Protein AF-0000000076750518 (afdb_homodimer)

InterPro domains:
  IPR004919 GmrSD restriction endonucleases, N-terminal domain [PF03235] (19-247)

Foldseek 3Di:
DQKDKDKDALLVLLVCLQAQQEFAFQLDDAAADAPLVLLVLVLCLQLLHADAAWEKEAPPQPQDDGDTDHQPPHDYDPPRDYRIHTLPCSNPSSSCNLQQADLNWDFYAHPVRHTFIWYKKFQLVQCLVDVVRRSVRIDIDHPQQFDAPPVRPHTDAHPNDLVSCLVRRIGGNNCLSPVSPVSQVPRPPVVSSVSSCVNGSVSSRRRIHIYMYGYSNQHPVNSLVVSQVVVVVDDRSQLQSLVQVQQQPDPVVCVVPVGGDGSVVVVVVLVVLCVVQQLLVLADPLLLLLLLLQLVQVVQQVPDPDPDTGARWSDSVSSNVDYPVSCVVCVVQLSVLLSVVSVLVLLLVNRHNLLQLDSSVSSLSSSLCSVLPPVCPPPQLVLLSQLLVLLCQQQVPCPPPNTVLSRQCSVFSSVCSVPVVGDDGPSLVSRAAALLQLLQLQDSNGSNLSSLQSLLLNLFQAALQARDRCHNVNVVVQLKDKAFQQHPLQCVVVVNDPSLRRGSLRIYIHGLVLLQLNANDQLLPSVVSSCVNSVHDPVVSCVNCVSSVFRSVCSNVSNSVVRSVSSSVVSQVSSCVRNVHHHHHVVVVVCSVNHNVNDDDDPVPCCPVSRND/DQKDKDKDALLVLLVCLQAQQEFAFQLDDAAADAPLVLLVLVLCLQLLHADAAWEKEAPPQPQDDGDTDHQPPHDYDPPRDYRIHTLPCSNPSSSCNLQQADLNWDFYAHPVRHTFIWYKKFQLVQCLVDVVRRSVRIDIDHPQQFDAPPVRPHTDAHPRDLVSCLVRRIGTNNCLSHVSPVSQVPRPPVVSSVSSCVNGSVSSRRRIHIYMYGYSNQHPVNSLVCSQVVVVVDDRSQLQSLVQVVQQPDPVVCVVPVGGDGSVVVVVVLVVLCVVQQLLVLQDPLLLLLLLLQLLQVVQQVPDPDPDTGARWSDSVSSNVDYPVSCVVCVVQLSVLLSVVSVLVLLLVNRHNLLQLDSSVSSLSSSLCSVLPPVCPPPQLVLLSQLLVLLCQQQVPCPPPNTVLSRQCSVFSNVCSVPVVGDDGPSLVNRAAALLQLLQLQDSNGSNLSSLQSLLLNLFQAALQPRDRCHNVNCVVQVKDKAFQQHPLLCVVVVNDPSLRRGSLRIYIHGLVLLQLNANDQLLPSVVSSCVNSVHDPVVSCVNCVSSVFRSVCSNVSNSVVRSVSSSVVSQVSSCVRNVHHHHHVVVVVCSVNHNVNDPDDPVPCCPVSRND

Sequence (1226 aa):
MGFLTPMYELGEYLAWTRSGEIQLPDFQRGYKWEDERIRQLLITVLRGHPLGAVMLLKTGNSQVRFKPRRLEGVELPAGTEAKFLLLDGQQRLTSLTQALSGDGLVATKDSRGKLFNRRYLVHMPTALADPNRVDEAVISVPADGVVRTNFGKDVVLDLGDHDKQRAQGYFPLHLLYGDYMSWILELDDRALGKTFHEQFIKPAATYDIPAIVLDEKTDKAAVATVFEKVNIGGLPLNVFELLTAVFAGDADHYARTKEDFRLNDDWRDTQLKWSSSPVLGVVENTDFLQAVTMLTTRKRNLADASDRPPAISAKREDVLKLTLADYLEWRDPLREAFVWAATFLADRHIFVPRDVPYAKQLVPLAAIKVVLGKDADLIGVSERLTRWYWCGVMGELYGSAIETRFARDIEMVPAWALDGSAVLPRTVADASFTESRLHSLRTRNAAAYKGIAAMILAVGARDWMEDKALDKMQYVDLAVDIHHVFPQKWCYDHGVDDEHRESIVNKTTISARTNRAIGGTAPSIYLQTIQTRAQIDRAKLDELLRTHLVPADLLGADDFDGYFAARRESLCRLVEAAIGKTVQRDVGEGEAGEDSAHFEPEELRSELIDETDMGFLTPMYELGEYLAWTRSGEIQLPDFQRGYKWEDERIRQLLITVLRGHPLGAVMLLKTGNSQVRFKPRRLEGVELPAGTEAKFLLLDGQQRLTSLTQALSGDGLVATKDSRGKLFNRRYLVHMPTALADPNRVDEAVISVPADGVVRTNFGKDVVLDLGDHDKQRAQGYFPLHLLYGDYMSWILELDDRALGKTFHEQFIKPAATYDIPAIVLDEKTDKAAVATVFEKVNIGGLPLNVFELLTAVFAGDADHYARTKEDFRLNDDWRDTQLKWSSSPVLGVVENTDFLQAVTMLTTRKRNLADASDRPPAISAKREDVLKLTLADYLEWRDPLREAFVWAATFLADRHIFVPRDVPYAKQLVPLAAIKVVLGKDADLIGVSERLTRWYWCGVMGELYGSAIETRFARDIEMVPAWALDGSAVLPRTVADASFTESRLHSLRTRNAAAYKGIAAMILAVGARDWMEDKALDKMQYVDLAVDIHHVFPQKWCYDHGVDDEHRESIVNKTTISARTNRAIGGTAPSIYLQTIQTRAQIDRAKLDELLRTHLVPADLLGADDFDGYFAARRESLCRLVEAAIGKTVQRDVGEGEAGEDSAHFEPEELRSELIDETD

Structure (mmCIF, N/CA/C/O backbone):
data_AF-0000000076750518-model_v1
#
loop_
_entity.id
_entity.type
_entity.pdbx_description
1 polymer 'GmrSD restriction endonucleases N-terminal domain-containing protein'
#
loop_
_atom_site.group_PDB
_atom_site.id
_atom_site.type_symbol
_atom_site.label_atom_id
_atom_site.label_alt_id
_atom_site.label_comp_id
_atom_site.label_asym_id
_atom_site.label_entity_id
_atom_site.label_seq_id
_atom_site.pdbx_PDB_ins_code
_atom_site.Cartn_x
_atom_site.Cartn_y
_atom_site.Cartn_z
_atom_site.occupancy
_atom_site.B_iso_or_equiv
_atom_site.auth_seq_id
_atom_site.auth_comp_id
_atom_site.auth_asym_id
_atom_site.auth_atom_id
_atom_site.pdbx_PDB_model_num
ATOM 1 N N . MET A 1 1 ? -31.203 -18.734 -0.622 1 54.06 1 MET A N 1
ATOM 2 C CA . MET A 1 1 ? -30.391 -17.562 -0.925 1 54.06 1 MET A CA 1
ATOM 3 C C . MET A 1 1 ? -29.438 -17.25 0.224 1 54.06 1 MET A C 1
ATOM 5 O O . MET A 1 1 ? -29.828 -17.297 1.391 1 54.06 1 MET A O 1
ATOM 9 N N . GLY A 1 2 ? -28 -17.359 0.016 1 66 2 GLY A N 1
ATOM 10 C CA . GLY A 1 2 ? -26.922 -17.453 0.993 1 66 2 GLY A CA 1
ATOM 11 C C . GLY A 1 2 ? -26.75 -16.188 1.808 1 66 2 GLY A C 1
ATOM 12 O O . GLY A 1 2 ? -26.094 -16.203 2.85 1 66 2 GLY A O 1
ATOM 13 N N . PHE A 1 3 ? -27.578 -14.984 1.334 1 77.38 3 PHE A N 1
ATOM 14 C CA . PHE A 1 3 ? -27.391 -13.773 2.127 1 77.38 3 PHE A CA 1
ATOM 15 C C . PHE A 1 3 ? -28.562 -12.812 1.919 1 77.38 3 PHE A C 1
ATOM 17 O O . PHE A 1 3 ? -29.297 -12.922 0.937 1 77.38 3 PHE A O 1
ATOM 24 N N . LEU A 1 4 ? -28.969 -11.992 2.877 1 79 4 LEU A N 1
ATOM 25 C CA . LEU A 1 4 ? -29.969 -10.93 2.842 1 79 4 LEU A CA 1
ATOM 26 C C . LEU A 1 4 ? -29.312 -9.555 2.941 1 79 4 LEU A C 1
ATOM 28 O O . LEU A 1 4 ? -28.203 -9.438 3.445 1 79 4 LEU A O 1
ATOM 32 N N . THR A 1 5 ? -29.969 -8.531 2.389 1 82 5 THR A N 1
ATOM 33 C CA . THR A 1 5 ? -29.422 -7.18 2.457 1 82 5 THR A CA 1
ATOM 34 C C . THR A 1 5 ? -30.453 -6.219 3.055 1 82 5 THR A C 1
ATOM 36 O O . THR A 1 5 ? -30.891 -5.277 2.391 1 82 5 THR A O 1
ATOM 39 N N . PRO A 1 6 ? -30.703 -6.398 4.293 1 86 6 PRO A N 1
ATOM 40 C CA . PRO A 1 6 ? -31.656 -5.5 4.949 1 86 6 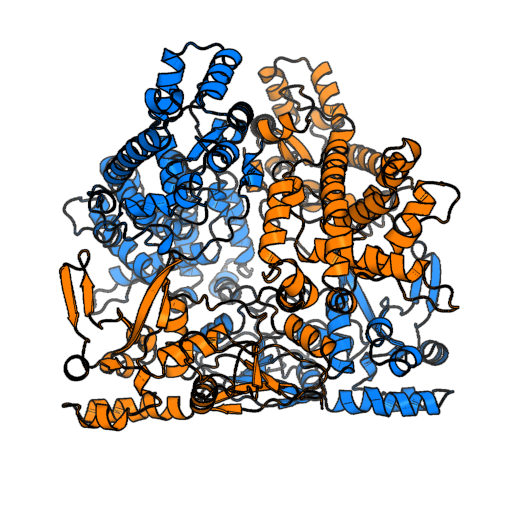PRO A CA 1
ATOM 41 C C . PRO A 1 6 ? -31.047 -4.137 5.277 1 86 6 PRO A C 1
ATOM 43 O O . PRO A 1 6 ? -29.828 -3.957 5.172 1 86 6 PRO A O 1
ATOM 46 N N . MET A 1 7 ? -32.031 -3.217 5.508 1 87.5 7 MET A N 1
ATOM 47 C CA . MET A 1 7 ? -31.641 -1.916 6.059 1 87.5 7 MET A CA 1
ATOM 48 C C . MET A 1 7 ? -32.062 -1.812 7.527 1 87.5 7 MET A C 1
ATOM 50 O O . MET A 1 7 ? -33.188 -2.148 7.891 1 87.5 7 MET A O 1
ATOM 54 N N . TYR A 1 8 ? -31.047 -1.435 8.305 1 92.62 8 TYR A N 1
ATOM 55 C CA . TYR A 1 8 ? -31.328 -1.199 9.711 1 92.62 8 TYR A CA 1
ATOM 56 C C . TYR A 1 8 ? -30.984 0.226 10.117 1 92.62 8 TYR A C 1
ATOM 58 O O . TYR A 1 8 ? -30.047 0.816 9.57 1 92.62 8 TYR A O 1
ATOM 66 N N . GLU A 1 9 ? -31.781 0.711 11.016 1 94.19 9 GLU A N 1
ATOM 67 C CA . GLU A 1 9 ? -31.469 2.033 11.547 1 94.19 9 GLU A CA 1
ATOM 68 C C . GLU A 1 9 ? -30.219 1.999 12.414 1 94.19 9 GLU A C 1
ATOM 70 O O . GLU A 1 9 ? -29.969 1.023 13.133 1 94.19 9 GLU A O 1
ATOM 75 N N . LEU A 1 10 ? -29.469 3.098 12.359 1 96.06 10 LEU A N 1
ATOM 76 C CA . LEU A 1 10 ? -28.25 3.193 13.156 1 96.06 10 LEU A CA 1
ATOM 77 C C . LEU A 1 10 ? -28.547 2.959 14.633 1 96.06 10 LEU A C 1
ATOM 79 O O . LEU A 1 10 ? -27.781 2.295 15.328 1 96.06 10 LEU A O 1
ATOM 83 N N . GLY A 1 11 ? -29.688 3.445 15.117 1 96.44 11 GLY A N 1
ATOM 84 C CA . GLY A 1 11 ? -30.094 3.215 16.5 1 96.44 11 GLY A CA 1
ATOM 85 C C . GLY A 1 11 ? -30.172 1.743 16.859 1 96.44 11 GLY A C 1
ATOM 86 O O . GLY A 1 11 ? -29.828 1.35 17.969 1 96.44 11 GLY A O 1
ATOM 87 N N . GLU A 1 12 ? -30.609 0.946 15.953 1 96.38 12 GLU A N 1
ATOM 88 C CA . GLU A 1 12 ? -30.703 -0.496 16.172 1 96.38 12 GLU A CA 1
ATOM 89 C C . GLU A 1 12 ? -29.312 -1.123 16.297 1 96.38 12 GLU A C 1
ATOM 91 O O . GLU A 1 12 ? -29.078 -1.949 17.172 1 96.38 12 GLU A O 1
ATOM 96 N N . TYR A 1 13 ? -28.469 -0.714 15.398 1 97 13 TYR A N 1
ATOM 97 C CA . TYR A 1 13 ? -27.109 -1.223 15.461 1 97 13 TYR A CA 1
ATOM 98 C C . TYR A 1 13 ? -26.469 -0.926 16.812 1 97 13 TYR A C 1
ATOM 100 O O . TYR A 1 13 ? -25.828 -1.795 17.422 1 97 13 TYR A O 1
ATOM 108 N N . LEU A 1 14 ? -26.688 0.303 17.312 1 97.19 14 LEU A N 1
ATOM 109 C CA . LEU A 1 14 ? -26.125 0.708 18.594 1 97.19 14 LEU A CA 1
ATOM 110 C C . LEU A 1 14 ? -26.688 -0.14 19.719 1 97.19 14 LEU A C 1
ATOM 112 O O . LEU A 1 14 ? -25.953 -0.574 20.609 1 97.19 14 LEU A O 1
ATOM 116 N N . ALA A 1 15 ? -27.938 -0.406 19.656 1 96.12 15 ALA A N 1
ATOM 117 C CA . ALA A 1 15 ? -28.578 -1.237 20.672 1 96.12 15 ALA A CA 1
ATOM 118 C C . ALA A 1 15 ? -28.031 -2.664 20.625 1 96.12 15 ALA A C 1
ATOM 120 O O . ALA A 1 15 ? -27.766 -3.258 21.672 1 96.12 15 ALA A O 1
ATOM 121 N N . TRP A 1 16 ? -27.859 -3.158 19.453 1 96.94 16 TRP A N 1
ATOM 122 C CA . TRP A 1 16 ? -27.422 -4.539 19.266 1 96.94 16 TRP A CA 1
ATOM 123 C C . TRP A 1 16 ? -25.969 -4.707 19.719 1 96.94 16 TRP A C 1
ATOM 125 O O . TRP A 1 16 ? -25.609 -5.738 20.281 1 96.94 16 TRP A O 1
ATOM 135 N N . THR A 1 17 ? -25.156 -3.729 19.453 1 96.56 17 THR A N 1
ATOM 136 C CA . THR A 1 17 ? -23.766 -3.805 19.891 1 96.56 17 THR A CA 1
ATOM 137 C C . THR A 1 17 ? -23.672 -3.703 21.406 1 96.56 17 THR A C 1
ATOM 139 O O . THR A 1 17 ? -22.922 -4.449 22.047 1 96.56 17 THR A O 1
ATOM 142 N N . ARG A 1 18 ? -24.469 -2.92 22.016 1 95.5 18 ARG A N 1
ATOM 143 C CA . ARG A 1 18 ? -24.438 -2.689 23.453 1 95.5 18 ARG A CA 1
ATOM 144 C C . ARG A 1 18 ? -25.031 -3.867 24.203 1 95.5 18 ARG A C 1
ATOM 146 O O . ARG A 1 18 ? -24.609 -4.168 25.328 1 95.5 18 ARG A O 1
ATOM 153 N N . SER A 1 19 ? -26 -4.551 23.594 1 95.5 19 SER A N 1
ATOM 154 C CA . SER A 1 19 ? -26.625 -5.707 24.234 1 95.5 19 SER A CA 1
ATOM 155 C C . SER A 1 19 ? -25.797 -6.969 24.031 1 95.5 19 SER A C 1
ATOM 157 O O . SER A 1 19 ? -26 -7.98 24.688 1 95.5 19 SER A O 1
ATOM 159 N N . GLY A 1 20 ? -24.906 -6.895 23.047 1 95.25 20 GLY A N 1
ATOM 160 C CA . GLY A 1 20 ? -24.109 -8.062 22.734 1 95.25 20 GLY A CA 1
ATOM 161 C C . GLY A 1 20 ? -24.719 -8.938 21.656 1 95.25 20 GLY A C 1
ATOM 162 O O . GLY A 1 20 ? -24.156 -9.984 21.312 1 95.25 20 GLY A O 1
ATOM 163 N N . GLU A 1 21 ? -25.812 -8.469 21.109 1 95.94 21 GLU A N 1
ATOM 164 C CA . GLU A 1 21 ? -26.375 -9.195 19.984 1 95.94 21 GLU A CA 1
ATOM 165 C C . GLU A 1 21 ? -25.422 -9.203 18.797 1 95.94 21 GLU A C 1
ATOM 167 O O . GLU A 1 21 ? -25.375 -10.172 18.031 1 95.94 21 GLU A O 1
ATOM 172 N N . ILE A 1 22 ? -24.75 -8.109 18.594 1 96.25 22 ILE A N 1
ATOM 173 C CA . ILE A 1 22 ? -23.672 -8.047 17.625 1 96.25 22 ILE A CA 1
ATOM 174 C C . ILE A 1 22 ? -22.328 -8.094 18.328 1 96.25 22 ILE A C 1
ATOM 176 O O . ILE A 1 22 ? -22.062 -7.281 19.219 1 96.25 22 ILE A O 1
ATOM 180 N N . GLN A 1 23 ? -21.562 -9.039 18 1 93.56 23 GLN A N 1
ATOM 181 C CA . GLN A 1 23 ? -20.203 -9.164 18.531 1 93.56 23 GLN A CA 1
ATOM 182 C C . GLN A 1 23 ? -19.188 -9.406 17.422 1 93.56 23 GLN A C 1
ATOM 184 O O . GLN A 1 23 ? -19.547 -9.414 16.234 1 93.56 23 GLN A O 1
ATOM 189 N N . LEU A 1 24 ? -17.938 -9.359 17.781 1 88.94 24 LEU A N 1
ATOM 190 C CA . LEU A 1 24 ? -16.875 -9.578 16.797 1 88.94 24 LEU A CA 1
ATOM 191 C C . LEU A 1 24 ? -16.344 -11 16.891 1 88.94 24 LEU A C 1
ATOM 193 O O . LEU A 1 24 ? -16.25 -11.57 17.969 1 88.94 24 LEU A O 1
ATOM 197 N N . PRO A 1 25 ? -16.062 -11.57 15.719 1 79 25 PRO A N 1
ATOM 198 C CA . PRO A 1 25 ? -15.289 -12.805 15.82 1 79 25 PRO A CA 1
ATOM 199 C C . PRO A 1 25 ? -13.898 -12.578 16.406 1 79 25 PRO A C 1
ATOM 201 O O . PRO A 1 25 ? -13.328 -11.492 16.25 1 79 25 PRO A O 1
ATOM 204 N N . ASP A 1 26 ? -13.32 -13.492 17.078 1 70.44 26 ASP A N 1
ATOM 205 C CA . ASP A 1 26 ? -12.078 -13.359 17.828 1 70.44 26 ASP A CA 1
ATOM 206 C C . ASP A 1 26 ? -10.898 -13.086 16.891 1 70.44 26 ASP A C 1
ATOM 208 O O . ASP A 1 26 ? -9.875 -12.539 17.312 1 70.44 26 ASP A O 1
ATOM 212 N N . PHE A 1 27 ? -11.164 -13.375 15.641 1 66.69 27 PHE A N 1
ATOM 213 C CA . PHE A 1 27 ? -10.039 -13.211 14.734 1 66.69 27 PHE A CA 1
ATOM 214 C C . PHE A 1 27 ? -9.961 -11.781 14.211 1 66.69 27 PHE A C 1
ATOM 216 O O . PHE A 1 27 ? -8.992 -11.406 13.555 1 66.69 27 PHE A O 1
ATOM 223 N N . GLN A 1 28 ? -10.906 -10.977 14.523 1 70.88 28 GLN A N 1
ATOM 224 C CA . GLN A 1 28 ? -10.898 -9.594 14.07 1 70.88 28 GLN A CA 1
ATOM 225 C C . GLN A 1 28 ? -9.797 -8.789 14.766 1 70.88 28 GLN A C 1
ATOM 227 O O . GLN A 1 28 ? -9.477 -9.047 15.93 1 70.88 28 GLN A O 1
ATOM 232 N N . ARG A 1 29 ? -9.227 -7.875 14.055 1 70.31 29 ARG A N 1
ATOM 233 C CA . ARG A 1 29 ? -8.203 -7 14.625 1 70.31 29 ARG A CA 1
ATOM 234 C C . ARG A 1 29 ? -8.812 -6.059 15.656 1 70.31 29 ARG A C 1
ATOM 236 O O . ARG A 1 29 ? -10.031 -5.898 15.727 1 70.31 29 ARG A O 1
ATOM 243 N N . GLY A 1 30 ? -7.895 -5.566 16.406 1 76.75 30 GLY A N 1
ATOM 244 C CA . GLY A 1 30 ? -8.336 -4.613 17.406 1 76.75 30 GLY A CA 1
ATOM 245 C C . GLY A 1 30 ? -8.797 -3.293 16.828 1 76.75 30 GLY A C 1
ATOM 246 O O . GLY A 1 30 ? -8.625 -3.051 15.625 1 76.75 30 GLY A O 1
ATOM 247 N N . TYR A 1 31 ? -9.539 -2.502 17.609 1 85.88 31 TYR A N 1
ATOM 248 C CA . TYR A 1 31 ? -10.008 -1.172 17.25 1 85.88 31 TYR A CA 1
ATOM 249 C C . TYR A 1 31 ? -8.844 -0.202 17.094 1 85.88 31 TYR A C 1
ATOM 251 O O . TYR A 1 31 ? -8 -0.097 18 1 85.88 31 TYR A O 1
ATOM 259 N N . LYS A 1 32 ? -8.758 0.51 15.859 1 83.06 32 LYS A N 1
ATOM 260 C CA . LYS A 1 32 ? -7.551 1.295 15.602 1 83.06 32 LYS A CA 1
ATOM 261 C C . LYS A 1 32 ? -7.895 2.615 14.914 1 83.06 32 LYS A C 1
ATOM 263 O O . LYS A 1 32 ? -7.043 3.223 14.266 1 83.06 32 LYS A O 1
ATOM 268 N N . TRP A 1 33 ? -9.047 3.217 15 1 89.5 33 TRP A N 1
ATOM 269 C CA . TRP A 1 33 ? -9.383 4.422 14.25 1 89.5 33 TRP A CA 1
ATOM 270 C C . TRP A 1 33 ? -8.859 5.668 14.961 1 89.5 33 TRP A C 1
ATOM 272 O O . TRP A 1 33 ? -8.883 5.75 16.188 1 89.5 33 TRP A O 1
ATOM 282 N N . GLU A 1 34 ? -8.461 6.582 14.172 1 91.88 34 GLU A N 1
ATOM 283 C CA . GLU A 1 34 ? -7.941 7.859 14.648 1 91.88 34 GLU A CA 1
ATOM 284 C C . GLU A 1 34 ? -9.07 8.859 14.891 1 91.88 34 GLU A C 1
ATOM 286 O O . GLU A 1 34 ? -10.133 8.766 14.281 1 91.88 34 GLU A O 1
ATOM 291 N N . ASP A 1 35 ? -8.719 9.789 15.711 1 93.81 35 ASP A N 1
ATOM 292 C CA . ASP A 1 35 ? -9.648 10.82 16.156 1 93.81 35 ASP A CA 1
ATOM 293 C C . ASP A 1 35 ? -10.328 11.508 14.977 1 93.81 35 ASP A C 1
ATOM 295 O O . ASP A 1 35 ? -11.555 11.609 14.93 1 93.81 35 ASP A O 1
ATOM 299 N N . GLU A 1 36 ? -9.586 11.883 14.016 1 89.94 36 GLU A N 1
ATOM 300 C CA . GLU A 1 36 ? -10.125 12.633 12.883 1 89.94 36 GLU A CA 1
ATOM 301 C C . GLU A 1 36 ? -11.055 11.766 12.039 1 89.94 36 GLU A C 1
ATOM 303 O O . GLU A 1 36 ? -12.047 12.25 11.5 1 89.94 36 GLU A O 1
ATOM 308 N N . ARG A 1 37 ? -10.75 10.555 11.906 1 88.56 37 ARG A N 1
ATOM 309 C CA . ARG A 1 37 ? -11.609 9.648 11.148 1 88.56 37 ARG A CA 1
ATOM 310 C C . ARG A 1 37 ? -12.961 9.492 11.828 1 88.56 37 ARG A C 1
ATOM 312 O O . ARG A 1 37 ? -14 9.445 11.148 1 88.56 37 ARG A O 1
ATOM 319 N N . ILE A 1 38 ? -12.922 9.438 13.086 1 94.5 38 ILE A N 1
ATOM 320 C CA . ILE A 1 38 ? -14.156 9.305 13.859 1 94.5 38 ILE A CA 1
ATOM 321 C C . ILE A 1 38 ? -14.992 10.578 13.711 1 94.5 38 ILE A C 1
ATOM 323 O O . ILE A 1 38 ? -16.203 10.508 13.484 1 94.5 38 ILE A O 1
ATOM 327 N N . ARG A 1 39 ? -14.312 11.68 13.82 1 94.5 39 ARG A N 1
ATOM 328 C CA . ARG A 1 39 ? -15 12.961 13.641 1 94.5 39 ARG A CA 1
ATOM 329 C C . ARG A 1 39 ? -15.672 13.031 12.281 1 94.5 39 ARG A C 1
ATOM 331 O O . ARG A 1 39 ? -16.844 13.406 12.18 1 94.5 39 ARG A O 1
ATOM 338 N N . GLN A 1 40 ? -14.992 12.602 11.273 1 88.19 40 GLN A N 1
ATOM 339 C CA . GLN A 1 40 ? -15.539 12.625 9.922 1 88.19 40 GLN A CA 1
ATOM 340 C C . GLN A 1 40 ? -16.719 11.664 9.789 1 88.19 40 GLN A C 1
ATOM 342 O O . GLN A 1 40 ? -17.672 11.938 9.055 1 88.19 40 GLN A O 1
ATOM 347 N N . LEU A 1 41 ? -16.578 10.57 10.398 1 91 41 LEU A N 1
ATOM 348 C CA . LEU A 1 41 ? -17.672 9.602 10.406 1 91 41 LEU A CA 1
ATOM 349 C C . LEU A 1 41 ? -18.938 10.211 11 1 91 41 LEU A C 1
ATOM 351 O O . LEU A 1 41 ? -20.031 10.031 10.461 1 91 41 LEU A O 1
ATOM 355 N N . LEU A 1 42 ? -18.797 10.922 12.07 1 95.12 42 LEU A N 1
ATOM 356 C CA . LEU A 1 42 ? -19.922 11.555 12.734 1 95.12 42 LEU A CA 1
ATOM 357 C C . LEU A 1 42 ? -20.516 12.656 11.859 1 95.12 42 LEU A C 1
ATOM 359 O O . LEU A 1 42 ? -21.75 12.82 11.812 1 95.12 42 LEU A O 1
ATOM 363 N N . ILE A 1 43 ? -19.672 13.344 11.18 1 90.69 43 ILE A N 1
ATOM 364 C CA . ILE A 1 43 ? -20.141 14.367 10.242 1 90.69 43 ILE A CA 1
ATOM 365 C C . ILE A 1 43 ? -20.953 13.711 9.141 1 90.69 43 ILE A C 1
ATOM 367 O O . ILE A 1 43 ? -22 14.227 8.75 1 90.69 43 ILE A O 1
ATOM 371 N N . THR A 1 44 ? -20.547 12.586 8.688 1 85.88 44 THR A N 1
ATOM 372 C CA . THR A 1 44 ? -21.266 11.852 7.656 1 85.88 44 THR A CA 1
ATOM 373 C C . THR A 1 44 ? -22.656 11.484 8.133 1 85.88 44 THR A C 1
ATOM 375 O O . THR A 1 44 ? -23.641 11.648 7.387 1 85.88 44 THR A O 1
ATOM 378 N N . VAL A 1 45 ? -22.766 11.07 9.297 1 90.38 45 VAL A N 1
ATOM 379 C CA . VAL A 1 45 ? -24.047 10.703 9.875 1 90.38 45 VAL A CA 1
ATOM 380 C C . VAL A 1 45 ? -24.938 11.938 9.984 1 90.38 45 VAL A C 1
ATOM 382 O O . VAL A 1 45 ? -26.109 11.898 9.594 1 90.38 45 VAL A O 1
ATOM 385 N N . LEU A 1 46 ? -24.375 13.016 10.43 1 91.69 46 LEU A N 1
ATOM 386 C CA . LEU A 1 46 ? -25.141 14.242 10.633 1 91.69 46 LEU A CA 1
ATOM 387 C C . LEU A 1 46 ? -25.609 14.82 9.305 1 91.69 46 LEU A C 1
ATOM 389 O O . LEU A 1 46 ? -26.688 15.391 9.211 1 91.69 46 LEU A O 1
ATOM 393 N N . ARG A 1 47 ? -24.797 14.633 8.312 1 85.69 47 ARG A N 1
ATOM 394 C CA . ARG A 1 47 ? -25.125 15.172 6.996 1 85.69 47 ARG A CA 1
ATOM 395 C C . ARG A 1 47 ? -26.047 14.227 6.234 1 85.69 47 ARG A C 1
ATOM 397 O O . ARG A 1 47 ? -26.594 14.586 5.188 1 85.69 47 ARG A O 1
ATOM 404 N N . GLY A 1 48 ? -26.156 13.039 6.727 1 83.94 48 GLY A N 1
ATOM 405 C CA . GLY A 1 48 ? -27.031 12.07 6.086 1 83.94 48 GLY A CA 1
ATOM 406 C C . GLY A 1 48 ? -26.406 11.438 4.848 1 83.94 48 GLY A C 1
ATOM 407 O O . GLY A 1 48 ? -27.125 11.062 3.916 1 83.94 48 GLY A O 1
ATOM 408 N N . HIS A 1 49 ? -25.109 11.422 4.766 1 80 49 HIS A N 1
ATOM 409 C CA . HIS A 1 49 ? -24.422 10.773 3.658 1 80 49 HIS A CA 1
ATOM 410 C C . HIS A 1 49 ? -24.297 9.273 3.891 1 80 49 HIS A C 1
ATOM 412 O O . HIS A 1 49 ? -24.25 8.82 5.039 1 80 49 HIS A O 1
ATOM 418 N N . PRO A 1 50 ? -24.219 8.484 2.805 1 80.75 50 PRO A N 1
ATOM 419 C CA . PRO A 1 50 ? -24.109 7.031 2.984 1 80.75 50 PRO A CA 1
ATOM 420 C C . PRO A 1 50 ? -22.766 6.605 3.562 1 80.75 50 PRO A C 1
ATOM 422 O O . PRO A 1 50 ? -21.734 7.195 3.227 1 80.75 50 PRO A O 1
ATOM 425 N N . LEU A 1 51 ? -22.703 5.629 4.465 1 79.5 51 LEU A N 1
ATOM 426 C CA . LEU A 1 51 ? -21.516 5.117 5.129 1 79.5 51 LEU A CA 1
ATOM 427 C C . LEU A 1 51 ? -21.078 3.785 4.527 1 79.5 51 LEU A C 1
ATOM 429 O O . LEU A 1 51 ? -20.062 3.217 4.93 1 79.5 51 LEU A O 1
ATOM 433 N N . GLY A 1 52 ? -21.625 3.287 3.629 1 76.38 52 GLY A N 1
ATOM 434 C CA . GLY A 1 52 ? -21.359 1.936 3.162 1 76.38 52 GLY A CA 1
ATOM 435 C C . GLY A 1 52 ? -22.203 0.884 3.869 1 76.38 52 GLY A C 1
ATOM 436 O O . GLY A 1 52 ? -23.156 1.214 4.582 1 76.38 52 GLY A O 1
ATOM 437 N N . ALA A 1 53 ? -21.844 -0.398 3.674 1 80.12 53 ALA A N 1
ATOM 438 C CA . ALA A 1 53 ? -22.609 -1.493 4.266 1 80.12 53 ALA A CA 1
ATOM 439 C C . ALA A 1 53 ? -21.781 -2.225 5.324 1 80.12 53 ALA A C 1
ATOM 441 O O . ALA A 1 53 ? -20.562 -2.096 5.367 1 80.12 53 ALA A O 1
ATOM 442 N N . VAL A 1 54 ? -22.484 -2.871 6.277 1 86.94 54 VAL A N 1
ATOM 443 C CA . VAL A 1 54 ? -21.828 -3.783 7.211 1 86.94 54 VAL A CA 1
ATOM 444 C C . VAL A 1 54 ? -22.172 -5.227 6.852 1 86.94 54 VAL A C 1
ATOM 446 O O . VAL A 1 54 ? -23.203 -5.488 6.23 1 86.94 54 VAL A O 1
ATOM 449 N N . MET A 1 55 ? -21.328 -6.113 7.188 1 85.5 55 MET A N 1
ATOM 450 C CA . MET A 1 55 ? -21.578 -7.531 6.949 1 85.5 55 MET A CA 1
ATOM 451 C C . MET A 1 55 ? -21.719 -8.289 8.266 1 85.5 55 MET A C 1
ATOM 453 O O . MET A 1 55 ? -20.859 -8.172 9.148 1 85.5 55 MET A O 1
ATOM 457 N N . LEU A 1 56 ? -22.797 -9.078 8.352 1 89.5 56 LEU A N 1
ATOM 458 C CA . LEU A 1 56 ? -23.125 -9.82 9.555 1 89.5 56 LEU A CA 1
ATOM 459 C C . LEU A 1 56 ? -23.266 -11.312 9.258 1 89.5 56 LEU A C 1
ATOM 461 O O . LEU A 1 56 ? -23.797 -11.688 8.211 1 89.5 56 LEU A O 1
ATOM 465 N N . LEU A 1 57 ? -22.766 -12.086 10.148 1 84.75 57 LEU A N 1
ATOM 466 C CA . LEU A 1 57 ? -22.969 -13.531 10.109 1 84.75 57 LEU A CA 1
ATOM 467 C C . LEU A 1 57 ? -23.906 -13.984 11.219 1 84.75 57 LEU A C 1
ATOM 469 O O . LEU A 1 57 ? -23.625 -13.758 12.406 1 84.75 57 LEU A O 1
ATOM 473 N N . LYS A 1 58 ? -25 -14.531 10.812 1 88.31 58 LYS A N 1
ATOM 474 C CA . LYS A 1 58 ? -25.906 -15.062 11.82 1 88.31 58 LYS A CA 1
ATOM 475 C C . LYS A 1 58 ? -25.281 -16.25 12.562 1 88.31 58 LYS A C 1
ATOM 477 O O . LYS A 1 58 ? -24.688 -17.125 11.938 1 88.31 58 LYS A O 1
ATOM 482 N N . THR A 1 59 ? -25.328 -16.094 13.922 1 82.31 59 THR A N 1
ATOM 483 C CA . THR A 1 59 ? -24.766 -17.172 14.719 1 82.31 59 THR A CA 1
ATOM 484 C C . THR A 1 59 ? -25.719 -18.359 14.781 1 82.31 59 THR A C 1
ATOM 486 O O . THR A 1 59 ? -26.875 -18.25 14.383 1 82.31 59 THR A O 1
ATOM 489 N N . GLY A 1 60 ? -25.234 -19.516 15.266 1 69.5 60 GLY A N 1
ATOM 490 C CA . GLY A 1 60 ? -26 -20.75 15.367 1 69.5 60 GLY A CA 1
ATOM 491 C C . GLY A 1 60 ? -25.594 -21.781 14.344 1 69.5 60 GLY A C 1
ATOM 492 O O . GLY A 1 60 ? -26.219 -22.844 14.234 1 69.5 60 GLY A O 1
ATOM 493 N N . ASN A 1 61 ? -24.625 -21.25 13.609 1 58.41 61 ASN A N 1
ATOM 494 C CA . ASN A 1 61 ? -24.094 -22.156 12.594 1 58.41 61 ASN A CA 1
ATOM 495 C C . ASN A 1 61 ? -23.203 -23.234 13.203 1 58.41 61 ASN A C 1
ATOM 497 O O . ASN A 1 61 ? -22.234 -22.922 13.906 1 58.41 61 ASN A O 1
ATOM 501 N N . SER A 1 62 ? -23.688 -24.5 13.227 1 56.25 62 SER A N 1
ATOM 502 C CA . SER A 1 62 ? -22.953 -25.625 13.781 1 56.25 62 SER A CA 1
ATOM 503 C C . SER A 1 62 ? -21.578 -25.781 13.117 1 56.25 62 SER A C 1
ATOM 505 O O . SER A 1 62 ? -20.656 -26.344 13.711 1 56.25 62 SER A O 1
ATOM 507 N N . GLN A 1 63 ? -21.516 -25.234 11.906 1 54.53 63 GLN A N 1
ATOM 508 C CA . GLN A 1 63 ? -20.297 -25.484 11.133 1 54.53 63 GLN A CA 1
ATOM 509 C C . GLN A 1 63 ? -19.234 -24.422 11.398 1 54.53 63 GLN A C 1
ATOM 511 O O . GLN A 1 63 ? -18.047 -24.641 11.156 1 54.53 63 GLN A O 1
ATOM 516 N N . VAL A 1 64 ? -19.75 -23.281 11.828 1 57 64 VAL A N 1
ATOM 517 C CA . VAL A 1 64 ? -18.797 -22.188 12.008 1 57 64 VAL A CA 1
ATOM 518 C C . VAL A 1 64 ? -18.859 -21.688 13.445 1 57 64 VAL A C 1
ATOM 520 O O . VAL A 1 64 ? -19.844 -21.078 13.859 1 57 64 VAL A O 1
ATOM 523 N N . ARG A 1 65 ? -17.891 -22.219 14.281 1 60.44 65 ARG A N 1
ATOM 524 C CA . ARG A 1 65 ? -17.906 -21.688 15.641 1 60.44 65 ARG A CA 1
ATOM 525 C C . ARG A 1 65 ? -16.766 -20.688 15.852 1 60.44 65 ARG A C 1
ATOM 527 O O . ARG A 1 65 ? -15.609 -21.078 16 1 60.44 65 ARG A O 1
ATOM 534 N N . PHE A 1 66 ? -17.047 -19.406 15.516 1 67.56 66 PHE A N 1
ATOM 535 C CA . PHE A 1 66 ? -16.125 -18.344 15.914 1 67.56 66 PHE A CA 1
ATOM 536 C C . PHE A 1 66 ? -16.422 -17.875 17.328 1 67.56 66 PHE A C 1
ATOM 538 O O . PHE A 1 66 ? -17.578 -17.688 17.703 1 67.56 66 PHE A O 1
ATOM 545 N N . LYS A 1 67 ? -15.336 -17.875 18.094 1 72.31 67 LYS A N 1
ATOM 546 C CA . LYS A 1 67 ? -15.539 -17.328 19.438 1 72.31 67 LYS A CA 1
ATOM 547 C C . LYS A 1 67 ? -15.867 -15.844 19.391 1 72.31 67 LYS A C 1
ATOM 549 O O . LYS A 1 67 ? -15.117 -15.055 18.812 1 72.31 67 LYS A O 1
ATOM 554 N N . PRO A 1 68 ? -17.031 -15.484 19.906 1 81.69 68 PRO A N 1
ATOM 555 C CA . PRO A 1 68 ? -17.422 -14.07 19.875 1 81.69 68 PRO A CA 1
ATOM 556 C C . PRO A 1 68 ? -16.656 -13.227 20.891 1 81.69 68 PRO A C 1
ATOM 558 O O . PRO A 1 68 ? -16.266 -13.742 21.953 1 81.69 68 PRO A O 1
ATOM 561 N N . ARG A 1 69 ? -16.359 -12.055 20.578 1 86.38 69 ARG A N 1
ATOM 562 C CA . ARG A 1 69 ? -15.805 -11.07 21.5 1 86.38 69 ARG A CA 1
ATOM 563 C C . ARG A 1 69 ? -16.562 -9.75 21.422 1 86.38 69 ARG A C 1
ATOM 565 O O . ARG A 1 69 ? -17.062 -9.375 20.359 1 86.38 69 ARG A O 1
ATOM 572 N N . ARG A 1 70 ? -16.656 -9.055 22.5 1 89.44 70 ARG A N 1
ATOM 573 C CA . ARG A 1 70 ? -17.375 -7.793 22.578 1 89.44 70 ARG A CA 1
ATOM 574 C C . ARG A 1 70 ? -16.656 -6.703 21.781 1 89.44 70 ARG A C 1
ATOM 576 O O . ARG A 1 70 ? -15.453 -6.785 21.562 1 89.44 70 ARG A O 1
ATOM 583 N N . LEU A 1 71 ? -17.406 -5.688 21.297 1 92.12 71 LEU A N 1
ATOM 584 C CA . LEU A 1 71 ? -16.797 -4.5 20.703 1 92.12 71 LEU A CA 1
ATOM 585 C C . LEU A 1 71 ? -16.047 -3.689 21.766 1 92.12 71 LEU A C 1
ATOM 587 O O . LEU A 1 71 ? -16.469 -3.656 22.922 1 92.12 71 LEU A O 1
ATOM 591 N N . GLU A 1 72 ? -15.008 -3.033 21.406 1 90.19 72 GLU A N 1
ATOM 592 C CA . GLU A 1 72 ? -14.281 -2.164 22.312 1 90.19 72 GLU A CA 1
ATOM 593 C C . GLU A 1 72 ? -15.188 -1.088 22.906 1 90.19 72 GLU A C 1
ATOM 595 O O . GLU A 1 72 ? -15.984 -0.483 22.188 1 90.19 72 GLU A O 1
ATOM 600 N N . GLY A 1 73 ? -15.086 -0.893 24.234 1 89.38 73 GLY A N 1
ATOM 601 C CA . GLY A 1 73 ? -15.875 0.142 24.891 1 89.38 73 GLY A CA 1
ATOM 602 C C . GLY A 1 73 ? -17.203 -0.359 25.406 1 89.38 73 GLY A C 1
ATOM 603 O O . GLY A 1 73 ? -17.938 0.379 26.062 1 89.38 73 GLY A O 1
ATOM 604 N N . VAL A 1 74 ? -17.562 -1.634 25.047 1 92.5 74 VAL A N 1
ATOM 605 C CA . VAL A 1 74 ? -18.828 -2.205 25.484 1 92.5 74 VAL A CA 1
ATOM 606 C C . VAL A 1 74 ? -18.578 -3.248 26.562 1 92.5 74 VAL A C 1
ATOM 608 O O . VAL A 1 74 ? -17.641 -4.039 26.469 1 92.5 74 VAL A O 1
ATOM 611 N N . GLU A 1 75 ? -19.328 -3.18 27.594 1 91.56 75 GLU A N 1
ATOM 612 C CA . GLU A 1 75 ? -19.281 -4.188 28.656 1 91.56 75 GLU A CA 1
ATOM 613 C C . GLU A 1 75 ? -20.469 -5.133 28.562 1 91.56 75 GLU A C 1
ATOM 615 O O . GLU A 1 75 ? -21.609 -4.691 28.422 1 91.56 75 GLU A O 1
ATOM 620 N N . LEU A 1 76 ? -20.141 -6.387 28.531 1 91.69 76 LEU A N 1
ATOM 621 C CA . LEU A 1 76 ? -21.188 -7.398 28.422 1 91.69 76 LEU A CA 1
ATOM 622 C C . LEU A 1 76 ? -21.109 -8.367 29.594 1 91.69 76 LEU A C 1
ATOM 624 O O . LEU A 1 76 ? -20.016 -8.727 30.047 1 91.69 76 LEU A O 1
ATOM 628 N N . PRO A 1 77 ? -22.297 -8.797 30.094 1 90.31 77 PRO A N 1
ATOM 629 C CA . PRO A 1 77 ? -22.281 -9.883 31.078 1 90.31 77 PRO A CA 1
ATOM 630 C C . PRO A 1 77 ? -21.656 -11.164 30.531 1 90.31 77 PRO A C 1
ATOM 632 O O . PRO A 1 77 ? -21.719 -11.414 29.328 1 90.31 77 PRO A O 1
ATOM 635 N N . ALA A 1 78 ? -21.062 -11.883 31.438 1 82.56 78 ALA A N 1
ATOM 636 C CA . ALA A 1 78 ? -20.453 -13.156 31.047 1 82.56 78 ALA A CA 1
ATOM 637 C C . ALA A 1 78 ? -21.484 -14.086 30.422 1 82.56 78 ALA A C 1
ATOM 639 O O . ALA A 1 78 ? -22.625 -14.188 30.906 1 82.56 78 ALA A O 1
ATOM 640 N N . GLY A 1 79 ? -21.172 -14.656 29.375 1 82.69 79 GLY A N 1
ATOM 641 C CA . GLY A 1 79 ? -22.031 -15.664 28.781 1 82.69 79 GLY A CA 1
ATOM 642 C C . GLY A 1 79 ? -23.016 -15.094 27.781 1 82.69 79 GLY A C 1
ATOM 643 O O . GLY A 1 79 ? -23.891 -15.805 27.281 1 82.69 79 GLY A O 1
ATOM 644 N N . THR A 1 80 ? -22.891 -13.789 27.453 1 90.44 80 THR A N 1
ATOM 645 C CA . THR A 1 80 ? -23.797 -13.203 26.469 1 90.44 80 THR A CA 1
ATOM 646 C C . THR A 1 80 ? -23.547 -13.82 25.094 1 90.44 80 THR A C 1
ATOM 648 O O . THR A 1 80 ? -22.422 -13.828 24.609 1 90.44 80 THR A O 1
ATOM 651 N N . GLU A 1 81 ? -24.625 -14.352 24.562 1 88.5 81 GLU A N 1
ATOM 652 C CA . GLU A 1 81 ? -24.516 -14.992 23.25 1 88.5 81 GLU A CA 1
ATOM 653 C C . GLU A 1 81 ? -24.734 -13.984 22.125 1 88.5 81 GLU A C 1
ATOM 655 O O . GLU A 1 81 ? -25.625 -13.133 22.203 1 88.5 81 GLU A O 1
ATOM 660 N N . ALA A 1 82 ? -23.969 -14.102 21.125 1 91.19 82 ALA A N 1
ATOM 661 C CA . ALA A 1 82 ? -24.109 -13.234 19.969 1 91.19 82 ALA A CA 1
ATOM 662 C C . ALA A 1 82 ? -25.141 -13.773 18.984 1 91.19 82 ALA A C 1
ATOM 664 O O . ALA A 1 82 ? -25.203 -14.977 18.734 1 91.19 82 ALA A O 1
ATOM 665 N N . LYS A 1 83 ? -25.969 -12.906 18.484 1 92.75 83 LYS A N 1
ATOM 666 C CA . LYS A 1 83 ? -26.891 -13.25 17.406 1 92.75 83 LYS A CA 1
ATOM 667 C C . LYS A 1 83 ? -26.234 -13.078 16.047 1 92.75 83 LYS A C 1
ATOM 669 O O . LYS A 1 83 ? -26.531 -13.82 15.109 1 92.75 83 LYS A O 1
ATOM 674 N N . PHE A 1 84 ? -25.406 -12.055 15.984 1 92.81 84 PHE A N 1
ATOM 675 C CA . PHE A 1 84 ? -24.656 -11.766 14.758 1 92.81 84 PHE A CA 1
ATOM 676 C C . PHE A 1 84 ? -23.188 -11.562 15.062 1 92.81 84 PHE A C 1
ATOM 678 O O . PHE A 1 84 ? -22.828 -10.961 16.078 1 92.81 84 PHE A O 1
ATOM 685 N N . LEU A 1 85 ? -22.391 -12.094 14.203 1 87.38 85 LEU A N 1
ATOM 686 C CA . LEU A 1 85 ? -20.969 -11.734 14.211 1 87.38 85 LEU A CA 1
ATOM 687 C C . LEU A 1 85 ? -20.656 -10.711 13.117 1 87.38 85 LEU A C 1
ATOM 689 O O . LEU A 1 85 ? -21.016 -10.914 11.953 1 87.38 85 LEU A O 1
ATOM 693 N N . LEU A 1 86 ? -20.078 -9.617 13.508 1 90.12 86 LEU A N 1
ATOM 694 C CA . LEU A 1 86 ? -19.734 -8.555 12.57 1 90.12 86 LEU A CA 1
ATOM 695 C C . LEU A 1 86 ? -18.469 -8.914 11.789 1 90.12 86 LEU A C 1
ATOM 697 O O . LEU A 1 86 ? -17.375 -8.969 12.359 1 90.12 86 LEU A O 1
ATOM 701 N N . LEU A 1 87 ? -18.672 -9.07 10.492 1 80.56 87 LEU A N 1
ATOM 702 C CA . LEU A 1 87 ? -17.562 -9.5 9.656 1 80.56 87 LEU A CA 1
ATOM 703 C C . LEU A 1 87 ? -16.875 -8.305 9 1 80.56 87 LEU A C 1
ATOM 705 O O . LEU A 1 87 ? -15.688 -8.352 8.703 1 80.56 87 LEU A O 1
ATOM 709 N N . ASP A 1 88 ? -17.625 -7.262 8.742 1 81.56 88 ASP A N 1
ATOM 710 C CA . ASP A 1 88 ? -17.109 -6.039 8.133 1 81.56 88 ASP A CA 1
ATOM 711 C C . ASP A 1 88 ? -17.75 -4.805 8.75 1 81.56 88 ASP A C 1
ATOM 713 O O . ASP A 1 88 ? -18.953 -4.812 9.062 1 81.56 88 ASP A O 1
ATOM 717 N N . GLY A 1 89 ? -16.922 -3.805 8.883 1 85.88 89 GLY A N 1
ATOM 718 C CA . GLY A 1 89 ? -17.422 -2.555 9.438 1 85.88 89 GLY A CA 1
ATOM 719 C C . GLY A 1 89 ? -17.109 -2.387 10.914 1 85.88 89 GLY A C 1
ATOM 720 O O . GLY A 1 89 ? -17.688 -1.523 11.578 1 85.88 89 GLY A O 1
ATOM 721 N N . GLN A 1 90 ? -16.234 -3.141 11.406 1 89.06 90 GLN A N 1
ATOM 722 C CA . GLN A 1 90 ? -15.953 -3.137 12.836 1 89.06 90 GLN A CA 1
ATOM 723 C C . GLN A 1 90 ? -15.469 -1.766 13.297 1 89.06 90 GLN A C 1
ATOM 725 O O . GLN A 1 90 ? -15.898 -1.269 14.344 1 89.06 90 GLN A O 1
ATOM 730 N N . GLN A 1 91 ? -14.609 -1.126 12.508 1 90.25 91 GLN A N 1
ATOM 731 C CA . GLN A 1 91 ? -14.055 0.157 12.938 1 90.25 91 GLN A CA 1
ATOM 732 C C . GLN A 1 91 ? -15.141 1.235 12.961 1 90.25 91 GLN A C 1
ATOM 734 O O . GLN A 1 91 ? -15.219 2.018 13.906 1 90.25 91 GLN A O 1
ATOM 739 N N . ARG A 1 92 ? -15.992 1.171 11.961 1 90.94 92 ARG A N 1
ATOM 740 C CA . ARG A 1 92 ? -17.062 2.154 11.875 1 90.94 92 ARG A CA 1
ATOM 741 C C . ARG A 1 92 ? -18.078 1.952 13 1 90.94 92 ARG A C 1
ATOM 743 O O . ARG A 1 92 ? -18.406 2.893 13.727 1 90.94 92 ARG A O 1
ATOM 750 N N . LEU A 1 93 ? -18.484 0.744 13.148 1 94.62 93 LEU A N 1
ATOM 751 C CA . LEU A 1 93 ? -19.547 0.475 14.109 1 94.62 93 LEU A CA 1
ATOM 752 C C . LEU A 1 93 ? -19.047 0.628 15.539 1 94.62 93 LEU A C 1
ATOM 754 O O . LEU A 1 93 ? -19.766 1.1 16.406 1 94.62 93 LEU A O 1
ATOM 758 N N . THR A 1 94 ? -17.828 0.228 15.766 1 95.62 94 THR A N 1
ATOM 759 C CA . THR A 1 94 ? -17.234 0.425 17.094 1 95.62 94 THR A CA 1
ATOM 760 C C . THR A 1 94 ? -17.125 1.911 17.422 1 95.62 94 THR A C 1
ATOM 762 O O . THR A 1 94 ? -17.469 2.338 18.516 1 95.62 94 THR A O 1
ATOM 765 N N . SER A 1 95 ? -16.672 2.699 16.438 1 96.5 95 SER A N 1
ATOM 766 C CA . SER A 1 95 ? -16.562 4.145 16.625 1 96.5 95 SER A CA 1
ATOM 767 C C . SER A 1 95 ? -17.922 4.766 16.938 1 96.5 95 SER A C 1
ATOM 769 O O . SER A 1 95 ? -18.047 5.551 17.875 1 96.5 95 SER A O 1
ATOM 771 N N . LEU A 1 96 ? -18.891 4.371 16.172 1 97.44 96 LEU A N 1
ATOM 772 C CA . LEU A 1 96 ? -20.234 4.918 16.344 1 97.44 96 LEU A CA 1
ATOM 773 C C . LEU A 1 96 ? -20.812 4.484 17.688 1 97.44 96 LEU A C 1
ATOM 775 O O . LEU A 1 96 ? -21.469 5.281 18.375 1 97.44 96 LEU A O 1
ATOM 779 N N . THR A 1 97 ? -20.594 3.266 18.031 1 97.19 97 THR A N 1
ATOM 780 C CA . THR A 1 97 ? -21.109 2.742 19.281 1 97.19 97 THR A CA 1
ATOM 781 C C . THR A 1 97 ? -20.531 3.506 20.469 1 97.19 97 THR A C 1
ATOM 783 O O . THR A 1 97 ? -21.266 3.891 21.391 1 97.19 97 THR A O 1
ATOM 786 N N . GLN A 1 98 ? -19.266 3.738 20.453 1 97 98 GLN A N 1
ATOM 787 C CA . GLN A 1 98 ? -18.625 4.461 21.547 1 97 98 GLN A CA 1
ATOM 788 C C . GLN A 1 98 ? -19.047 5.926 21.562 1 97 98 GLN A C 1
ATOM 790 O O . GLN A 1 98 ? -19.391 6.469 22.609 1 97 98 GLN A O 1
ATOM 795 N N . ALA A 1 99 ? -19.062 6.594 20.453 1 97.75 99 ALA A N 1
ATOM 796 C CA . ALA A 1 99 ? -19.25 8.039 20.344 1 97.75 99 ALA A CA 1
ATOM 797 C C . ALA A 1 99 ? -20.719 8.422 20.562 1 97.75 99 ALA A C 1
ATOM 799 O O . ALA A 1 99 ? -21.016 9.516 21.047 1 97.75 99 ALA A O 1
ATOM 800 N N . LEU A 1 100 ? -21.672 7.496 20.219 1 97.88 100 LEU A N 1
ATOM 801 C CA . LEU A 1 100 ? -23.078 7.875 20.172 1 97.88 100 LEU A CA 1
ATOM 802 C C . LEU A 1 100 ? -23.875 7.168 21.281 1 97.88 100 LEU A C 1
ATOM 804 O O . LEU A 1 100 ? -25.109 7.203 21.281 1 97.88 100 LEU A O 1
ATOM 808 N N . SER A 1 101 ? -23.188 6.488 22.172 1 94.94 101 SER A N 1
ATOM 809 C CA . SER A 1 101 ? -23.891 5.789 23.234 1 94.94 101 SER A CA 1
ATOM 810 C C . SER A 1 101 ? -23.125 5.891 24.562 1 94.94 101 SER A C 1
ATOM 812 O O . SER A 1 101 ? -21.953 6.301 24.578 1 94.94 101 SER A O 1
ATOM 814 N N . GLY A 1 102 ? -23.812 5.566 25.609 1 91.81 102 GLY A N 1
ATOM 815 C CA . GLY A 1 102 ? -23.156 5.555 26.906 1 91.81 102 GLY A CA 1
ATOM 816 C C . GLY A 1 102 ? -22.688 6.922 27.344 1 91.81 102 GLY A C 1
ATOM 817 O O . GLY A 1 102 ? -23.438 7.895 27.297 1 91.81 102 GLY A O 1
ATOM 818 N N . ASP A 1 103 ? -21.391 6.988 27.766 1 92.12 103 ASP A N 1
ATOM 819 C CA . ASP A 1 103 ? -20.844 8.258 28.234 1 92.12 103 ASP A CA 1
ATOM 820 C C . ASP A 1 103 ? -20.172 9.023 27.094 1 92.12 103 ASP A C 1
ATOM 822 O O . ASP A 1 103 ? -19.656 10.117 27.297 1 92.12 103 ASP A O 1
ATOM 826 N N . GLY A 1 104 ? -20.188 8.414 25.953 1 95.12 104 GLY A N 1
ATOM 827 C CA . GLY A 1 104 ? -19.688 9.086 24.766 1 95.12 104 GLY A CA 1
ATOM 828 C C . GLY A 1 104 ? -18.172 9.109 24.703 1 95.12 104 GLY A C 1
ATOM 829 O O . GLY A 1 104 ? -17.594 9.82 23.875 1 95.12 104 GLY A O 1
ATOM 830 N N . LEU A 1 105 ? -17.516 8.383 25.594 1 95.75 105 LEU A N 1
ATOM 831 C CA . LEU A 1 105 ? -16.062 8.344 25.609 1 95.75 105 LEU A CA 1
ATOM 832 C C . LEU A 1 105 ? -15.531 7.348 24.578 1 95.75 105 LEU A C 1
ATOM 834 O O . LEU A 1 105 ? -15.93 6.184 24.578 1 95.75 105 LEU A O 1
ATOM 838 N N . VAL A 1 106 ? -14.711 7.824 23.641 1 96.31 106 VAL A N 1
ATOM 839 C CA . VAL A 1 106 ? -14.117 6.969 22.609 1 96.31 106 VAL A CA 1
ATOM 840 C C . VAL A 1 106 ? -12.625 6.809 22.875 1 96.31 106 VAL A C 1
ATOM 842 O O . VAL A 1 106 ? -11.898 7.797 23.016 1 96.31 106 VAL A O 1
ATOM 845 N N . ALA A 1 107 ? -12.188 5.625 23.031 1 93.25 107 ALA A N 1
ATOM 846 C CA . ALA A 1 107 ? -10.758 5.336 23.078 1 93.25 107 ALA A CA 1
ATOM 847 C C . ALA A 1 107 ? -10.141 5.375 21.688 1 93.25 107 ALA A C 1
ATOM 849 O O . ALA A 1 107 ? -10.414 4.504 20.859 1 93.25 107 ALA A O 1
ATOM 850 N N . THR A 1 108 ? -9.406 6.395 21.375 1 94.06 108 THR A N 1
ATOM 851 C CA . THR A 1 108 ? -8.867 6.602 20.031 1 94.06 108 THR A CA 1
ATOM 852 C C . THR A 1 108 ? -7.402 7.023 20.094 1 94.06 108 THR A C 1
ATOM 854 O O . THR A 1 108 ? -6.719 6.77 21.078 1 94.06 108 THR A O 1
ATOM 857 N N . LYS A 1 109 ? -6.875 7.449 18.938 1 92.12 109 LYS A N 1
ATOM 858 C CA . LYS A 1 109 ? -5.484 7.883 18.828 1 92.12 109 LYS A CA 1
ATOM 859 C C . LYS A 1 109 ? -5.352 9.07 17.875 1 92.12 109 LYS A C 1
ATOM 861 O O . LYS A 1 109 ? -6.254 9.336 17.078 1 92.12 109 LYS A O 1
ATOM 866 N N . ASP A 1 110 ? -4.309 9.781 18.031 1 88.81 110 ASP A N 1
ATOM 867 C CA . ASP A 1 110 ? -4.055 10.875 17.094 1 88.81 110 ASP A CA 1
ATOM 868 C C . ASP A 1 110 ? -3.201 10.398 15.922 1 88.81 110 ASP A C 1
ATOM 870 O O . ASP A 1 110 ? -2.941 9.203 15.781 1 88.81 110 ASP A O 1
ATOM 874 N N . SER A 1 111 ? -2.887 11.328 15.07 1 85.38 111 SER A N 1
ATOM 875 C CA . SER A 1 111 ? -2.158 10.992 13.852 1 85.38 111 SER A CA 1
ATOM 876 C C . SER A 1 111 ? -0.766 10.461 14.164 1 85.38 111 SER A C 1
ATOM 878 O O . SER A 1 111 ? -0.13 9.828 13.32 1 85.38 111 SER A O 1
ATOM 880 N N . ARG A 1 112 ? -0.296 10.68 15.445 1 85.75 112 ARG A N 1
ATOM 881 C CA . ARG A 1 112 ? 1.01 10.172 15.859 1 85.75 112 ARG A CA 1
ATOM 882 C C . ARG A 1 112 ? 0.896 8.758 16.422 1 85.75 112 ARG A C 1
ATOM 884 O O . ARG A 1 112 ? 1.906 8.086 16.641 1 85.75 112 ARG A O 1
ATOM 891 N N . GLY A 1 113 ? -0.261 8.422 16.688 1 87.69 113 GLY A N 1
ATOM 892 C CA . GLY A 1 113 ? -0.479 7.117 17.297 1 87.69 113 GLY A CA 1
ATOM 893 C C . GLY A 1 113 ? -0.634 7.188 18.812 1 87.69 113 GLY A C 1
ATOM 894 O O . GLY A 1 113 ? -0.667 6.152 19.484 1 87.69 113 GLY A O 1
ATOM 895 N N . LYS A 1 114 ? -0.647 8.336 19.391 1 90.19 114 LYS A N 1
ATOM 896 C CA . LYS A 1 114 ? -0.838 8.492 20.828 1 90.19 114 LYS A CA 1
ATOM 897 C C . LYS A 1 114 ? -2.279 8.188 21.234 1 90.19 114 LYS A C 1
ATOM 899 O O . LYS A 1 114 ? -3.221 8.695 20.625 1 90.19 114 LYS A O 1
ATOM 904 N N . LEU A 1 115 ? -2.393 7.418 22.281 1 92 115 LEU A N 1
ATOM 905 C CA . LEU A 1 115 ? -3.709 6.973 22.719 1 92 115 LEU A CA 1
ATOM 906 C C . LEU A 1 115 ? -4.332 7.98 23.688 1 92 115 LEU A C 1
ATOM 908 O O . LEU A 1 115 ? -3.637 8.547 24.531 1 92 115 LEU A O 1
ATOM 912 N N . PHE A 1 116 ? -5.566 8.281 23.516 1 92.06 116 PHE A N 1
ATOM 913 C CA . PHE A 1 116 ? -6.309 9.133 24.438 1 92.06 116 PHE A CA 1
ATOM 914 C C . PHE A 1 116 ? -7.809 8.906 24.297 1 92.06 116 PHE A C 1
ATOM 916 O O . PHE A 1 116 ? -8.25 8.133 23.438 1 92.06 116 PHE A O 1
ATOM 923 N N . ASN A 1 117 ? -8.547 9.484 25.25 1 94.75 117 ASN A N 1
ATOM 924 C CA . ASN A 1 117 ? -10 9.414 25.219 1 94.75 117 ASN A CA 1
ATOM 925 C C . ASN A 1 117 ? -10.617 10.734 24.781 1 94.75 117 ASN A C 1
ATOM 927 O O . ASN A 1 117 ? -10.141 11.805 25.156 1 94.75 117 ASN A O 1
ATOM 931 N N . ARG A 1 118 ? -11.586 10.625 23.906 1 96.69 118 ARG A N 1
ATOM 932 C CA . ARG A 1 118 ? -12.227 11.828 23.391 1 96.69 118 ARG A CA 1
ATOM 933 C C . ARG A 1 118 ? -13.742 11.695 23.422 1 96.69 118 ARG A C 1
ATOM 935 O O . ARG A 1 118 ? -14.273 10.586 23.391 1 96.69 118 ARG A O 1
ATOM 942 N N . ARG A 1 119 ? -14.383 12.883 23.531 1 97.31 119 ARG A N 1
ATOM 943 C CA . ARG A 1 119 ? -15.82 13.047 23.312 1 97.31 119 ARG A CA 1
ATOM 944 C C . ARG A 1 119 ? -16.094 13.945 22.109 1 97.31 119 ARG A C 1
ATOM 946 O O . ARG A 1 119 ? -15.258 14.766 21.734 1 97.31 119 ARG A O 1
ATOM 953 N N . TYR A 1 120 ? -17.266 13.789 21.578 1 98.25 120 TYR A N 1
ATOM 954 C CA . TYR A 1 120 ? -17.594 14.562 20.391 1 98.25 120 TYR A CA 1
ATOM 955 C C . TYR A 1 120 ? -18.859 15.375 20.594 1 98.25 120 TYR A C 1
ATOM 957 O O . TYR A 1 120 ? -19.859 14.852 21.094 1 98.25 120 TYR A O 1
ATOM 965 N N . LEU A 1 121 ? -18.781 16.641 20.266 1 98.38 121 LEU A N 1
ATOM 966 C CA . LEU A 1 121 ? -19.906 17.562 20.375 1 98.38 121 LEU A CA 1
ATOM 967 C C . LEU A 1 121 ? -20.094 18.328 19.078 1 98.38 121 LEU A C 1
ATOM 969 O O . LEU A 1 121 ? -19.203 18.375 18.234 1 98.38 121 LEU A O 1
ATOM 973 N N . VAL A 1 122 ? -21.297 18.875 18.906 1 97.88 122 VAL A N 1
ATOM 974 C CA . VAL A 1 122 ? -21.578 19.688 17.719 1 97.88 122 VAL A CA 1
ATOM 975 C C . VAL A 1 122 ? -22.062 21.062 18.156 1 97.88 122 VAL A C 1
ATOM 977 O O . VAL A 1 122 ? -22.969 21.188 18.984 1 97.88 122 VAL A O 1
ATOM 980 N N . HIS A 1 123 ? -21.375 22.062 17.672 1 97.94 123 HIS A N 1
ATOM 981 C CA . HIS A 1 123 ? -21.844 23.422 17.891 1 97.94 123 HIS A CA 1
ATOM 982 C C . HIS A 1 123 ? -23.078 23.719 17.078 1 97.94 123 HIS A C 1
ATOM 984 O O . HIS A 1 123 ? -23 23.906 15.852 1 97.94 123 HIS A O 1
ATOM 990 N N . MET A 1 124 ? -24.203 23.953 17.703 1 97.25 124 MET A N 1
ATOM 991 C CA . MET A 1 124 ? -25.516 24.016 17.047 1 97.25 124 MET A CA 1
ATOM 992 C C . MET A 1 124 ? -25.609 25.234 16.141 1 97.25 124 MET A C 1
ATOM 994 O O . MET A 1 124 ? -25.969 25.125 14.969 1 97.25 124 MET A O 1
ATOM 998 N N . PRO A 1 125 ? -25.203 26.406 16.594 1 96.06 125 PRO A N 1
ATOM 999 C CA . PRO A 1 125 ? -25.328 27.578 15.719 1 96.06 125 PRO A CA 1
ATOM 1000 C C . PRO A 1 125 ? -24.516 27.453 14.438 1 96.06 125 PRO A C 1
ATOM 1002 O O . PRO A 1 125 ? -24.984 27.812 13.359 1 96.06 125 PRO A O 1
ATOM 1005 N N . THR A 1 126 ? -23.328 26.938 14.594 1 95 126 THR A N 1
ATOM 1006 C CA . THR A 1 126 ? -22.453 26.812 13.43 1 95 126 THR A CA 1
ATOM 1007 C C . THR A 1 126 ? -23.016 25.781 12.445 1 95 126 THR A C 1
ATOM 1009 O O . THR A 1 126 ? -23.031 26.031 11.234 1 95 126 THR A O 1
ATOM 1012 N N . ALA A 1 127 ? -23.484 24.688 12.945 1 94.44 127 ALA A N 1
ATOM 1013 C CA . ALA A 1 127 ? -24.047 23.641 12.094 1 94.44 127 ALA A CA 1
ATOM 1014 C C . ALA A 1 127 ? -25.266 24.141 11.344 1 94.44 127 ALA A C 1
ATOM 1016 O O . ALA A 1 127 ? -25.484 23.781 10.18 1 94.44 127 ALA A O 1
ATOM 1017 N N . LEU A 1 128 ? -26.078 25 12.008 1 94.19 128 LEU A N 1
ATOM 1018 C CA . LEU A 1 128 ? -27.344 25.469 11.461 1 94.19 128 LEU A CA 1
ATOM 1019 C C . LEU A 1 128 ? -27.125 26.625 10.484 1 94.19 128 LEU A C 1
ATOM 1021 O O . LEU A 1 128 ? -27.969 26.891 9.633 1 94.19 128 LEU A O 1
ATOM 1025 N N . ALA A 1 129 ? -26 27.297 10.602 1 91.06 129 ALA A N 1
ATOM 1026 C CA . ALA A 1 129 ? -25.719 28.469 9.773 1 91.06 129 ALA A CA 1
ATOM 1027 C C . ALA A 1 129 ? -25.484 28.062 8.32 1 91.06 129 ALA A C 1
ATOM 1029 O O . ALA A 1 129 ? -25.938 28.766 7.398 1 91.06 129 ALA A O 1
ATOM 1030 N N . ASP A 1 130 ? -24.734 27.016 8.102 1 82 130 ASP A N 1
ATOM 1031 C CA . ASP A 1 130 ? -24.359 26.547 6.773 1 82 130 ASP A CA 1
ATOM 1032 C C . ASP A 1 130 ? -24.109 25.047 6.773 1 82 130 ASP A C 1
ATOM 1034 O O . ASP A 1 130 ? -23.312 24.547 7.566 1 82 130 ASP A O 1
ATOM 1038 N N . PRO A 1 131 ? -24.875 24.422 5.891 1 73.56 131 PRO A N 1
ATOM 1039 C CA . PRO A 1 131 ? -24.688 22.984 5.824 1 73.56 131 PRO A CA 1
ATOM 1040 C C . PRO A 1 131 ? -23.234 22.578 5.555 1 73.56 131 PRO A C 1
ATOM 1042 O O . PRO A 1 131 ? -22.797 21.5 5.941 1 73.56 131 PRO A O 1
ATOM 1045 N N . ASN A 1 132 ? -22.484 23.438 4.934 1 70.44 132 ASN A N 1
ATOM 1046 C CA . ASN A 1 132 ? -21.094 23.141 4.613 1 70.44 132 ASN A CA 1
ATOM 1047 C C . ASN A 1 132 ? -20.188 23.391 5.809 1 70.44 132 ASN A C 1
ATOM 1049 O O . ASN A 1 132 ? -19 23.062 5.773 1 70.44 132 ASN A O 1
ATOM 1053 N N . ARG A 1 133 ? -20.75 23.828 6.961 1 81.75 133 ARG A N 1
ATOM 1054 C CA . ARG A 1 133 ? -19.938 24.141 8.125 1 81.75 133 ARG A CA 1
ATOM 1055 C C . ARG A 1 133 ? -20.109 23.109 9.227 1 81.75 133 ARG A C 1
ATOM 1057 O O . ARG A 1 133 ? -19.625 23.281 10.344 1 81.75 133 ARG A O 1
ATOM 1064 N N . VAL A 1 134 ? -20.828 22.031 8.867 1 87.5 134 VAL A N 1
ATOM 1065 C CA . VAL A 1 134 ? -20.984 20.953 9.836 1 87.5 134 VAL A CA 1
ATOM 1066 C C . VAL A 1 134 ? -19.609 20.391 10.195 1 87.5 134 VAL A C 1
ATOM 1068 O O . VAL A 1 134 ? -19.391 19.984 11.336 1 87.5 134 VAL A O 1
ATOM 1071 N N . ASP A 1 135 ? -18.703 20.406 9.258 1 83.56 135 ASP A N 1
ATOM 1072 C CA . ASP A 1 135 ? -17.344 19.938 9.492 1 83.56 135 ASP A CA 1
ATOM 1073 C C . ASP A 1 135 ? -16.656 20.75 10.578 1 83.56 135 ASP A C 1
ATOM 1075 O O . ASP A 1 135 ? -15.875 20.219 11.375 1 83.56 135 ASP A O 1
ATOM 1079 N N . GLU A 1 136 ? -16.969 22.031 10.609 1 85.75 136 GLU A N 1
ATOM 1080 C CA . GLU A 1 136 ? -16.391 22.922 11.617 1 85.75 136 GLU A CA 1
ATOM 1081 C C . GLU A 1 136 ? -17.156 22.828 12.938 1 85.75 136 GLU A C 1
ATOM 1083 O O . GLU A 1 136 ? -16.578 23.062 14 1 85.75 136 GLU A O 1
ATOM 1088 N N . ALA A 1 137 ? -18.406 22.453 12.828 1 94.56 137 ALA A N 1
ATOM 1089 C CA . ALA A 1 137 ? -19.281 22.453 13.992 1 94.56 137 ALA A CA 1
ATOM 1090 C C . ALA A 1 137 ? -18.984 21.281 14.914 1 94.56 137 ALA A C 1
ATOM 1092 O O . ALA A 1 137 ? -19.141 21.375 16.141 1 94.56 137 ALA A O 1
ATOM 1093 N N . VAL A 1 138 ? -18.547 20.109 14.305 1 95.81 138 VAL A N 1
ATOM 1094 C CA . VAL A 1 138 ? -18.281 18.922 15.102 1 95.81 138 VAL A CA 1
ATOM 1095 C C . VAL A 1 138 ? -16.859 19 15.656 1 95.81 138 VAL A C 1
ATOM 1097 O O . VAL A 1 138 ? -15.891 19.125 14.906 1 95.81 138 VAL A O 1
ATOM 1100 N N . ILE A 1 139 ? -16.781 18.891 16.984 1 95.56 139 ILE A N 1
ATOM 1101 C CA . ILE A 1 139 ? -15.461 19.016 17.594 1 95.56 139 ILE A CA 1
ATOM 1102 C C . ILE A 1 139 ? -15.18 17.812 18.469 1 95.56 139 ILE A C 1
ATOM 1104 O O . ILE A 1 139 ? -16.109 17.172 18.984 1 95.56 139 ILE A O 1
ATOM 1108 N N . SER A 1 140 ? -13.977 17.438 18.547 1 95.5 140 SER A N 1
ATOM 1109 C CA . SER A 1 140 ? -13.445 16.438 19.469 1 95.5 140 SER A CA 1
ATOM 1110 C C . SER A 1 140 ? -12.844 17.094 20.719 1 95.5 140 SER A C 1
ATOM 1112 O O . SER A 1 140 ? -12.047 18.031 20.609 1 95.5 140 SER A O 1
ATOM 1114 N N . VAL A 1 141 ? -13.297 16.672 21.938 1 96.06 141 VAL A N 1
ATOM 1115 C CA . VAL A 1 141 ? -12.812 17.281 23.172 1 96.06 141 VAL A CA 1
ATOM 1116 C C . VAL A 1 141 ? -12.266 16.203 24.109 1 96.06 141 VAL A C 1
ATOM 1118 O O . VAL A 1 141 ? -12.625 15.023 23.984 1 96.06 141 VAL A O 1
ATOM 1121 N N . PRO A 1 142 ? -11.422 16.578 25.062 1 95.12 142 PRO A N 1
ATOM 1122 C CA . PRO A 1 142 ? -10.906 15.602 26.031 1 95.12 142 PRO A CA 1
ATOM 1123 C C . PRO A 1 142 ? -12.016 14.969 26.875 1 95.12 142 PRO A C 1
ATOM 1125 O O . PRO A 1 142 ? -13.148 15.453 26.875 1 95.12 142 PRO A O 1
ATOM 1128 N N . ALA A 1 143 ? -11.633 13.938 27.562 1 94.62 143 ALA A N 1
ATOM 1129 C CA . ALA A 1 143 ? -12.578 13.141 28.328 1 94.62 143 ALA A CA 1
ATOM 1130 C C . ALA A 1 143 ? -13.312 13.992 29.359 1 94.62 143 ALA A C 1
ATOM 1132 O O . ALA A 1 143 ? -14.492 13.773 29.625 1 94.62 143 ALA A O 1
ATOM 1133 N N . ASP A 1 144 ? -12.594 15.039 29.828 1 94 144 ASP A N 1
ATOM 1134 C CA . ASP A 1 144 ? -13.188 15.875 30.875 1 94 144 ASP A CA 1
ATOM 1135 C C . ASP A 1 144 ? -14 17.016 30.266 1 94 144 ASP A C 1
ATOM 1137 O O . ASP A 1 144 ? -14.625 17.797 30.984 1 94 144 ASP A O 1
ATOM 1141 N N . GLY A 1 145 ? -14.008 17.125 28.938 1 94.62 145 GLY A N 1
ATOM 1142 C CA . GLY A 1 145 ? -14.82 18.094 28.219 1 94.62 145 GLY A CA 1
ATOM 1143 C C . GLY A 1 145 ? -14.211 19.484 28.188 1 94.62 145 GLY A C 1
ATOM 1144 O O . GLY A 1 145 ? -14.859 20.438 27.781 1 94.62 145 GLY A O 1
ATOM 1145 N N . VAL A 1 146 ? -12.945 19.578 28.625 1 94.88 146 VAL A N 1
ATOM 1146 C CA . VAL A 1 146 ? -12.32 20.891 28.719 1 94.88 146 VAL A CA 1
ATOM 1147 C C . VAL A 1 146 ? -11.195 21.016 27.703 1 94.88 146 VAL A C 1
ATOM 1149 O O . VAL A 1 146 ? -10.258 20.219 27.688 1 94.88 146 VAL A O 1
ATOM 1152 N N . VAL A 1 147 ? -11.383 21.953 26.812 1 92.62 147 VAL A N 1
ATOM 1153 C CA . VAL A 1 147 ? -10.359 22.234 25.828 1 92.62 147 VAL A CA 1
ATOM 1154 C C . VAL A 1 147 ? -9.344 23.234 26.406 1 92.62 147 VAL A C 1
ATOM 1156 O O . VAL A 1 147 ? -9.727 24.312 26.859 1 92.62 147 VAL A O 1
ATOM 1159 N N . ARG A 1 148 ? -8.109 22.797 26.438 1 87.38 148 ARG A N 1
ATOM 1160 C CA . ARG A 1 148 ? -7.035 23.594 27 1 87.38 148 ARG A CA 1
ATOM 1161 C C . ARG A 1 148 ? -5.973 23.922 25.953 1 87.38 148 ARG A C 1
ATOM 1163 O O . ARG A 1 148 ? -5.883 23.234 24.938 1 87.38 148 ARG A O 1
ATOM 1170 N N . THR A 1 149 ? -5.402 25 26.031 1 78.56 149 THR A N 1
ATOM 1171 C CA . THR A 1 149 ? -4.238 25.375 25.234 1 78.56 149 THR A CA 1
ATOM 1172 C C . THR A 1 149 ? -3.027 25.625 26.125 1 78.56 149 THR A C 1
ATOM 1174 O O . THR A 1 149 ? -3.102 25.453 27.344 1 78.56 149 THR A O 1
ATOM 1177 N N . ASN A 1 150 ? -1.921 25.938 25.641 1 71.88 150 ASN A N 1
ATOM 1178 C CA . ASN A 1 150 ? -0.691 26.234 26.375 1 71.88 150 ASN A CA 1
ATOM 1179 C C . ASN A 1 150 ? -0.327 25.094 27.328 1 71.88 150 ASN A C 1
ATOM 1181 O O . ASN A 1 150 ? -0.152 25.312 28.516 1 71.88 150 ASN A O 1
ATOM 1185 N N . PHE A 1 151 ? -0.312 23.891 26.891 1 67.38 151 PHE A N 1
ATOM 1186 C CA . PHE A 1 151 ? 0.09 22.688 27.594 1 67.38 151 PHE A CA 1
ATOM 1187 C C . PHE A 1 151 ? -0.83 22.406 28.766 1 67.38 151 PHE A C 1
ATOM 1189 O O . PHE A 1 151 ? -0.364 22.078 29.859 1 67.38 151 PHE A O 1
ATOM 1196 N N . GLY A 1 152 ? -2.062 22.766 28.594 1 71.12 152 GLY A N 1
ATOM 1197 C CA . GLY A 1 152 ? -3.076 22.391 29.562 1 71.12 152 GLY A CA 1
ATOM 1198 C C . GLY A 1 152 ? -3.336 23.469 30.594 1 71.12 152 GLY A C 1
ATOM 1199 O O . GLY A 1 152 ? -4.168 23.297 31.484 1 71.12 152 GLY A O 1
ATOM 1200 N N . LYS A 1 153 ? -2.623 24.672 30.469 1 76.81 153 LYS A N 1
ATOM 1201 C CA . LYS A 1 153 ? -2.705 25.672 31.531 1 76.81 153 LYS A CA 1
ATOM 1202 C C . LYS A 1 153 ? -3.877 26.625 31.297 1 76.81 153 LYS A C 1
ATOM 1204 O O . LYS A 1 153 ? -4.566 27.016 32.25 1 76.81 153 LYS A O 1
ATOM 1209 N N . ASP A 1 154 ? -4.211 26.875 29.969 1 87.5 154 ASP A N 1
ATOM 1210 C CA . ASP A 1 154 ? -5.266 27.844 29.672 1 87.5 154 ASP A CA 1
ATOM 1211 C C . ASP A 1 154 ? -6.527 27.125 29.172 1 87.5 154 ASP A C 1
ATOM 1213 O O . ASP A 1 154 ? -6.477 26.375 28.203 1 87.5 154 ASP A O 1
ATOM 1217 N N . VAL A 1 155 ? -7.609 27.359 29.922 1 90.25 155 VAL A N 1
ATOM 1218 C CA . VAL A 1 155 ? -8.891 26.797 29.5 1 90.25 155 VAL A CA 1
ATOM 1219 C C . VAL A 1 155 ? -9.492 27.672 28.391 1 90.25 155 VAL A C 1
ATOM 1221 O O . VAL A 1 155 ? -9.68 28.875 28.578 1 90.25 155 VAL A O 1
ATOM 1224 N N . VAL A 1 156 ? -9.742 27.172 27.281 1 90.44 156 VAL A N 1
ATOM 1225 C CA . VAL A 1 156 ? -10.281 27.891 26.125 1 90.44 156 VAL A CA 1
ATOM 1226 C C . VAL A 1 156 ? -11.789 27.672 26.047 1 90.44 156 VAL A C 1
ATOM 1228 O O . VAL A 1 156 ? -12.539 28.594 25.734 1 90.44 156 VAL A O 1
ATOM 1231 N N . LEU A 1 157 ? -12.234 26.5 26.281 1 94 157 LEU A N 1
ATOM 1232 C CA . LEU A 1 157 ? -13.633 26.078 26.188 1 94 157 LEU A CA 1
ATOM 1233 C C . LEU A 1 157 ? -13.945 25 27.203 1 94 157 LEU A C 1
ATOM 1235 O O . LEU A 1 157 ? -13.273 23.969 27.25 1 94 157 LEU A O 1
ATOM 1239 N N . ASP A 1 158 ? -14.883 25.281 28.078 1 96.31 158 ASP A N 1
ATOM 1240 C CA . ASP A 1 158 ? -15.266 24.312 29.094 1 96.31 158 ASP A CA 1
ATOM 1241 C C . ASP A 1 158 ? -16.641 23.719 28.797 1 96.31 158 ASP A C 1
ATOM 1243 O O . ASP A 1 158 ? -17.656 24.391 28.938 1 96.31 158 ASP A O 1
ATOM 1247 N N . LEU A 1 159 ? -16.656 22.438 28.406 1 97.25 159 LEU A N 1
ATOM 1248 C CA . LEU A 1 159 ? -17.875 21.703 28.078 1 97.25 159 LEU A CA 1
ATOM 1249 C C . LEU A 1 159 ? -18.016 20.484 28.984 1 97.25 159 LEU A C 1
ATOM 1251 O O . LEU A 1 159 ? -18.5 19.438 28.562 1 97.25 159 LEU A O 1
ATOM 1255 N N . GLY A 1 160 ? -17.625 20.641 30.234 1 95.12 160 GLY A N 1
ATOM 1256 C CA . GLY A 1 160 ? -17.484 19.516 31.141 1 95.12 160 GLY A CA 1
ATOM 1257 C C . GLY A 1 160 ? -18.828 18.984 31.641 1 95.12 160 GLY A C 1
ATOM 1258 O O . GLY A 1 160 ? -18.906 17.844 32.125 1 95.12 160 GLY A O 1
ATOM 1259 N N . ASP A 1 161 ? -19.828 19.859 31.547 1 95 161 ASP A N 1
ATOM 1260 C CA . ASP A 1 161 ? -21.156 19.406 31.969 1 95 161 ASP A CA 1
ATOM 1261 C C . ASP A 1 161 ? -22.25 19.969 31.062 1 95 161 ASP A C 1
ATOM 1263 O O . ASP A 1 161 ? -21.969 20.797 30.203 1 95 161 ASP A O 1
ATOM 1267 N N . HIS A 1 162 ? -23.484 19.531 31.281 1 96.06 162 HIS A N 1
ATOM 1268 C CA . HIS A 1 162 ? -24.594 19.844 30.391 1 96.06 162 HIS A CA 1
ATOM 1269 C C . HIS A 1 162 ? -24.922 21.328 30.422 1 96.06 162 HIS A C 1
ATOM 1271 O O . HIS A 1 162 ? -25.266 21.922 29.391 1 96.06 162 HIS A O 1
ATOM 1277 N N . ASP A 1 163 ? -24.812 21.859 31.547 1 96.12 163 ASP A N 1
ATOM 1278 C CA . ASP A 1 163 ? -25.141 23.281 31.672 1 96.12 163 ASP A CA 1
ATOM 1279 C C . ASP A 1 163 ? -24.156 24.141 30.859 1 96.12 163 ASP A C 1
ATOM 1281 O O . ASP A 1 163 ? -24.578 25.062 30.156 1 96.12 163 ASP A O 1
ATOM 1285 N N . LYS A 1 164 ? -22.891 23.844 30.984 1 97.06 164 LYS A N 1
ATOM 1286 C CA . LYS A 1 164 ? -21.875 24.562 30.25 1 97.06 164 LYS A CA 1
ATOM 1287 C C . LYS A 1 164 ? -22 24.328 28.75 1 97.06 164 LYS A C 1
ATOM 1289 O O . LYS A 1 164 ? -21.797 25.25 27.953 1 97.06 164 LYS A O 1
ATOM 1294 N N . GLN A 1 165 ? -22.359 23.125 28.406 1 97.31 165 GLN A N 1
ATOM 1295 C CA . GLN A 1 165 ? -22.594 22.781 27 1 97.31 165 GLN A CA 1
ATOM 1296 C C . GLN A 1 165 ? -23.734 23.594 26.422 1 97.31 165 GLN A C 1
ATOM 1298 O O . GLN A 1 165 ? -23.594 24.188 25.344 1 97.31 165 GLN A O 1
ATOM 1303 N N . ARG A 1 166 ? -24.812 23.734 27.172 1 96.62 166 ARG A N 1
ATOM 1304 C CA . ARG A 1 166 ? -25.984 24.484 26.719 1 96.62 166 ARG A CA 1
ATOM 1305 C C . ARG A 1 166 ? -25.656 25.969 26.594 1 96.62 166 ARG A C 1
ATOM 1307 O O . ARG A 1 166 ? -26.047 26.625 25.625 1 96.62 166 ARG A O 1
ATOM 1314 N N . ALA A 1 167 ? -24.922 26.391 27.562 1 95.75 167 ALA A N 1
ATOM 1315 C CA . ALA A 1 167 ? -24.578 27.812 27.578 1 95.75 167 ALA A CA 1
ATOM 1316 C C . ALA A 1 167 ? -23.719 28.188 26.359 1 95.75 167 ALA A C 1
ATOM 1318 O O . ALA A 1 167 ? -23.828 29.281 25.828 1 95.75 167 ALA A O 1
ATOM 1319 N N . GLN A 1 168 ? -22.906 27.219 25.938 1 95.94 168 GLN A N 1
ATOM 1320 C CA . GLN A 1 168 ? -21.984 27.484 24.844 1 95.94 168 GLN A CA 1
ATOM 1321 C C . GLN A 1 168 ? -22.562 27.016 23.516 1 95.94 168 GLN A C 1
ATOM 1323 O O . GLN A 1 168 ? -21.953 27.219 22.469 1 95.94 168 GLN A O 1
ATOM 1328 N N . GLY A 1 169 ? -23.719 26.297 23.562 1 96.5 169 GLY A N 1
ATOM 1329 C CA . GLY A 1 169 ? -24.422 25.891 22.344 1 96.5 169 GLY A CA 1
ATOM 1330 C C . GLY A 1 169 ? -23.891 24.609 21.75 1 96.5 169 GLY A C 1
ATOM 1331 O O . GLY A 1 169 ? -23.969 24.391 20.547 1 96.5 169 GLY A O 1
ATOM 1332 N N . TYR A 1 170 ? -23.25 23.766 22.594 1 97.94 170 TYR A N 1
ATOM 1333 C CA . TYR A 1 170 ? -22.688 22.516 22.094 1 97.94 170 TYR A CA 1
ATOM 1334 C C . TYR A 1 170 ? -23.547 21.328 22.516 1 97.94 170 TYR A C 1
ATOM 1336 O O . TYR A 1 170 ? -23.734 21.078 23.719 1 97.94 170 TYR A O 1
ATOM 1344 N N . PHE A 1 171 ? -24.078 20.578 21.578 1 98 171 PHE A N 1
ATOM 1345 C CA . PHE A 1 171 ? -24.859 19.375 21.844 1 98 171 PHE A CA 1
ATOM 1346 C C . PHE A 1 171 ? -23.969 18.156 21.906 1 98 171 PHE A C 1
ATOM 1348 O O . PHE A 1 171 ? -23.203 17.875 20.969 1 98 171 PHE A O 1
ATOM 1355 N N . PRO A 1 172 ? -24 17.453 22.984 1 97.94 172 PRO A N 1
ATOM 1356 C CA . PRO A 1 172 ? -23.203 16.219 23.062 1 97.94 172 PRO A CA 1
ATOM 1357 C C . PRO A 1 172 ? -23.766 15.094 22.203 1 97.94 172 PRO A C 1
ATOM 1359 O O . PRO A 1 172 ? -24.922 14.688 22.391 1 97.94 172 PRO A O 1
ATOM 1362 N N . LEU A 1 173 ? -22.969 14.469 21.375 1 97.94 173 LEU A N 1
ATOM 1363 C CA . LEU A 1 173 ? -23.453 13.57 20.344 1 97.94 173 LEU A CA 1
ATOM 1364 C C . LEU A 1 173 ? -23.844 12.211 20.938 1 97.94 173 LEU A C 1
ATOM 1366 O O . LEU A 1 173 ? -24.578 11.445 20.312 1 97.94 173 LEU A O 1
ATOM 1370 N N . HIS A 1 174 ? -23.344 11.898 22.172 1 96.94 174 HIS A N 1
ATOM 1371 C CA . HIS A 1 174 ? -23.703 10.609 22.766 1 96.94 174 HIS A CA 1
ATOM 1372 C C . HIS A 1 174 ? -25.172 10.57 23.125 1 96.94 174 HIS A C 1
ATOM 1374 O O . HIS A 1 174 ? -25.734 9.492 23.375 1 96.94 174 HIS A O 1
ATOM 1380 N N . LEU A 1 175 ? -25.875 11.75 23.094 1 96.88 175 LEU A N 1
ATOM 1381 C CA . LEU A 1 175 ? -27.297 11.82 23.422 1 96.88 175 LEU A CA 1
ATOM 1382 C C . LEU A 1 175 ? -28.156 11.688 22.172 1 96.88 175 LEU A C 1
ATOM 1384 O O . LEU A 1 175 ? -29.375 11.594 22.266 1 96.88 175 LEU A O 1
ATOM 1388 N N . LEU A 1 176 ? -27.516 11.68 21.031 1 96.69 176 LEU A N 1
ATOM 1389 C CA . LEU A 1 176 ? -28.203 11.711 19.75 1 96.69 176 LEU A CA 1
ATOM 1390 C C . LEU A 1 176 ? -29.219 10.578 19.656 1 96.69 176 LEU A C 1
ATOM 1392 O O . LEU A 1 176 ? -30.297 10.75 19.078 1 96.69 176 LEU A O 1
ATOM 1396 N N . TYR A 1 177 ? -28.938 9.445 20.203 1 95.88 177 TYR A N 1
ATOM 1397 C CA . TYR A 1 177 ? -29.828 8.289 20.219 1 95.88 177 TYR A CA 1
ATOM 1398 C C . TYR A 1 177 ? -30.25 7.938 21.625 1 95.88 177 TYR A C 1
ATOM 1400 O O . TYR A 1 177 ? -30.688 6.816 21.891 1 95.88 177 TYR A O 1
ATOM 1408 N N . GLY A 1 178 ? -30.047 8.836 22.5 1 93.62 178 GLY A N 1
ATOM 1409 C CA . GLY A 1 178 ? -30.422 8.703 23.906 1 93.62 178 GLY A CA 1
ATOM 1410 C C . GLY A 1 178 ? -31.453 9.734 24.344 1 93.62 178 GLY A C 1
ATOM 1411 O O . GLY A 1 178 ? -32.469 9.93 23.688 1 93.62 178 GLY A O 1
ATOM 1412 N N . ASP A 1 179 ? -31.125 10.359 25.453 1 93 179 ASP A N 1
ATOM 1413 C CA . ASP A 1 179 ? -32.062 11.312 26.031 1 93 179 ASP A CA 1
ATOM 1414 C C . ASP A 1 179 ? -31.797 12.727 25.547 1 93 179 ASP A C 1
ATOM 1416 O O . ASP A 1 179 ? -31.609 13.641 26.344 1 93 179 ASP A O 1
ATOM 1420 N N . TYR A 1 180 ? -31.906 12.914 24.266 1 95.31 180 TYR A N 1
ATOM 1421 C CA . TYR A 1 180 ? -31.672 14.227 23.688 1 95.31 180 TYR A CA 1
ATOM 1422 C C . TYR A 1 180 ? -32.781 15.195 24.062 1 95.31 180 TYR A C 1
ATOM 1424 O O . TYR A 1 180 ? -32.562 16.406 24.141 1 95.31 180 TYR A O 1
ATOM 1432 N N . MET A 1 181 ? -34 14.68 24.312 1 94.38 181 MET A N 1
ATOM 1433 C CA . MET A 1 181 ? -35.156 15.523 24.562 1 94.38 181 MET A CA 1
ATOM 1434 C C . MET A 1 181 ? -35.031 16.297 25.859 1 94.38 181 MET A C 1
ATOM 1436 O O . MET A 1 181 ? -35.219 17.516 25.891 1 94.38 181 MET A O 1
ATOM 1440 N N . SER A 1 182 ? -34.656 15.555 26.922 1 95.38 182 SER A N 1
ATOM 1441 C CA . SER A 1 182 ? -34.469 16.219 28.203 1 95.38 182 SER A CA 1
ATOM 1442 C C . SER A 1 182 ? -33.375 17.297 28.109 1 95.38 182 SER A C 1
ATOM 1444 O O . SER A 1 182 ? -33.5 18.359 28.719 1 95.38 182 SER A O 1
ATOM 1446 N N . TRP A 1 183 ? -32.375 17.031 27.359 1 96.06 183 TRP A N 1
ATOM 1447 C CA . TRP A 1 183 ? -31.266 17.969 27.203 1 96.06 183 TRP A CA 1
ATOM 1448 C C . TRP A 1 183 ? -31.703 19.203 26.438 1 96.06 183 TRP A C 1
ATOM 1450 O O . TRP A 1 183 ? -31.422 20.328 26.844 1 96.06 183 TRP A O 1
ATOM 1460 N N . ILE A 1 184 ? -32.469 19.078 25.391 1 95.12 184 ILE A N 1
ATOM 1461 C CA . ILE A 1 184 ? -32.906 20.172 24.516 1 95.12 184 ILE A CA 1
ATOM 1462 C C . ILE A 1 184 ? -33.906 21.047 25.266 1 95.12 184 ILE A C 1
ATOM 1464 O O . ILE A 1 184 ? -33.906 22.266 25.109 1 95.12 184 ILE A O 1
ATOM 1468 N N . LEU A 1 185 ? -34.781 20.406 26.047 1 93.19 185 LEU A N 1
ATOM 1469 C CA . LEU A 1 185 ? -35.844 21.125 26.75 1 93.19 185 LEU A CA 1
ATOM 1470 C C . LEU A 1 185 ? -35.25 22.094 27.781 1 93.19 185 LEU A C 1
ATOM 1472 O O . LEU A 1 185 ? -35.875 23.062 28.172 1 93.19 185 LEU A O 1
ATOM 1476 N N . GLU A 1 186 ? -34.031 21.828 28.172 1 94.94 186 GLU A N 1
ATOM 1477 C CA . GLU A 1 186 ? -33.375 22.656 29.188 1 94.94 186 GLU A CA 1
ATOM 1478 C C . GLU A 1 186 ? -32.562 23.781 28.562 1 94.94 186 GLU A C 1
ATOM 1480 O O . GLU A 1 186 ? -31.953 24.578 29.266 1 94.94 186 GLU A O 1
ATOM 1485 N N . LEU A 1 187 ? -32.625 23.844 27.266 1 94.81 187 LEU A N 1
ATOM 1486 C CA . LEU A 1 187 ? -31.953 24.922 26.562 1 94.81 187 LEU A CA 1
ATOM 1487 C C . LEU A 1 187 ? -32.688 26.25 26.781 1 94.81 187 LEU A C 1
ATOM 1489 O O . LEU A 1 187 ? -33.906 26.297 26.734 1 94.81 187 LEU A O 1
ATOM 1493 N N . ASP A 1 188 ? -31.969 27.312 27.031 1 92.94 188 ASP A N 1
ATOM 1494 C CA . ASP A 1 188 ? -32.562 28.625 27.156 1 92.94 188 ASP A CA 1
ATOM 1495 C C . ASP A 1 188 ? -33.156 29.094 25.828 1 92.94 188 ASP A C 1
ATOM 1497 O O . ASP A 1 188 ? -34.281 29.625 25.797 1 92.94 188 ASP A O 1
ATOM 1501 N N . ASP A 1 189 ? -32.406 28.875 24.766 1 93.88 189 ASP A N 1
ATOM 1502 C CA . ASP A 1 189 ? -32.844 29.219 23.422 1 93.88 189 ASP A CA 1
ATOM 1503 C C . ASP A 1 189 ? -33.688 28.094 22.828 1 93.88 189 ASP A C 1
ATOM 1505 O O . ASP A 1 189 ? -33.156 27.25 22.094 1 93.88 189 ASP A O 1
ATOM 1509 N N . ARG A 1 190 ? -34.969 28.141 22.969 1 92.06 190 ARG A N 1
ATOM 1510 C CA . ARG A 1 190 ? -35.875 27.078 22.531 1 92.06 190 ARG A CA 1
ATOM 1511 C C . ARG A 1 190 ? -35.906 26.984 21.016 1 92.06 190 ARG A C 1
ATOM 1513 O O . ARG A 1 190 ? -36.062 25.906 20.453 1 92.06 190 ARG A O 1
ATOM 1520 N N . ALA A 1 191 ? -35.75 28.078 20.406 1 94.62 191 ALA A N 1
ATOM 1521 C CA . ALA A 1 191 ? -35.781 28.109 18.938 1 94.62 191 ALA A CA 1
ATOM 1522 C C . ALA A 1 191 ? -34.562 27.375 18.359 1 94.62 191 ALA A C 1
ATOM 1524 O O . ALA A 1 191 ? -34.688 26.641 17.375 1 94.62 191 ALA A O 1
ATOM 1525 N N . LEU A 1 192 ? -33.469 27.594 19.016 1 95.69 192 LEU A N 1
ATOM 1526 C CA . LEU A 1 192 ? -32.25 26.922 18.609 1 95.69 192 LEU A CA 1
ATOM 1527 C C . LEU A 1 192 ? -32.406 25.406 18.734 1 95.69 192 LEU A C 1
ATOM 1529 O O . LEU A 1 192 ? -32.062 24.656 17.812 1 95.69 192 LEU A O 1
ATOM 1533 N N . GLY A 1 193 ? -32.969 25 19.828 1 95.62 193 GLY A N 1
ATOM 1534 C CA . GLY A 1 193 ? -33.188 23.578 20.062 1 95.62 193 GLY A CA 1
ATOM 1535 C C . GLY A 1 193 ? -34.125 22.953 19.078 1 95.62 193 GLY A C 1
ATOM 1536 O O . GLY A 1 193 ? -33.875 21.844 18.578 1 95.62 193 GLY A O 1
ATOM 1537 N N . LYS A 1 194 ? -35.188 23.609 18.797 1 95.56 194 LYS A N 1
ATOM 1538 C CA . LYS A 1 194 ? -36.219 23.109 17.875 1 95.56 194 LYS A CA 1
ATOM 1539 C C . LYS A 1 194 ? -35.656 22.953 16.469 1 95.56 194 LYS A C 1
ATOM 1541 O O . LYS A 1 194 ? -35.844 21.922 15.82 1 95.56 194 LYS A O 1
ATOM 1546 N N . THR A 1 195 ? -34.969 23.953 16.078 1 96.56 195 THR A N 1
ATOM 1547 C CA . THR A 1 195 ? -34.406 23.922 14.734 1 96.56 195 THR A CA 1
ATOM 1548 C C . THR A 1 195 ? -33.375 22.828 14.602 1 96.56 195 THR A C 1
ATOM 1550 O O . THR A 1 195 ? -33.312 22.125 13.586 1 96.56 195 THR A O 1
ATOM 1553 N N . PHE A 1 196 ? -32.531 22.703 15.656 1 96.62 196 PHE A N 1
ATOM 1554 C CA . PHE A 1 196 ? -31.516 21.672 15.648 1 96.62 196 PHE A CA 1
ATOM 1555 C C . PHE A 1 196 ? -32.125 20.281 15.633 1 96.62 196 PHE A C 1
ATOM 1557 O O . PHE A 1 196 ? -31.656 19.391 14.93 1 96.62 196 PHE A O 1
ATOM 1564 N N . HIS A 1 197 ? -33.156 20.141 16.375 1 96.25 197 HIS A N 1
ATOM 1565 C CA . HIS A 1 197 ? -33.875 18.875 16.406 1 96.25 197 HIS A CA 1
ATOM 1566 C C . HIS A 1 197 ? -34.406 18.516 15.023 1 96.25 197 HIS A C 1
ATOM 1568 O O . HIS A 1 197 ? -34.219 17.391 14.555 1 96.25 197 HIS A O 1
ATOM 1574 N N . GLU A 1 198 ? -34.938 19.422 14.32 1 95.19 198 GLU A N 1
ATOM 1575 C CA . GLU A 1 198 ? -35.594 19.172 13.031 1 95.19 198 GLU A CA 1
ATOM 1576 C C . GLU A 1 198 ? -34.531 18.906 11.945 1 95.19 198 GLU A C 1
ATOM 1578 O O . GLU A 1 198 ? -34.75 18.062 11.07 1 95.19 198 GLU A O 1
ATOM 1583 N N . GLN A 1 199 ? -33.469 19.531 12.086 1 94.75 199 GLN A N 1
ATOM 1584 C CA . GLN A 1 199 ? -32.562 19.484 10.969 1 94.75 199 GLN A CA 1
ATOM 1585 C C . GLN A 1 199 ? -31.5 18.391 11.156 1 94.75 199 GLN A C 1
ATOM 1587 O O . GLN A 1 199 ? -30.969 17.875 10.18 1 94.75 199 GLN A O 1
ATOM 1592 N N . PHE A 1 200 ? -31.188 18.062 12.414 1 95 200 PHE A N 1
ATOM 1593 C CA . PHE A 1 200 ? -30.078 17.141 12.617 1 95 200 PHE A CA 1
ATOM 1594 C C . PHE A 1 200 ? -30.516 15.93 13.414 1 95 200 PHE A C 1
ATOM 1596 O O . PHE A 1 200 ? -30.234 14.789 13.031 1 95 200 PHE A O 1
ATOM 1603 N N . ILE A 1 201 ? -31.281 16.094 14.492 1 95.62 201 ILE A N 1
ATOM 1604 C CA . ILE A 1 201 ? -31.609 14.984 15.383 1 95.62 201 ILE A CA 1
ATOM 1605 C C . ILE A 1 201 ? -32.625 14.07 14.711 1 95.62 201 ILE A C 1
ATOM 1607 O O . ILE A 1 201 ? -32.438 12.852 14.648 1 95.62 201 ILE A O 1
ATOM 1611 N N . LYS A 1 202 ? -33.625 14.602 14.156 1 94.31 202 LYS A N 1
ATOM 1612 C CA . LYS A 1 202 ? -34.719 13.82 13.547 1 94.31 202 LYS A CA 1
ATOM 1613 C C . LYS A 1 202 ? -34.188 13.016 12.359 1 94.31 202 LYS A C 1
ATOM 1615 O O . LYS A 1 202 ? -34.406 11.805 12.281 1 94.31 202 LYS A O 1
ATOM 1620 N N . PRO A 1 203 ? -33.469 13.633 11.5 1 92.19 203 PRO A N 1
ATOM 1621 C CA . PRO A 1 203 ? -32.906 12.844 10.391 1 92.19 203 PRO A CA 1
ATOM 1622 C C . PRO A 1 203 ? -31.938 11.766 10.859 1 92.19 203 PRO A C 1
ATOM 1624 O O . PRO A 1 203 ? -31.922 10.672 10.297 1 92.19 203 PRO A O 1
ATOM 1627 N N . ALA A 1 204 ? -31.141 12.055 11.82 1 92.19 204 ALA A N 1
ATOM 1628 C CA . ALA A 1 204 ? -30.172 11.086 12.336 1 92.19 204 ALA A CA 1
ATOM 1629 C C . ALA A 1 204 ? -30.875 9.875 12.945 1 92.19 204 ALA A C 1
ATOM 1631 O O . ALA A 1 204 ? -30.359 8.758 12.883 1 92.19 204 ALA A O 1
ATOM 1632 N N . ALA A 1 205 ? -32 10.117 13.523 1 89.5 205 ALA A N 1
ATOM 1633 C CA . ALA A 1 205 ? -32.781 9.055 14.18 1 89.5 205 ALA A CA 1
ATOM 1634 C C . ALA A 1 205 ? -33.25 8.008 13.164 1 89.5 205 ALA A C 1
ATOM 1636 O O . ALA A 1 205 ? -33.406 6.84 13.508 1 89.5 205 ALA A O 1
ATOM 1637 N N . THR A 1 206 ? -33.344 8.422 11.906 1 89.88 206 THR A N 1
ATOM 1638 C CA . THR A 1 206 ? -33.844 7.512 10.883 1 89.88 206 THR A CA 1
ATOM 1639 C C . THR A 1 206 ? -32.75 7.125 9.906 1 89.88 206 THR A C 1
ATOM 1641 O O . THR A 1 206 ? -33 6.641 8.812 1 89.88 206 THR A O 1
ATOM 1644 N N . TYR A 1 207 ? -31.578 7.453 10.352 1 90.88 207 TYR A N 1
ATOM 1645 C CA . TYR A 1 207 ? -30.438 7.141 9.5 1 90.88 207 TYR A CA 1
ATOM 1646 C C . TYR A 1 207 ? -30.234 5.637 9.391 1 90.88 207 TYR A C 1
ATOM 1648 O O . TYR A 1 207 ? -30.094 4.949 10.406 1 90.88 207 T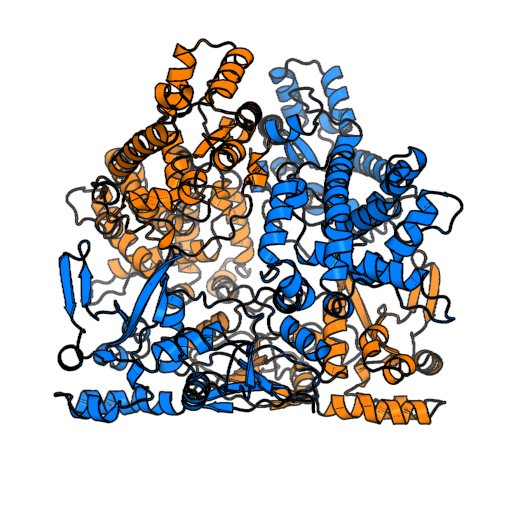YR A O 1
ATOM 1656 N N . ASP A 1 208 ? -30.219 5.109 8.086 1 89.81 208 ASP A N 1
ATOM 1657 C CA . ASP A 1 208 ? -30.141 3.674 7.848 1 89.81 208 ASP A CA 1
ATOM 1658 C C . ASP A 1 208 ? -28.75 3.287 7.32 1 89.81 208 ASP A C 1
ATOM 1660 O O . ASP A 1 208 ? -28.141 4.039 6.559 1 89.81 208 ASP A O 1
ATOM 1664 N N . ILE A 1 209 ? -28.281 2.148 7.77 1 88.69 209 ILE A N 1
ATOM 1665 C CA . ILE A 1 209 ? -27.078 1.523 7.25 1 88.69 209 ILE A CA 1
ATOM 1666 C C . ILE A 1 209 ? -27.406 0.152 6.672 1 88.69 209 ILE A C 1
ATOM 1668 O O . ILE A 1 209 ? -27.984 -0.696 7.355 1 88.69 209 ILE A O 1
ATOM 1672 N N . PRO A 1 210 ? -27.078 -0.026 5.398 1 86.94 210 PRO A N 1
ATOM 1673 C CA . PRO A 1 210 ? -27.344 -1.342 4.816 1 86.94 210 PRO A CA 1
ATOM 1674 C C . PRO A 1 210 ? -26.484 -2.445 5.426 1 86.94 210 PRO A C 1
ATOM 1676 O O . PRO A 1 210 ? -25.328 -2.207 5.773 1 86.94 210 PRO A O 1
ATOM 1679 N N . ALA A 1 211 ? -27.109 -3.656 5.516 1 89 211 ALA A N 1
ATOM 1680 C CA . ALA A 1 211 ? -26.406 -4.824 6.031 1 89 211 ALA A CA 1
ATOM 1681 C C . ALA A 1 211 ? -26.438 -5.977 5.035 1 89 211 ALA A C 1
ATOM 1683 O O . ALA A 1 211 ? -27.453 -6.184 4.359 1 89 211 ALA A O 1
ATOM 1684 N N . ILE A 1 212 ? -25.375 -6.574 4.852 1 83.06 212 ILE A N 1
ATOM 1685 C CA . ILE A 1 212 ? -25.328 -7.887 4.207 1 83.06 212 ILE A CA 1
ATOM 1686 C C . ILE A 1 212 ? -25.312 -8.984 5.27 1 83.06 212 ILE A C 1
ATOM 1688 O O . ILE A 1 212 ? -24.328 -9.125 6 1 83.06 212 ILE A O 1
ATOM 1692 N N . VAL A 1 213 ? -26.375 -9.766 5.348 1 88.56 213 VAL A N 1
ATOM 1693 C CA . VAL A 1 213 ? -26.5 -10.766 6.398 1 88.56 213 VAL A CA 1
ATOM 1694 C C . VAL A 1 213 ? -26.344 -12.164 5.805 1 88.56 213 VAL A C 1
ATOM 1696 O O . VAL A 1 213 ? -27.156 -12.586 4.973 1 88.56 213 VAL A O 1
ATOM 1699 N N . LEU A 1 214 ? -25.328 -12.82 6.246 1 83.5 214 LEU A N 1
ATOM 1700 C CA . LEU A 1 214 ? -25.109 -14.203 5.832 1 83.5 214 LEU A CA 1
ATOM 1701 C C . LEU A 1 214 ? -25.891 -15.164 6.711 1 83.5 214 LEU A C 1
ATOM 1703 O O . LEU A 1 214 ? -25.969 -14.984 7.93 1 83.5 214 LEU A O 1
ATOM 1707 N N . ASP A 1 215 ? -26.422 -16.047 6 1 83.12 215 ASP A N 1
ATOM 1708 C CA . ASP A 1 215 ? -27.297 -16.984 6.707 1 83.12 215 ASP A CA 1
ATOM 1709 C C . ASP A 1 215 ? -26.469 -18 7.512 1 83.12 215 ASP A C 1
ATOM 1711 O O . ASP A 1 215 ? -25.266 -18.125 7.309 1 83.12 215 ASP A O 1
ATOM 1715 N N . GLU A 1 216 ? -27.109 -18.688 8.43 1 75.75 216 GLU A N 1
ATOM 1716 C CA . GLU A 1 216 ? -26.484 -19.641 9.336 1 75.75 216 GLU A CA 1
ATOM 1717 C C . GLU A 1 216 ? -25.984 -20.875 8.578 1 75.75 216 GLU A C 1
ATOM 1719 O O . GLU A 1 216 ? -25.156 -21.625 9.086 1 75.75 216 GLU A O 1
ATOM 1724 N N . LYS A 1 217 ? -26.422 -21.031 7.387 1 70.94 217 LYS A N 1
ATOM 1725 C CA . LYS A 1 217 ? -26.078 -22.234 6.633 1 70.94 217 LYS A CA 1
ATOM 1726 C C . LYS A 1 217 ? -24.797 -22.016 5.816 1 70.94 217 LYS A C 1
ATOM 1728 O O . LYS A 1 217 ? -24.297 -22.938 5.188 1 70.94 217 LYS A O 1
ATOM 1733 N N . THR A 1 218 ? -24.359 -20.75 5.867 1 70.38 218 THR A N 1
ATOM 1734 C CA . THR A 1 218 ? -23.156 -20.453 5.117 1 70.38 218 THR A CA 1
ATOM 1735 C C . THR A 1 218 ? -21.938 -21.156 5.723 1 70.38 218 THR A C 1
ATOM 1737 O O . THR A 1 218 ? -21.688 -21.047 6.926 1 70.38 218 THR A O 1
ATOM 1740 N N . ASP A 1 219 ? -21.297 -22 4.922 1 65.25 219 ASP A N 1
ATOM 1741 C CA . ASP A 1 219 ? -20.156 -22.75 5.461 1 65.25 219 ASP A CA 1
ATOM 1742 C C . ASP A 1 219 ? -18.953 -21.844 5.68 1 65.25 219 ASP A C 1
ATOM 1744 O O . ASP A 1 219 ? -18.938 -20.688 5.238 1 65.25 219 ASP A O 1
ATOM 1748 N N . LYS A 1 220 ? -17.969 -22.359 6.461 1 62.94 220 LYS A N 1
ATOM 1749 C CA . LYS A 1 220 ? -16.797 -21.609 6.898 1 62.94 220 LYS A CA 1
ATOM 1750 C C . LYS A 1 220 ? -16 -21.094 5.707 1 62.94 220 LYS A C 1
ATOM 1752 O O . LYS A 1 220 ? -15.5 -19.969 5.723 1 62.94 220 LYS A O 1
ATOM 1757 N N . ALA A 1 221 ? -15.93 -21.969 4.773 1 62.03 221 ALA A N 1
ATOM 1758 C CA . ALA A 1 221 ? -15.148 -21.578 3.596 1 62.03 221 ALA A CA 1
ATOM 1759 C C . ALA A 1 221 ? -15.797 -20.406 2.869 1 62.03 221 ALA A C 1
ATOM 1761 O O . ALA A 1 221 ? -15.109 -19.5 2.402 1 62.03 221 ALA A O 1
ATOM 1762 N N . ALA A 1 222 ? -17.125 -20.453 2.826 1 66.5 222 ALA A N 1
ATOM 1763 C CA . ALA A 1 222 ? -17.875 -19.375 2.178 1 66.5 222 ALA A CA 1
ATOM 1764 C C . ALA A 1 222 ? -17.719 -18.062 2.945 1 66.5 222 ALA A C 1
ATOM 1766 O O . ALA A 1 222 ? -17.547 -17 2.344 1 66.5 222 ALA A O 1
ATOM 1767 N N . VAL A 1 223 ? -17.766 -18.203 4.234 1 70.12 223 VAL A N 1
ATOM 1768 C CA . VAL A 1 223 ? -17.609 -17.016 5.078 1 70.12 223 VAL A CA 1
ATOM 1769 C C . VAL A 1 223 ? -16.234 -16.406 4.871 1 70.12 223 VAL A C 1
ATOM 1771 O O . VAL A 1 223 ? -16.109 -15.188 4.734 1 70.12 223 VAL A O 1
ATOM 1774 N N . ALA A 1 224 ? -15.242 -17.219 4.809 1 67.5 224 ALA A N 1
ATOM 1775 C CA . ALA A 1 224 ? -13.875 -16.75 4.613 1 67.5 224 ALA A CA 1
ATOM 1776 C C . ALA A 1 224 ? -13.719 -16.062 3.258 1 67.5 224 ALA A C 1
ATOM 1778 O O . ALA A 1 224 ? -13.055 -15.023 3.146 1 67.5 224 ALA A O 1
ATOM 1779 N N . THR A 1 225 ? -14.336 -16.672 2.352 1 67 225 THR A N 1
ATOM 1780 C CA . THR A 1 225 ? -14.266 -16.125 1.001 1 67 225 THR A CA 1
ATOM 1781 C C . THR A 1 225 ? -14.93 -14.75 0.94 1 67 225 THR A C 1
ATOM 1783 O O . THR A 1 225 ? -14.391 -13.812 0.351 1 67 225 THR A O 1
ATOM 1786 N N . VAL A 1 226 ? -16.094 -14.766 1.556 1 70 226 VAL A N 1
ATOM 1787 C CA . VAL A 1 226 ? -16.844 -13.516 1.562 1 70 226 VAL A CA 1
ATOM 1788 C C . VAL A 1 226 ? -16.047 -12.438 2.297 1 70 226 VAL A C 1
ATOM 1790 O O . VAL A 1 226 ? -15.977 -11.297 1.845 1 70 226 VAL A O 1
ATOM 1793 N N . PHE A 1 227 ? -15.477 -12.836 3.346 1 67.94 227 PHE A N 1
ATOM 1794 C CA . PHE A 1 227 ? -14.68 -11.898 4.137 1 67.94 227 PHE A CA 1
ATOM 1795 C C . PHE A 1 227 ? -13.516 -11.359 3.324 1 67.94 227 PHE A C 1
ATOM 1797 O O . PHE A 1 227 ? -13.203 -10.164 3.389 1 67.94 227 PHE A O 1
ATOM 1804 N N . GLU A 1 228 ? -12.906 -12.148 2.613 1 65.5 228 GLU A N 1
ATOM 1805 C CA . GLU A 1 228 ? -11.75 -11.773 1.81 1 65.5 228 GLU A CA 1
ATOM 1806 C C . GLU A 1 228 ? -12.141 -10.812 0.689 1 65.5 228 GLU A C 1
ATOM 1808 O O . GLU A 1 228 ? -11.398 -9.875 0.38 1 65.5 228 GLU A O 1
ATOM 1813 N N . LYS A 1 229 ? -13.242 -11.086 0.152 1 63.25 229 LYS A N 1
ATOM 1814 C CA . LYS A 1 229 ? -13.648 -10.359 -1.047 1 63.25 229 LYS A CA 1
ATOM 1815 C C . LYS A 1 229 ? -14.25 -9 -0.689 1 63.25 229 LYS A C 1
ATOM 1817 O O . LYS A 1 229 ? -14.172 -8.055 -1.476 1 63.25 229 LYS A O 1
ATOM 1822 N N . VAL A 1 230 ? -14.852 -9.047 0.45 1 61.88 230 VAL A N 1
ATOM 1823 C CA . VAL A 1 230 ? -15.523 -7.805 0.833 1 61.88 230 VAL A CA 1
ATOM 1824 C C . VAL A 1 230 ? -14.531 -6.879 1.538 1 61.88 230 VAL A C 1
ATOM 1826 O O . VAL A 1 230 ? -14.656 -5.656 1.462 1 61.88 230 VAL A O 1
ATOM 1829 N N . ASN A 1 231 ? -13.555 -7.57 2.135 1 55.44 231 ASN A N 1
ATOM 1830 C CA . ASN A 1 231 ? -12.586 -6.758 2.871 1 55.44 231 ASN A CA 1
ATOM 1831 C C . ASN A 1 231 ? -11.445 -6.293 1.971 1 55.44 231 ASN A C 1
ATOM 1833 O O . ASN A 1 231 ? -10.281 -6.578 2.246 1 55.44 231 ASN A O 1
ATOM 1837 N N . ILE A 1 232 ? -11.602 -5.828 0.69 1 49.28 232 ILE A N 1
ATOM 1838 C CA . ILE A 1 232 ? -10.578 -5.484 -0.292 1 49.28 232 ILE A CA 1
ATOM 1839 C C . ILE A 1 232 ? -9.648 -4.414 0.282 1 49.28 232 ILE A C 1
ATOM 1841 O O . ILE A 1 232 ? -8.445 -4.414 0.013 1 49.28 232 ILE A O 1
ATOM 1845 N N . GLY A 1 233 ? -10.141 -3.523 1.158 1 45.09 233 GLY A N 1
ATOM 1846 C CA . GLY A 1 233 ? -9.305 -2.443 1.661 1 45.09 233 GLY A CA 1
ATOM 1847 C C . GLY A 1 233 ? -8.562 -2.807 2.932 1 45.09 233 GLY A C 1
ATOM 1848 O O . GLY A 1 233 ? -7.633 -2.102 3.338 1 45.09 233 GLY A O 1
ATOM 1849 N N . GLY A 1 234 ? -8.984 -3.881 3.533 1 46.44 234 GLY A N 1
ATOM 1850 C CA . GLY A 1 234 ? -8.391 -4.293 4.793 1 46.44 234 GLY A CA 1
ATOM 1851 C C . GLY A 1 234 ? -7.441 -5.469 4.652 1 46.44 234 GLY A C 1
ATOM 1852 O O . GLY A 1 234 ? -7.223 -5.965 3.547 1 46.44 234 GLY A O 1
ATOM 1853 N N . LEU A 1 235 ? -6.621 -5.621 5.625 1 46.84 235 LEU A N 1
ATOM 1854 C CA . LEU A 1 235 ? -5.785 -6.816 5.648 1 46.84 235 LEU A CA 1
ATOM 1855 C C . LEU A 1 235 ? -6.598 -8.062 5.305 1 46.84 235 LEU A C 1
ATOM 1857 O O . LEU A 1 235 ? -7.668 -8.281 5.875 1 46.84 235 LEU A O 1
ATOM 1861 N N . PRO A 1 236 ? -6.57 -8.539 4.066 1 47.91 236 PRO A N 1
ATOM 1862 C CA . PRO A 1 236 ? -7.254 -9.805 3.779 1 47.91 236 PRO A CA 1
ATOM 1863 C C . PRO A 1 236 ? -7.359 -10.711 5.004 1 47.91 236 PRO A C 1
ATOM 1865 O O . PRO A 1 236 ? -6.52 -10.633 5.906 1 47.91 236 PRO A O 1
ATOM 1868 N N . LEU A 1 237 ? -8.633 -11.102 5.395 1 52.88 237 LEU A N 1
ATOM 1869 C CA . LEU A 1 237 ? -8.773 -12.055 6.488 1 52.88 237 LEU A CA 1
ATOM 1870 C C . LEU A 1 237 ? -7.586 -13.008 6.539 1 52.88 237 LEU A C 1
ATOM 1872 O O . LEU A 1 237 ? -7.391 -13.812 5.625 1 52.88 237 LEU A O 1
ATOM 1876 N N . ASN A 1 238 ? -6.539 -12.648 7.285 1 63.25 238 ASN A N 1
ATOM 1877 C CA . ASN A 1 238 ? -5.27 -13.367 7.32 1 63.25 238 ASN A CA 1
ATOM 1878 C C . ASN A 1 238 ? -5.406 -14.719 8.008 1 63.25 238 ASN A C 1
ATOM 1880 O O . ASN A 1 238 ? -5.871 -14.797 9.148 1 63.25 238 ASN A O 1
ATOM 1884 N N . VAL A 1 239 ? -5.824 -15.836 7.176 1 75.56 239 VAL A N 1
ATOM 1885 C CA . VAL A 1 239 ? -5.789 -17.219 7.66 1 75.56 239 VAL A CA 1
ATOM 1886 C C . VAL A 1 239 ? -4.895 -17.312 8.898 1 75.56 239 VAL A C 1
ATOM 1888 O O . VAL A 1 239 ? -5.168 -18.094 9.812 1 75.56 239 VAL A O 1
ATOM 1891 N N . PHE A 1 240 ? -4.074 -16.344 9.047 1 81.12 240 PHE A N 1
ATOM 1892 C CA . PHE A 1 240 ? -3.143 -16.344 10.172 1 81.12 240 PHE A CA 1
ATOM 1893 C C . PHE A 1 240 ? -3.85 -15.945 11.461 1 81.12 240 PHE A C 1
ATOM 1895 O O . PHE A 1 240 ? -3.65 -16.578 12.5 1 81.12 240 PHE A O 1
ATOM 1902 N N . GLU A 1 241 ? -4.684 -15.07 11.367 1 73.44 241 GLU A N 1
ATOM 1903 C CA . GLU A 1 241 ? -5.426 -14.609 12.539 1 73.44 241 GLU A CA 1
ATOM 1904 C C . GLU A 1 241 ? -6.426 -15.664 13 1 73.44 241 GLU A C 1
ATOM 1906 O O . GLU A 1 241 ? -6.617 -15.859 14.203 1 73.44 241 GLU A O 1
ATOM 1911 N N . LEU A 1 242 ? -7.039 -16.312 12.047 1 73.94 242 LEU A N 1
ATOM 1912 C CA . LEU A 1 242 ? -7.984 -17.375 12.383 1 73.94 242 LEU A CA 1
ATOM 1913 C C . LEU A 1 242 ? -7.281 -18.531 13.094 1 73.94 242 LEU A C 1
ATOM 1915 O O . LEU A 1 242 ? -7.781 -19.047 14.102 1 73.94 242 LEU A O 1
ATOM 1919 N N . LEU A 1 243 ? -6.199 -18.812 12.641 1 82.88 243 LEU A N 1
ATOM 1920 C CA . LEU A 1 243 ? -5.453 -19.906 13.242 1 82.88 243 LEU A CA 1
ATOM 1921 C C . LEU A 1 243 ? -4.887 -19.5 14.594 1 82.88 243 LEU A C 1
ATOM 1923 O O . LEU A 1 243 ? -4.707 -20.344 15.477 1 82.88 243 LEU A O 1
ATOM 1927 N N . THR A 1 244 ? -4.555 -18.234 14.766 1 79.88 244 THR A N 1
ATOM 1928 C CA . THR A 1 244 ? -4.109 -17.75 16.062 1 79.88 244 THR A CA 1
ATOM 1929 C C . THR A 1 244 ? -5.137 -18.062 17.141 1 79.88 244 THR A C 1
ATOM 1931 O O . THR A 1 244 ? -4.785 -18.531 18.234 1 79.88 244 THR A O 1
ATOM 1934 N N . ALA A 1 245 ? -6.348 -17.922 16.766 1 69.88 245 ALA A N 1
ATOM 1935 C CA . ALA A 1 245 ? -7.43 -18.203 17.703 1 69.88 245 ALA A CA 1
ATOM 1936 C C . ALA A 1 245 ? -7.566 -19.703 17.969 1 69.88 245 ALA A C 1
ATOM 1938 O O . ALA A 1 245 ? -7.746 -20.125 19.109 1 69.88 245 ALA A O 1
ATOM 1939 N N . VAL A 1 246 ? -7.516 -20.453 16.953 1 75.06 246 VAL A N 1
ATOM 1940 C CA . VAL A 1 246 ? -7.676 -21.906 17.062 1 75.06 246 VAL A CA 1
ATOM 1941 C C . VAL A 1 246 ? -6.539 -22.484 17.891 1 75.06 246 VAL A C 1
ATOM 1943 O O . VAL A 1 246 ? -6.77 -23.344 18.75 1 75.06 246 VAL A O 1
ATOM 1946 N N . PHE A 1 247 ? -5.348 -22.031 17.703 1 85.31 247 PHE A N 1
ATOM 1947 C CA . PHE A 1 247 ? -4.184 -22.562 18.406 1 85.31 247 PHE A CA 1
ATOM 1948 C C . PHE A 1 247 ? -4.18 -22.156 19.859 1 85.31 247 PHE A C 1
ATOM 1950 O O . PHE A 1 247 ? -3.688 -22.891 20.719 1 85.31 247 PHE A O 1
ATOM 1957 N N . ALA A 1 248 ? -4.668 -20.984 20.125 1 76.06 248 ALA A N 1
ATOM 1958 C CA . ALA A 1 248 ? -4.75 -20.5 21.5 1 76.06 248 ALA A CA 1
ATOM 1959 C C . ALA A 1 248 ? -5.676 -21.375 22.328 1 76.06 248 ALA A C 1
ATOM 1961 O O . ALA A 1 248 ? -5.469 -21.547 23.531 1 76.06 248 ALA A O 1
ATOM 1962 N N . GLY A 1 249 ? -6.652 -21.938 21.734 1 73.5 249 GLY A N 1
ATOM 1963 C CA . GLY A 1 249 ? -7.629 -22.766 22.422 1 73.5 249 GLY A CA 1
ATOM 1964 C C . GLY A 1 249 ? -7.27 -24.234 22.438 1 73.5 249 GLY A C 1
ATOM 1965 O O . GLY A 1 249 ? -8.094 -25.078 22.797 1 73.5 249 GLY A O 1
ATOM 1966 N N . ASP A 1 250 ? -6.098 -24.516 22.062 1 81.5 250 ASP A N 1
ATOM 1967 C CA . ASP A 1 250 ? -5.699 -25.922 22.016 1 81.5 250 ASP A CA 1
ATOM 1968 C C . ASP A 1 250 ? -5.609 -26.516 23.422 1 81.5 250 ASP A C 1
ATOM 1970 O O . ASP A 1 250 ? -4.746 -26.125 24.203 1 81.5 250 ASP A O 1
ATOM 1974 N N . ALA A 1 251 ? -6.418 -27.438 23.719 1 78.94 251 ALA A N 1
ATOM 1975 C CA . ALA A 1 251 ? -6.559 -28.016 25.047 1 78.94 251 ALA A CA 1
ATOM 1976 C C . ALA A 1 251 ? -5.309 -28.797 25.453 1 78.94 251 ALA A C 1
ATOM 1978 O O . ALA A 1 251 ? -4.879 -28.734 26.609 1 78.94 251 ALA A O 1
ATOM 1979 N N . ASP A 1 252 ? -4.793 -29.531 24.531 1 86.5 252 ASP A N 1
ATOM 1980 C CA . ASP A 1 252 ? -3.615 -30.344 24.812 1 86.5 252 ASP A CA 1
ATOM 1981 C C . ASP A 1 252 ? -2.42 -29.469 25.188 1 86.5 252 ASP A C 1
ATOM 1983 O O . ASP A 1 252 ? -1.679 -29.766 26.109 1 86.5 252 ASP A O 1
ATOM 1987 N N . HIS A 1 253 ? -2.273 -28.422 24.453 1 87.06 253 HIS A N 1
ATOM 1988 C CA . HIS A 1 253 ? -1.176 -27.5 24.719 1 87.06 253 HIS A CA 1
ATOM 1989 C C . HIS A 1 253 ? -1.351 -26.828 26.078 1 87.06 253 HIS A C 1
ATOM 1991 O O . HIS A 1 253 ? -0.395 -26.719 26.859 1 87.06 253 HIS A O 1
ATOM 1997 N N . TYR A 1 254 ? -2.512 -26.453 26.312 1 80.62 254 TYR A N 1
ATOM 1998 C CA . TYR A 1 254 ? -2.791 -25.812 27.594 1 80.62 254 TYR A CA 1
ATOM 1999 C C . TYR A 1 254 ? -2.543 -26.781 28.75 1 80.62 254 TYR A C 1
ATOM 2001 O O . TYR A 1 254 ? -2.027 -26.391 29.797 1 80.62 254 TYR A O 1
ATOM 2009 N N . ALA A 1 255 ? -2.914 -27.953 28.594 1 85 255 ALA A N 1
ATOM 2010 C CA . ALA A 1 255 ? -2.725 -28.969 29.641 1 85 255 ALA A CA 1
ATOM 2011 C C . ALA A 1 255 ? -1.241 -29.188 29.922 1 85 255 ALA A C 1
ATOM 2013 O O . ALA A 1 255 ? -0.845 -29.406 31.062 1 85 255 ALA A O 1
ATOM 2014 N N . ARG A 1 256 ? -0.462 -29.078 28.891 1 88.56 256 ARG A N 1
ATOM 2015 C CA . ARG A 1 256 ? 0.966 -29.375 29 1 88.56 256 ARG A CA 1
ATOM 2016 C C . ARG A 1 256 ? 1.726 -28.156 29.516 1 88.56 256 ARG A C 1
ATOM 2018 O O . ARG A 1 256 ? 2.635 -28.281 30.344 1 88.56 256 ARG A O 1
ATOM 2025 N N . THR A 1 257 ? 1.444 -26.969 29.016 1 88.81 257 THR A N 1
ATOM 2026 C CA . THR A 1 257 ? 2.281 -25.797 29.281 1 88.81 257 THR A CA 1
ATOM 2027 C C . THR A 1 257 ? 1.567 -24.828 30.219 1 88.81 257 THR A C 1
ATOM 2029 O O . THR A 1 257 ? 2.193 -23.922 30.781 1 88.81 257 THR A O 1
ATOM 2032 N N . LYS A 1 258 ? 0.194 -24.953 30.453 1 81.88 258 LYS A N 1
ATOM 2033 C CA . LYS A 1 258 ? -0.648 -24.078 31.25 1 81.88 258 LYS A CA 1
ATOM 2034 C C . LYS A 1 258 ? -0.684 -22.672 30.672 1 81.88 258 LYS A C 1
ATOM 2036 O O . LYS A 1 258 ? -0.934 -21.703 31.406 1 81.88 258 LYS A O 1
ATOM 2041 N N . GLU A 1 259 ? -0.284 -22.594 29.438 1 81.94 259 GLU A N 1
ATOM 2042 C CA . GLU A 1 259 ? -0.355 -21.328 28.703 1 81.94 259 GLU A CA 1
ATOM 2043 C C . GLU A 1 259 ? -0.949 -21.547 27.312 1 81.94 259 GLU A C 1
ATOM 2045 O O . GLU A 1 259 ? -0.784 -22.609 26.703 1 81.94 259 GLU A O 1
ATOM 2050 N N . ASP A 1 260 ? -1.717 -20.578 26.891 1 81.62 260 ASP A N 1
ATOM 2051 C CA . ASP A 1 260 ? -2.242 -20.625 25.531 1 81.62 260 ASP A CA 1
ATOM 2052 C C . ASP A 1 260 ? -1.132 -20.422 24.5 1 81.62 260 ASP A C 1
ATOM 2054 O O . ASP A 1 260 ? -0.198 -19.641 24.734 1 81.62 260 ASP A O 1
ATOM 2058 N N . PHE A 1 261 ? -1.232 -21.156 23.5 1 87.06 261 PHE A N 1
ATOM 2059 C CA . PHE A 1 261 ? -0.254 -20.953 22.438 1 87.06 261 PHE A CA 1
ATOM 2060 C C . PHE A 1 261 ? -0.529 -19.641 21.688 1 87.06 261 PHE A C 1
ATOM 2062 O O . PHE A 1 261 ? -1.639 -19.438 21.203 1 87.06 261 PHE A O 1
ATOM 2069 N N . ARG A 1 262 ? 0.475 -18.828 21.594 1 82.38 262 ARG A N 1
ATOM 2070 C CA . ARG A 1 262 ? 0.344 -17.547 20.922 1 82.38 262 ARG A CA 1
ATOM 2071 C C . ARG A 1 262 ? 1.081 -17.562 19.578 1 82.38 262 ARG A C 1
ATOM 2073 O O . ARG A 1 262 ? 2.287 -17.297 19.531 1 82.38 262 ARG A O 1
ATOM 2080 N N . LEU A 1 263 ? 0.34 -17.781 18.562 1 89.12 263 LEU A N 1
ATOM 2081 C CA . LEU A 1 263 ? 0.909 -17.922 17.219 1 89.12 263 LEU A CA 1
ATOM 2082 C C . LEU A 1 263 ? 1.638 -16.641 16.812 1 89.12 263 LEU A C 1
ATOM 2084 O O . LEU A 1 263 ? 2.684 -16.703 16.156 1 89.12 263 LEU A O 1
ATOM 2088 N N . ASN A 1 264 ? 1.186 -15.516 17.203 1 80.5 264 ASN A N 1
ATOM 2089 C CA . ASN A 1 264 ? 1.809 -14.234 16.875 1 80.5 264 ASN A CA 1
ATOM 2090 C C . ASN A 1 264 ? 3.203 -14.117 17.484 1 80.5 264 ASN A C 1
ATOM 2092 O O . ASN A 1 264 ? 4.133 -13.641 16.844 1 80.5 264 ASN A O 1
ATOM 2096 N N . ASP A 1 265 ? 3.275 -14.539 18.703 1 80.56 265 ASP A N 1
ATOM 2097 C CA . ASP A 1 265 ? 4.57 -14.508 19.375 1 80.56 265 ASP A CA 1
ATOM 2098 C C . ASP A 1 265 ? 5.551 -15.484 18.719 1 80.56 265 ASP A C 1
ATOM 2100 O O . ASP A 1 265 ? 6.738 -15.18 18.594 1 80.56 265 ASP A O 1
ATOM 2104 N N . ASP A 1 266 ? 4.996 -16.594 18.422 1 91.38 266 ASP A N 1
ATOM 2105 C CA . ASP A 1 266 ? 5.844 -17.578 17.766 1 91.38 266 ASP A CA 1
ATOM 2106 C C . ASP A 1 266 ? 6.336 -17.094 16.406 1 91.38 266 ASP A C 1
ATOM 2108 O O . ASP A 1 266 ? 7.469 -17.375 16.016 1 91.38 266 ASP A O 1
ATOM 2112 N N . TRP A 1 267 ? 5.52 -16.406 15.688 1 90.31 267 TRP A N 1
ATOM 2113 C CA . TRP A 1 267 ? 5.91 -15.828 14.406 1 90.31 267 TRP A CA 1
ATOM 2114 C C . TRP A 1 267 ? 6.988 -14.766 14.602 1 90.31 267 TRP A C 1
ATOM 2116 O O . TRP A 1 267 ? 7.945 -14.695 13.828 1 90.31 267 TRP A O 1
ATOM 2126 N N . ARG A 1 268 ? 6.914 -14.031 15.625 1 81.25 268 ARG A N 1
ATOM 2127 C CA . ARG A 1 268 ? 7.941 -13.047 15.945 1 81.25 268 ARG A CA 1
ATOM 2128 C C . ARG A 1 268 ? 9.281 -13.719 16.234 1 81.25 268 ARG A C 1
ATOM 2130 O O . ARG A 1 268 ? 10.336 -13.203 15.844 1 81.25 268 ARG A O 1
ATOM 2137 N N . ASP A 1 269 ? 9.141 -14.789 16.906 1 86.56 269 ASP A N 1
ATOM 2138 C CA . ASP A 1 269 ? 10.344 -15.578 17.172 1 86.56 269 ASP A CA 1
ATOM 2139 C C . ASP A 1 269 ? 11 -16.031 15.867 1 86.56 269 ASP A C 1
ATOM 2141 O O . ASP A 1 269 ? 12.227 -16.031 15.75 1 86.56 269 ASP A O 1
ATOM 2145 N N . THR A 1 270 ? 10.164 -16.438 14.953 1 93.88 270 THR A N 1
ATOM 2146 C CA . THR A 1 270 ? 10.656 -16.844 13.641 1 93.88 270 THR A CA 1
ATOM 2147 C C . THR A 1 270 ? 11.359 -15.688 12.938 1 93.88 270 THR A C 1
ATOM 2149 O O . THR A 1 270 ? 12.453 -15.859 12.398 1 93.88 270 THR A O 1
ATOM 2152 N N . GLN A 1 271 ? 10.852 -14.578 12.992 1 88.06 271 GLN A N 1
ATOM 2153 C CA . GLN A 1 271 ? 11.422 -13.398 12.352 1 88.06 271 GLN A CA 1
ATOM 2154 C C . GLN A 1 271 ? 12.758 -13.023 12.977 1 88.06 271 GLN A C 1
ATOM 2156 O O . GLN A 1 271 ? 13.688 -12.602 12.281 1 88.06 271 GLN A O 1
ATOM 2161 N N . LEU A 1 272 ? 12.852 -13.203 14.281 1 79.31 272 LEU A N 1
ATOM 2162 C CA . LEU A 1 272 ? 14.094 -12.906 14.992 1 79.31 272 LEU A CA 1
ATOM 2163 C C . LEU A 1 272 ? 15.203 -13.875 14.57 1 79.31 272 LEU A C 1
ATOM 2165 O O . LEU A 1 272 ? 16.359 -13.469 14.422 1 79.31 272 LEU A O 1
ATOM 2169 N N . LYS A 1 273 ? 14.727 -15.047 14.422 1 86.12 273 LYS A N 1
ATOM 2170 C CA . LYS A 1 273 ? 15.695 -16.047 13.977 1 86.12 273 LYS A CA 1
ATOM 2171 C C . LYS A 1 273 ? 16.188 -15.742 12.57 1 86.12 273 LYS A C 1
ATOM 2173 O O . LYS A 1 273 ? 17.312 -16.094 12.211 1 86.12 273 LYS A O 1
ATOM 2178 N N . TRP A 1 274 ? 15.32 -15.125 11.781 1 90.56 274 TRP A N 1
ATOM 2179 C CA . TRP A 1 274 ? 15.633 -14.812 10.391 1 90.56 274 TRP A CA 1
ATOM 2180 C C . TRP A 1 274 ? 16.312 -13.445 10.281 1 90.56 274 TRP A C 1
ATOM 2182 O O . TRP A 1 274 ? 16.609 -12.984 9.18 1 90.56 274 TRP A O 1
ATOM 2192 N N . SER A 1 275 ? 16.656 -12.789 11.367 1 79.81 275 SER A N 1
ATOM 2193 C CA . SER A 1 275 ? 17.141 -11.414 11.375 1 79.81 275 SER A CA 1
ATOM 2194 C C . SER A 1 275 ? 18.469 -11.297 10.633 1 79.81 275 SER A C 1
ATOM 2196 O O . 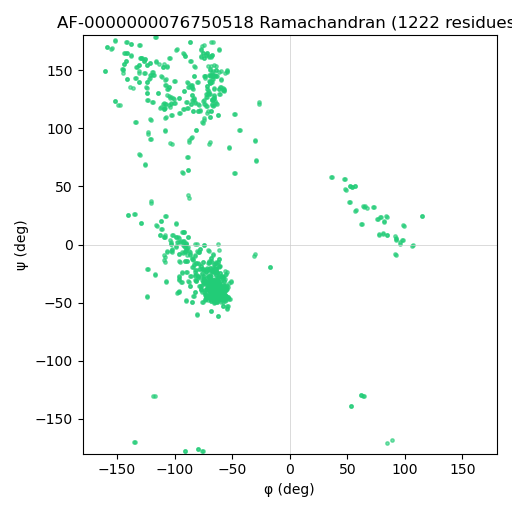SER A 1 275 ? 18.781 -10.242 10.07 1 79.81 275 SER A O 1
ATOM 2198 N N . SER A 1 276 ? 19.188 -12.383 10.547 1 78.69 276 SER A N 1
ATOM 2199 C CA . SER A 1 276 ? 20.484 -12.367 9.883 1 78.69 276 SER A CA 1
ATOM 2200 C C . SER A 1 276 ? 20.344 -12.492 8.375 1 78.69 276 SER A C 1
ATOM 2202 O O . SER A 1 276 ? 21.312 -12.32 7.633 1 78.69 276 SER A O 1
ATOM 2204 N N . SER A 1 277 ? 19.141 -12.773 7.91 1 88.19 277 SER A N 1
ATOM 2205 C CA . SER A 1 277 ? 18.844 -12.922 6.488 1 88.19 277 SER A CA 1
ATOM 2206 C C . SER A 1 277 ? 17.781 -11.93 6.027 1 88.19 277 SER A C 1
ATOM 2208 O O . SER A 1 277 ? 16.625 -12.289 5.875 1 88.19 277 SER A O 1
ATOM 2210 N N . PRO A 1 278 ? 18.281 -10.805 5.594 1 83.94 278 PRO A N 1
ATOM 2211 C CA . PRO A 1 278 ? 17.328 -9.727 5.277 1 83.94 278 PRO A CA 1
ATOM 2212 C C . PRO A 1 278 ? 16.375 -10.094 4.145 1 83.94 278 PRO A C 1
ATOM 2214 O O . PRO A 1 278 ? 15.234 -9.625 4.117 1 83.94 278 PRO A O 1
ATOM 2217 N N . VAL A 1 279 ? 16.766 -10.93 3.268 1 90.88 279 VAL A N 1
ATOM 2218 C CA . VAL A 1 279 ? 15.945 -11.281 2.111 1 90.88 279 VAL A CA 1
ATOM 2219 C C . VAL A 1 279 ? 14.664 -11.969 2.574 1 90.88 279 VAL A C 1
ATOM 2221 O O . VAL A 1 279 ? 13.648 -11.945 1.877 1 90.88 279 VAL A O 1
ATOM 2224 N N . LEU A 1 280 ? 14.641 -12.57 3.758 1 94.56 280 LEU A N 1
ATOM 2225 C CA . LEU A 1 280 ? 13.492 -13.32 4.258 1 94.56 280 LEU A CA 1
ATOM 2226 C C . LEU A 1 280 ? 12.414 -12.375 4.781 1 94.56 280 LEU A C 1
ATOM 2228 O O . LEU A 1 280 ? 11.312 -12.805 5.121 1 94.56 280 LEU A O 1
ATOM 2232 N N . GLY A 1 281 ? 12.75 -11.094 4.75 1 90.56 281 GLY A N 1
ATOM 2233 C CA . GLY A 1 281 ? 11.742 -10.102 5.105 1 90.56 281 GLY A CA 1
ATOM 2234 C C . GLY A 1 281 ? 10.555 -10.102 4.164 1 90.56 281 GLY A C 1
ATOM 2235 O O . GLY A 1 281 ? 9.484 -9.602 4.516 1 90.56 281 GLY A O 1
ATOM 2236 N N . VAL A 1 282 ? 10.648 -10.711 3.023 1 93.31 282 VAL A N 1
ATOM 2237 C CA . VAL A 1 282 ? 9.594 -10.719 2.018 1 93.31 282 VAL A CA 1
ATOM 2238 C C . VAL A 1 282 ? 8.586 -11.82 2.334 1 93.31 282 VAL A C 1
ATOM 2240 O O . VAL A 1 282 ? 7.48 -11.836 1.781 1 93.31 282 VAL A O 1
ATOM 2243 N N . VAL A 1 283 ? 8.883 -12.734 3.248 1 94.94 283 VAL A N 1
ATOM 2244 C CA . VAL A 1 283 ? 8.023 -13.875 3.555 1 94.94 283 VAL A CA 1
ATOM 2245 C C . VAL A 1 283 ? 6.938 -13.453 4.547 1 94.94 283 VAL A C 1
ATOM 2247 O O . VAL A 1 283 ? 7.242 -12.969 5.641 1 94.94 283 VAL A O 1
ATOM 2250 N N . GLU A 1 284 ? 5.73 -13.695 4.191 1 91.06 284 GLU A N 1
ATOM 2251 C CA . GLU A 1 284 ? 4.602 -13.367 5.055 1 91.06 284 GLU A CA 1
ATOM 2252 C C . GLU A 1 284 ? 4.242 -14.539 5.961 1 91.06 284 GLU A C 1
ATOM 2254 O O . GLU A 1 284 ? 4.652 -15.672 5.711 1 91.06 284 GLU A O 1
ATOM 2259 N N . ASN A 1 285 ? 3.514 -14.242 7.004 1 91.75 285 ASN A N 1
ATOM 2260 C CA . ASN A 1 285 ? 3.104 -15.289 7.934 1 91.75 285 ASN A CA 1
ATOM 2261 C C . ASN A 1 285 ? 2.211 -16.328 7.254 1 91.75 285 ASN A C 1
ATOM 2263 O O . ASN A 1 285 ? 2.277 -17.516 7.578 1 91.75 285 ASN A O 1
ATOM 2267 N N . THR A 1 286 ? 1.428 -15.906 6.258 1 90.94 286 THR A N 1
ATOM 2268 C CA . THR A 1 286 ? 0.572 -16.844 5.531 1 90.94 286 THR A CA 1
ATOM 2269 C C . THR A 1 286 ? 1.405 -17.766 4.648 1 90.94 286 THR A C 1
ATOM 2271 O O . THR A 1 286 ? 1.043 -18.922 4.438 1 90.94 286 THR A O 1
ATOM 2274 N N . ASP A 1 287 ? 2.539 -17.266 4.105 1 95 287 ASP A N 1
ATOM 2275 C CA . ASP A 1 287 ? 3.451 -18.094 3.322 1 95 287 ASP A CA 1
ATOM 2276 C C . ASP A 1 287 ? 3.986 -19.25 4.148 1 95 287 ASP A C 1
ATOM 2278 O O . ASP A 1 287 ? 4.039 -20.391 3.67 1 95 287 ASP A O 1
ATOM 2282 N N . PHE A 1 288 ? 4.301 -18.906 5.355 1 97 288 PHE A N 1
ATOM 2283 C CA . PHE A 1 288 ? 4.832 -19.922 6.258 1 97 288 PHE A CA 1
ATOM 2284 C C . PHE A 1 288 ? 3.793 -21 6.527 1 97 288 PHE A C 1
ATOM 2286 O O . PHE A 1 288 ? 4.109 -22.203 6.496 1 97 288 PHE A O 1
ATOM 2293 N N . LEU A 1 289 ? 2.586 -20.578 6.727 1 95.94 289 LEU A N 1
ATOM 2294 C CA . LEU A 1 289 ? 1.506 -21.516 6.996 1 95.94 289 LEU A CA 1
ATOM 2295 C C . LEU A 1 289 ? 1.221 -22.375 5.77 1 95.94 289 LEU A C 1
ATOM 2297 O O . LEU A 1 289 ? 0.87 -23.547 5.898 1 95.94 289 LEU A O 1
ATOM 2301 N N . GLN A 1 290 ? 1.35 -21.797 4.637 1 96.44 290 GLN A N 1
ATOM 2302 C CA . GLN A 1 290 ? 1.148 -22.578 3.416 1 96.44 290 GLN A CA 1
ATOM 2303 C C . GLN A 1 290 ? 2.217 -23.656 3.268 1 96.44 290 GLN A C 1
ATOM 2305 O O . GLN A 1 290 ? 1.922 -24.766 2.832 1 96.44 290 GLN A O 1
ATOM 2310 N N . ALA A 1 291 ? 3.426 -23.359 3.637 1 98.19 291 ALA A N 1
ATOM 2311 C CA . ALA A 1 291 ? 4.492 -24.359 3.609 1 98.19 291 ALA A CA 1
ATOM 2312 C C . ALA A 1 291 ? 4.203 -25.484 4.582 1 98.19 291 ALA A C 1
ATOM 2314 O O . ALA A 1 291 ? 4.379 -26.672 4.246 1 98.19 291 ALA A O 1
ATOM 2315 N N . VAL A 1 292 ? 3.693 -25.141 5.75 1 98.19 292 VAL A N 1
ATOM 2316 C CA . VAL A 1 292 ? 3.311 -26.141 6.738 1 98.19 292 VAL A CA 1
ATOM 2317 C C . VAL A 1 292 ? 2.205 -27.031 6.172 1 98.19 292 VAL A C 1
ATOM 2319 O O . VAL A 1 292 ? 2.248 -28.25 6.316 1 98.19 292 VAL A O 1
ATOM 2322 N N . THR A 1 293 ? 1.31 -26.391 5.562 1 97.38 293 THR A N 1
ATOM 2323 C CA . THR A 1 293 ? 0.163 -27.109 5.02 1 97.38 293 THR A CA 1
ATOM 2324 C C . THR A 1 293 ? 0.603 -28.094 3.938 1 97.38 293 THR A C 1
ATOM 2326 O O . THR A 1 293 ? 0.135 -29.234 3.9 1 97.38 293 THR A O 1
ATOM 2329 N N . MET A 1 294 ? 1.48 -27.672 3.105 1 97.88 294 MET A N 1
ATOM 2330 C CA . MET A 1 294 ? 1.992 -28.547 2.053 1 97.88 294 MET A CA 1
ATOM 2331 C C . MET A 1 294 ? 2.662 -29.781 2.646 1 97.88 294 MET A C 1
ATOM 2333 O O . MET A 1 294 ? 2.41 -30.891 2.201 1 97.88 294 MET A O 1
ATOM 2337 N N . LEU A 1 295 ? 3.453 -29.594 3.65 1 98.31 295 LEU A N 1
ATOM 2338 C CA . LEU A 1 295 ? 4.172 -30.703 4.27 1 98.31 295 LEU A CA 1
ATOM 2339 C C . LEU A 1 295 ? 3.213 -31.625 5.004 1 98.31 295 LEU A C 1
ATOM 2341 O O . LEU A 1 295 ? 3.354 -32.844 4.941 1 98.31 295 LEU A O 1
ATOM 2345 N N . THR A 1 296 ? 2.244 -31.047 5.652 1 97.88 296 THR A N 1
ATOM 2346 C CA . THR A 1 296 ? 1.257 -31.828 6.395 1 97.88 296 THR A CA 1
ATOM 2347 C C . THR A 1 296 ? 0.418 -32.688 5.449 1 97.88 296 THR A C 1
ATOM 2349 O O . THR A 1 296 ? 0.235 -33.875 5.684 1 97.88 296 THR A O 1
ATOM 2352 N N . THR A 1 297 ? -0.07 -32.062 4.445 1 96.62 297 THR A N 1
ATOM 2353 C CA . THR A 1 297 ? -0.93 -32.781 3.518 1 96.62 297 THR A CA 1
ATOM 2354 C C . THR A 1 297 ? -0.124 -33.812 2.715 1 96.62 297 THR A C 1
ATOM 2356 O O . THR A 1 297 ? -0.642 -34.844 2.342 1 96.62 297 THR A O 1
ATOM 2359 N N . ARG A 1 298 ? 1.111 -33.5 2.418 1 96.62 298 ARG A N 1
ATOM 2360 C CA . ARG A 1 298 ? 1.976 -34.469 1.764 1 96.62 298 ARG A CA 1
ATOM 2361 C C . ARG A 1 298 ? 2.186 -35.688 2.65 1 96.62 298 ARG A C 1
ATOM 2363 O O . ARG A 1 298 ? 2.133 -36.812 2.172 1 96.62 298 ARG A O 1
ATOM 2370 N N . LYS A 1 299 ? 2.438 -35.469 3.92 1 96.38 299 LYS A N 1
ATOM 2371 C CA . LYS A 1 299 ? 2.598 -36.562 4.863 1 96.38 299 LYS A CA 1
ATOM 2372 C C . LYS A 1 299 ? 1.356 -37.469 4.891 1 96.38 299 LYS A C 1
ATOM 2374 O O . LYS A 1 299 ? 1.463 -38.688 4.867 1 96.38 299 LYS A O 1
ATOM 2379 N N . ARG A 1 300 ? 0.251 -36.844 4.926 1 94.75 300 ARG A N 1
ATOM 2380 C CA . ARG A 1 300 ? -1.008 -37.594 4.934 1 94.75 300 ARG A CA 1
ATOM 2381 C C . ARG A 1 300 ? -1.208 -38.344 3.629 1 94.75 300 ARG A C 1
ATOM 2383 O O . ARG A 1 300 ? -1.713 -39.469 3.629 1 94.75 300 ARG A O 1
ATOM 2390 N N . ASN A 1 301 ? -0.88 -37.656 2.566 1 93.75 301 ASN A N 1
ATOM 2391 C CA . ASN A 1 301 ? -0.979 -38.281 1.25 1 93.75 301 ASN A CA 1
ATOM 2392 C C . ASN A 1 301 ? -0.109 -39.531 1.153 1 93.75 301 ASN A C 1
ATOM 2394 O O . ASN A 1 301 ? -0.562 -40.594 0.675 1 93.75 301 ASN A O 1
ATOM 2398 N N . LEU A 1 302 ? 1.069 -39.531 1.671 1 93 302 LEU A N 1
ATOM 2399 C CA . LEU A 1 302 ? 2.014 -40.625 1.598 1 93 302 LEU A CA 1
ATOM 2400 C C . LEU A 1 302 ? 1.617 -41.75 2.557 1 93 302 LEU A C 1
ATOM 2402 O O . LEU A 1 302 ? 1.895 -42.906 2.299 1 93 302 LEU A O 1
ATOM 2406 N N . ALA A 1 303 ? 0.927 -41.375 3.621 1 92.5 303 ALA A N 1
ATOM 2407 C CA . ALA A 1 303 ? 0.54 -42.344 4.637 1 92.5 303 ALA A CA 1
ATOM 2408 C C . ALA A 1 303 ? -0.73 -43.094 4.23 1 92.5 303 ALA A C 1
ATOM 2410 O O . ALA A 1 303 ? -0.996 -44.188 4.715 1 92.5 303 ALA A O 1
ATOM 2411 N N . ASP A 1 304 ? -1.435 -42.438 3.404 1 89 304 ASP A N 1
ATOM 2412 C CA . ASP A 1 304 ? -2.715 -43.031 3.01 1 89 304 ASP A CA 1
ATOM 2413 C C . ASP A 1 304 ? -2.535 -44.031 1.873 1 89 304 ASP A C 1
ATOM 2415 O O . ASP A 1 304 ? -2.082 -43.656 0.785 1 89 304 ASP A O 1
ATOM 2419 N N . ALA A 1 305 ? -2.812 -45.344 2.121 1 86.56 305 ALA A N 1
ATOM 2420 C CA . ALA A 1 305 ? -2.623 -46.406 1.149 1 86.56 305 ALA A CA 1
ATOM 2421 C C . ALA A 1 305 ? -3.904 -46.688 0.364 1 86.56 305 ALA A C 1
ATOM 2423 O O . ALA A 1 305 ? -3.988 -47.656 -0.391 1 86.56 305 ALA A O 1
ATOM 2424 N N . SER A 1 306 ? -4.777 -45.75 0.604 1 86.31 306 SER A N 1
ATOM 2425 C CA . SER A 1 306 ? -6.047 -45.969 -0.086 1 86.31 306 SER A CA 1
ATOM 2426 C C . SER A 1 306 ? -5.934 -45.625 -1.57 1 86.31 306 SER A C 1
ATOM 2428 O O . SER A 1 306 ? -4.906 -45.125 -2.02 1 86.31 306 SER A O 1
ATOM 2430 N N . ASP A 1 307 ? -6.973 -45.938 -2.455 1 79.06 307 ASP A N 1
ATOM 2431 C CA . ASP A 1 307 ? -6.992 -45.656 -3.893 1 79.06 307 ASP A CA 1
ATOM 2432 C C . ASP A 1 307 ? -7.098 -44.188 -4.184 1 79.06 307 ASP A C 1
ATOM 2434 O O . ASP A 1 307 ? -6.828 -43.719 -5.301 1 79.06 307 ASP A O 1
ATOM 2438 N N . ARG A 1 308 ? -7.637 -43.406 -3.146 1 78.75 308 ARG A N 1
ATOM 2439 C CA . ARG A 1 308 ? -7.766 -41.969 -3.348 1 78.75 308 ARG A CA 1
ATOM 2440 C C . ARG A 1 308 ? -7.172 -41.188 -2.176 1 78.75 308 ARG A C 1
ATOM 2442 O O . ARG A 1 308 ? -7.906 -40.625 -1.373 1 78.75 308 ARG A O 1
ATOM 2449 N N . PRO A 1 309 ? -5.895 -41.156 -2.215 1 85.12 309 PRO A N 1
ATOM 2450 C CA . PRO A 1 309 ? -5.285 -40.438 -1.088 1 85.12 309 PRO A CA 1
ATOM 2451 C C . PRO A 1 309 ? -5.637 -38.938 -1.065 1 85.12 309 PRO A C 1
ATOM 2453 O O . PRO A 1 309 ? -5.957 -38.375 -2.107 1 85.12 309 PRO A O 1
ATOM 2456 N N . PRO A 1 310 ? -5.578 -38.469 0.11 1 85.62 310 PRO A N 1
ATOM 2457 C CA . PRO A 1 310 ? -5.844 -37.031 0.178 1 85.62 310 PRO A CA 1
ATOM 2458 C C . PRO A 1 310 ? -4.859 -36.219 -0.651 1 85.62 310 PRO A C 1
ATOM 2460 O O . PRO A 1 310 ? -3.676 -36.562 -0.718 1 85.62 310 PRO A O 1
ATOM 2463 N N . ALA A 1 311 ? -5.316 -35.219 -1.262 1 87.62 311 ALA A N 1
ATOM 2464 C CA . ALA A 1 311 ? -4.516 -34.406 -2.172 1 87.62 311 ALA A CA 1
ATOM 2465 C C . ALA A 1 311 ? -3.543 -33.531 -1.401 1 87.62 311 ALA A C 1
ATOM 2467 O O . ALA A 1 311 ? -3.834 -33.094 -0.278 1 87.62 311 ALA A O 1
ATOM 2468 N N . ILE A 1 312 ? -2.379 -33.312 -1.947 1 93.62 312 ILE A N 1
ATOM 2469 C CA . ILE A 1 312 ? -1.461 -32.312 -1.457 1 93.62 312 ILE A CA 1
ATOM 2470 C C . ILE A 1 312 ? -2.008 -30.922 -1.789 1 93.62 312 ILE A C 1
ATOM 2472 O O . ILE A 1 312 ? -2.449 -30.672 -2.914 1 93.62 312 ILE A O 1
ATOM 2476 N N . SER A 1 313 ? -2.018 -30.078 -0.752 1 91.75 313 SER A N 1
ATOM 2477 C CA . SER A 1 313 ? -2.701 -28.797 -0.97 1 91.75 313 SER A CA 1
ATOM 2478 C C . SER A 1 313 ? -2.008 -27.672 -0.226 1 91.75 313 SER A C 1
ATOM 2480 O O . SER A 1 313 ? -1.236 -27.906 0.705 1 91.75 313 SER A O 1
ATOM 2482 N N . ALA A 1 314 ? -2.135 -26.484 -0.79 1 91.5 314 ALA A N 1
ATOM 2483 C CA . ALA A 1 314 ? -1.725 -25.25 -0.121 1 91.5 314 ALA A CA 1
ATOM 2484 C C . ALA A 1 314 ? -2.846 -24.203 -0.148 1 91.5 314 ALA A C 1
ATOM 2486 O O . ALA A 1 314 ? -2.598 -23.016 0.035 1 91.5 314 ALA A O 1
ATOM 2487 N N . LYS A 1 315 ? -4.051 -24.719 -0.394 1 84.69 315 LYS A N 1
ATOM 2488 C CA . LYS A 1 315 ? -5.207 -23.844 -0.499 1 84.69 315 LYS A CA 1
ATOM 2489 C C . LYS A 1 315 ? -5.645 -23.344 0.875 1 84.69 315 LYS A C 1
ATOM 2491 O O . LYS A 1 315 ? -5.355 -23.969 1.893 1 84.69 315 LYS A O 1
ATOM 2496 N N . ARG A 1 316 ? -6.336 -22.344 0.86 1 79.25 316 ARG A N 1
ATOM 2497 C CA . ARG A 1 316 ? -6.777 -21.656 2.074 1 79.25 316 ARG A CA 1
ATOM 2498 C C . ARG A 1 316 ? -7.602 -22.594 2.955 1 79.25 316 ARG A C 1
ATOM 2500 O O . ARG A 1 316 ? -7.438 -22.609 4.176 1 79.25 316 ARG A O 1
ATOM 2507 N N . GLU A 1 317 ? -8.508 -23.406 2.359 1 76.25 317 GLU A N 1
ATOM 2508 C CA . GLU A 1 317 ? -9.383 -24.312 3.1 1 76.25 317 GLU A CA 1
ATOM 2509 C C . GLU A 1 317 ? -8.57 -25.344 3.871 1 76.25 317 GLU A C 1
ATOM 2511 O O . GLU A 1 317 ? -8.953 -25.75 4.969 1 76.25 317 GLU A O 1
ATOM 2516 N N . ASP A 1 318 ? -7.527 -25.688 3.277 1 87.19 318 ASP A N 1
ATOM 2517 C CA . ASP A 1 318 ? -6.691 -26.703 3.914 1 87.19 318 ASP A CA 1
ATOM 2518 C C . ASP A 1 318 ? -5.793 -26.078 4.984 1 87.19 318 ASP A C 1
ATOM 2520 O O . ASP A 1 318 ? -5.461 -26.734 5.977 1 87.19 318 ASP A O 1
ATOM 2524 N N . VAL A 1 319 ? -5.367 -24.797 4.832 1 89.56 319 VAL A N 1
ATOM 2525 C CA . VAL A 1 319 ? -4.602 -24.078 5.852 1 89.56 319 VAL A CA 1
ATOM 2526 C C . VAL A 1 319 ? -5.422 -23.969 7.133 1 89.56 319 VAL A C 1
ATOM 2528 O O . VAL A 1 319 ? -4.898 -24.156 8.234 1 89.56 319 VAL A O 1
ATOM 2531 N N . LEU A 1 320 ? -6.656 -23.812 6.969 1 81.31 320 LEU A N 1
ATOM 2532 C CA . LEU A 1 320 ? -7.543 -23.609 8.109 1 81.31 320 LEU A CA 1
ATOM 2533 C C . LEU A 1 320 ? -7.77 -24.922 8.859 1 81.31 320 LEU A C 1
ATOM 2535 O O . LEU A 1 320 ? -8.25 -24.922 9.992 1 81.31 320 LEU A O 1
ATOM 2539 N N . LYS A 1 321 ? -7.434 -26.016 8.25 1 85.75 321 LYS A N 1
ATOM 2540 C CA . LYS A 1 321 ? -7.617 -27.328 8.875 1 85.75 321 LYS A CA 1
ATOM 2541 C C . LYS A 1 321 ? -6.383 -27.734 9.68 1 85.75 321 LYS A C 1
ATOM 2543 O O . LYS A 1 321 ? -6.383 -28.766 10.344 1 85.75 321 LYS A O 1
ATOM 2548 N N . LEU A 1 322 ? -5.391 -26.875 9.688 1 92.5 322 LEU A N 1
ATOM 2549 C CA . LEU A 1 322 ? -4.164 -27.188 10.414 1 92.5 322 LEU A CA 1
ATOM 2550 C C . LEU A 1 322 ? -4.426 -27.25 11.914 1 92.5 322 LEU A C 1
ATOM 2552 O O . LEU A 1 322 ? -5.18 -26.438 12.461 1 92.5 322 LEU A O 1
ATOM 2556 N N . THR A 1 323 ? -3.906 -28.266 12.547 1 92.62 323 THR A N 1
ATOM 2557 C CA . THR A 1 323 ? -3.887 -28.328 14 1 92.62 323 THR A CA 1
ATOM 2558 C C . THR A 1 323 ? -2.586 -27.766 14.555 1 92.62 323 THR A C 1
ATOM 2560 O O . THR A 1 323 ? -1.625 -27.547 13.812 1 92.62 323 THR A O 1
ATOM 2563 N N . LEU A 1 324 ? -2.625 -27.5 15.836 1 93.5 324 LEU A N 1
ATOM 2564 C CA . LEU A 1 324 ? -1.401 -27.016 16.469 1 93.5 324 LEU A CA 1
ATOM 2565 C C . LEU A 1 324 ? -0.284 -28.047 16.344 1 93.5 324 LEU A C 1
ATOM 2567 O O . LEU A 1 324 ? 0.878 -27.688 16.141 1 93.5 324 LEU A O 1
ATOM 2571 N N . ALA A 1 325 ? -0.629 -29.25 16.484 1 95.44 325 ALA A N 1
ATOM 2572 C CA . ALA A 1 325 ? 0.356 -30.312 16.344 1 95.44 325 ALA A CA 1
ATOM 2573 C C . ALA A 1 325 ? 0.993 -30.312 14.961 1 95.44 325 ALA A C 1
ATOM 2575 O O . ALA A 1 325 ? 2.201 -30.516 14.828 1 95.44 325 ALA A O 1
ATOM 2576 N N . ASP A 1 326 ? 0.218 -30.094 13.93 1 96.75 326 ASP A N 1
ATOM 2577 C CA . ASP A 1 326 ? 0.729 -29.984 12.57 1 96.75 326 ASP A CA 1
ATOM 2578 C C . ASP A 1 326 ? 1.745 -28.844 12.453 1 96.75 326 ASP A C 1
ATOM 2580 O O . ASP A 1 326 ? 2.82 -29.031 11.883 1 96.75 326 ASP A O 1
ATOM 2584 N N . TYR A 1 327 ? 1.397 -27.719 13.023 1 97.25 327 TYR A N 1
ATOM 2585 C CA . TYR A 1 327 ? 2.236 -26.531 12.969 1 97.25 327 TYR A CA 1
ATOM 2586 C C . TYR A 1 327 ? 3.568 -26.766 13.672 1 97.25 327 TYR A C 1
ATOM 2588 O O . TYR A 1 327 ? 4.629 -26.453 13.125 1 97.25 327 TYR A O 1
ATOM 2596 N N . LEU A 1 328 ? 3.486 -27.359 14.844 1 96.75 328 LEU A N 1
ATOM 2597 C CA . LEU A 1 328 ? 4.676 -27.531 15.664 1 96.75 328 LEU A CA 1
ATOM 2598 C C . LEU A 1 328 ? 5.609 -28.578 15.055 1 96.75 328 LEU A C 1
ATOM 2600 O O . LEU A 1 328 ? 6.828 -28.5 15.227 1 96.75 328 LEU A O 1
ATOM 2604 N N . GLU A 1 329 ? 5.074 -29.469 14.359 1 97.38 329 GLU A N 1
ATOM 2605 C CA . GLU A 1 329 ? 5.875 -30.516 13.734 1 97.38 329 GLU A CA 1
ATOM 2606 C C . GLU A 1 329 ? 6.832 -29.938 12.695 1 97.38 329 GLU A C 1
ATOM 2608 O O . GLU A 1 329 ? 7.988 -30.359 12.609 1 97.38 329 GLU A O 1
ATOM 2613 N N . TRP A 1 330 ? 6.348 -29.016 11.922 1 98.19 330 TRP A N 1
ATOM 2614 C CA . TRP A 1 330 ? 7.117 -28.578 10.758 1 98.19 330 TRP A CA 1
ATOM 2615 C C . TRP A 1 330 ? 7.723 -27.188 11 1 98.19 330 TRP A C 1
ATOM 2617 O O . TRP A 1 330 ? 8.516 -26.703 10.188 1 98.19 330 TRP A O 1
ATOM 2627 N N . ARG A 1 331 ? 7.422 -26.547 12.062 1 97.62 331 ARG A N 1
ATOM 2628 C CA . ARG A 1 331 ? 7.844 -25.188 12.367 1 97.62 331 ARG A CA 1
ATOM 2629 C C . ARG A 1 331 ? 9.359 -25.047 12.289 1 97.62 331 ARG A C 1
ATOM 2631 O O . ARG A 1 331 ? 9.883 -24.25 11.523 1 97.62 331 ARG A O 1
ATOM 2638 N N . ASP A 1 332 ? 10.086 -25.859 13.023 1 97.56 332 ASP A N 1
ATOM 2639 C CA . ASP A 1 332 ? 11.531 -25.703 13.125 1 97.56 332 ASP A CA 1
ATOM 2640 C C . ASP A 1 332 ? 12.219 -26.125 11.836 1 97.56 332 ASP A C 1
ATOM 2642 O O . ASP A 1 332 ? 13.102 -25.422 11.336 1 97.56 332 ASP A O 1
ATOM 2646 N N . PRO A 1 333 ? 11.797 -27.266 11.289 1 98.19 333 PRO A N 1
ATOM 2647 C CA . PRO A 1 333 ? 12.391 -27.609 9.992 1 98.19 333 PRO A CA 1
ATOM 2648 C C . PRO A 1 333 ? 12.203 -26.516 8.945 1 98.19 333 PRO A C 1
ATOM 2650 O O . PRO A 1 333 ? 13.133 -26.219 8.18 1 98.19 333 PRO A O 1
ATOM 2653 N N . LEU A 1 334 ? 11.078 -25.891 8.914 1 98.44 334 LEU A N 1
ATOM 2654 C CA . LEU A 1 334 ? 10.805 -24.844 7.934 1 98.44 334 LEU A CA 1
ATOM 2655 C C . LEU A 1 334 ? 11.602 -23.594 8.25 1 98.44 334 LEU A C 1
ATOM 2657 O O . LEU A 1 334 ? 12.055 -22.891 7.336 1 98.44 334 LEU A O 1
ATOM 2661 N N . ARG A 1 335 ? 11.727 -23.297 9.547 1 97.69 335 ARG A N 1
ATOM 2662 C CA . ARG A 1 335 ? 12.57 -22.156 9.938 1 97.69 335 ARG A CA 1
ATOM 2663 C C . ARG A 1 335 ? 13.977 -22.312 9.375 1 97.69 335 ARG A C 1
ATOM 2665 O O . ARG A 1 335 ? 14.516 -21.375 8.781 1 97.69 335 ARG A O 1
ATOM 2672 N N . GLU A 1 336 ? 14.492 -23.453 9.484 1 96.75 336 GLU A N 1
ATOM 2673 C CA . GLU A 1 336 ? 15.828 -23.719 8.984 1 96.75 336 GLU A CA 1
ATOM 2674 C C . GLU A 1 336 ? 15.867 -23.734 7.461 1 96.75 336 GLU A C 1
ATOM 2676 O O . GLU A 1 336 ? 16.828 -23.25 6.855 1 96.75 336 GLU A O 1
ATOM 2681 N N . ALA A 1 337 ? 14.836 -24.25 6.914 1 98.25 337 ALA A N 1
ATOM 2682 C CA . ALA A 1 337 ? 14.773 -24.344 5.457 1 98.25 337 ALA A CA 1
ATOM 2683 C C . ALA A 1 337 ? 14.727 -22.953 4.82 1 98.25 337 ALA A C 1
ATOM 2685 O O . ALA A 1 337 ? 15.312 -22.734 3.76 1 98.25 337 ALA A O 1
ATOM 2686 N N . PHE A 1 338 ? 14.008 -22.016 5.398 1 98.19 338 PHE A N 1
ATOM 2687 C CA . PHE A 1 338 ? 13.953 -20.656 4.871 1 98.19 338 PHE A CA 1
ATOM 2688 C C . PHE A 1 338 ? 15.312 -19.969 4.996 1 98.19 338 PHE A C 1
ATOM 2690 O O . PHE A 1 338 ? 15.711 -19.203 4.121 1 98.19 338 PHE A O 1
ATOM 2697 N N . VAL A 1 339 ? 16.031 -20.281 6.051 1 96.06 339 VAL A N 1
ATOM 2698 C CA . VAL A 1 339 ? 17.391 -19.75 6.184 1 96.06 339 VAL A CA 1
ATOM 2699 C C . VAL A 1 339 ? 18.281 -20.297 5.074 1 96.06 339 VAL A C 1
ATOM 2701 O O . VAL A 1 339 ? 19.062 -19.562 4.477 1 96.06 339 VAL A O 1
ATOM 2704 N N . TRP A 1 340 ? 18.125 -21.547 4.836 1 96 340 TRP A N 1
ATOM 2705 C CA . TRP A 1 340 ? 18.828 -22.156 3.711 1 96 340 TRP A CA 1
ATOM 2706 C C . TRP A 1 340 ? 18.453 -21.469 2.402 1 96 340 TRP A C 1
ATOM 2708 O O . TRP A 1 340 ? 19.312 -21.203 1.559 1 96 340 TRP A O 1
ATOM 2718 N N . ALA A 1 341 ? 17.141 -21.219 2.211 1 97.69 341 ALA A N 1
ATOM 2719 C CA . ALA A 1 341 ? 16.656 -20.547 1 1 97.69 341 ALA A CA 1
ATOM 2720 C C . ALA A 1 341 ? 17.312 -19.188 0.824 1 97.69 341 ALA A C 1
ATOM 2722 O O . ALA A 1 341 ? 17.594 -18.766 -0.301 1 97.69 341 ALA A O 1
ATOM 2723 N N . ALA A 1 342 ? 17.578 -18.516 1.93 1 95.38 342 ALA A N 1
ATOM 2724 C CA . ALA A 1 342 ? 18.281 -17.234 1.877 1 95.38 342 ALA A CA 1
ATOM 2725 C C . ALA A 1 342 ? 19.688 -17.406 1.324 1 95.38 342 ALA A C 1
ATOM 2727 O O . ALA A 1 342 ? 20.141 -16.594 0.517 1 95.38 342 ALA A O 1
ATOM 2728 N N . THR A 1 343 ? 20.359 -18.406 1.716 1 93.06 343 THR A N 1
ATOM 2729 C CA . THR A 1 343 ? 21.688 -18.719 1.204 1 93.06 343 THR A CA 1
ATOM 2730 C C . THR A 1 343 ? 21.625 -19.094 -0.274 1 93.06 343 THR A C 1
ATOM 2732 O O . THR A 1 343 ? 22.5 -18.688 -1.055 1 93.06 343 THR A O 1
ATOM 2735 N N . PHE A 1 344 ? 20.625 -19.859 -0.557 1 95.44 344 PHE A N 1
ATOM 2736 C CA . PHE A 1 344 ? 20.375 -20.234 -1.945 1 95.44 344 PHE A CA 1
ATOM 2737 C C . PHE A 1 344 ? 20.25 -18.984 -2.822 1 95.44 344 PHE A C 1
ATOM 2739 O O . PHE A 1 344 ? 20.844 -18.938 -3.908 1 95.44 344 PHE A O 1
ATOM 2746 N N . LEU A 1 345 ? 19.484 -17.984 -2.361 1 95.88 345 LEU A N 1
ATOM 2747 C CA . LEU A 1 345 ? 19.312 -16.734 -3.086 1 95.88 345 LEU A CA 1
ATOM 2748 C C . LEU A 1 345 ? 20.625 -15.961 -3.152 1 95.88 345 LEU A C 1
ATOM 2750 O O . LEU A 1 345 ? 20.953 -15.391 -4.195 1 95.88 345 LEU A O 1
ATOM 2754 N N . ALA A 1 346 ? 21.375 -15.961 -2.084 1 92.06 346 ALA A N 1
ATOM 2755 C CA . ALA A 1 346 ? 22.656 -15.25 -2.037 1 92.06 346 ALA A CA 1
ATOM 2756 C C . ALA A 1 346 ? 23.625 -15.812 -3.066 1 92.06 346 ALA A C 1
ATOM 2758 O O . ALA A 1 346 ? 24.375 -15.062 -3.707 1 92.06 346 ALA A O 1
ATOM 2759 N N . ASP A 1 347 ? 23.562 -17.125 -3.189 1 92 347 ASP A N 1
ATOM 2760 C CA . ASP A 1 347 ? 24.422 -17.781 -4.172 1 92 347 ASP A CA 1
ATOM 2761 C C . ASP A 1 347 ? 24.047 -17.359 -5.594 1 92 347 ASP A C 1
ATOM 2763 O O . ASP A 1 347 ? 24.859 -17.5 -6.516 1 92 347 ASP A O 1
ATOM 2767 N N . ARG A 1 348 ? 22.875 -16.891 -5.758 1 93.81 348 ARG A N 1
ATOM 2768 C CA . ARG A 1 348 ? 22.391 -16.406 -7.047 1 93.81 348 ARG A CA 1
ATOM 2769 C C . ARG A 1 348 ? 22.422 -14.891 -7.113 1 93.81 348 ARG A C 1
ATOM 2771 O O . ARG A 1 348 ? 21.75 -14.289 -7.957 1 93.81 348 ARG A O 1
ATOM 2778 N N . HIS A 1 349 ? 23 -14.219 -6.141 1 92.88 349 HIS A N 1
ATOM 2779 C CA . HIS A 1 349 ? 23.281 -12.789 -6.066 1 92.88 349 HIS A CA 1
ATOM 2780 C C . HIS A 1 349 ? 22.016 -11.984 -5.844 1 92.88 349 HIS A C 1
ATOM 2782 O O . HIS A 1 349 ? 21.844 -10.906 -6.43 1 92.88 349 HIS A O 1
ATOM 2788 N N . ILE A 1 350 ? 21.109 -12.516 -5.172 1 93.56 350 ILE A N 1
ATOM 2789 C CA . ILE A 1 350 ? 19.938 -11.82 -4.637 1 93.56 350 ILE A CA 1
ATOM 2790 C C . ILE A 1 350 ? 20.125 -11.562 -3.145 1 93.56 350 ILE A C 1
ATOM 2792 O O . ILE A 1 350 ? 20.047 -12.484 -2.334 1 93.56 350 ILE A O 1
ATOM 2796 N N . PHE A 1 351 ? 20.281 -10.273 -2.82 1 88.62 351 PHE A N 1
ATOM 2797 C CA . PHE A 1 351 ? 20.812 -10 -1.491 1 88.62 351 PHE A CA 1
ATOM 2798 C C . PHE A 1 351 ? 19.797 -9.227 -0.649 1 88.62 351 PHE A C 1
ATOM 2800 O O . PHE A 1 351 ? 19.859 -9.266 0.582 1 88.62 351 PHE A O 1
ATOM 2807 N N . VAL A 1 352 ? 18.922 -8.5 -1.319 1 87.81 352 VAL A N 1
ATOM 2808 C CA . VAL A 1 352 ? 18.016 -7.625 -0.586 1 87.81 352 VAL A CA 1
ATOM 2809 C C . VAL A 1 352 ? 16.578 -7.957 -0.948 1 87.81 352 VAL A C 1
ATOM 2811 O O . VAL A 1 352 ? 16.297 -8.484 -2.031 1 87.81 352 VAL A O 1
ATOM 2814 N N . PRO A 1 353 ? 15.625 -7.684 -0.085 1 90.19 353 PRO A N 1
ATOM 2815 C CA . PRO A 1 353 ? 14.219 -8.055 -0.289 1 90.19 353 PRO A CA 1
ATOM 2816 C C . PRO A 1 353 ? 13.648 -7.496 -1.588 1 90.19 353 PRO A C 1
ATOM 2818 O O . PRO A 1 353 ? 12.922 -8.203 -2.301 1 90.19 353 PRO A O 1
ATOM 2821 N N . ARG A 1 354 ? 14.023 -6.324 -1.96 1 89 354 ARG A N 1
ATOM 2822 C CA . ARG A 1 354 ? 13.43 -5.676 -3.123 1 89 354 ARG A CA 1
ATOM 2823 C C . ARG A 1 354 ? 13.852 -6.367 -4.414 1 89 354 ARG A C 1
ATOM 2825 O O . ARG A 1 354 ? 13.227 -6.18 -5.461 1 89 354 ARG A O 1
ATOM 2832 N N . ASP A 1 355 ? 14.852 -7.18 -4.332 1 92.88 355 ASP A N 1
ATOM 2833 C CA . ASP A 1 355 ? 15.391 -7.812 -5.531 1 92.88 355 ASP A CA 1
ATOM 2834 C C . ASP A 1 355 ? 14.93 -9.266 -5.641 1 92.88 355 ASP A C 1
ATOM 2836 O O . ASP A 1 355 ? 15.273 -9.961 -6.598 1 92.88 355 ASP A O 1
ATOM 2840 N N . VAL A 1 356 ? 14.125 -9.734 -4.664 1 95.69 356 VAL A N 1
ATOM 2841 C CA . VAL A 1 356 ? 13.586 -11.094 -4.754 1 95.69 356 VAL A CA 1
ATOM 2842 C C . VAL A 1 356 ? 12.508 -11.148 -5.836 1 95.69 356 VAL A C 1
ATOM 2844 O O . VAL A 1 356 ? 11.492 -10.461 -5.746 1 95.69 356 VAL A O 1
ATOM 2847 N N . PRO A 1 357 ? 12.734 -11.953 -6.824 1 96.12 357 PRO A N 1
ATOM 2848 C CA . PRO A 1 357 ? 11.789 -11.953 -7.945 1 96.12 357 PRO A CA 1
ATOM 2849 C C . PRO A 1 357 ? 10.383 -12.375 -7.527 1 96.12 357 PRO A C 1
ATOM 2851 O O . PRO A 1 357 ? 9.43 -11.594 -7.66 1 96.12 357 PRO A O 1
ATOM 2854 N N . TYR A 1 358 ? 10.203 -13.57 -7.031 1 95.62 358 TYR A N 1
ATOM 2855 C CA . TYR A 1 358 ? 8.938 -14.047 -6.492 1 95.62 358 TYR A CA 1
ATOM 2856 C C . TYR A 1 358 ? 9.086 -14.469 -5.035 1 95.62 358 TYR A C 1
ATOM 2858 O O . TYR A 1 358 ? 9.664 -15.516 -4.742 1 95.62 358 TYR A O 1
ATOM 2866 N N . ALA A 1 359 ? 8.547 -13.68 -4.184 1 95.06 359 ALA A N 1
ATOM 2867 C CA . ALA A 1 359 ? 8.523 -14.07 -2.777 1 95.06 359 ALA A CA 1
ATOM 2868 C C . ALA A 1 359 ? 7.777 -15.391 -2.586 1 95.06 359 ALA A C 1
ATOM 2870 O O . ALA A 1 359 ? 8.203 -16.234 -1.802 1 95.06 359 ALA A O 1
ATOM 2871 N N . LYS A 1 360 ? 6.75 -15.609 -3.336 1 96 360 LYS A N 1
ATOM 2872 C CA . LYS A 1 360 ? 5.895 -16.781 -3.182 1 96 360 LYS A CA 1
ATOM 2873 C C . LYS A 1 360 ? 6.625 -18.047 -3.605 1 96 360 LYS A C 1
ATOM 2875 O O . LYS A 1 360 ? 6.312 -19.141 -3.121 1 96 360 LYS A O 1
ATOM 2880 N N . GLN A 1 361 ? 7.594 -17.969 -4.48 1 97.38 361 GLN A N 1
ATOM 2881 C CA . GLN A 1 361 ? 8.328 -19.156 -4.926 1 97.38 361 GLN A CA 1
ATOM 2882 C C . GLN A 1 361 ? 9.227 -19.688 -3.814 1 97.38 361 GLN A C 1
ATOM 2884 O O . GLN A 1 361 ? 9.672 -20.844 -3.877 1 97.38 361 GLN A O 1
ATOM 2889 N N . LEU A 1 362 ? 9.469 -18.859 -2.766 1 97.88 362 LEU A N 1
ATOM 2890 C CA . LEU A 1 362 ? 10.273 -19.312 -1.632 1 97.88 362 LEU A CA 1
ATOM 2891 C C . LEU A 1 362 ? 9.516 -20.344 -0.798 1 97.88 362 LEU A C 1
ATOM 2893 O O . LEU A 1 362 ? 10.125 -21.125 -0.071 1 97.88 362 LEU A O 1
ATOM 2897 N N . VAL A 1 363 ? 8.195 -20.344 -0.938 1 97.81 363 VAL A N 1
ATOM 2898 C CA . VAL A 1 363 ? 7.355 -21.219 -0.138 1 97.81 363 VAL A CA 1
ATOM 2899 C C . VAL A 1 363 ? 7.594 -22.672 -0.549 1 97.81 363 VAL A C 1
ATOM 2901 O O . VAL A 1 363 ? 8.031 -23.5 0.264 1 97.81 363 VAL A O 1
ATOM 2904 N N . PRO A 1 364 ? 7.398 -23.016 -1.83 1 98.25 364 PRO A N 1
ATOM 2905 C CA . PRO A 1 364 ? 7.723 -24.391 -2.207 1 98.25 364 PRO A CA 1
ATOM 2906 C C . PRO A 1 364 ? 9.219 -24.688 -2.113 1 98.25 364 PRO A C 1
ATOM 2908 O O . PRO A 1 364 ? 9.602 -25.828 -1.821 1 98.25 364 PRO A O 1
ATOM 2911 N N . LEU A 1 365 ? 10.117 -23.703 -2.342 1 98.44 365 LEU A N 1
ATOM 2912 C CA . LEU A 1 365 ? 11.555 -23.938 -2.229 1 98.44 365 LEU A CA 1
ATOM 2913 C C . LEU A 1 365 ? 11.914 -24.422 -0.834 1 98.44 365 LEU A C 1
ATOM 2915 O O . LEU A 1 365 ? 12.656 -25.406 -0.691 1 98.44 365 LEU A O 1
ATOM 2919 N N . ALA A 1 366 ? 11.375 -23.75 0.173 1 98.44 366 ALA A N 1
ATOM 2920 C CA . ALA A 1 366 ? 11.633 -24.141 1.556 1 98.44 366 ALA A CA 1
ATOM 2921 C C . ALA A 1 366 ? 11.047 -25.516 1.857 1 98.44 366 ALA A C 1
ATOM 2923 O O . ALA A 1 366 ? 11.688 -26.344 2.498 1 98.44 366 ALA A O 1
ATOM 2924 N N . ALA A 1 367 ? 9.812 -25.734 1.433 1 98.62 367 ALA A N 1
ATOM 2925 C CA . ALA A 1 367 ? 9.172 -27.016 1.657 1 98.62 367 ALA A CA 1
ATOM 2926 C C . ALA A 1 367 ? 9.969 -28.141 0.992 1 98.62 367 ALA A C 1
ATOM 2928 O O . ALA A 1 367 ? 10.148 -29.219 1.576 1 98.62 367 ALA A O 1
ATOM 2929 N N . ILE A 1 368 ? 10.461 -27.953 -0.205 1 98.62 368 ILE A N 1
ATOM 2930 C CA . ILE A 1 368 ? 11.25 -28.922 -0.949 1 98.62 368 ILE A CA 1
ATOM 2931 C C . ILE A 1 368 ? 12.547 -29.219 -0.199 1 98.62 368 ILE A C 1
ATOM 2933 O O . ILE A 1 368 ? 12.969 -30.375 -0.114 1 98.62 368 ILE A O 1
ATOM 2937 N N . LYS A 1 369 ? 13.141 -28.172 0.329 1 98.5 369 LYS A N 1
ATOM 2938 C CA . LYS A 1 369 ? 14.352 -28.359 1.124 1 98.5 369 LYS A CA 1
ATOM 2939 C C . LYS A 1 369 ? 14.086 -29.266 2.32 1 98.5 369 LYS A C 1
ATOM 2941 O O . LYS A 1 369 ? 14.922 -30.125 2.656 1 98.5 369 LYS A O 1
ATOM 2946 N N . VAL A 1 370 ? 12.961 -29.078 2.98 1 98.44 370 VAL A N 1
ATOM 2947 C CA . VAL A 1 370 ? 12.625 -29.922 4.121 1 98.44 370 VAL A CA 1
ATOM 2948 C C . VAL A 1 370 ? 12.516 -31.375 3.676 1 98.44 370 VAL A C 1
ATOM 2950 O O . VAL A 1 370 ? 13.016 -32.281 4.348 1 98.44 370 VAL A O 1
ATOM 2953 N N . VAL A 1 371 ? 11.93 -31.625 2.553 1 98 371 VAL A N 1
ATOM 2954 C CA . VAL A 1 371 ? 11.703 -32.969 2.033 1 98 371 VAL A CA 1
ATOM 2955 C C . VAL A 1 371 ? 13.039 -33.625 1.658 1 98 371 VAL A C 1
ATOM 2957 O O . VAL A 1 371 ? 13.281 -34.781 1.958 1 98 371 VAL A O 1
ATOM 2960 N N . LEU A 1 372 ? 13.914 -32.812 1.052 1 97.5 372 LEU A N 1
ATOM 2961 C CA . LEU A 1 372 ? 15.18 -33.344 0.548 1 97.5 372 LEU A CA 1
ATOM 2962 C C . LEU A 1 372 ? 16.188 -33.5 1.678 1 97.5 372 LEU A C 1
ATOM 2964 O O . LEU A 1 372 ? 17.109 -34.312 1.59 1 97.5 372 LEU A O 1
ATOM 2968 N N . GLY A 1 373 ? 16.016 -32.656 2.74 1 95.56 373 GLY A N 1
ATOM 2969 C CA . GLY A 1 373 ? 16.984 -32.656 3.818 1 95.56 373 GLY A CA 1
ATOM 2970 C C . GLY A 1 373 ? 18.375 -32.25 3.367 1 95.56 373 GLY A C 1
ATOM 2971 O O . GLY A 1 373 ? 18.547 -31.234 2.697 1 95.56 373 GLY A O 1
ATOM 2972 N N . LYS A 1 374 ? 19.359 -33 3.678 1 92 374 LYS A N 1
ATOM 2973 C CA . LYS A 1 374 ? 20.75 -32.688 3.379 1 92 374 LYS A CA 1
ATOM 2974 C C . LYS A 1 374 ? 21.062 -32.938 1.901 1 92 374 LYS A C 1
ATOM 2976 O O . LYS A 1 374 ? 22.016 -32.344 1.368 1 92 374 LYS A O 1
ATOM 2981 N N . ASP A 1 375 ? 20.266 -33.719 1.306 1 94.19 375 ASP A N 1
ATOM 2982 C CA . ASP A 1 375 ? 20.5 -34.031 -0.097 1 94.19 375 ASP A CA 1
ATOM 2983 C C . ASP A 1 375 ? 20.344 -32.812 -0.984 1 94.19 375 ASP A C 1
ATOM 2985 O O . ASP A 1 375 ? 20.812 -32.781 -2.125 1 94.19 375 ASP A O 1
ATOM 2989 N N . ALA A 1 376 ? 19.672 -31.734 -0.501 1 95.06 376 ALA A N 1
ATOM 2990 C CA . ALA A 1 376 ? 19.438 -30.516 -1.272 1 95.06 376 ALA A CA 1
ATOM 2991 C C . ALA A 1 376 ? 20.766 -29.859 -1.659 1 95.06 376 ALA A C 1
ATOM 2993 O O . ALA A 1 376 ? 20.828 -29.125 -2.648 1 95.06 376 ALA A O 1
ATOM 2994 N N . ASP A 1 377 ? 21.859 -30.219 -0.924 1 92.44 377 ASP A N 1
ATOM 2995 C CA . ASP A 1 377 ? 23.125 -29.531 -1.129 1 92.44 377 ASP A CA 1
ATOM 2996 C C . ASP A 1 377 ? 24.047 -30.344 -2.045 1 92.44 377 ASP A C 1
ATOM 2998 O O . ASP A 1 377 ? 25.141 -29.891 -2.381 1 92.44 377 ASP A O 1
ATOM 3002 N N . LEU A 1 378 ? 23.562 -31.5 -2.457 1 91.81 378 LEU A N 1
ATOM 3003 C CA . LEU A 1 378 ? 24.328 -32.25 -3.445 1 91.81 378 LEU A CA 1
ATOM 3004 C C . LEU A 1 378 ? 24.406 -31.5 -4.762 1 91.81 378 LEU A C 1
ATOM 3006 O O . LEU A 1 378 ? 23.453 -30.828 -5.168 1 91.81 378 LEU A O 1
ATOM 3010 N N . ILE A 1 379 ? 25.5 -31.625 -5.461 1 90.62 379 ILE A N 1
ATOM 3011 C CA . ILE A 1 379 ? 25.812 -30.812 -6.637 1 90.62 379 ILE A CA 1
ATOM 3012 C C . ILE A 1 379 ? 24.703 -30.984 -7.68 1 90.62 379 ILE A C 1
ATOM 3014 O O . ILE A 1 379 ? 24.094 -30 -8.109 1 90.62 379 ILE A O 1
ATOM 3018 N N . GLY A 1 380 ? 24.406 -32.219 -8.016 1 92.5 380 GLY A N 1
ATOM 3019 C CA . GLY A 1 380 ? 23.391 -32.469 -9.023 1 92.5 380 GLY A CA 1
ATOM 3020 C C . GLY A 1 380 ? 22.016 -31.984 -8.617 1 92.5 380 GLY A C 1
ATOM 3021 O O . GLY A 1 380 ? 21.266 -31.453 -9.438 1 92.5 380 GLY A O 1
ATOM 3022 N N . VAL A 1 381 ? 21.688 -32.188 -7.367 1 94.94 381 VAL A N 1
ATOM 3023 C CA . VAL A 1 381 ? 20.391 -31.781 -6.836 1 94.94 381 VAL A CA 1
ATOM 3024 C C . VAL A 1 381 ? 20.281 -30.25 -6.824 1 94.94 381 VAL A C 1
ATOM 3026 O O . VAL A 1 381 ? 19.281 -29.688 -7.258 1 94.94 381 VAL A O 1
ATOM 3029 N N . SER A 1 382 ? 21.328 -29.625 -6.422 1 94.88 382 SER A N 1
ATOM 3030 C CA . SER A 1 382 ? 21.359 -28.172 -6.355 1 94.88 382 SER A CA 1
ATOM 3031 C C . SER A 1 382 ? 21.234 -27.547 -7.742 1 94.88 382 SER A C 1
ATOM 3033 O O . SER A 1 382 ? 20.578 -26.516 -7.91 1 94.88 382 SER A O 1
ATOM 3035 N N . GLU A 1 383 ? 21.859 -28.156 -8.695 1 94.88 383 GLU A N 1
ATOM 3036 C CA . GLU A 1 383 ? 21.781 -27.672 -10.062 1 94.88 383 GLU A CA 1
ATOM 3037 C C . GLU A 1 383 ? 20.359 -27.75 -10.602 1 94.88 383 GLU A C 1
ATOM 3039 O O . GLU A 1 383 ? 19.891 -26.828 -11.266 1 94.88 383 GLU A O 1
ATOM 3044 N N . ARG A 1 384 ? 19.75 -28.828 -10.289 1 97.12 384 ARG A N 1
ATOM 3045 C CA . ARG A 1 384 ? 18.375 -29.016 -10.75 1 97.12 384 ARG A CA 1
ATOM 3046 C C . ARG A 1 384 ? 17.422 -28.078 -10.016 1 97.12 384 ARG A C 1
ATOM 3048 O O . ARG A 1 384 ? 16.484 -27.547 -10.609 1 97.12 384 ARG A O 1
ATOM 3055 N N . LEU A 1 385 ? 17.656 -27.844 -8.734 1 97.81 385 LEU A N 1
ATOM 3056 C CA . LEU A 1 385 ? 16.859 -26.891 -7.977 1 97.81 385 LEU A CA 1
ATOM 3057 C C . LEU A 1 385 ? 17.031 -25.484 -8.531 1 97.81 385 LEU A C 1
ATOM 3059 O O . LEU A 1 385 ? 16.078 -24.703 -8.594 1 97.81 385 LEU A O 1
ATOM 3063 N N . THR A 1 386 ? 18.266 -25.172 -8.93 1 97.56 386 THR A N 1
ATOM 3064 C CA . THR A 1 386 ? 18.562 -23.875 -9.516 1 97.56 386 THR A CA 1
ATOM 3065 C C . THR A 1 386 ? 17.812 -23.703 -10.836 1 97.56 386 THR A C 1
ATOM 3067 O O . THR A 1 386 ? 17.219 -22.641 -11.086 1 97.56 386 THR A O 1
ATOM 3070 N N . ARG A 1 387 ? 17.844 -24.766 -11.578 1 97.44 387 ARG A N 1
ATOM 3071 C CA . ARG A 1 387 ? 17.125 -24.719 -12.844 1 97.44 387 ARG A CA 1
ATOM 3072 C C . ARG A 1 387 ? 15.625 -24.531 -12.609 1 97.44 387 ARG A C 1
ATOM 3074 O O . ARG A 1 387 ? 14.977 -23.734 -13.281 1 97.44 387 ARG A O 1
ATOM 3081 N N . TRP A 1 388 ? 15.078 -25.281 -11.664 1 98.31 388 TRP A N 1
ATOM 3082 C CA . TRP A 1 388 ? 13.664 -25.141 -11.305 1 98.31 388 TRP A CA 1
ATOM 3083 C C . TRP A 1 388 ? 13.352 -23.703 -10.898 1 98.31 388 TRP A C 1
ATOM 3085 O O . TRP A 1 388 ? 12.352 -23.141 -11.336 1 98.31 388 TRP A O 1
ATOM 3095 N N . TYR A 1 389 ? 14.234 -23.141 -10.117 1 98.19 389 TYR A N 1
ATOM 3096 C CA . TYR A 1 389 ? 14.031 -21.797 -9.609 1 98.19 389 TYR A CA 1
ATOM 3097 C C . TYR A 1 389 ? 13.984 -20.781 -10.742 1 98.19 389 TYR A C 1
ATOM 3099 O O . TYR A 1 389 ? 13.062 -19.969 -10.828 1 98.19 389 TYR A O 1
ATOM 3107 N N . TRP A 1 390 ? 14.914 -20.828 -11.609 1 98.25 390 TRP A N 1
ATOM 3108 C CA . TRP A 1 390 ? 15 -19.859 -12.695 1 98.25 390 TRP A CA 1
ATOM 3109 C C . TRP A 1 390 ? 13.867 -20.078 -13.703 1 98.25 390 TRP A C 1
ATOM 3111 O O . TRP A 1 390 ? 13.375 -19.109 -14.305 1 98.25 390 TRP A O 1
ATOM 3121 N N . CYS A 1 391 ? 13.461 -21.359 -13.844 1 98 391 CYS A N 1
ATOM 3122 C CA . CYS A 1 391 ? 12.305 -21.625 -14.695 1 98 391 CYS A CA 1
ATOM 3123 C C . CYS A 1 391 ? 11.055 -20.938 -14.156 1 98 391 CYS A C 1
ATOM 3125 O O . CYS A 1 391 ? 10.266 -20.391 -14.914 1 98 391 CYS A O 1
ATOM 3127 N N . GLY A 1 392 ? 10.938 -20.938 -12.852 1 97.31 392 GLY A N 1
ATOM 3128 C CA . GLY A 1 392 ? 9.828 -20.234 -12.242 1 97.31 392 GLY A CA 1
ATOM 3129 C C . GLY A 1 392 ? 9.891 -18.734 -12.445 1 97.31 392 GLY A C 1
ATOM 3130 O O . GLY A 1 392 ? 8.883 -18.094 -12.734 1 97.31 392 GLY A O 1
ATOM 3131 N N . VAL A 1 393 ? 11.07 -18.172 -12.359 1 97.5 393 VAL A N 1
ATOM 3132 C CA . VAL A 1 393 ? 11.273 -16.719 -12.43 1 97.5 393 VAL A CA 1
ATOM 3133 C C . VAL A 1 393 ? 11.148 -16.25 -13.883 1 97.5 393 VAL A C 1
ATOM 3135 O O . VAL A 1 393 ? 10.328 -15.391 -14.188 1 97.5 393 VAL A O 1
ATOM 3138 N N . MET A 1 394 ? 11.852 -16.922 -14.82 1 97.12 394 MET A N 1
ATOM 3139 C CA . MET A 1 394 ? 11.906 -16.469 -16.203 1 97.12 394 MET A CA 1
ATOM 3140 C C . MET A 1 394 ? 10.641 -16.844 -16.969 1 97.12 394 MET A C 1
ATOM 3142 O O . MET A 1 394 ? 10.242 -16.156 -17.906 1 97.12 394 MET A O 1
ATOM 3146 N N . GLY A 1 395 ? 10.062 -17.938 -16.484 1 94.75 395 GLY A N 1
ATOM 3147 C CA . GLY A 1 395 ? 8.766 -18.281 -17.047 1 94.75 395 GLY A CA 1
ATOM 3148 C C . GLY A 1 395 ? 7.625 -17.484 -16.453 1 94.75 395 GLY A C 1
ATOM 3149 O O . GLY A 1 395 ? 6.488 -17.578 -16.906 1 94.75 395 GLY A O 1
ATOM 3150 N N . GLU A 1 396 ? 7.988 -16.688 -15.43 1 93.88 396 GLU A N 1
ATOM 3151 C CA . GLU A 1 396 ? 7.023 -15.852 -14.711 1 93.88 396 GLU A CA 1
ATOM 3152 C C . GLU A 1 396 ? 5.781 -16.656 -14.336 1 93.88 396 GLU A C 1
ATOM 3154 O O . GLU A 1 396 ? 4.656 -16.219 -14.602 1 93.88 396 GLU A O 1
ATOM 3159 N N . LEU A 1 397 ? 5.996 -17.75 -13.625 1 93.44 397 LEU A N 1
ATOM 3160 C CA . LEU A 1 397 ? 4.957 -18.75 -13.414 1 93.44 397 LEU A CA 1
ATOM 3161 C C . LEU A 1 397 ? 4.367 -18.625 -12.008 1 93.44 397 LEU A C 1
ATOM 3163 O O . LEU A 1 397 ? 3.398 -19.312 -11.68 1 93.44 397 LEU A O 1
ATOM 3167 N N . TYR A 1 398 ? 4.895 -17.781 -11.18 1 93.38 398 TYR A N 1
ATOM 3168 C CA . TYR A 1 398 ? 4.434 -17.688 -9.797 1 93.38 398 TYR A CA 1
ATOM 3169 C C . TYR A 1 398 ? 3.656 -16.406 -9.57 1 93.38 398 TYR A C 1
ATOM 3171 O O . TYR A 1 398 ? 3.646 -15.859 -8.461 1 93.38 398 TYR A O 1
ATOM 3179 N N . GLY A 1 399 ? 3.111 -15.883 -10.609 1 86.38 399 GLY A N 1
ATOM 3180 C CA . GLY A 1 399 ? 2.312 -14.672 -10.516 1 86.38 399 GLY A CA 1
ATOM 3181 C C . GLY A 1 399 ? 0.83 -14.945 -10.352 1 86.38 399 GLY A C 1
ATOM 3182 O O . GLY A 1 399 ? 0.076 -14.07 -9.914 1 86.38 399 GLY A O 1
ATOM 3183 N N . SER A 1 400 ? 0.358 -16.094 -10.773 1 80.19 400 SER A N 1
ATOM 3184 C CA . SER A 1 400 ? -1.059 -16.438 -10.695 1 80.19 400 SER A CA 1
ATOM 3185 C C . SER A 1 400 ? -1.254 -17.922 -10.383 1 80.19 400 SER A C 1
ATOM 3187 O O . SER A 1 400 ? -0.405 -18.75 -10.719 1 80.19 400 SER A O 1
ATOM 3189 N N . ALA A 1 401 ? -2.383 -18.266 -9.812 1 74.38 401 ALA A N 1
ATOM 3190 C CA . ALA A 1 401 ? -2.758 -19.641 -9.492 1 74.38 401 ALA A CA 1
ATOM 3191 C C . ALA A 1 401 ? -1.621 -20.375 -8.781 1 74.38 401 ALA A C 1
ATOM 3193 O O . ALA A 1 401 ? -1.266 -21.5 -9.148 1 74.38 401 ALA A O 1
ATOM 3194 N N . ILE A 1 402 ? -1.066 -19.781 -7.828 1 87.25 402 ILE A N 1
ATOM 3195 C CA . ILE A 1 402 ? 0.206 -20.219 -7.273 1 87.25 402 ILE A CA 1
ATOM 3196 C C . ILE A 1 402 ? -0.025 -21.422 -6.348 1 87.25 402 ILE A C 1
ATOM 3198 O O . ILE A 1 402 ? 0.857 -22.266 -6.184 1 87.25 402 ILE A O 1
ATOM 3202 N N . GLU A 1 403 ? -1.231 -21.641 -5.836 1 88.5 403 GLU A N 1
ATOM 3203 C CA . GLU A 1 403 ? -1.467 -22.719 -4.887 1 88.5 403 GLU A CA 1
ATOM 3204 C C . GLU A 1 403 ? -1.406 -24.078 -5.574 1 88.5 403 GLU A C 1
ATOM 3206 O O . GLU A 1 403 ? -0.88 -25.047 -5.012 1 88.5 403 GLU A O 1
ATOM 3211 N N . THR A 1 404 ? -1.942 -24.125 -6.785 1 86.06 404 THR A N 1
ATOM 3212 C CA . THR A 1 404 ? -1.864 -25.359 -7.547 1 86.06 404 THR A CA 1
ATOM 3213 C C . THR A 1 404 ? -0.418 -25.672 -7.918 1 86.06 404 THR A C 1
ATOM 3215 O O . THR A 1 404 ? 0.004 -26.828 -7.859 1 86.06 404 THR A O 1
ATOM 3218 N N . ARG A 1 405 ? 0.287 -24.719 -8.25 1 92.5 405 ARG A N 1
ATOM 3219 C CA . ARG A 1 405 ? 1.689 -24.906 -8.602 1 92.5 405 ARG A CA 1
ATOM 3220 C C . ARG A 1 405 ? 2.51 -25.328 -7.387 1 92.5 405 ARG A C 1
ATOM 3222 O O . ARG A 1 405 ? 3.412 -26.156 -7.496 1 92.5 405 ARG A O 1
ATOM 3229 N N . PHE A 1 406 ? 2.154 -24.781 -6.23 1 96 406 PHE A N 1
ATOM 3230 C CA . PHE A 1 406 ? 2.795 -25.188 -4.984 1 96 406 PHE A CA 1
ATOM 3231 C C . PHE A 1 406 ? 2.715 -26.703 -4.805 1 96 406 PHE A C 1
ATOM 3233 O O . PHE A 1 406 ? 3.736 -27.359 -4.609 1 96 406 PHE A O 1
ATOM 3240 N N . ALA A 1 407 ? 1.512 -27.188 -4.91 1 94.62 407 ALA A N 1
ATOM 3241 C CA . ALA A 1 407 ? 1.24 -28.609 -4.68 1 94.62 407 ALA A CA 1
ATOM 3242 C C . ALA A 1 407 ? 1.974 -29.484 -5.691 1 94.62 407 ALA A C 1
ATOM 3244 O O . ALA A 1 407 ? 2.578 -30.484 -5.328 1 94.62 407 ALA A O 1
ATOM 3245 N N . ARG A 1 408 ? 2.008 -29.078 -6.953 1 94.06 408 ARG A N 1
ATOM 3246 C CA . ARG A 1 408 ? 2.666 -29.859 -8 1 94.06 408 ARG A CA 1
ATOM 3247 C C . ARG A 1 408 ? 4.18 -29.844 -7.812 1 94.06 408 ARG A C 1
ATOM 3249 O O . ARG A 1 408 ? 4.84 -30.875 -8.031 1 94.06 408 ARG A O 1
ATOM 3256 N N . ASP A 1 409 ? 4.688 -28.734 -7.453 1 97.06 409 ASP A N 1
ATOM 3257 C CA . ASP A 1 409 ? 6.137 -28.625 -7.301 1 97.06 409 ASP A CA 1
ATOM 3258 C C . ASP A 1 409 ? 6.637 -29.5 -6.148 1 97.06 409 ASP A C 1
ATOM 3260 O O . ASP A 1 409 ? 7.637 -30.203 -6.289 1 97.06 409 ASP A O 1
ATOM 3264 N N . ILE A 1 410 ? 5.957 -29.469 -5.016 1 97.5 410 ILE A N 1
ATOM 3265 C CA . ILE A 1 410 ? 6.441 -30.266 -3.891 1 97.5 410 ILE A CA 1
ATOM 3266 C C . ILE A 1 410 ? 6.273 -31.75 -4.199 1 97.5 410 ILE A C 1
ATOM 3268 O O . ILE A 1 410 ? 7.02 -32.594 -3.682 1 97.5 410 ILE A O 1
ATOM 3272 N N . GLU A 1 411 ? 5.332 -32.062 -5.004 1 95.75 411 GLU A N 1
ATOM 3273 C CA . GLU A 1 411 ? 5.09 -33.438 -5.391 1 95.75 411 GLU A CA 1
ATOM 3274 C C . GLU A 1 411 ? 6.152 -33.938 -6.363 1 95.75 411 GLU A C 1
ATOM 3276 O O . GLU A 1 411 ? 6.629 -35.062 -6.25 1 95.75 411 GLU A O 1
ATOM 3281 N N . MET A 1 412 ? 6.617 -33.094 -7.324 1 97.06 412 MET A N 1
ATOM 3282 C CA . MET A 1 412 ? 7.383 -33.594 -8.469 1 97.06 412 MET A CA 1
ATOM 3283 C C . MET A 1 412 ? 8.852 -33.219 -8.336 1 97.06 412 MET A C 1
ATOM 3285 O O . MET A 1 412 ? 9.727 -34 -8.742 1 97.06 412 MET A O 1
ATOM 3289 N N . VAL A 1 413 ? 9.172 -32.094 -7.734 1 98.06 413 VAL A N 1
ATOM 3290 C CA . VAL A 1 413 ? 10.516 -31.547 -7.824 1 98.06 413 VAL A CA 1
ATOM 3291 C C . VAL A 1 413 ? 11.484 -32.375 -6.996 1 98.06 413 VAL A C 1
ATOM 3293 O O . VAL A 1 413 ? 12.594 -32.688 -7.449 1 98.06 413 VAL A O 1
ATOM 3296 N N . PRO A 1 414 ? 11.086 -32.812 -5.738 1 97.69 414 PRO A N 1
ATOM 3297 C CA . PRO A 1 414 ? 12.055 -33.562 -4.957 1 97.69 414 PRO A CA 1
ATOM 3298 C C . PRO A 1 414 ? 12.5 -34.844 -5.664 1 97.69 414 PRO A C 1
ATOM 3300 O O . PRO A 1 414 ? 13.695 -35.156 -5.719 1 97.69 414 PRO A O 1
ATOM 3303 N N . ALA A 1 415 ? 11.562 -35.531 -6.262 1 96.69 415 ALA A N 1
ATOM 3304 C CA . ALA A 1 415 ? 11.898 -36.781 -6.969 1 96.69 415 ALA A CA 1
ATOM 3305 C C . ALA A 1 415 ? 12.797 -36.5 -8.172 1 96.69 415 ALA A C 1
ATOM 3307 O O . ALA A 1 415 ? 13.781 -37.188 -8.398 1 96.69 415 ALA A O 1
ATOM 3308 N N . TRP A 1 416 ? 12.469 -35.469 -8.883 1 97.69 416 TRP A N 1
ATOM 3309 C CA . TRP A 1 416 ? 13.242 -35.094 -10.062 1 97.69 416 TRP A CA 1
ATOM 3310 C C . TRP A 1 416 ? 14.617 -34.594 -9.672 1 97.69 416 TRP A C 1
ATOM 3312 O O . TRP A 1 416 ? 15.609 -34.844 -10.359 1 97.69 416 TRP A O 1
ATOM 3322 N N . ALA A 1 417 ? 14.695 -33.844 -8.586 1 97.25 417 ALA A N 1
ATOM 3323 C CA . ALA A 1 417 ? 15.969 -33.281 -8.125 1 97.25 417 ALA A CA 1
ATOM 3324 C C . ALA A 1 417 ? 16.938 -34.406 -7.746 1 97.25 417 ALA A C 1
ATOM 3326 O O . ALA A 1 417 ? 18.141 -34.281 -7.996 1 97.25 417 ALA A O 1
ATOM 3327 N N . LEU A 1 418 ? 16.453 -35.469 -7.176 1 95.94 418 LEU A N 1
ATOM 3328 C CA . LEU A 1 418 ? 17.281 -36.594 -6.754 1 95.94 418 LEU A CA 1
ATOM 3329 C C . LEU A 1 418 ? 17.672 -37.469 -7.945 1 95.94 418 LEU A C 1
ATOM 3331 O O . LEU A 1 418 ? 18.75 -38.031 -7.965 1 95.94 418 LEU A O 1
ATOM 3335 N N . ASP A 1 419 ? 16.703 -37.562 -8.867 1 94.69 419 ASP A N 1
ATOM 3336 C CA . ASP A 1 419 ? 16.906 -38.375 -10.062 1 94.69 419 ASP A CA 1
ATOM 3337 C C . ASP A 1 419 ? 16.453 -37.656 -11.32 1 94.69 419 ASP A C 1
ATOM 3339 O O . ASP A 1 419 ? 15.266 -37.594 -11.633 1 94.69 419 ASP A O 1
ATOM 3343 N N . GLY A 1 420 ? 17.406 -37.188 -12.094 1 91.19 420 GLY A N 1
ATOM 3344 C CA . GLY A 1 420 ? 17.156 -36.375 -13.281 1 91.19 420 GLY A CA 1
ATOM 3345 C C . GLY A 1 420 ? 16.344 -37.125 -14.328 1 91.19 420 GLY A C 1
ATOM 3346 O O . GLY A 1 420 ? 15.805 -36.5 -15.25 1 91.19 420 GLY A O 1
ATOM 3347 N N . SER A 1 421 ? 16.203 -38.406 -14.156 1 92.75 421 SER A N 1
ATOM 3348 C CA . SER A 1 421 ? 15.445 -39.188 -15.109 1 92.75 421 SER A CA 1
ATOM 3349 C C . SER A 1 421 ? 13.977 -39.281 -14.734 1 92.75 421 SER A C 1
ATOM 3351 O O . SER A 1 421 ? 13.148 -39.719 -15.523 1 92.75 421 SER A O 1
ATOM 3353 N N . ALA A 1 422 ? 13.617 -38.75 -13.539 1 94 422 ALA A N 1
ATOM 3354 C CA . ALA A 1 422 ? 12.219 -38.719 -13.109 1 94 422 ALA A CA 1
ATOM 3355 C C . ALA A 1 422 ? 11.406 -37.75 -13.969 1 94 422 ALA A C 1
ATOM 3357 O O . ALA A 1 422 ? 11.953 -37.062 -14.828 1 94 422 ALA A O 1
ATOM 3358 N N . VAL A 1 423 ? 10.125 -37.719 -13.758 1 94.44 423 VAL A N 1
ATOM 3359 C CA . VAL A 1 423 ? 9.195 -36.875 -14.523 1 94.44 423 VAL A CA 1
ATOM 3360 C C . VAL A 1 423 ? 9.562 -35.406 -14.344 1 94.44 423 VAL A C 1
ATOM 3362 O O . VAL A 1 423 ? 9.836 -34.969 -13.227 1 94.44 423 VAL A O 1
ATOM 3365 N N . LEU A 1 424 ? 9.68 -34.719 -15.43 1 95.31 424 LEU A N 1
ATOM 3366 C CA . LEU A 1 424 ? 10.016 -33.281 -15.43 1 95.31 424 LEU A CA 1
ATOM 3367 C C . LEU A 1 424 ? 8.93 -32.469 -14.742 1 95.31 424 LEU A C 1
ATOM 3369 O O . LEU A 1 424 ? 7.754 -32.562 -15.117 1 95.31 424 LEU A O 1
ATOM 3373 N N . PRO A 1 425 ? 9.297 -31.766 -13.695 1 96.44 425 PRO A N 1
ATOM 3374 C CA . PRO A 1 425 ? 8.289 -30.938 -13.016 1 96.44 425 PRO A CA 1
ATOM 3375 C C . PRO A 1 425 ? 7.59 -29.969 -13.969 1 96.44 425 PRO A C 1
ATOM 3377 O O . PRO A 1 425 ? 8.219 -29.438 -14.883 1 96.44 425 PRO A O 1
ATOM 3380 N N . ARG A 1 426 ? 6.367 -29.672 -13.727 1 92.94 426 ARG A N 1
ATOM 3381 C CA . ARG A 1 426 ? 5.555 -28.828 -14.594 1 92.94 426 ARG A CA 1
ATOM 3382 C C . ARG A 1 426 ? 6.156 -27.422 -14.695 1 92.94 426 ARG A C 1
ATOM 3384 O O . ARG A 1 426 ? 6.094 -26.797 -15.758 1 92.94 426 ARG A O 1
ATOM 3391 N N . THR A 1 427 ? 6.703 -26.906 -13.586 1 95.19 427 THR A N 1
ATOM 3392 C CA . THR A 1 427 ? 7.309 -25.578 -13.594 1 95.19 427 THR A CA 1
ATOM 3393 C C . THR A 1 427 ? 8.453 -25.516 -14.594 1 95.19 427 THR A C 1
ATOM 3395 O O . THR A 1 427 ? 8.617 -24.516 -15.289 1 95.19 427 THR A O 1
ATOM 3398 N N . VAL A 1 428 ? 9.227 -26.594 -14.727 1 96.19 428 VAL A N 1
ATOM 3399 C CA . VAL A 1 428 ? 10.336 -26.641 -15.672 1 96.19 428 VAL A CA 1
ATOM 3400 C C . VAL A 1 428 ? 9.805 -26.844 -17.094 1 96.19 428 VAL A C 1
ATOM 3402 O O . VAL A 1 428 ? 10.25 -26.188 -18.031 1 96.19 428 VAL A O 1
ATOM 3405 N N . ALA A 1 429 ? 8.852 -27.672 -17.156 1 92.94 429 ALA A N 1
ATOM 3406 C CA . ALA A 1 429 ? 8.281 -27.984 -18.469 1 92.94 429 ALA A CA 1
ATOM 3407 C C . ALA A 1 429 ? 7.559 -26.766 -19.047 1 92.94 429 ALA A C 1
ATOM 3409 O O . ALA A 1 429 ? 7.664 -26.484 -20.25 1 92.94 429 ALA A O 1
ATOM 3410 N N . ASP A 1 430 ? 6.859 -26 -18.219 1 90.19 430 ASP A N 1
ATOM 3411 C CA . ASP A 1 430 ? 6 -24.906 -18.656 1 90.19 430 ASP A CA 1
ATOM 3412 C C . ASP A 1 430 ? 6.816 -23.641 -18.922 1 90.19 430 ASP A C 1
ATOM 3414 O O . ASP A 1 430 ? 6.332 -22.703 -19.562 1 90.19 430 ASP A O 1
ATOM 3418 N N . ALA A 1 431 ? 8.023 -23.531 -18.469 1 94.06 431 ALA A N 1
ATOM 3419 C CA . ALA A 1 431 ? 8.82 -22.328 -18.547 1 94.06 431 ALA A CA 1
ATOM 3420 C C . ALA A 1 431 ? 9.18 -22 -20 1 94.06 431 ALA A C 1
ATOM 3422 O O . ALA A 1 431 ? 9.625 -22.891 -20.75 1 94.06 431 ALA A O 1
ATOM 3423 N N . SER A 1 432 ? 8.867 -20.859 -20.422 1 92.06 432 SER A N 1
ATOM 3424 C CA . SER A 1 432 ? 9.25 -20.359 -21.734 1 92.06 432 SER A CA 1
ATOM 3425 C C . SER A 1 432 ? 9.547 -18.875 -21.703 1 92.06 432 SER A C 1
ATOM 3427 O O . SER A 1 432 ? 9 -18.141 -20.859 1 92.06 432 SER A O 1
ATOM 3429 N N . PHE A 1 433 ? 10.438 -18.469 -22.516 1 94.19 433 PHE A N 1
ATOM 3430 C CA . PHE A 1 433 ? 10.828 -17.062 -22.609 1 94.19 433 PHE A CA 1
ATOM 3431 C C . PHE A 1 433 ? 10.961 -16.625 -24.062 1 94.19 433 PHE A C 1
ATOM 3433 O O . PHE A 1 433 ? 11.469 -17.375 -24.906 1 94.19 433 PHE A O 1
ATOM 3440 N N . THR A 1 434 ? 10.414 -15.5 -24.344 1 93.88 434 THR A N 1
ATOM 3441 C CA . THR A 1 434 ? 10.484 -14.945 -25.688 1 93.88 434 THR A CA 1
ATOM 3442 C C . THR A 1 434 ? 11.375 -13.703 -25.719 1 93.88 434 THR A C 1
ATOM 3444 O O . THR A 1 434 ? 11.336 -12.883 -24.797 1 93.88 434 THR A O 1
ATOM 3447 N N . GLU A 1 435 ? 12.055 -13.57 -26.766 1 95.06 435 GLU A N 1
ATOM 3448 C CA . GLU A 1 435 ? 13.023 -12.492 -26.922 1 95.06 435 GLU A CA 1
ATOM 3449 C C . GLU A 1 435 ? 12.367 -11.125 -26.75 1 95.06 435 GLU A C 1
ATOM 3451 O O . GLU A 1 435 ? 12.922 -10.242 -26.094 1 95.06 435 GLU A O 1
ATOM 3456 N N . SER A 1 436 ? 11.219 -10.977 -27.219 1 94.94 436 SER A N 1
ATOM 3457 C CA . SER A 1 436 ? 10.539 -9.688 -27.188 1 94.94 436 SER A CA 1
ATOM 3458 C C . SER A 1 436 ? 10.156 -9.289 -25.766 1 94.94 436 SER A C 1
ATOM 3460 O O . SER A 1 436 ? 9.898 -8.109 -25.5 1 94.94 436 SER A O 1
ATOM 3462 N N . ARG A 1 437 ? 10.086 -10.234 -24.844 1 95.19 437 ARG A N 1
ATOM 3463 C CA . ARG A 1 437 ? 9.766 -9.938 -23.453 1 95.19 437 ARG A CA 1
ATOM 3464 C C . ARG A 1 437 ? 10.805 -9.016 -22.828 1 95.19 437 ARG A C 1
ATOM 3466 O O . ARG A 1 437 ? 10.484 -8.195 -21.969 1 95.19 437 ARG A O 1
ATOM 3473 N N . LEU A 1 438 ? 12.023 -9.086 -23.328 1 96.44 438 LEU A N 1
ATOM 3474 C CA . LEU A 1 438 ? 13.086 -8.211 -22.844 1 96.44 438 LEU A CA 1
ATOM 3475 C C . LEU A 1 438 ? 12.719 -6.746 -23.047 1 96.44 438 LEU A C 1
ATOM 3477 O O . LEU A 1 438 ? 13.164 -5.879 -22.297 1 96.44 438 LEU A O 1
ATOM 3481 N N . HIS A 1 439 ? 11.906 -6.516 -24.031 1 94.75 439 HIS A N 1
ATOM 3482 C CA . HIS A 1 439 ? 11.508 -5.152 -24.359 1 94.75 439 HIS A CA 1
ATOM 3483 C C . HIS A 1 439 ? 10.477 -4.625 -23.375 1 94.75 439 HIS A C 1
ATOM 3485 O O . HIS A 1 439 ? 10.398 -3.418 -23.125 1 94.75 439 HIS A O 1
ATOM 3491 N N . SER A 1 440 ? 9.781 -5.516 -22.781 1 94 440 SER A N 1
ATOM 3492 C CA . SER A 1 440 ? 8.703 -5.098 -21.906 1 94 440 SER A CA 1
ATOM 3493 C C . SER A 1 440 ? 9.117 -5.195 -20.438 1 94 440 SER A C 1
ATOM 3495 O O . SER A 1 440 ? 8.344 -4.84 -19.547 1 94 440 SER A O 1
ATOM 3497 N N . LEU A 1 441 ? 10.266 -5.688 -20.203 1 94.94 441 LEU A N 1
ATOM 3498 C CA . LEU A 1 441 ? 10.82 -5.68 -18.859 1 94.94 441 LEU A CA 1
ATOM 3499 C C . LEU A 1 441 ? 11.453 -4.328 -18.531 1 94.94 441 LEU A C 1
ATOM 3501 O O . LEU A 1 441 ? 12.625 -4.102 -18.844 1 94.94 441 LEU A O 1
ATOM 3505 N N . ARG A 1 442 ? 10.711 -3.523 -17.828 1 92.5 442 ARG A N 1
ATOM 3506 C CA . ARG A 1 442 ? 11.156 -2.137 -17.734 1 92.5 442 ARG A CA 1
ATOM 3507 C C . ARG A 1 442 ? 11.32 -1.724 -16.266 1 92.5 442 ARG A C 1
ATOM 3509 O O . ARG A 1 442 ? 12.031 -0.766 -15.969 1 92.5 442 ARG A O 1
ATOM 3516 N N . THR A 1 443 ? 10.672 -2.426 -15.398 1 89.75 443 THR A N 1
ATOM 3517 C CA . THR A 1 443 ? 10.719 -2.049 -13.992 1 89.75 443 THR A CA 1
ATOM 3518 C C . THR A 1 443 ? 10.883 -3.281 -13.102 1 89.75 443 THR A C 1
ATOM 3520 O O . THR A 1 443 ? 10.742 -4.414 -13.578 1 89.75 443 THR A O 1
ATOM 3523 N N . ARG A 1 444 ? 11.086 -3.027 -11.812 1 90.75 444 ARG A N 1
ATOM 3524 C CA . ARG A 1 444 ? 11.305 -4.078 -10.828 1 90.75 444 ARG A CA 1
ATOM 3525 C C . ARG A 1 444 ? 10 -4.801 -10.5 1 90.75 444 ARG A C 1
ATOM 3527 O O . ARG A 1 444 ? 10.008 -5.828 -9.82 1 90.75 444 ARG A O 1
ATOM 3534 N N . ASN A 1 445 ? 9 -4.383 -11.102 1 87.25 445 ASN A N 1
ATOM 3535 C CA . ASN A 1 445 ? 7.723 -5.035 -10.844 1 87.25 445 ASN A CA 1
ATOM 3536 C C . ASN A 1 445 ? 7.652 -6.414 -11.484 1 87.25 445 ASN A C 1
ATOM 3538 O O . ASN A 1 445 ? 6.852 -7.254 -11.078 1 87.25 445 ASN A O 1
ATOM 3542 N N . ALA A 1 446 ? 8.445 -6.598 -12.484 1 91.62 446 ALA A N 1
ATOM 3543 C CA . ALA A 1 446 ? 8.477 -7.891 -13.164 1 91.62 446 ALA A CA 1
ATOM 3544 C C . ALA A 1 446 ? 9.539 -8.805 -12.562 1 91.62 446 ALA A C 1
ATOM 3546 O O . ALA A 1 446 ? 10.68 -8.383 -12.352 1 91.62 446 ALA A O 1
ATOM 3547 N N . ALA A 1 447 ? 9.109 -10.016 -12.297 1 94.44 447 ALA A N 1
ATOM 3548 C CA . ALA A 1 447 ? 10.031 -10.992 -11.719 1 94.44 447 ALA A CA 1
ATOM 3549 C C . ALA A 1 447 ? 11.211 -11.242 -12.648 1 94.44 447 ALA A C 1
ATOM 3551 O O . ALA A 1 447 ? 12.359 -11.336 -12.195 1 94.44 447 ALA A O 1
ATOM 3552 N N . ALA A 1 448 ? 10.93 -11.336 -13.898 1 96.25 448 ALA A N 1
ATOM 3553 C CA . ALA A 1 448 ? 11.984 -11.617 -14.875 1 96.25 448 ALA A CA 1
ATOM 3554 C C . ALA A 1 448 ? 13 -10.484 -14.93 1 96.25 448 ALA A C 1
ATOM 3556 O O . ALA A 1 448 ? 14.188 -10.711 -15.156 1 96.25 448 ALA A O 1
ATOM 3557 N N . TYR A 1 449 ? 12.539 -9.219 -14.711 1 96.19 449 TYR A N 1
ATOM 3558 C CA . TYR A 1 449 ? 13.414 -8.062 -14.656 1 96.19 449 TYR A CA 1
ATOM 3559 C C . TYR A 1 449 ? 14.453 -8.219 -13.547 1 96.19 449 TYR A C 1
ATOM 3561 O O . TYR A 1 449 ? 15.656 -8.07 -13.789 1 96.19 449 TYR A O 1
ATOM 3569 N N . LYS A 1 450 ? 14.055 -8.594 -12.406 1 96.25 450 LYS A N 1
ATOM 3570 C CA . LYS A 1 450 ? 14.922 -8.82 -11.258 1 96.25 450 LYS A CA 1
ATOM 3571 C C . LYS A 1 450 ? 15.836 -10.023 -11.484 1 96.25 450 LYS A C 1
ATOM 3573 O O . LYS A 1 450 ? 17 -10.008 -11.086 1 96.25 450 LYS A O 1
ATOM 3578 N N . GLY A 1 451 ? 15.227 -11.023 -12.086 1 97.38 451 GLY A N 1
ATOM 3579 C CA . GLY A 1 451 ? 16 -12.219 -12.383 1 97.38 451 GLY A CA 1
ATOM 3580 C C . GLY A 1 451 ? 17.172 -11.953 -13.297 1 97.38 451 GLY A C 1
ATOM 3581 O O . GLY A 1 451 ? 18.281 -12.422 -13.039 1 97.38 451 GLY A O 1
ATOM 3582 N N . ILE A 1 452 ? 16.953 -11.188 -14.328 1 97.38 452 ILE A N 1
ATOM 3583 C CA . ILE A 1 452 ? 18 -10.883 -15.281 1 97.38 452 ILE A CA 1
ATOM 3584 C C . ILE A 1 452 ? 19.109 -10.078 -14.602 1 97.38 452 ILE A C 1
ATOM 3586 O O . ILE A 1 452 ? 20.297 -10.344 -14.797 1 97.38 452 ILE A O 1
ATOM 3590 N N . ALA A 1 453 ? 18.703 -9.148 -13.812 1 95.44 453 ALA A N 1
ATOM 3591 C CA . ALA A 1 453 ? 19.672 -8.352 -13.07 1 95.44 453 ALA A CA 1
ATOM 3592 C C . ALA A 1 453 ? 20.547 -9.242 -12.188 1 95.44 453 ALA A C 1
ATOM 3594 O O . ALA A 1 453 ? 21.766 -9.062 -12.125 1 95.44 453 ALA A O 1
ATOM 3595 N N . ALA A 1 454 ? 19.953 -10.156 -11.531 1 94.75 454 ALA A N 1
ATOM 3596 C CA . ALA A 1 454 ? 20.688 -11.078 -10.664 1 94.75 454 ALA A CA 1
ATOM 3597 C C . ALA A 1 454 ? 21.609 -11.977 -11.477 1 94.75 454 ALA A C 1
ATOM 3599 O O . ALA A 1 454 ? 22.734 -12.266 -11.047 1 94.75 454 ALA A O 1
ATOM 3600 N N . MET A 1 455 ? 21.188 -12.445 -12.625 1 95.5 455 MET A N 1
ATOM 3601 C CA . MET A 1 455 ? 21.984 -13.336 -13.461 1 95.5 455 MET A CA 1
ATOM 3602 C C . MET A 1 455 ? 23.203 -12.609 -14.016 1 95.5 455 MET A C 1
ATOM 3604 O O . MET A 1 455 ? 24.266 -13.211 -14.172 1 95.5 455 MET A O 1
ATOM 3608 N N . ILE A 1 456 ? 23 -11.344 -14.344 1 94.38 456 ILE A N 1
ATOM 3609 C CA . ILE A 1 456 ? 24.141 -10.547 -14.805 1 94.38 456 ILE A CA 1
ATOM 3610 C C . ILE A 1 456 ? 25.203 -10.484 -13.711 1 94.38 456 ILE A C 1
ATOM 3612 O O . ILE A 1 456 ? 26.391 -10.648 -13.992 1 94.38 456 ILE A O 1
ATOM 3616 N N . LEU A 1 457 ? 24.812 -10.32 -12.523 1 91.88 457 LEU A N 1
ATOM 3617 C CA . LEU A 1 457 ? 25.75 -10.312 -11.398 1 91.88 457 LEU A CA 1
ATOM 3618 C C . LEU A 1 457 ? 26.406 -11.68 -11.227 1 91.88 457 LEU A C 1
ATOM 3620 O O . LEU A 1 457 ? 27.594 -11.766 -10.922 1 91.88 457 LEU A O 1
ATOM 3624 N N . ALA A 1 458 ? 25.656 -12.664 -11.453 1 89.25 458 ALA A N 1
ATOM 3625 C CA . ALA A 1 458 ? 26.109 -14.031 -11.219 1 89.25 458 ALA A CA 1
ATOM 3626 C C . ALA A 1 458 ? 27.188 -14.43 -12.219 1 89.25 458 ALA A C 1
ATOM 3628 O O . ALA A 1 458 ? 28.031 -15.281 -11.93 1 89.25 458 ALA A O 1
ATOM 3629 N N . VAL A 1 459 ? 27.156 -13.875 -13.359 1 89.12 459 VAL A N 1
ATOM 3630 C CA . VAL A 1 459 ? 28.156 -14.234 -14.359 1 89.12 459 VAL A CA 1
ATOM 3631 C C . VAL A 1 459 ? 29.469 -13.492 -14.078 1 89.12 459 VAL A C 1
ATOM 3633 O O . VAL A 1 459 ? 30.484 -13.75 -14.719 1 89.12 459 VAL A O 1
ATOM 3636 N N . GLY A 1 460 ? 29.406 -12.578 -13.078 1 86.5 460 GLY A N 1
ATOM 3637 C CA . GLY A 1 460 ? 30.656 -11.984 -12.641 1 86.5 460 GLY A CA 1
ATOM 3638 C C . GLY A 1 460 ? 30.75 -10.5 -12.914 1 86.5 460 GLY A C 1
ATOM 3639 O O . GLY A 1 460 ? 31.828 -9.953 -13.094 1 86.5 460 GLY A O 1
ATOM 3640 N N . ALA A 1 461 ? 29.656 -9.906 -13.008 1 89.25 461 ALA A N 1
ATOM 3641 C CA . ALA A 1 461 ? 29.656 -8.469 -13.258 1 89.25 461 ALA A CA 1
ATOM 3642 C C . ALA A 1 461 ? 30.422 -7.723 -12.18 1 89.25 461 ALA A C 1
ATOM 3644 O O . ALA A 1 461 ? 30.297 -8.023 -10.984 1 89.25 461 ALA A O 1
ATOM 3645 N N . ARG A 1 462 ? 31.25 -6.859 -12.617 1 88.44 462 ARG A N 1
ATOM 3646 C CA . ARG A 1 462 ? 32.062 -6.027 -11.734 1 88.44 462 ARG A CA 1
ATOM 3647 C C . ARG A 1 462 ? 31.766 -4.547 -11.945 1 88.44 462 ARG A C 1
ATOM 3649 O O . ARG A 1 462 ? 31.438 -4.129 -13.055 1 88.44 462 ARG A O 1
ATOM 3656 N N . ASP A 1 463 ? 31.891 -3.83 -10.906 1 89.25 463 ASP A N 1
ATOM 3657 C CA . ASP A 1 463 ? 31.641 -2.398 -11.031 1 89.25 463 ASP A CA 1
ATOM 3658 C C . ASP A 1 463 ? 32.688 -1.722 -11.898 1 89.25 463 ASP A C 1
ATOM 3660 O O . ASP A 1 463 ? 33.875 -2.049 -11.805 1 89.25 463 ASP A O 1
ATOM 3664 N N . TRP A 1 464 ? 32.281 -0.793 -12.664 1 89.06 464 TRP A N 1
ATOM 3665 C CA . TRP A 1 464 ? 33.156 -0.192 -13.68 1 89.06 464 TRP A CA 1
ATOM 3666 C C . TRP A 1 464 ? 34.188 0.741 -13.055 1 89.06 464 TRP A C 1
ATOM 3668 O O . TRP A 1 464 ? 35.281 0.925 -13.594 1 89.06 464 TRP A O 1
ATOM 3678 N N . MET A 1 465 ? 33.844 1.33 -11.984 1 84.88 465 MET A N 1
ATOM 3679 C CA . MET A 1 465 ? 34.75 2.312 -11.359 1 84.88 465 MET A CA 1
ATOM 3680 C C . MET A 1 465 ? 35.625 1.66 -10.305 1 84.88 465 MET A C 1
ATOM 3682 O O . MET A 1 465 ? 36.781 2.057 -10.109 1 84.88 465 MET A O 1
ATOM 3686 N N . GLU A 1 466 ? 35.125 0.661 -9.633 1 78.56 466 GLU A N 1
ATOM 3687 C CA . GLU A 1 466 ? 35.844 0.122 -8.477 1 78.56 466 GLU A CA 1
ATOM 3688 C C . GLU A 1 466 ? 36.406 -1.253 -8.773 1 78.56 466 GLU A C 1
ATOM 3690 O O . GLU A 1 466 ? 37.281 -1.741 -8.039 1 78.56 466 GLU A O 1
ATOM 3695 N N . ASP A 1 467 ? 36.062 -1.847 -9.867 1 76.44 467 ASP A N 1
ATOM 3696 C CA . ASP A 1 467 ? 36.531 -3.172 -10.266 1 76.44 467 ASP A CA 1
ATOM 3697 C C . ASP A 1 467 ? 36.312 -4.191 -9.148 1 76.44 467 ASP A C 1
ATOM 3699 O O . ASP A 1 467 ? 37.188 -4.996 -8.859 1 76.44 467 ASP A O 1
ATOM 3703 N N . LYS A 1 468 ? 35.25 -4.094 -8.43 1 74.38 468 LYS A N 1
ATOM 3704 C CA . LYS A 1 468 ? 34.906 -5.02 -7.348 1 74.38 468 LYS A CA 1
ATOM 3705 C C . LYS A 1 468 ? 33.75 -5.934 -7.75 1 74.38 468 LYS A C 1
ATOM 3707 O O . LYS A 1 468 ? 32.812 -5.504 -8.438 1 74.38 468 LYS A O 1
ATOM 3712 N N . ALA A 1 469 ? 34 -7.227 -7.352 1 75.75 469 ALA A N 1
ATOM 3713 C CA . ALA A 1 469 ? 32.875 -8.133 -7.496 1 75.75 469 ALA A CA 1
ATOM 3714 C C . ALA A 1 469 ? 31.688 -7.672 -6.66 1 75.75 469 ALA A C 1
ATOM 3716 O O . ALA A 1 469 ? 31.859 -7.191 -5.535 1 75.75 469 ALA A O 1
ATOM 3717 N N . LEU A 1 470 ? 30.641 -7.703 -7.184 1 75 470 LEU A N 1
ATOM 3718 C CA . LEU A 1 470 ? 29.438 -7.223 -6.512 1 75 470 LEU A CA 1
ATOM 3719 C C . LEU A 1 470 ? 28.781 -8.336 -5.711 1 75 470 LEU A C 1
ATOM 3721 O O . LEU A 1 470 ? 27.656 -8.75 -6.016 1 75 470 LEU A O 1
ATOM 3725 N N . ASP A 1 471 ? 29.5 -8.773 -4.738 1 74.31 471 ASP A N 1
ATOM 3726 C CA . ASP A 1 471 ? 28.969 -9.766 -3.801 1 74.31 471 ASP A CA 1
ATOM 3727 C C . ASP A 1 471 ? 28.078 -9.102 -2.76 1 74.31 471 ASP A C 1
ATOM 3729 O O . ASP A 1 471 ? 27.75 -7.918 -2.877 1 74.31 471 ASP A O 1
ATOM 3733 N N . LYS A 1 472 ? 27.656 -9.883 -1.889 1 71.94 472 LYS A N 1
ATOM 3734 C CA . LYS A 1 472 ? 26.641 -9.43 -0.934 1 71.94 472 LYS A CA 1
ATOM 3735 C C . LYS A 1 472 ? 27.109 -8.18 -0.197 1 71.94 472 LYS A C 1
ATOM 3737 O O . LYS A 1 472 ? 26.375 -7.191 -0.118 1 71.94 472 LYS A O 1
ATOM 3742 N N . MET A 1 473 ? 28.297 -8.227 0.272 1 67.62 473 MET A N 1
ATOM 3743 C CA . MET A 1 473 ? 28.828 -7.113 1.048 1 67.62 473 MET A CA 1
ATOM 3744 C C . MET A 1 473 ? 28.969 -5.867 0.18 1 67.62 473 MET A C 1
ATOM 3746 O O . MET A 1 473 ? 28.516 -4.785 0.56 1 67.62 473 MET A O 1
ATOM 3750 N N . GLN A 1 474 ? 29.484 -6.031 -0.946 1 69.56 474 GLN A N 1
ATOM 3751 C CA . GLN A 1 474 ? 29.734 -4.891 -1.821 1 69.56 474 GLN A CA 1
ATOM 3752 C C . GLN A 1 474 ? 28.438 -4.328 -2.395 1 69.56 474 GLN A C 1
ATOM 3754 O O . GLN A 1 474 ? 28.328 -3.121 -2.613 1 69.56 474 GLN A O 1
ATOM 3759 N N . TYR A 1 475 ? 27.594 -5.191 -2.549 1 70.12 475 TYR A N 1
ATOM 3760 C CA . TYR A 1 475 ? 26.312 -4.785 -3.123 1 70.12 475 TYR A CA 1
ATOM 3761 C C . TYR A 1 475 ? 25.625 -3.742 -2.248 1 70.12 475 TYR A C 1
ATOM 3763 O O . TYR A 1 475 ? 25.125 -2.738 -2.752 1 70.12 475 TYR A O 1
ATOM 3771 N N . VAL A 1 476 ? 25.688 -3.943 -1.092 1 69.38 476 VAL A N 1
ATOM 3772 C CA . VAL A 1 476 ? 25.031 -3.033 -0.158 1 69.38 476 VAL A CA 1
ATOM 3773 C C . VAL A 1 476 ? 25.922 -1.819 0.09 1 69.38 476 VAL A C 1
ATOM 3775 O O . VAL A 1 476 ? 25.469 -0.677 0.007 1 69.38 476 VAL A O 1
ATOM 3778 N N . ASP A 1 477 ? 27.172 -2.049 0.219 1 68.12 477 ASP A N 1
ATOM 3779 C CA . ASP A 1 477 ? 28.109 -0.997 0.593 1 68.12 477 ASP A CA 1
ATOM 3780 C C . ASP A 1 477 ? 28.219 0.061 -0.503 1 68.12 477 ASP A C 1
ATOM 3782 O O . ASP A 1 477 ? 28.406 1.243 -0.215 1 68.12 477 ASP A O 1
ATOM 3786 N N . LEU A 1 478 ? 28.031 -0.461 -1.729 1 69.56 478 LEU A N 1
ATOM 3787 C CA . LEU A 1 478 ? 28.25 0.443 -2.854 1 69.56 478 LEU A CA 1
ATOM 3788 C C . LEU A 1 478 ? 26.922 1.004 -3.357 1 69.56 478 LEU A C 1
ATOM 3790 O O . LEU A 1 478 ? 26.875 1.675 -4.391 1 69.56 478 LEU A O 1
ATOM 3794 N N . ALA A 1 479 ? 25.844 0.703 -2.639 1 75.06 479 ALA A N 1
ATOM 3795 C CA . ALA A 1 479 ? 24.516 1.153 -3.037 1 75.06 479 ALA A CA 1
ATOM 3796 C C . ALA A 1 479 ? 24.219 0.779 -4.488 1 75.06 479 ALA A C 1
ATOM 3798 O O . ALA A 1 479 ? 23.844 1.634 -5.293 1 75.06 479 ALA A O 1
ATOM 3799 N N . VAL A 1 480 ? 24.438 -0.43 -4.75 1 79.62 480 VAL A N 1
ATOM 3800 C CA . VAL A 1 480 ? 24.266 -0.945 -6.105 1 79.62 480 VAL A CA 1
ATOM 3801 C C . VAL A 1 480 ? 22.781 -0.954 -6.461 1 79.62 480 VAL A C 1
ATOM 3803 O O . VAL A 1 480 ? 21.938 -1.267 -5.617 1 79.62 480 VAL A O 1
ATOM 3806 N N . ASP A 1 481 ? 22.484 -0.564 -7.699 1 87.44 481 ASP A N 1
ATOM 3807 C CA . ASP A 1 481 ? 21.125 -0.585 -8.234 1 87.44 481 ASP A CA 1
ATOM 3808 C C . ASP A 1 481 ? 21.141 -0.761 -9.75 1 87.44 481 ASP A C 1
ATOM 3810 O O . ASP A 1 481 ? 22.203 -0.875 -10.359 1 87.44 481 ASP A O 1
ATOM 3814 N N . ILE A 1 482 ? 19.984 -0.872 -10.305 1 91.81 482 ILE A N 1
ATOM 3815 C CA . ILE A 1 482 ? 19.828 -1.05 -11.742 1 91.81 482 ILE A CA 1
ATOM 3816 C C . ILE A 1 482 ? 19.734 0.313 -12.422 1 91.81 482 ILE A C 1
ATOM 3818 O O . ILE A 1 482 ? 18.812 1.088 -12.133 1 91.81 482 ILE A O 1
ATOM 3822 N N . HIS A 1 483 ? 20.734 0.599 -13.312 1 92.81 483 HIS A N 1
ATOM 3823 C CA . HIS A 1 483 ? 20.781 1.902 -13.961 1 92.81 483 HIS A CA 1
ATOM 3824 C C . HIS A 1 483 ? 20.906 1.757 -15.477 1 92.81 483 HIS A C 1
ATOM 3826 O O . HIS A 1 483 ? 21.328 0.709 -15.969 1 92.81 483 HIS A O 1
ATOM 3832 N N . HIS A 1 484 ? 20.562 2.814 -16.156 1 95.06 484 HIS A N 1
ATOM 3833 C CA . HIS A 1 484 ? 20.672 2.85 -17.609 1 95.06 484 HIS A CA 1
ATOM 3834 C C . HIS A 1 484 ? 22.125 2.826 -18.062 1 95.06 484 HIS A C 1
ATOM 3836 O O . HIS A 1 484 ? 22.984 3.463 -17.453 1 95.06 484 HIS A O 1
ATOM 3842 N N . VAL A 1 485 ? 22.312 2.064 -19.125 1 96.38 485 VAL A N 1
ATOM 3843 C CA . VAL A 1 485 ? 23.625 2.088 -19.75 1 96.38 485 VAL A CA 1
ATOM 3844 C C . VAL A 1 485 ? 23.75 3.311 -20.656 1 96.38 485 VAL A C 1
ATOM 3846 O O . VAL A 1 485 ? 24.672 4.105 -20.531 1 96.38 485 VAL A O 1
ATOM 3849 N N . PHE A 1 486 ? 22.828 3.342 -21.641 1 96.75 486 PHE A N 1
ATOM 3850 C CA . PHE A 1 486 ? 22.594 4.633 -22.266 1 96.75 486 PHE A CA 1
ATOM 3851 C C . PHE A 1 486 ? 21.688 5.5 -21.422 1 96.75 486 PHE A C 1
ATOM 3853 O O . PHE A 1 486 ? 20.531 5.137 -21.172 1 96.75 486 PHE A O 1
ATOM 3860 N N . PRO A 1 487 ? 22.203 6.566 -20.938 1 93.88 487 PRO A N 1
ATOM 3861 C CA . PRO A 1 487 ? 21.422 7.383 -20.016 1 93.88 487 PRO A CA 1
ATOM 3862 C C . PRO A 1 487 ? 20.078 7.797 -20.594 1 93.88 487 PRO A C 1
ATOM 3864 O O . PRO A 1 487 ? 19.953 8.047 -21.797 1 93.88 487 PRO A O 1
ATOM 3867 N N . GLN A 1 488 ? 19.156 7.961 -19.719 1 88.5 488 GLN A N 1
ATOM 3868 C CA . GLN A 1 488 ? 17.781 8.32 -20.094 1 88.5 488 GLN A CA 1
ATOM 3869 C C . GLN A 1 488 ? 17.75 9.641 -20.859 1 88.5 488 GLN A C 1
ATOM 3871 O O . GLN A 1 488 ? 17.078 9.75 -21.891 1 88.5 488 GLN A O 1
ATOM 3876 N N . LYS A 1 489 ? 18.438 10.617 -20.359 1 84 489 LYS A N 1
ATOM 3877 C CA . LYS A 1 489 ? 18.469 11.93 -21 1 84 489 LYS A CA 1
ATOM 3878 C C . LYS A 1 489 ? 19.031 11.836 -22.422 1 84 489 LYS A C 1
ATOM 3880 O O . LYS A 1 489 ? 18.484 12.43 -23.344 1 84 489 LYS A O 1
ATOM 3885 N N . TRP A 1 490 ? 20.109 11.141 -22.547 1 92.06 490 TRP A N 1
ATOM 3886 C CA . TRP A 1 490 ? 20.703 10.969 -23.859 1 92.06 490 TRP A CA 1
ATOM 3887 C C . TRP A 1 490 ? 19.719 10.312 -24.828 1 92.06 490 TRP A C 1
ATOM 3889 O O . TRP A 1 490 ? 19.578 10.75 -25.969 1 92.06 490 TRP A O 1
ATOM 3899 N N . CYS A 1 491 ? 19.062 9.273 -24.359 1 93.19 491 CYS A N 1
ATOM 3900 C CA . CYS A 1 491 ? 18.109 8.555 -25.188 1 93.19 491 CYS A CA 1
ATOM 3901 C C . CYS A 1 491 ? 16.969 9.477 -25.625 1 93.19 491 CYS A C 1
ATOM 3903 O O . CYS A 1 491 ? 16.547 9.438 -26.781 1 93.19 491 CYS A O 1
ATOM 3905 N N . TYR A 1 492 ? 16.609 10.242 -24.688 1 83 492 TYR A N 1
ATOM 3906 C CA . TYR A 1 492 ? 15.539 11.188 -25 1 83 492 TYR A CA 1
ATOM 3907 C C . TYR A 1 492 ? 16 12.195 -26.047 1 83 492 TYR A C 1
ATOM 3909 O O . TYR A 1 492 ? 15.289 12.438 -27.031 1 83 492 TYR A O 1
ATOM 3917 N N . ASP A 1 493 ? 17.156 12.758 -25.922 1 87.12 493 ASP A N 1
ATOM 3918 C CA . ASP A 1 493 ? 17.703 13.781 -26.812 1 87.12 493 ASP A CA 1
ATOM 3919 C C . ASP A 1 493 ? 17.984 13.211 -28.203 1 87.12 493 ASP A C 1
ATOM 3921 O O . ASP A 1 493 ? 17.984 13.945 -29.188 1 87.12 493 ASP A O 1
ATOM 3925 N N . HIS A 1 494 ? 18.141 11.938 -28.281 1 92.94 494 HIS A N 1
ATOM 3926 C CA . HIS A 1 494 ? 18.516 11.32 -29.547 1 92.94 494 HIS A CA 1
ATOM 3927 C C . HIS A 1 494 ? 17.344 10.531 -30.125 1 92.94 494 HIS A C 1
ATOM 3929 O O . HIS A 1 494 ? 17.531 9.68 -31 1 92.94 494 HIS A O 1
ATOM 3935 N N . GLY A 1 495 ? 16.156 10.609 -29.516 1 91.25 495 GLY A N 1
ATOM 3936 C CA . GLY A 1 495 ? 14.93 10.094 -30.094 1 91.25 495 GLY A CA 1
ATOM 3937 C C . GLY A 1 495 ? 14.75 8.602 -29.891 1 91.25 495 GLY A C 1
ATOM 3938 O O . GLY A 1 495 ? 14.062 7.945 -30.672 1 91.25 495 GLY A O 1
ATOM 3939 N N . VAL A 1 496 ? 15.414 8.023 -28.938 1 93.81 496 VAL A N 1
ATOM 3940 C CA . VAL A 1 496 ? 15.188 6.617 -28.609 1 93.81 496 VAL A CA 1
ATOM 3941 C C . VAL A 1 496 ? 13.828 6.449 -27.953 1 93.81 496 VAL A C 1
ATOM 3943 O O . VAL A 1 496 ? 13.484 7.188 -27.016 1 93.81 496 VAL A O 1
ATOM 3946 N N . ASP A 1 497 ? 13.055 5.531 -28.453 1 90.94 497 ASP A N 1
ATOM 3947 C CA . ASP A 1 497 ? 11.703 5.352 -27.938 1 90.94 497 ASP A CA 1
ATOM 3948 C C . ASP A 1 497 ? 11.719 4.832 -26.5 1 90.94 497 ASP A C 1
ATOM 3950 O O . ASP A 1 497 ? 12.727 4.293 -26.047 1 90.94 497 ASP A O 1
ATOM 3954 N N . ASP A 1 498 ? 10.641 4.938 -25.828 1 87.88 498 ASP A N 1
ATOM 3955 C CA . ASP A 1 498 ? 10.516 4.59 -24.422 1 87.88 498 ASP A CA 1
ATOM 3956 C C . ASP A 1 498 ? 10.703 3.088 -24.219 1 87.88 498 ASP A C 1
ATOM 3958 O O . ASP A 1 498 ? 11.258 2.664 -23.203 1 87.88 498 ASP A O 1
ATOM 3962 N N . GLU A 1 499 ? 10.234 2.326 -25.141 1 91.12 499 GLU A N 1
ATOM 3963 C CA . GLU A 1 499 ? 10.352 0.875 -25.031 1 91.12 499 GLU A CA 1
ATOM 3964 C C . GLU A 1 499 ? 11.805 0.441 -24.906 1 91.12 499 GLU A C 1
ATOM 3966 O O . GLU A 1 499 ? 12.172 -0.3 -24 1 91.12 499 GLU A O 1
ATOM 3971 N N . HIS A 1 500 ? 12.633 0.952 -25.797 1 94.69 500 HIS A N 1
ATOM 3972 C CA . HIS A 1 500 ? 14.039 0.558 -25.812 1 94.69 500 HIS A CA 1
ATOM 3973 C C . HIS A 1 500 ? 14.812 1.251 -24.703 1 94.69 500 HIS A C 1
ATOM 3975 O O . HIS A 1 500 ? 15.672 0.638 -24.062 1 94.69 500 HIS A O 1
ATOM 3981 N N . ARG A 1 501 ? 14.453 2.416 -24.453 1 93.62 501 ARG A N 1
ATOM 3982 C CA . ARG A 1 501 ? 15.148 3.217 -23.438 1 93.62 501 ARG A CA 1
ATOM 3983 C C . ARG A 1 501 ? 15.008 2.594 -22.062 1 93.62 501 ARG A C 1
ATOM 3985 O O . ARG A 1 501 ? 15.992 2.484 -21.312 1 93.62 501 ARG A O 1
ATOM 3992 N N . GLU A 1 502 ? 13.805 2.145 -21.75 1 92.62 502 GLU A N 1
ATOM 3993 C CA . GLU A 1 502 ? 13.516 1.718 -20.391 1 92.62 502 GLU A CA 1
ATOM 3994 C C . GLU A 1 502 ? 13.641 0.203 -20.25 1 92.62 502 GLU A C 1
ATOM 3996 O O . GLU A 1 502 ? 13.477 -0.339 -19.156 1 92.62 502 GLU A O 1
ATOM 4001 N N . SER A 1 503 ? 14.023 -0.446 -21.312 1 95.5 503 SER A N 1
ATOM 4002 C CA . SER A 1 503 ? 14.148 -1.9 -21.328 1 95.5 503 SER A CA 1
ATOM 4003 C C . SER A 1 503 ? 15.312 -2.361 -20.453 1 95.5 503 SER A C 1
ATOM 4005 O O . SER A 1 503 ? 16.312 -1.652 -20.312 1 95.5 503 SER A O 1
ATOM 4007 N N . ILE A 1 504 ? 15.172 -3.559 -19.906 1 96.56 504 ILE A N 1
ATOM 4008 C CA . ILE A 1 504 ? 16.234 -4.16 -19.109 1 96.56 504 ILE A CA 1
ATOM 4009 C C . ILE A 1 504 ? 17.484 -4.336 -19.984 1 96.56 504 ILE A C 1
ATOM 4011 O O . ILE A 1 504 ? 18.594 -4.426 -19.453 1 96.56 504 ILE A O 1
ATOM 4015 N N . VAL A 1 505 ? 17.344 -4.309 -21.312 1 97.62 505 VAL A N 1
ATOM 4016 C CA . VAL A 1 505 ? 18.469 -4.43 -22.219 1 97.62 505 VAL A CA 1
ATOM 4017 C C . VAL A 1 505 ? 19.375 -3.207 -22.094 1 97.62 505 VAL A C 1
ATOM 4019 O O . VAL A 1 505 ? 20.594 -3.316 -22.234 1 97.62 505 VAL A O 1
ATOM 4022 N N . ASN A 1 506 ? 18.766 -2.098 -21.781 1 97.69 506 ASN A N 1
ATOM 4023 C CA . ASN A 1 506 ? 19.531 -0.861 -21.656 1 97.69 506 ASN A CA 1
ATOM 4024 C C . ASN A 1 506 ? 19.859 -0.55 -20.203 1 97.69 506 ASN A C 1
ATOM 4026 O O . ASN A 1 506 ? 20.109 0.605 -19.844 1 97.69 506 ASN A O 1
ATOM 4030 N N . LYS A 1 507 ? 19.766 -1.488 -19.359 1 96.31 507 LYS A N 1
ATOM 4031 C CA . LYS A 1 507 ? 20.047 -1.268 -17.938 1 96.31 507 LYS A CA 1
ATOM 4032 C C . LYS A 1 507 ? 21 -2.332 -17.391 1 96.31 507 LYS A C 1
ATOM 4034 O O . LYS A 1 507 ? 21.109 -3.42 -17.969 1 96.31 507 LYS A O 1
ATOM 4039 N N . THR A 1 508 ? 21.688 -2.014 -16.406 1 95.12 508 THR A N 1
ATOM 4040 C CA . THR A 1 508 ? 22.562 -2.961 -15.727 1 95.12 508 THR A CA 1
ATOM 4041 C C . THR A 1 508 ? 22.781 -2.553 -14.266 1 95.12 508 THR A C 1
ATOM 4043 O O . THR A 1 508 ? 22.297 -1.505 -13.836 1 95.12 508 THR A O 1
ATOM 4046 N N . THR A 1 509 ? 23.344 -3.42 -13.531 1 92 509 THR A N 1
ATOM 4047 C CA . THR A 1 509 ? 23.547 -3.191 -12.102 1 92 509 THR A CA 1
ATOM 4048 C C . THR A 1 509 ? 24.922 -2.566 -11.844 1 92 509 THR A C 1
ATOM 4050 O O . THR A 1 509 ? 25.953 -3.186 -12.109 1 92 509 THR A O 1
ATOM 4053 N N . ILE A 1 510 ? 24.922 -1.36 -11.328 1 90.62 510 ILE A N 1
ATOM 4054 C CA . ILE A 1 510 ? 26.156 -0.652 -11.047 1 90.62 510 ILE A CA 1
ATOM 4055 C C . ILE A 1 510 ? 26.016 0.165 -9.766 1 90.62 510 ILE A C 1
ATOM 4057 O O . ILE A 1 510 ? 24.906 0.344 -9.266 1 90.62 510 ILE A O 1
ATOM 4061 N N . SER A 1 511 ? 27.125 0.586 -9.25 1 87.31 511 SER A N 1
ATOM 4062 C CA . SER A 1 511 ? 27.141 1.346 -8 1 87.31 511 SER A CA 1
ATOM 4063 C C . SER A 1 511 ? 26.609 2.76 -8.211 1 87.31 511 SER A C 1
ATOM 4065 O O . SER A 1 511 ? 26.547 3.246 -9.344 1 87.31 511 SER A O 1
ATOM 4067 N N . ALA A 1 512 ? 26.281 3.363 -7.125 1 82.44 512 ALA A N 1
ATOM 4068 C CA . ALA A 1 512 ? 25.828 4.75 -7.164 1 82.44 512 ALA A CA 1
ATOM 4069 C C . ALA A 1 512 ? 26.922 5.672 -7.699 1 82.44 512 ALA A C 1
ATOM 4071 O O . ALA A 1 512 ? 26.641 6.605 -8.453 1 82.44 512 ALA A O 1
ATOM 4072 N N . ARG A 1 513 ? 28.094 5.449 -7.328 1 81.44 513 ARG A N 1
ATOM 4073 C CA . ARG A 1 513 ? 29.234 6.242 -7.781 1 81.44 513 ARG A CA 1
ATOM 4074 C C . ARG A 1 513 ? 29.391 6.16 -9.297 1 81.44 513 ARG A C 1
ATOM 4076 O O . ARG A 1 513 ? 29.625 7.172 -9.961 1 81.44 513 ARG A O 1
ATOM 4083 N N . THR A 1 514 ? 29.328 4.965 -9.797 1 86.88 514 THR A N 1
ATOM 4084 C CA . THR A 1 514 ? 29.438 4.758 -11.234 1 86.88 514 THR A CA 1
ATOM 4085 C C . THR A 1 514 ? 28.297 5.457 -11.969 1 86.88 514 THR A C 1
ATOM 4087 O O . THR A 1 514 ? 28.5 6.086 -13.008 1 86.88 514 THR A O 1
ATOM 4090 N N . ASN A 1 515 ? 27.125 5.367 -11.438 1 86.81 515 ASN A N 1
ATOM 4091 C CA . ASN A 1 515 ? 25.969 6 -12.039 1 86.81 515 ASN A CA 1
ATOM 4092 C C . ASN A 1 515 ? 26.125 7.516 -12.117 1 86.81 515 ASN A C 1
ATOM 4094 O O . ASN A 1 515 ? 25.734 8.141 -13.102 1 86.81 515 ASN A O 1
ATOM 4098 N N . ARG A 1 516 ? 26.672 8.062 -11.148 1 82.81 516 ARG A N 1
ATOM 4099 C CA . ARG A 1 516 ? 26.906 9.508 -11.133 1 82.81 516 ARG A CA 1
ATOM 4100 C C . ARG A 1 516 ? 27.906 9.906 -12.203 1 82.81 516 ARG A C 1
ATOM 4102 O O . ARG A 1 516 ? 27.797 10.977 -12.805 1 82.81 516 ARG A O 1
ATOM 4109 N N . ALA A 1 517 ? 28.891 9.07 -12.336 1 85.44 517 ALA A N 1
ATOM 4110 C CA . ALA A 1 517 ? 29.891 9.344 -13.359 1 85.44 517 ALA A CA 1
ATOM 4111 C C . ALA A 1 517 ? 29.281 9.297 -14.758 1 85.44 517 ALA A C 1
ATOM 4113 O O . ALA A 1 517 ? 29.703 10.023 -15.656 1 85.44 517 ALA A O 1
ATOM 4114 N N . ILE A 1 518 ? 28.328 8.43 -14.93 1 88.81 518 ILE A N 1
ATOM 4115 C CA . ILE A 1 518 ? 27.625 8.305 -16.203 1 88.81 518 ILE A CA 1
ATOM 4116 C C . ILE A 1 518 ? 26.766 9.555 -16.438 1 88.81 518 ILE A C 1
ATOM 4118 O O . ILE A 1 518 ? 26.859 10.172 -17.5 1 88.81 518 ILE A O 1
ATOM 4122 N N . GLY A 1 519 ? 26.078 9.906 -15.461 1 84.38 519 GLY A N 1
ATOM 4123 C CA . GLY A 1 519 ? 25.203 11.07 -15.594 1 84.38 519 GLY A CA 1
ATOM 4124 C C . GLY A 1 519 ? 24.266 10.977 -16.781 1 84.38 519 GLY A C 1
ATOM 4125 O O . GLY A 1 519 ? 23.703 9.914 -17.047 1 84.38 519 GLY A O 1
ATOM 4126 N N . GLY A 1 520 ? 24.047 12.031 -17.516 1 86.88 520 GLY A N 1
ATOM 4127 C CA . GLY A 1 520 ? 23.156 12.078 -18.656 1 86.88 520 GLY A CA 1
ATOM 4128 C C . GLY A 1 520 ? 23.891 12.25 -19.969 1 86.88 520 GLY A C 1
ATOM 4129 O O . GLY A 1 520 ? 23.281 12.609 -20.984 1 86.88 520 GLY A O 1
ATOM 4130 N N . THR A 1 521 ? 25.188 11.922 -20.016 1 90.94 521 THR A N 1
ATOM 4131 C CA . THR A 1 521 ? 26.031 12.203 -21.172 1 90.94 521 THR A CA 1
ATOM 4132 C C . THR A 1 521 ? 26.172 10.969 -22.047 1 90.94 521 THR A C 1
ATOM 4134 O O . THR A 1 521 ? 25.797 9.867 -21.656 1 90.94 521 THR A O 1
ATOM 4137 N N . ALA A 1 522 ? 26.688 11.227 -23.203 1 95.5 522 ALA A N 1
ATOM 4138 C CA . ALA A 1 522 ? 26.891 10.148 -24.172 1 95.5 522 ALA A CA 1
ATOM 4139 C C . ALA A 1 522 ? 27.906 9.125 -23.641 1 95.5 522 ALA A C 1
ATOM 4141 O O . ALA A 1 522 ? 28.875 9.492 -22.984 1 95.5 522 ALA A O 1
ATOM 4142 N N . PRO A 1 523 ? 27.656 7.844 -24 1 96.5 523 PRO A N 1
ATOM 4143 C CA . PRO A 1 523 ? 28.609 6.809 -23.578 1 96.5 523 PRO A CA 1
ATOM 4144 C C . PRO A 1 523 ? 30.031 7.109 -24.031 1 96.5 523 PRO A C 1
ATOM 4146 O O . PRO A 1 523 ? 30.984 6.863 -23.281 1 96.5 523 PRO A O 1
ATOM 4149 N N . SER A 1 524 ? 30.219 7.645 -25.234 1 95.81 524 SER A N 1
ATOM 4150 C CA . SER A 1 524 ? 31.547 7.988 -25.719 1 95.81 524 SER A CA 1
ATOM 4151 C C . SER A 1 524 ? 32.25 8.969 -24.781 1 95.81 524 SER A C 1
ATOM 4153 O O . SER A 1 524 ? 33.469 8.953 -24.656 1 95.81 524 SER A O 1
ATOM 4155 N N . ILE A 1 525 ? 31.438 9.734 -24.125 1 95.5 525 ILE A N 1
ATOM 4156 C CA . ILE A 1 525 ? 31.969 10.758 -23.234 1 95.5 525 ILE A CA 1
ATOM 4157 C C . ILE A 1 525 ? 32.156 10.188 -21.828 1 95.5 525 ILE A C 1
ATOM 4159 O O . ILE A 1 525 ? 33.219 10.312 -21.234 1 95.5 525 ILE A O 1
ATOM 4163 N N . TYR A 1 526 ? 31.109 9.492 -21.312 1 95.12 526 TYR A N 1
ATOM 4164 C CA . TYR A 1 526 ? 31.219 9.086 -19.922 1 95.12 526 TYR A CA 1
ATOM 4165 C C . TYR A 1 526 ? 32.219 7.949 -19.766 1 95.12 526 TYR A C 1
ATOM 4167 O O . TYR A 1 526 ? 32.75 7.738 -18.672 1 95.12 526 TYR A O 1
ATOM 4175 N N . LEU A 1 527 ? 32.531 7.18 -20.828 1 95.5 527 LEU A N 1
ATOM 4176 C CA . LEU A 1 527 ? 33.531 6.137 -20.75 1 95.5 527 LEU A CA 1
ATOM 4177 C C . LEU A 1 527 ? 34.938 6.742 -20.531 1 95.5 527 LEU A C 1
ATOM 4179 O O . LEU A 1 527 ? 35.75 6.18 -19.812 1 95.5 527 LEU A O 1
ATOM 4183 N N . GLN A 1 528 ? 35.125 7.871 -21.156 1 93.62 528 GLN A N 1
ATOM 4184 C CA . GLN A 1 528 ? 36.375 8.586 -20.938 1 93.62 528 GLN A CA 1
ATOM 4185 C C . GLN A 1 528 ? 36.469 9.102 -19.5 1 93.62 528 GLN A C 1
ATOM 4187 O O . GLN A 1 528 ? 37.531 9.047 -18.891 1 93.62 528 GLN A O 1
ATOM 4192 N N . THR A 1 529 ? 35.375 9.578 -19.094 1 93.5 529 THR A N 1
ATOM 4193 C CA . THR A 1 529 ? 35.312 10.062 -17.719 1 93.5 529 THR A CA 1
ATOM 4194 C C . THR A 1 529 ? 35.625 8.945 -16.734 1 93.5 529 THR A C 1
ATOM 4196 O O . THR A 1 529 ? 36.375 9.141 -15.773 1 93.5 529 THR A O 1
ATOM 4199 N N . ILE A 1 530 ? 35.062 7.828 -16.953 1 92.88 530 ILE A N 1
ATOM 4200 C CA . ILE A 1 530 ? 35.25 6.676 -16.078 1 92.88 530 ILE A CA 1
ATOM 4201 C C . ILE A 1 530 ? 36.719 6.23 -16.141 1 92.88 530 ILE A C 1
ATOM 4203 O O . ILE A 1 530 ? 37.312 5.914 -15.109 1 92.88 530 ILE A O 1
ATOM 4207 N N . GLN A 1 531 ? 37.281 6.223 -17.312 1 92.44 531 GLN A N 1
ATOM 4208 C CA . GLN A 1 531 ? 38.688 5.859 -17.484 1 92.44 531 GLN A CA 1
ATOM 4209 C C . GLN A 1 531 ? 39.594 6.77 -16.656 1 92.44 531 GLN A C 1
ATOM 4211 O O . GLN A 1 531 ? 40.5 6.297 -15.984 1 92.44 531 GLN A O 1
ATOM 4216 N N . THR A 1 532 ? 39.281 7.953 -16.703 1 92 532 THR A N 1
ATOM 4217 C CA . THR A 1 532 ? 40.094 8.945 -16.016 1 92 532 THR A CA 1
ATOM 4218 C C . THR A 1 532 ? 39.938 8.836 -14.508 1 92 532 THR A C 1
ATOM 4220 O O . THR A 1 532 ? 40.906 8.797 -13.766 1 92 532 THR A O 1
ATOM 4223 N N . ARG A 1 533 ? 38.719 8.766 -14.117 1 88.81 533 ARG A N 1
ATOM 4224 C CA . ARG A 1 533 ? 38.438 8.773 -12.688 1 88.81 533 ARG A CA 1
ATOM 4225 C C . ARG A 1 533 ? 38.875 7.473 -12.031 1 88.81 533 ARG A C 1
ATOM 4227 O O . ARG A 1 533 ? 39.344 7.48 -10.883 1 88.81 533 ARG A O 1
ATOM 4234 N N . ALA A 1 534 ? 38.688 6.441 -12.719 1 89.19 534 ALA A N 1
ATOM 4235 C CA . ALA A 1 534 ? 39.062 5.141 -12.18 1 89.19 534 ALA A CA 1
ATOM 4236 C C . ALA A 1 534 ? 40.531 4.84 -12.469 1 89.19 534 ALA A C 1
ATOM 4238 O O . ALA A 1 534 ? 41.094 3.871 -11.938 1 89.19 534 ALA A O 1
ATOM 4239 N N . GLN A 1 535 ? 41.219 5.59 -13.242 1 88.75 535 GLN A N 1
ATOM 4240 C CA . GLN A 1 535 ? 42.625 5.445 -13.602 1 88.75 535 GLN A CA 1
ATOM 4241 C C . GLN A 1 535 ? 42.906 4.078 -14.211 1 88.75 535 GLN A C 1
ATOM 4243 O O . GLN A 1 535 ? 43.812 3.363 -13.766 1 88.75 535 GLN A O 1
ATOM 4248 N N . ILE A 1 536 ? 42.125 3.734 -15.148 1 90.94 536 ILE A N 1
ATOM 4249 C CA . ILE A 1 536 ? 42.312 2.48 -15.875 1 90.94 536 ILE A CA 1
ATOM 4250 C C . ILE A 1 536 ? 42.375 2.76 -17.375 1 90.94 536 ILE A C 1
ATOM 4252 O O . ILE A 1 536 ? 41.969 3.82 -17.844 1 90.94 536 ILE A O 1
ATOM 4256 N N . ASP A 1 537 ? 43 1.771 -18.062 1 91.06 537 ASP A N 1
ATOM 4257 C CA . ASP A 1 537 ? 43.094 1.951 -19.5 1 91.06 537 ASP A CA 1
ATOM 4258 C C . ASP A 1 537 ? 41.844 1.424 -20.203 1 91.06 537 ASP A C 1
ATOM 4260 O O . ASP A 1 537 ? 40.938 0.852 -19.562 1 91.06 537 ASP A O 1
ATOM 4264 N N . ARG A 1 538 ? 41.812 1.645 -21.438 1 92 538 ARG A N 1
ATOM 4265 C CA . ARG A 1 538 ? 40.625 1.301 -22.234 1 92 538 ARG A CA 1
ATOM 4266 C C . ARG A 1 538 ? 40.406 -0.209 -22.266 1 92 538 ARG A C 1
ATOM 4268 O O . ARG A 1 538 ? 39.281 -0.682 -22.25 1 92 538 ARG A O 1
ATOM 4275 N N . ALA A 1 539 ? 41.375 -0.932 -22.375 1 93.12 539 ALA A N 1
ATOM 4276 C CA . ALA A 1 539 ? 41.281 -2.389 -22.422 1 93.12 539 ALA A CA 1
ATOM 4277 C C . ALA A 1 539 ? 40.656 -2.947 -21.156 1 93.12 539 ALA A C 1
ATOM 4279 O O . ALA A 1 539 ? 39.812 -3.844 -21.234 1 93.12 539 ALA A O 1
ATOM 4280 N N . LYS A 1 540 ? 41.125 -2.449 -20.094 1 93.12 540 LYS A N 1
ATOM 4281 C CA . LYS A 1 540 ? 40.562 -2.887 -18.812 1 93.12 540 LYS A CA 1
ATOM 4282 C C . LYS A 1 540 ? 39.094 -2.498 -18.703 1 93.12 540 LYS A C 1
ATOM 4284 O O . LYS A 1 540 ? 38.25 -3.277 -18.203 1 93.12 540 LYS A O 1
ATOM 4289 N N . LEU A 1 541 ? 38.781 -1.352 -19.062 1 94 541 LEU A N 1
ATOM 4290 C CA . LEU A 1 541 ? 37.406 -0.92 -19.047 1 94 541 LEU A CA 1
ATOM 4291 C C . LEU A 1 541 ? 36.531 -1.815 -19.922 1 94 541 LEU A C 1
ATOM 4293 O O . LEU A 1 541 ? 35.406 -2.174 -19.547 1 94 541 LEU A O 1
ATOM 4297 N N . ASP A 1 542 ? 37.062 -2.135 -21.078 1 94.56 542 ASP A N 1
ATOM 4298 C CA . ASP A 1 542 ? 36.312 -3.02 -21.984 1 94.56 542 ASP A CA 1
ATOM 4299 C C . ASP A 1 542 ? 36.062 -4.379 -21.328 1 94.56 542 ASP A C 1
ATOM 4301 O O . ASP A 1 542 ? 35 -4.973 -21.531 1 94.56 542 ASP A O 1
ATOM 4305 N N . GLU A 1 543 ? 37 -4.824 -20.625 1 93.19 543 GLU A N 1
ATOM 4306 C CA . GLU A 1 543 ? 36.844 -6.078 -19.906 1 93.19 543 GLU A CA 1
ATOM 4307 C C . GLU A 1 543 ? 35.719 -5.98 -18.859 1 93.19 543 GLU A C 1
ATOM 4309 O O . GLU A 1 543 ? 34.906 -6.902 -18.719 1 93.19 543 GLU A O 1
ATOM 4314 N N . LEU A 1 544 ? 35.719 -4.906 -18.188 1 93.31 544 LEU A N 1
ATOM 4315 C CA . LEU A 1 544 ? 34.719 -4.688 -17.156 1 93.31 544 LEU A CA 1
ATOM 4316 C C . LEU A 1 544 ? 33.312 -4.609 -17.797 1 93.31 544 LEU A C 1
ATOM 4318 O O . LEU A 1 544 ? 32.344 -5.164 -17.25 1 93.31 544 LEU A O 1
ATOM 4322 N N . LEU A 1 545 ? 33.281 -3.912 -18.891 1 95.38 545 LEU A N 1
ATOM 4323 C CA . LEU A 1 545 ? 32 -3.811 -19.609 1 95.38 545 LEU A CA 1
ATOM 4324 C C . LEU A 1 545 ? 31.531 -5.184 -20.062 1 95.38 545 LEU A C 1
ATOM 4326 O O . LEU A 1 545 ? 30.328 -5.48 -20 1 95.38 545 LEU A O 1
ATOM 4330 N N . ARG A 1 546 ? 32.406 -6.016 -20.469 1 94.31 546 ARG A N 1
ATOM 4331 C CA . ARG A 1 546 ? 32.094 -7.352 -20.953 1 94.31 546 ARG A CA 1
ATOM 4332 C C . ARG A 1 546 ? 31.5 -8.211 -19.844 1 94.31 546 ARG A C 1
ATOM 4334 O O . ARG A 1 546 ? 30.656 -9.07 -20.094 1 94.31 546 ARG A O 1
ATOM 4341 N N . THR A 1 547 ? 31.891 -7.938 -18.656 1 93.62 547 THR A N 1
ATOM 4342 C CA . THR A 1 547 ? 31.359 -8.695 -17.531 1 93.62 547 THR A CA 1
ATOM 4343 C C . THR A 1 547 ? 29.859 -8.414 -17.359 1 93.62 547 THR A C 1
ATOM 4345 O O . THR A 1 547 ? 29.156 -9.195 -16.719 1 93.62 547 THR A O 1
ATOM 4348 N N . HIS A 1 548 ? 29.422 -7.301 -17.844 1 95.69 548 HIS A N 1
ATOM 4349 C CA . HIS A 1 548 ? 28 -6.949 -17.797 1 95.69 548 HIS A CA 1
ATOM 4350 C C . HIS A 1 548 ? 27.312 -7.301 -19.109 1 95.69 548 HIS A C 1
ATOM 4352 O O . HIS A 1 548 ? 26.188 -6.863 -19.359 1 95.69 548 HIS A O 1
ATOM 4358 N N . LEU A 1 549 ? 28 -7.945 -20.016 1 96.38 549 LEU A N 1
ATOM 4359 C CA . LEU A 1 549 ? 27.5 -8.32 -21.328 1 96.38 549 LEU A CA 1
ATOM 4360 C C . LEU A 1 549 ? 27.25 -7.082 -22.188 1 96.38 549 LEU A C 1
ATOM 4362 O O . LEU A 1 549 ? 26.281 -7.043 -22.953 1 96.38 549 LEU A O 1
ATOM 4366 N N . VAL A 1 550 ? 28.031 -6.082 -21.969 1 96.75 550 VAL A N 1
ATOM 4367 C CA . VAL A 1 550 ? 27.906 -4.84 -22.719 1 96.75 550 VAL A CA 1
ATOM 4368 C C . VAL A 1 550 ? 28.953 -4.809 -23.828 1 96.75 550 VAL A C 1
ATOM 4370 O O . VAL A 1 550 ? 30.156 -4.945 -23.562 1 96.75 550 VAL A O 1
ATOM 4373 N N . PRO A 1 551 ? 28.531 -4.688 -25.062 1 97 551 PRO A N 1
ATOM 4374 C CA . PRO A 1 551 ? 29.516 -4.559 -26.156 1 97 551 PRO A CA 1
ATOM 4375 C C . PRO A 1 551 ? 30.25 -3.217 -26.125 1 97 551 PRO A C 1
ATOM 4377 O O . PRO A 1 551 ? 29.719 -2.213 -26.609 1 97 551 PRO A O 1
ATOM 4380 N N . ALA A 1 552 ? 31.453 -3.279 -25.797 1 96.19 552 ALA A N 1
ATOM 4381 C CA . ALA A 1 552 ? 32.219 -2.076 -25.516 1 96.19 552 ALA A CA 1
ATOM 4382 C C . ALA A 1 552 ? 32.406 -1.227 -26.766 1 96.19 552 ALA A C 1
ATOM 4384 O O . ALA A 1 552 ? 32.312 0.001 -26.719 1 96.19 552 ALA A O 1
ATOM 4385 N N . ASP A 1 553 ? 32.625 -1.878 -27.844 1 95.94 553 ASP A N 1
ATOM 4386 C CA . ASP A 1 553 ? 32.906 -1.161 -29.094 1 95.94 553 ASP A CA 1
ATOM 4387 C C . ASP A 1 553 ? 31.656 -0.382 -29.547 1 95.94 553 ASP A C 1
ATOM 4389 O O . ASP A 1 553 ? 31.766 0.781 -29.953 1 95.94 553 ASP A O 1
ATOM 4393 N N . LEU A 1 554 ? 30.562 -0.978 -29.469 1 97.56 554 LEU A N 1
ATOM 4394 C CA . LEU A 1 554 ? 29.312 -0.34 -29.875 1 97.56 554 LEU A CA 1
ATOM 4395 C C . LEU A 1 554 ? 28.922 0.765 -28.906 1 97.56 554 LEU A C 1
ATOM 4397 O O . LEU A 1 554 ? 28.406 1.81 -29.328 1 97.56 554 LEU A O 1
ATOM 4401 N N . LEU A 1 555 ? 29.156 0.496 -27.625 1 97.25 555 LEU A N 1
ATOM 4402 C CA . LEU A 1 555 ? 28.859 1.499 -26.609 1 97.25 555 LEU A CA 1
ATOM 4403 C C . LEU A 1 555 ? 29.734 2.74 -26.797 1 97.25 555 LEU A C 1
ATOM 4405 O O . LEU A 1 555 ? 29.234 3.865 -26.75 1 97.25 555 LEU A O 1
ATOM 4409 N N . GLY A 1 556 ? 31 2.537 -27.078 1 95.94 556 GLY A N 1
ATOM 4410 C CA . GLY A 1 556 ? 31.922 3.643 -27.281 1 95.94 556 GLY A CA 1
ATOM 4411 C C . GLY A 1 556 ? 31.625 4.465 -28.516 1 95.94 556 GLY A C 1
ATOM 4412 O O . GLY A 1 556 ? 31.984 5.641 -28.594 1 95.94 556 GLY A O 1
ATOM 4413 N N . ALA A 1 557 ? 30.953 3.861 -29.438 1 96.94 557 ALA A N 1
ATOM 4414 C CA . ALA A 1 557 ? 30.609 4.527 -30.688 1 96.94 557 ALA A CA 1
ATOM 4415 C C . ALA A 1 557 ? 29.234 5.207 -30.578 1 96.94 557 ALA A C 1
ATOM 4417 O O . ALA A 1 557 ? 28.734 5.77 -31.547 1 96.94 557 ALA A O 1
ATOM 4418 N N . ASP A 1 558 ? 28.656 5.137 -29.406 1 97.5 558 ASP A N 1
ATOM 4419 C CA . ASP A 1 558 ? 27.328 5.68 -29.172 1 97.5 558 ASP A CA 1
ATOM 4420 C C . ASP A 1 558 ? 26.297 5.066 -30.125 1 97.5 558 ASP A C 1
ATOM 4422 O O . ASP A 1 558 ? 25.391 5.754 -30.594 1 97.5 558 ASP A O 1
ATOM 4426 N N . ASP A 1 559 ? 26.578 3.803 -30.531 1 97.19 559 ASP A N 1
ATOM 4427 C CA . ASP A 1 559 ? 25.672 3.074 -31.422 1 97.19 559 ASP A CA 1
ATOM 4428 C C . ASP A 1 559 ? 24.609 2.33 -30.625 1 97.19 559 ASP A C 1
ATOM 4430 O O . ASP A 1 559 ? 24.734 1.127 -30.391 1 97.19 559 ASP A O 1
ATOM 4434 N N . PHE A 1 560 ? 23.531 3.029 -30.375 1 97.81 560 PHE A N 1
ATOM 4435 C CA . PHE A 1 560 ? 22.484 2.473 -29.516 1 97.81 560 PHE A CA 1
ATOM 4436 C C . PHE A 1 560 ? 21.859 1.235 -30.156 1 97.81 560 PHE A C 1
ATOM 4438 O O . PHE A 1 560 ? 21.672 0.219 -29.484 1 97.81 560 PHE A O 1
ATOM 4445 N N . ASP A 1 561 ? 21.562 1.334 -31.438 1 96.88 561 ASP A N 1
ATOM 4446 C CA . ASP A 1 561 ? 20.875 0.235 -32.094 1 96.88 561 ASP A CA 1
ATOM 4447 C C . ASP A 1 561 ? 21.734 -1.02 -32.156 1 96.88 561 ASP A C 1
ATOM 4449 O O . ASP A 1 561 ? 21.266 -2.121 -31.859 1 96.88 561 ASP A O 1
ATOM 4453 N N . GLY A 1 562 ? 22.969 -0.823 -32.531 1 97.12 562 GLY A N 1
ATOM 4454 C CA . GLY A 1 562 ? 23.875 -1.953 -32.531 1 97.12 562 GLY A CA 1
ATOM 4455 C C . GLY A 1 562 ? 24.094 -2.545 -31.156 1 97.12 562 GLY A C 1
ATOM 4456 O O . GLY A 1 562 ? 24.078 -3.766 -30.984 1 97.12 562 GLY A O 1
ATOM 4457 N N . TYR A 1 563 ? 24.297 -1.677 -30.188 1 97.12 563 TYR A N 1
ATOM 4458 C CA . TYR A 1 563 ? 24.453 -2.076 -28.781 1 97.12 563 TYR A CA 1
ATOM 4459 C C . TYR A 1 563 ? 23.25 -2.877 -28.312 1 97.12 563 TYR A C 1
ATOM 4461 O O . TYR A 1 563 ? 23.406 -3.957 -27.734 1 97.12 563 TYR A O 1
ATOM 4469 N N . PHE A 1 564 ? 22.094 -2.355 -28.594 1 97.62 564 PHE A N 1
ATOM 4470 C CA . PHE A 1 564 ? 20.844 -2.947 -28.109 1 97.62 564 PHE A CA 1
ATOM 4471 C C . PHE A 1 564 ? 20.641 -4.34 -28.688 1 97.62 564 PHE A C 1
ATOM 4473 O O . PHE A 1 564 ? 20.312 -5.281 -27.969 1 97.62 564 PHE A O 1
ATOM 4480 N N . ALA A 1 565 ? 20.906 -4.504 -29.953 1 96.5 565 ALA A N 1
ATOM 4481 C CA . ALA A 1 565 ? 20.75 -5.789 -30.625 1 96.5 565 ALA A CA 1
ATOM 4482 C C . ALA A 1 565 ? 21.734 -6.816 -30.094 1 96.5 565 ALA A C 1
ATOM 4484 O O . ALA A 1 565 ? 21.375 -7.965 -29.812 1 96.5 565 ALA A O 1
ATOM 4485 N N . ALA A 1 566 ? 22.922 -6.426 -29.953 1 97.38 566 ALA A N 1
ATOM 4486 C CA . ALA A 1 566 ? 23.969 -7.332 -29.484 1 97.38 566 ALA A CA 1
ATOM 4487 C C . ALA A 1 566 ? 23.703 -7.777 -28.047 1 97.38 566 ALA A C 1
ATOM 4489 O O . ALA A 1 566 ? 23.828 -8.961 -27.734 1 97.38 566 ALA A O 1
ATOM 4490 N N . ARG A 1 567 ? 23.375 -6.836 -27.203 1 97.69 567 ARG A N 1
ATOM 4491 C CA . ARG A 1 567 ? 23.141 -7.16 -25.797 1 97.69 567 ARG A CA 1
ATOM 4492 C C . ARG A 1 567 ? 21.875 -7.98 -25.625 1 97.69 567 ARG A C 1
ATOM 4494 O O . ARG A 1 567 ? 21.812 -8.859 -24.766 1 97.69 567 ARG A O 1
ATOM 4501 N N . ARG A 1 568 ? 20.875 -7.66 -26.375 1 97.06 568 ARG A N 1
ATOM 4502 C CA . ARG A 1 568 ? 19.656 -8.461 -26.344 1 97.06 568 ARG A CA 1
ATOM 4503 C C . ARG A 1 568 ? 19.969 -9.938 -26.594 1 97.06 568 ARG A C 1
ATOM 4505 O O . ARG A 1 568 ? 19.469 -10.812 -25.891 1 97.06 568 ARG A O 1
ATOM 4512 N N . GLU A 1 569 ? 20.797 -10.188 -27.594 1 96.88 569 GLU A N 1
ATOM 4513 C CA . GLU A 1 569 ? 21.188 -11.555 -27.906 1 96.88 569 GLU A CA 1
ATOM 4514 C C . GLU A 1 569 ? 21.953 -12.195 -26.75 1 96.88 569 GLU A C 1
ATOM 4516 O O . GLU A 1 569 ? 21.719 -13.359 -26.422 1 96.88 569 GLU A O 1
ATOM 4521 N N . SER A 1 570 ? 22.844 -11.492 -26.203 1 97.31 570 SER A N 1
ATOM 4522 C CA . SER A 1 570 ? 23.609 -11.992 -25.062 1 97.31 570 SER A CA 1
ATOM 4523 C C . SER A 1 570 ? 22.688 -12.344 -23.891 1 97.31 570 SER A C 1
ATOM 4525 O O . SER A 1 570 ? 22.906 -13.352 -23.219 1 97.31 570 SER A O 1
ATOM 4527 N N . LEU A 1 571 ? 21.734 -11.492 -23.641 1 97.56 571 LEU A N 1
ATOM 4528 C CA . LEU A 1 571 ? 20.797 -11.742 -22.547 1 97.56 571 LEU A CA 1
ATOM 4529 C C . LEU A 1 571 ? 19.922 -12.953 -22.844 1 97.56 571 LEU A C 1
ATOM 4531 O O . LEU A 1 571 ? 19.562 -13.711 -21.938 1 97.56 571 LEU A O 1
ATOM 4535 N N . CYS A 1 572 ? 19.562 -13.172 -24.109 1 97.25 572 CYS A N 1
ATOM 4536 C CA . CYS A 1 572 ? 18.828 -14.367 -24.484 1 97.25 572 CYS A CA 1
ATOM 4537 C C . CYS A 1 572 ? 19.609 -15.625 -24.156 1 97.25 572 CYS A C 1
ATOM 4539 O O . CYS A 1 572 ? 19.062 -16.578 -23.609 1 97.25 572 CYS A O 1
ATOM 4541 N N . ARG A 1 573 ? 20.859 -15.578 -24.484 1 96.88 573 ARG A N 1
ATOM 4542 C CA . ARG A 1 573 ? 21.719 -16.734 -24.188 1 96.88 573 ARG A CA 1
ATOM 4543 C C . ARG A 1 573 ? 21.828 -16.969 -22.688 1 96.88 573 ARG A C 1
ATOM 4545 O O . ARG A 1 573 ? 21.891 -18.109 -22.25 1 96.88 573 ARG A O 1
ATOM 4552 N N . LEU A 1 574 ? 21.875 -15.875 -22.016 1 96.62 574 LEU A N 1
ATOM 4553 C CA . LEU A 1 574 ? 21.922 -15.953 -20.562 1 96.62 574 LEU A CA 1
ATOM 4554 C C . LEU A 1 574 ? 20.688 -16.656 -20.016 1 96.62 574 LEU A C 1
ATOM 4556 O O . LEU A 1 574 ? 20.797 -17.531 -19.141 1 96.62 574 LEU A O 1
ATOM 4560 N N . VAL A 1 575 ? 19.531 -16.312 -20.484 1 97.56 575 VAL A N 1
ATOM 4561 C CA . VAL A 1 575 ? 18.266 -16.906 -20.062 1 97.56 575 VAL A CA 1
ATOM 4562 C C . VAL A 1 575 ? 18.234 -18.375 -20.469 1 97.56 575 VAL A C 1
ATOM 4564 O O . VAL A 1 575 ? 17.797 -19.234 -19.688 1 97.56 575 VAL A O 1
ATOM 4567 N N . GLU A 1 576 ? 18.734 -18.688 -21.688 1 97.69 576 GLU A N 1
ATOM 4568 C CA . GLU A 1 576 ? 18.766 -20.062 -22.172 1 97.69 576 GLU A CA 1
ATOM 4569 C C . GLU A 1 576 ? 19.594 -20.953 -21.234 1 97.69 576 GLU A C 1
ATOM 4571 O O . GLU A 1 576 ? 19.188 -22.062 -20.906 1 97.69 576 GLU A O 1
ATOM 4576 N N . ALA A 1 577 ? 20.656 -20.453 -20.844 1 96.06 577 ALA A N 1
ATOM 4577 C CA . ALA A 1 577 ? 21.531 -21.219 -19.953 1 96.06 577 ALA A CA 1
ATOM 4578 C C . ALA A 1 577 ? 20.875 -21.453 -18.594 1 96.06 577 ALA A C 1
ATOM 4580 O O . ALA A 1 577 ? 21.062 -22.5 -17.984 1 96.06 577 ALA A O 1
ATOM 4581 N N . ALA A 1 578 ? 20.156 -20.516 -18.141 1 96.25 578 ALA A N 1
ATOM 4582 C CA . ALA A 1 578 ? 19.547 -20.594 -16.812 1 96.25 578 ALA A CA 1
ATOM 4583 C C . ALA A 1 578 ? 18.359 -21.562 -16.797 1 96.25 578 ALA A C 1
ATOM 4585 O O . ALA A 1 578 ? 18.219 -22.359 -15.867 1 96.25 578 ALA A O 1
ATOM 4586 N N . ILE A 1 579 ? 17.5 -21.547 -17.859 1 96.69 579 ILE A N 1
ATOM 4587 C CA . ILE A 1 579 ? 16.266 -22.328 -17.828 1 96.69 579 ILE A CA 1
ATOM 4588 C C . ILE A 1 579 ? 16.484 -23.672 -18.531 1 96.69 579 ILE A C 1
ATOM 4590 O O . ILE A 1 579 ? 15.672 -24.578 -18.422 1 96.69 579 ILE A O 1
ATOM 4594 N N . GLY A 1 580 ? 17.594 -23.797 -19.297 1 94.62 580 GLY A N 1
ATOM 4595 C CA . GLY A 1 580 ? 17.922 -25.031 -19.969 1 94.62 580 GLY A CA 1
ATOM 4596 C C . GLY A 1 580 ? 17.062 -25.281 -21.203 1 94.62 580 GLY A C 1
ATOM 4597 O O . GLY A 1 580 ? 16.844 -26.422 -21.594 1 94.62 580 GLY A O 1
ATOM 4598 N N . LYS A 1 581 ? 16.5 -24.203 -21.734 1 94.81 581 LYS A N 1
ATOM 4599 C CA . LYS A 1 581 ? 15.656 -24.25 -22.938 1 94.81 581 LYS A CA 1
ATOM 4600 C C . LYS A 1 581 ? 15.977 -23.094 -23.875 1 94.81 581 LYS A C 1
ATOM 4602 O O . LYS A 1 581 ? 16.562 -22.094 -23.469 1 94.81 581 LYS A O 1
ATOM 4607 N N . THR A 1 582 ? 15.562 -23.219 -25.094 1 94.25 582 THR A N 1
ATOM 4608 C CA . THR A 1 582 ? 15.828 -22.188 -26.094 1 94.25 582 THR A CA 1
ATOM 4609 C C . THR A 1 582 ? 14.836 -21.031 -25.953 1 94.25 582 THR A C 1
ATOM 4611 O O . THR A 1 582 ? 13.656 -21.25 -25.672 1 94.25 582 THR A O 1
ATOM 4614 N N . VAL A 1 583 ? 15.367 -19.859 -26.109 1 94.38 583 VAL A N 1
ATOM 4615 C CA . VAL A 1 583 ? 14.539 -18.656 -26.125 1 94.38 583 VAL A CA 1
ATOM 4616 C C . VAL A 1 583 ? 14 -18.438 -27.547 1 94.38 583 VAL A C 1
ATOM 4618 O O . VAL A 1 583 ? 14.734 -18.547 -28.531 1 94.38 583 VAL A O 1
ATOM 4621 N N . GLN A 1 584 ? 12.75 -18.141 -27.641 1 90.12 584 GLN A N 1
ATOM 4622 C CA . GLN A 1 584 ? 12.156 -17.859 -28.953 1 90.12 584 GLN A CA 1
ATOM 4623 C C . GLN A 1 584 ? 12.578 -16.484 -29.453 1 90.12 584 GLN A C 1
ATOM 4625 O O . GLN A 1 584 ? 12.305 -15.469 -28.812 1 90.12 584 GLN A O 1
ATOM 4630 N N . ARG A 1 585 ? 13.219 -16.469 -30.594 1 93.06 585 ARG A N 1
ATOM 4631 C CA . ARG A 1 585 ? 13.664 -15.203 -31.188 1 93.06 585 ARG A CA 1
ATOM 4632 C C . ARG A 1 585 ? 12.586 -14.594 -32.062 1 93.06 585 ARG A C 1
ATOM 4634 O O . ARG A 1 585 ? 12.758 -14.5 -33.281 1 93.06 585 ARG A O 1
ATOM 4641 N N . ASP A 1 586 ? 11.578 -14.031 -31.5 1 89.81 586 ASP A N 1
ATOM 4642 C CA . ASP A 1 586 ? 10.414 -13.57 -32.25 1 89.81 586 ASP A CA 1
ATOM 4643 C C . ASP A 1 586 ? 10.641 -12.164 -32.812 1 89.81 586 ASP A C 1
ATOM 4645 O O . ASP A 1 586 ? 9.953 -11.742 -33.719 1 89.81 586 ASP A O 1
ATOM 4649 N N . VAL A 1 587 ? 11.562 -11.461 -32.281 1 89 587 VAL A N 1
ATOM 4650 C CA . VAL A 1 587 ? 11.852 -10.125 -32.812 1 89 587 VAL A CA 1
ATOM 4651 C C . VAL A 1 587 ? 12.477 -10.227 -34.188 1 89 587 VAL A C 1
ATOM 4653 O O . VAL A 1 587 ? 12.094 -9.492 -35.094 1 89 587 VAL A O 1
ATOM 4656 N N . GLY A 1 588 ? 13.445 -11.117 -34.281 1 80.81 588 GLY A N 1
ATOM 4657 C CA . GLY A 1 588 ? 14.078 -11.344 -35.594 1 80.81 588 GLY A CA 1
ATOM 4658 C C . GLY A 1 588 ? 13.109 -11.828 -36.656 1 80.81 588 GLY A C 1
ATOM 4659 O O . GLY A 1 588 ? 13.328 -11.594 -37.844 1 80.81 588 GLY A O 1
ATOM 4660 N N . GLU A 1 589 ? 12.062 -12.422 -36.188 1 81.31 589 GLU A N 1
ATOM 4661 C CA . GLU A 1 589 ? 11.07 -12.969 -37.094 1 81.31 589 GLU A CA 1
ATOM 4662 C C . GLU A 1 589 ? 9.969 -11.953 -37.406 1 81.31 589 GLU A C 1
ATOM 4664 O O . GLU A 1 589 ? 9.055 -12.227 -38.188 1 81.31 589 GLU A O 1
ATOM 4669 N N . GLY A 1 590 ? 10.102 -10.828 -36.781 1 79.62 590 GLY A N 1
ATOM 4670 C CA . GLY A 1 590 ? 9.172 -9.734 -37.062 1 79.62 590 GLY A CA 1
ATOM 4671 C C . GLY A 1 590 ? 7.887 -9.836 -36.25 1 79.62 590 GLY A C 1
ATOM 4672 O O . GLY A 1 590 ? 6.93 -9.109 -36.531 1 79.62 590 GLY A O 1
ATOM 4673 N N . GLU A 1 591 ? 7.637 -10.664 -35.281 1 77.62 591 GLU A N 1
ATOM 4674 C CA . GLU A 1 591 ? 6.387 -10.883 -34.562 1 77.62 591 GLU A CA 1
ATOM 4675 C C . GLU A 1 591 ? 6.355 -10.078 -33.25 1 77.62 591 GLU A C 1
ATOM 4677 O O . GLU A 1 591 ? 5.387 -9.367 -33 1 77.62 591 GLU A O 1
ATOM 4682 N N . ALA A 1 592 ? 7.418 -9.977 -32.5 1 82.88 592 ALA A N 1
ATOM 4683 C CA . ALA A 1 592 ? 7.582 -9.297 -31.203 1 82.88 592 ALA A CA 1
ATOM 4684 C C . ALA A 1 592 ? 6.32 -9.422 -30.359 1 82.88 592 ALA A C 1
ATOM 4686 O O . ALA A 1 592 ? 5.727 -8.414 -29.969 1 82.88 592 ALA A O 1
ATOM 4687 N N . GLY A 1 593 ? 5.93 -10.656 -30.109 1 84 593 GLY A N 1
ATOM 4688 C CA . GLY A 1 593 ? 4.648 -10.969 -29.5 1 84 593 GLY A CA 1
ATOM 4689 C C . GLY A 1 593 ? 4.578 -10.578 -28.031 1 84 593 GLY A C 1
ATOM 4690 O O . GLY A 1 593 ? 3.502 -10.609 -27.438 1 84 593 GLY A O 1
ATOM 4691 N N . GLU A 1 594 ? 5.699 -10.078 -27.391 1 89.62 594 GLU A N 1
ATOM 4692 C CA . GLU A 1 594 ? 5.691 -9.727 -25.984 1 89.62 594 GLU A CA 1
ATOM 4693 C C . GLU A 1 594 ? 6.371 -8.383 -25.75 1 89.62 594 GLU A C 1
ATOM 4695 O O . GLU A 1 594 ? 6.918 -8.141 -24.672 1 89.62 594 GLU A O 1
ATOM 4700 N N . ASP A 1 595 ? 6.352 -7.578 -26.734 1 89 595 ASP A N 1
ATOM 4701 C CA . ASP A 1 595 ? 6.934 -6.25 -26.547 1 89 595 ASP A CA 1
ATOM 4702 C C . ASP A 1 595 ? 6.008 -5.352 -25.734 1 89 595 ASP A C 1
ATOM 4704 O O . ASP A 1 595 ? 5 -5.816 -25.188 1 89 595 ASP A O 1
ATOM 4708 N N . SER A 1 596 ? 6.363 -4.125 -25.516 1 87.31 596 SER A N 1
ATOM 4709 C CA . SER A 1 596 ? 5.688 -3.229 -24.578 1 87.31 596 SER A CA 1
ATOM 4710 C C . SER A 1 596 ? 4.254 -2.953 -25.016 1 87.31 596 SER A C 1
ATOM 4712 O O . SER A 1 596 ? 3.389 -2.67 -24.188 1 87.31 596 SER A O 1
ATOM 4714 N N . ALA A 1 597 ? 4.008 -3.061 -26.297 1 85.75 597 ALA A N 1
ATOM 4715 C CA . ALA A 1 597 ? 2.684 -2.754 -26.828 1 85.75 597 ALA A CA 1
ATOM 4716 C C . ALA A 1 597 ? 1.643 -3.748 -26.312 1 85.75 597 ALA A C 1
ATOM 4718 O O . ALA A 1 597 ? 0.445 -3.457 -26.328 1 85.75 597 ALA A O 1
ATOM 4719 N N . HIS A 1 598 ? 2.135 -4.867 -25.875 1 87.75 598 HIS A N 1
ATOM 4720 C CA . HIS A 1 598 ? 1.23 -5.926 -25.453 1 87.75 598 HIS A CA 1
ATOM 4721 C C . HIS A 1 598 ? 0.997 -5.883 -23.953 1 87.75 598 HIS A C 1
ATOM 4723 O O . HIS A 1 598 ? 0.287 -6.727 -23.406 1 87.75 598 HIS A O 1
ATOM 4729 N N . PHE A 1 599 ? 1.558 -4.93 -23.281 1 86.38 599 PHE A N 1
ATOM 4730 C CA . PHE A 1 599 ? 1.454 -4.863 -21.828 1 86.38 599 PHE A CA 1
ATOM 4731 C C . PHE A 1 599 ? 0.807 -3.553 -21.406 1 86.38 599 PHE A C 1
ATOM 4733 O O . PHE A 1 599 ? 0.859 -2.557 -22.125 1 86.38 599 PHE A O 1
ATOM 4740 N N . GLU A 1 600 ? 0.208 -3.566 -20.203 1 82.19 600 GLU A N 1
ATOM 4741 C CA . GLU A 1 600 ? -0.356 -2.354 -19.625 1 82.19 600 GLU A CA 1
ATOM 4742 C C . GLU A 1 600 ? 0.719 -1.291 -19.406 1 82.19 600 GLU A C 1
ATOM 4744 O O . GLU A 1 600 ? 1.832 -1.604 -18.984 1 82.19 600 GLU A O 1
ATOM 4749 N N . PRO A 1 601 ? 0.363 -0.059 -19.828 1 73.75 601 PRO A N 1
ATOM 4750 C CA . PRO A 1 601 ? 1.35 1.003 -19.609 1 73.75 601 PRO A CA 1
ATOM 4751 C C . PRO A 1 601 ? 1.653 1.235 -18.141 1 73.75 601 PRO A C 1
ATOM 4753 O O . PRO A 1 601 ? 0.745 1.196 -17.297 1 73.75 601 PRO A O 1
ATOM 4756 N N . GLU A 1 602 ? 2.75 0.935 -17.75 1 63.62 602 GLU A N 1
ATOM 4757 C CA . GLU A 1 602 ? 3.158 1.16 -16.375 1 63.62 602 GLU A CA 1
ATOM 4758 C C . GLU A 1 602 ? 3.449 2.637 -16.109 1 63.62 602 GLU A C 1
ATOM 4760 O O . GLU A 1 602 ? 3.908 3.35 -17.016 1 63.62 602 GLU A O 1
ATOM 4765 N N . GLU A 1 603 ? 2.719 3.139 -15.094 1 56.09 603 GLU A N 1
ATOM 4766 C CA . GLU A 1 603 ? 3.146 4.473 -14.688 1 56.09 603 GLU A CA 1
ATOM 4767 C C . GLU A 1 603 ? 4.645 4.508 -14.391 1 56.09 603 GLU A C 1
ATOM 4769 O O . GLU A 1 603 ? 5.129 3.77 -13.531 1 56.09 603 GLU A O 1
ATOM 4774 N N . LEU A 1 604 ? 5.465 4.66 -15.461 1 49.59 604 LEU A N 1
ATOM 4775 C CA . LEU A 1 604 ? 6.914 4.75 -15.305 1 49.59 604 LEU A CA 1
ATOM 4776 C C . LEU A 1 604 ? 7.281 5.742 -14.211 1 49.59 604 LEU A C 1
ATOM 4778 O O . LEU A 1 604 ? 7.043 6.945 -14.352 1 49.59 604 LEU A O 1
ATOM 4782 N N . ARG A 1 605 ? 6.801 5.387 -12.961 1 45.12 605 ARG A N 1
ATOM 4783 C CA . ARG A 1 605 ? 7.367 6.234 -11.914 1 45.12 605 ARG A CA 1
ATOM 4784 C C . ARG A 1 605 ? 8.883 6.352 -12.062 1 45.12 605 ARG A C 1
ATOM 4786 O O . ARG A 1 605 ? 9.539 5.41 -12.508 1 45.12 605 ARG A O 1
ATOM 4793 N N . SER A 1 606 ? 9.336 7.406 -12.367 1 39.06 606 SER A N 1
ATOM 4794 C CA . SER A 1 606 ? 10.789 7.555 -12.375 1 39.06 606 SER A CA 1
ATOM 4795 C C . SER A 1 606 ? 11.438 6.629 -11.352 1 39.06 606 SER A C 1
ATOM 4797 O O . SER A 1 606 ? 11.188 6.742 -10.148 1 39.06 606 SER A O 1
ATOM 4799 N N . GLU A 1 607 ? 11.414 5.367 -11.688 1 37.28 607 GLU A N 1
ATOM 4800 C CA . GLU A 1 607 ? 12.43 4.652 -10.914 1 37.28 607 GLU A CA 1
ATOM 4801 C C . GLU A 1 607 ? 13.617 5.555 -10.586 1 37.28 607 GLU A C 1
ATOM 4803 O O . GLU A 1 607 ? 14.656 5.082 -10.133 1 37.28 607 GLU A O 1
ATOM 4808 N N . LEU A 1 608 ? 13.609 6.637 -11.141 1 33.53 608 LEU A N 1
ATOM 4809 C CA . LEU A 1 608 ? 14.719 7.57 -10.977 1 33.53 608 LEU A CA 1
ATOM 4810 C C . LEU A 1 608 ? 15.039 7.781 -9.5 1 33.53 608 LEU A C 1
ATOM 4812 O O . LEU A 1 608 ? 15.977 8.516 -9.164 1 33.53 608 LEU A O 1
ATOM 4816 N N . ILE A 1 609 ? 14.039 7.691 -8.734 1 32.28 609 ILE A N 1
ATOM 4817 C CA . ILE A 1 609 ? 14.5 8.094 -7.406 1 32.28 609 ILE A CA 1
ATOM 4818 C C . ILE A 1 609 ? 15.719 7.27 -7.012 1 32.28 609 ILE A C 1
ATOM 4820 O O . ILE A 1 609 ? 16.562 7.73 -6.242 1 32.28 609 ILE A O 1
ATOM 4824 N N . ASP A 1 610 ? 15.672 6.074 -7.406 1 29.25 610 ASP A N 1
ATOM 4825 C CA . ASP A 1 610 ? 16.922 5.414 -7.023 1 29.25 610 ASP A CA 1
ATOM 4826 C C . ASP A 1 610 ? 18.047 5.781 -7.98 1 29.25 610 ASP A C 1
ATOM 4828 O O . ASP A 1 610 ? 19.188 5.332 -7.812 1 29.25 610 ASP A O 1
ATOM 4832 N N . GLU A 1 611 ? 17.828 6.301 -9.125 1 25.47 611 GLU A N 1
ATOM 4833 C CA . GLU A 1 611 ? 18.891 6.395 -10.117 1 25.47 611 GLU A CA 1
ATOM 4834 C C . GLU A 1 611 ? 19.734 7.648 -9.898 1 25.47 611 GLU A C 1
ATOM 4836 O O . GLU A 1 611 ? 20.844 7.762 -10.445 1 25.47 611 GLU A O 1
ATOM 4841 N N . THR A 1 612 ? 19.141 8.812 -9.75 1 22.05 612 THR A N 1
ATOM 4842 C CA . THR A 1 612 ? 20.031 9.953 -9.906 1 22.05 612 THR A CA 1
ATOM 4843 C C . THR A 1 612 ? 21.125 9.93 -8.852 1 22.05 612 THR A C 1
ATOM 4845 O O . THR A 1 612 ? 21.906 10.875 -8.734 1 22.05 612 THR A O 1
ATOM 4848 N N . ASP A 1 613 ? 21.234 9.109 -7.906 1 19.84 613 ASP A N 1
ATOM 4849 C CA . ASP A 1 613 ? 22.641 9.273 -7.59 1 19.84 613 ASP A CA 1
ATOM 4850 C C . ASP A 1 613 ? 23.516 8.672 -8.688 1 19.84 613 ASP A C 1
ATOM 4852 O O . ASP A 1 613 ? 23.266 7.559 -9.156 1 19.84 613 ASP A O 1
ATOM 4856 N N . MET B 1 1 ? -34.094 12.305 1.953 1 54.19 1 MET B N 1
ATOM 4857 C CA . MET B 1 1 ? -33.062 11.32 2.221 1 54.19 1 MET B CA 1
ATOM 4858 C C . MET B 1 1 ? -32.125 11.188 1.026 1 54.19 1 MET B C 1
ATOM 4860 O O . MET B 1 1 ? -32.562 11.156 -0.121 1 54.19 1 MET B O 1
ATOM 4864 N N . GLY B 1 2 ? -30.719 11.586 1.161 1 66.06 2 GLY B N 1
ATOM 4865 C CA . GLY B 1 2 ? -29.734 11.875 0.137 1 66.06 2 GLY B CA 1
ATOM 4866 C C . GLY B 1 2 ? -29.359 10.664 -0.691 1 66.06 2 GLY B C 1
ATOM 4867 O O . GLY B 1 2 ? -28.766 10.797 -1.765 1 66.06 2 GLY B O 1
ATOM 4868 N N . PHE B 1 3 ? -29.922 9.328 -0.18 1 77.44 3 PHE B N 1
ATOM 4869 C CA . PHE B 1 3 ? -29.547 8.172 -0.987 1 77.44 3 PHE B CA 1
ATOM 4870 C C . PHE B 1 3 ? -30.5 7.008 -0.736 1 77.44 3 PHE B C 1
ATOM 4872 O O . PHE B 1 3 ? -31.203 6.984 0.275 1 77.44 3 PHE B O 1
ATOM 4879 N N . LEU B 1 4 ? -30.781 6.125 -1.685 1 79 4 LEU B N 1
ATOM 4880 C CA . LEU B 1 4 ? -31.578 4.898 -1.614 1 79 4 LEU B CA 1
ATOM 4881 C C . LEU B 1 4 ? -30.672 3.672 -1.74 1 79 4 LEU B C 1
ATOM 4883 O O . LEU B 1 4 ? -29.562 3.758 -2.285 1 79 4 LEU B O 1
ATOM 4887 N N . THR B 1 5 ? -31.094 2.541 -1.164 1 82.06 5 THR B N 1
ATOM 4888 C CA . THR B 1 5 ? -30.312 1.314 -1.257 1 82.06 5 THR B CA 1
ATOM 4889 C C . THR B 1 5 ? -31.156 0.175 -1.819 1 82.06 5 THR B C 1
ATOM 4891 O O . THR B 1 5 ? -31.375 -0.832 -1.145 1 82.06 5 THR B O 1
ATOM 4894 N N . PRO B 1 6 ? -31.484 0.306 -3.045 1 86.06 6 PRO B N 1
ATOM 4895 C CA . PRO B 1 6 ? -32.281 -0.759 -3.672 1 86.06 6 PRO B CA 1
ATOM 4896 C C . PRO B 1 6 ? -31.438 -1.982 -4.027 1 86.06 6 PRO B C 1
ATOM 4898 O O . PRO B 1 6 ? -30.203 -1.926 -3.975 1 86.06 6 PRO B O 1
ATOM 4901 N N . MET B 1 7 ? -32.219 -3.076 -4.219 1 87.56 7 MET B N 1
ATOM 4902 C CA . MET B 1 7 ? -31.641 -4.285 -4.789 1 87.56 7 MET B CA 1
ATOM 4903 C C . MET B 1 7 ? -32.062 -4.469 -6.238 1 87.56 7 MET B C 1
ATOM 4905 O O . MET B 1 7 ? -33.25 -4.348 -6.559 1 87.56 7 MET B O 1
ATOM 4909 N N . TYR B 1 8 ? -31.031 -4.664 -7.062 1 92.69 8 TYR B N 1
ATOM 4910 C CA . TYR B 1 8 ? -31.328 -4.957 -8.461 1 92.69 8 TYR B CA 1
ATOM 4911 C C . TYR B 1 8 ? -30.734 -6.289 -8.875 1 92.69 8 TYR B C 1
ATOM 4913 O O . TYR B 1 8 ? -29.672 -6.688 -8.375 1 92.69 8 TYR B O 1
ATOM 4921 N N . GLU B 1 9 ? -31.469 -6.922 -9.742 1 94.19 9 GLU B N 1
ATOM 4922 C CA . GLU B 1 9 ? -30.938 -8.164 -10.297 1 94.19 9 GLU B CA 1
ATOM 4923 C C . GLU B 1 9 ? -29.75 -7.898 -11.211 1 94.19 9 GLU B C 1
ATOM 4925 O O . GLU B 1 9 ? -29.719 -6.898 -11.93 1 94.19 9 GLU B O 1
ATOM 4930 N N . LEU B 1 10 ? -28.812 -8.836 -11.188 1 96.06 10 LEU B N 1
ATOM 4931 C CA . LEU B 1 10 ? -27.625 -8.703 -12.039 1 96.06 10 LEU B CA 1
ATOM 4932 C C . LEU B 1 10 ? -28.031 -8.539 -13.5 1 96.06 10 LEU B C 1
ATOM 4934 O O . LEU B 1 10 ? -27.422 -7.742 -14.219 1 96.06 10 LEU B O 1
ATOM 4938 N N . GLY B 1 11 ? -29.078 -9.227 -13.938 1 96.44 11 GLY B N 1
ATOM 4939 C CA . GLY B 1 11 ? -29.562 -9.078 -15.297 1 96.44 11 GLY B CA 1
ATOM 4940 C C . GLY B 1 11 ? -29.938 -7.652 -15.648 1 96.44 11 GLY B C 1
ATOM 4941 O O . GLY B 1 11 ? -29.719 -7.207 -16.781 1 96.44 11 GLY B O 1
ATOM 4942 N N . GLU B 1 12 ? -30.469 -6.953 -14.727 1 96.44 12 GLU B N 1
ATOM 4943 C CA . GLU B 1 12 ? -30.844 -5.555 -14.93 1 96.44 12 GLU B CA 1
ATOM 4944 C C . GLU B 1 12 ? -29.609 -4.676 -15.102 1 96.44 12 GLU B C 1
ATOM 4946 O O . GLU B 1 12 ? -29.562 -3.822 -15.992 1 96.44 12 GLU B O 1
ATOM 4951 N N . TYR B 1 13 ? -28.656 -4.922 -14.258 1 97 13 TYR B N 1
ATOM 4952 C CA . TYR B 1 13 ? -27.422 -4.164 -14.375 1 97 13 TYR B CA 1
ATOM 4953 C C . TYR B 1 13 ? -26.797 -4.344 -15.75 1 97 13 TYR B C 1
ATOM 4955 O O . TYR B 1 13 ? -26.359 -3.371 -16.375 1 97 13 TYR B O 1
ATOM 4963 N N . LEU B 1 14 ? -26.812 -5.578 -16.234 1 97.25 14 LEU B N 1
ATOM 4964 C CA . LEU B 1 14 ? -26.234 -5.875 -17.547 1 97.25 14 LEU B CA 1
ATOM 4965 C C . LEU B 1 14 ? -26.984 -5.152 -18.656 1 97.25 14 LEU B C 1
ATOM 4967 O O . LEU B 1 14 ? -26.375 -4.594 -19.562 1 97.25 14 LEU B O 1
ATOM 4971 N N . ALA B 1 15 ? -28.25 -5.133 -18.516 1 96.19 15 ALA B N 1
ATOM 4972 C CA . ALA B 1 15 ? -29.078 -4.438 -19.516 1 96.19 15 ALA B CA 1
ATOM 4973 C C . ALA B 1 15 ? -28.812 -2.936 -19.484 1 96.19 15 ALA B C 1
ATOM 4975 O O . ALA B 1 15 ? -28.703 -2.305 -20.547 1 96.19 15 ALA B O 1
ATOM 4976 N N . TRP B 1 16 ? -28.688 -2.408 -18.312 1 96.94 16 TRP B N 1
ATOM 4977 C CA . TRP B 1 16 ? -28.516 -0.97 -18.141 1 96.94 16 TRP B CA 1
ATOM 4978 C C . TRP B 1 16 ? -27.141 -0.531 -18.641 1 96.94 16 TRP B C 1
ATOM 4980 O O . TRP B 1 16 ? -27 0.547 -19.234 1 96.94 16 TRP B O 1
ATOM 4990 N N . THR B 1 17 ? -26.141 -1.349 -18.422 1 96.62 17 THR B N 1
ATOM 4991 C CA . THR B 1 17 ? -24.812 -1.013 -18.922 1 96.62 17 THR B CA 1
ATOM 4992 C C . THR B 1 17 ? -24.766 -1.099 -20.438 1 96.62 17 THR B C 1
ATOM 4994 O O . THR B 1 17 ? -24.188 -0.224 -21.094 1 96.62 17 THR B O 1
ATOM 4997 N N . ARG B 1 18 ? -25.422 -2.01 -21.016 1 95.5 18 ARG B N 1
ATOM 4998 C CA . ARG B 1 18 ? -25.391 -2.232 -22.453 1 95.5 18 ARG B CA 1
ATOM 4999 C C . ARG B 1 18 ? -26.234 -1.189 -23.188 1 95.5 18 ARG B C 1
ATOM 5001 O O . ARG B 1 18 ? -25.922 -0.813 -24.312 1 95.5 18 ARG B O 1
ATOM 5008 N N . SER B 1 19 ? -27.297 -0.711 -22.531 1 95.5 19 SER B N 1
ATOM 5009 C CA . SER B 1 19 ? -28.141 0.304 -23.141 1 95.5 19 SER B CA 1
ATOM 5010 C C . SER B 1 19 ? -27.562 1.7 -22.953 1 95.5 19 SER B C 1
ATOM 5012 O O . SER B 1 19 ? -27.984 2.65 -23.609 1 95.5 19 SER B O 1
ATOM 5014 N N . GLY B 1 20 ? -26.641 1.799 -22.016 1 95.31 20 GLY B N 1
ATOM 5015 C CA . GLY B 1 20 ? -26.062 3.098 -21.719 1 95.31 20 GLY B CA 1
ATOM 5016 C C . GLY B 1 20 ? -26.781 3.846 -20.609 1 95.31 20 GLY B C 1
ATOM 5017 O O . GLY B 1 20 ? -26.422 4.98 -20.297 1 95.31 20 GLY B O 1
ATOM 5018 N N . GLU B 1 21 ? -27.75 3.18 -20.031 1 95.94 21 GLU B N 1
ATOM 5019 C CA . GLU B 1 21 ? -28.391 3.793 -18.875 1 95.94 21 GLU B CA 1
ATOM 5020 C C . GLU B 1 21 ? -27.422 3.982 -17.734 1 95.94 21 GLU B C 1
ATOM 5022 O O . GLU B 1 21 ? -27.531 4.949 -16.969 1 95.94 21 GLU B O 1
ATOM 5027 N N . ILE B 1 22 ? -26.547 3.041 -17.562 1 96.25 22 ILE B N 1
ATOM 5028 C CA . ILE B 1 22 ? -25.438 3.186 -16.625 1 96.25 22 ILE B CA 1
ATOM 5029 C C . ILE B 1 22 ? -24.141 3.484 -17.391 1 96.25 22 ILE B C 1
ATOM 5031 O O . ILE B 1 22 ? -23.766 2.734 -18.297 1 96.25 22 ILE B O 1
ATOM 5035 N N . GLN B 1 23 ? -23.562 4.559 -17.109 1 93.56 23 GLN B N 1
ATOM 5036 C CA . GLN B 1 23 ? -22.281 4.938 -17.688 1 93.56 23 GLN B CA 1
ATOM 5037 C C . GLN B 1 23 ? -21.297 5.375 -16.609 1 93.56 23 GLN B C 1
ATOM 5039 O O . GLN B 1 23 ? -21.594 5.32 -15.422 1 93.56 23 GLN B O 1
ATOM 5044 N N . LEU B 1 24 ? -20.078 5.566 -17.031 1 88.94 24 LEU B N 1
ATOM 5045 C CA . LEU B 1 24 ? -19.031 5.984 -16.094 1 88.94 24 LEU B CA 1
ATOM 5046 C C . LEU B 1 24 ? -18.781 7.484 -16.203 1 88.94 24 LEU B C 1
ATOM 5048 O O . LEU B 1 24 ? -18.844 8.055 -17.281 1 88.94 24 LEU B O 1
ATOM 5052 N N . PRO B 1 25 ? -18.562 8.109 -15.039 1 79.06 25 PRO B N 1
ATOM 5053 C CA . PRO B 1 25 ? -18.031 9.461 -15.172 1 79.06 25 PRO B CA 1
ATOM 5054 C C . PRO B 1 25 ? -16.656 9.492 -15.812 1 79.06 25 PRO B C 1
ATOM 5056 O O . PRO B 1 25 ? -15.883 8.539 -15.68 1 79.06 25 PRO B O 1
ATOM 5059 N N . ASP B 1 26 ? -16.281 10.492 -16.5 1 70.31 26 ASP B N 1
ATOM 5060 C CA . ASP B 1 26 ? -15.07 10.586 -17.312 1 70.31 26 ASP B CA 1
ATOM 5061 C C . ASP B 1 26 ? -13.82 10.547 -16.422 1 70.31 26 ASP B C 1
ATOM 5063 O O . ASP B 1 26 ? -12.734 10.211 -16.906 1 70.31 26 ASP B O 1
ATOM 5067 N N . PHE B 1 27 ? -14.078 10.789 -15.164 1 66.62 27 PHE B N 1
ATOM 5068 C CA . PHE B 1 27 ? -12.906 10.844 -14.305 1 66.62 27 PHE B CA 1
ATOM 5069 C C . PHE B 1 27 ? -12.539 9.453 -13.797 1 66.62 27 PHE B C 1
ATOM 5071 O O . PHE B 1 27 ? -11.492 9.273 -13.172 1 66.62 27 PHE B O 1
ATOM 5078 N N . GLN B 1 28 ? -13.336 8.484 -14.062 1 70.69 28 GLN B N 1
ATOM 5079 C CA . GLN B 1 28 ? -13.047 7.129 -13.617 1 70.69 28 GLN B CA 1
ATOM 5080 C C . GLN B 1 28 ? -11.844 6.547 -14.352 1 70.69 28 GLN B C 1
ATOM 5082 O O . GLN B 1 28 ? -11.625 6.859 -15.523 1 70.69 28 GLN B O 1
ATOM 5087 N N . ARG B 1 29 ? -11.086 5.746 -13.664 1 70.25 29 ARG B N 1
ATOM 5088 C CA . ARG B 1 29 ? -9.938 5.074 -14.273 1 70.25 29 ARG B CA 1
ATOM 5089 C C . ARG B 1 29 ? -10.391 4.035 -15.289 1 70.25 29 ARG B C 1
ATOM 5091 O O . ARG B 1 29 ? -11.555 3.639 -15.305 1 70.25 29 ARG B O 1
ATOM 5098 N N . GLY B 1 30 ? -9.43 3.727 -16.078 1 76.81 30 GLY B N 1
ATOM 5099 C CA . GLY B 1 30 ? -9.719 2.703 -17.078 1 76.81 30 GLY B CA 1
ATOM 5100 C C . GLY B 1 30 ? -9.891 1.321 -16.469 1 76.81 30 GLY B C 1
ATOM 5101 O O . GLY B 1 30 ? -9.609 1.115 -15.289 1 76.81 30 GLY B O 1
ATOM 5102 N N . TYR B 1 31 ? -10.523 0.401 -17.234 1 85.88 31 TYR B N 1
ATOM 5103 C CA . TYR B 1 31 ? -10.711 -0.991 -16.844 1 85.88 31 TYR B CA 1
ATOM 5104 C C . TYR B 1 31 ? -9.375 -1.722 -16.766 1 85.88 31 TYR B C 1
ATOM 5106 O O . TYR B 1 31 ? -8.57 -1.667 -17.688 1 85.88 31 TYR B O 1
ATOM 5114 N N . LYS B 1 32 ? -9.102 -2.396 -15.508 1 82.94 32 LYS B N 1
ATOM 5115 C CA . LYS B 1 32 ? -7.762 -2.941 -15.305 1 82.94 32 LYS B CA 1
ATOM 5116 C C . LYS B 1 32 ? -7.824 -4.297 -14.602 1 82.94 32 LYS B C 1
ATOM 5118 O O . LYS B 1 32 ? -6.848 -4.727 -13.984 1 82.94 32 LYS B O 1
ATOM 5123 N N . TRP B 1 33 ? -8.844 -5.102 -14.648 1 89.5 33 TRP B N 1
ATOM 5124 C CA . TRP B 1 33 ? -8.914 -6.344 -13.891 1 89.5 33 TRP B CA 1
ATOM 5125 C C . TRP B 1 33 ? -8.195 -7.473 -14.617 1 89.5 33 TRP B C 1
ATOM 5127 O O . TRP B 1 33 ? -8.25 -7.566 -15.844 1 89.5 33 TRP B O 1
ATOM 5137 N N . GLU B 1 34 ? -7.605 -8.297 -13.852 1 91.88 34 GLU B N 1
ATOM 5138 C CA . GLU B 1 34 ? -6.871 -9.453 -14.352 1 91.88 34 GLU B CA 1
ATOM 5139 C C . GLU B 1 34 ? -7.793 -10.648 -14.555 1 91.88 34 GLU B C 1
ATOM 5141 O O . GLU B 1 34 ? -8.828 -10.758 -13.898 1 91.88 34 GLU B O 1
ATOM 5146 N N . ASP B 1 35 ? -7.309 -11.5 -15.391 1 93.81 35 ASP B N 1
ATOM 5147 C CA . ASP B 1 35 ? -8.047 -12.695 -15.812 1 93.81 35 ASP B CA 1
ATOM 5148 C C . ASP B 1 35 ? -8.531 -13.492 -14.602 1 93.81 35 ASP B C 1
ATOM 5150 O O . ASP B 1 35 ? -9.711 -13.82 -14.508 1 93.81 35 ASP B O 1
ATOM 5154 N N . GLU B 1 36 ? -7.695 -13.719 -13.672 1 89.88 36 GLU B N 1
ATOM 5155 C CA . GLU B 1 36 ? -8.039 -14.555 -12.523 1 89.88 36 GLU B CA 1
ATOM 5156 C C . GLU B 1 36 ? -9.078 -13.875 -11.641 1 89.88 36 GLU B C 1
ATOM 5158 O O . GLU B 1 36 ? -9.945 -14.539 -11.062 1 89.88 36 GLU B O 1
ATOM 5163 N N . ARG B 1 37 ? -9.008 -12.625 -11.508 1 88.62 37 ARG B N 1
ATOM 5164 C CA . ARG B 1 37 ? -9.992 -11.898 -10.711 1 88.62 37 ARG B CA 1
ATOM 5165 C C . ARG B 1 37 ? -11.383 -12 -11.328 1 88.62 37 ARG B C 1
ATOM 5167 O O . ARG B 1 37 ? -12.375 -12.141 -10.617 1 88.62 37 ARG B O 1
ATOM 5174 N N . ILE B 1 38 ? -11.391 -11.938 -12.594 1 94.56 38 ILE B N 1
ATOM 5175 C CA . ILE B 1 38 ? -12.656 -12.047 -13.312 1 94.56 38 ILE B CA 1
ATOM 5176 C C . ILE B 1 38 ? -13.234 -13.453 -13.141 1 94.56 38 ILE B C 1
ATOM 5178 O O . ILE B 1 38 ? -14.422 -13.609 -12.867 1 94.56 38 ILE B O 1
ATOM 5182 N N . ARG B 1 39 ? -12.367 -14.406 -13.273 1 94.44 39 ARG B N 1
ATOM 5183 C CA . ARG B 1 39 ? -12.789 -15.789 -13.078 1 94.44 39 ARG B CA 1
ATOM 5184 C C . ARG B 1 39 ? -13.391 -15.984 -11.688 1 94.44 39 ARG B C 1
ATOM 5186 O O . ARG B 1 39 ? -14.461 -16.562 -11.547 1 94.44 39 ARG B O 1
ATOM 5193 N N . GLN B 1 40 ? -12.758 -15.43 -10.711 1 88.19 40 GLN B N 1
ATOM 5194 C CA . GLN B 1 40 ? -13.234 -15.547 -9.336 1 88.19 40 GLN B CA 1
ATOM 5195 C C . GLN B 1 40 ? -14.57 -14.828 -9.156 1 88.19 40 GLN B C 1
ATOM 5197 O O . GLN B 1 40 ? -15.422 -15.273 -8.383 1 88.19 40 GLN B O 1
ATOM 5202 N N . LEU B 1 41 ? -14.672 -13.734 -9.758 1 90.94 41 LEU B N 1
ATOM 5203 C CA . LEU B 1 41 ? -15.922 -12.984 -9.727 1 90.94 41 LEU B CA 1
ATOM 5204 C C . LEU B 1 41 ? -17.078 -13.82 -10.273 1 90.94 41 LEU B C 1
ATOM 5206 O O . LEU B 1 41 ? -18.156 -13.852 -9.688 1 90.94 41 LEU B O 1
ATOM 5210 N N . LEU B 1 42 ? -16.844 -14.5 -11.344 1 95.12 42 LEU B N 1
ATOM 5211 C CA . LEU B 1 42 ? -17.859 -15.336 -11.961 1 95.12 42 LEU B CA 1
ATOM 5212 C C . LEU B 1 42 ? -18.203 -16.531 -11.07 1 95.12 42 LEU B C 1
ATOM 5214 O O . LEU B 1 42 ? -19.359 -16.922 -10.977 1 95.12 42 LEU B O 1
ATOM 5218 N N . ILE B 1 43 ? -17.203 -17.047 -10.422 1 90.62 43 ILE B N 1
ATOM 5219 C CA . ILE B 1 43 ? -17.438 -18.125 -9.469 1 90.62 43 ILE B CA 1
ATOM 5220 C C . ILE B 1 43 ? -18.328 -17.641 -8.328 1 90.62 43 ILE B C 1
ATOM 5222 O O . ILE B 1 43 ? -19.234 -18.344 -7.902 1 90.62 43 ILE B O 1
ATOM 5226 N N . THR B 1 44 ? -18.109 -16.453 -7.898 1 85.88 44 THR B N 1
ATOM 5227 C CA . THR B 1 44 ? -18.906 -15.859 -6.84 1 85.88 44 THR B CA 1
ATOM 5228 C C . THR B 1 44 ? -20.375 -15.773 -7.254 1 85.88 44 THR B C 1
ATOM 5230 O O . THR B 1 44 ? -21.266 -16.109 -6.477 1 85.88 44 THR B O 1
ATOM 5233 N N . VAL B 1 45 ? -20.594 -15.391 -8.414 1 90.44 45 VAL B N 1
ATOM 5234 C CA . VAL B 1 45 ? -21.953 -15.273 -8.938 1 90.44 45 VAL B CA 1
ATOM 5235 C C . VAL B 1 45 ? -22.594 -16.656 -9.016 1 90.44 45 VAL B C 1
ATOM 5237 O O . VAL B 1 45 ? -23.734 -16.844 -8.586 1 90.44 45 VAL B O 1
ATOM 5240 N N . LEU B 1 46 ? -21.844 -17.609 -9.484 1 91.62 46 LEU B N 1
ATOM 5241 C CA . LEU B 1 46 ? -22.375 -18.953 -9.664 1 91.62 46 LEU B CA 1
ATOM 5242 C C . LEU B 1 46 ? -22.672 -19.609 -8.32 1 91.62 46 LEU B C 1
ATOM 5244 O O . LEU B 1 46 ? -23.625 -20.375 -8.188 1 91.62 46 LEU B O 1
ATOM 5248 N N . ARG B 1 47 ? -21.875 -19.266 -7.363 1 85.62 47 ARG B N 1
ATOM 5249 C CA . ARG B 1 47 ? -22.047 -19.859 -6.039 1 85.62 47 ARG B CA 1
ATOM 5250 C C . ARG B 1 47 ? -23.094 -19.094 -5.234 1 85.62 47 ARG B C 1
ATOM 5252 O O . ARG B 1 47 ? -23.5 -19.547 -4.164 1 85.62 47 ARG B O 1
ATOM 5259 N N . GLY B 1 48 ? -23.453 -17.953 -5.715 1 83.94 48 GLY B N 1
ATOM 5260 C CA . GLY B 1 48 ? -24.453 -17.172 -5.035 1 83.94 48 GLY B CA 1
ATOM 5261 C C . GLY B 1 48 ? -23.922 -16.422 -3.822 1 83.94 48 GLY B C 1
ATOM 5262 O O . GLY B 1 48 ? -24.656 -16.188 -2.863 1 83.94 48 GLY B O 1
ATOM 5263 N N . HIS B 1 49 ? -22.641 -16.156 -3.801 1 80 49 HIS B N 1
ATOM 5264 C CA . HIS B 1 49 ? -22.047 -15.391 -2.721 1 80 49 HIS B CA 1
ATOM 5265 C C . HIS B 1 49 ? -22.219 -13.891 -2.955 1 80 49 HIS B C 1
ATOM 5267 O O . HIS B 1 49 ? -22.297 -13.445 -4.102 1 80 49 HIS B O 1
ATOM 5273 N N . PRO B 1 50 ? -22.234 -13.094 -1.878 1 80.62 50 PRO B N 1
ATOM 5274 C CA . PRO B 1 50 ? -22.422 -11.648 -2.055 1 80.62 50 PRO B CA 1
ATOM 5275 C C . PRO B 1 50 ? -21.219 -10.969 -2.688 1 80.62 50 PRO B C 1
ATOM 5277 O O . PRO B 1 50 ? -20.078 -11.344 -2.398 1 80.62 50 PRO B O 1
ATOM 5280 N N . LEU B 1 51 ? -21.375 -10 -3.586 1 79.38 51 LEU B N 1
ATOM 5281 C CA . LEU B 1 51 ? -20.328 -9.266 -4.293 1 79.38 51 LEU B CA 1
ATOM 5282 C C . LEU B 1 51 ? -20.156 -7.871 -3.701 1 79.38 51 LEU B C 1
ATOM 5284 O O . LEU B 1 51 ? -19.281 -7.113 -4.137 1 79.38 51 LEU B O 1
ATOM 5288 N N . GLY B 1 52 ? -20.719 -7.484 -2.781 1 76.25 52 GLY B N 1
ATOM 5289 C CA . GLY B 1 52 ? -20.703 -6.105 -2.314 1 76.25 52 GLY B CA 1
ATOM 5290 C C . GLY B 1 52 ? -21.719 -5.227 -3.006 1 76.25 52 GLY B C 1
ATOM 5291 O O . GLY B 1 52 ? -22.562 -5.719 -3.766 1 76.25 52 GLY B O 1
ATOM 5292 N N . ALA B 1 53 ? -21.656 -3.906 -2.781 1 80.12 53 ALA B N 1
ATOM 5293 C CA . ALA B 1 53 ? -22.625 -2.977 -3.344 1 80.12 53 ALA B CA 1
ATOM 5294 C C . ALA B 1 53 ? -22 -2.115 -4.434 1 80.12 53 ALA B C 1
ATOM 5296 O O . ALA B 1 53 ? -20.766 -2.01 -4.523 1 80.12 53 ALA B O 1
ATOM 5297 N N . VAL B 1 54 ? -22.828 -1.61 -5.359 1 87 54 VAL B N 1
ATOM 5298 C CA . VAL B 1 54 ? -22.406 -0.598 -6.316 1 87 54 VAL B CA 1
ATOM 5299 C C . VAL B 1 54 ? -23 0.757 -5.941 1 87 54 VAL B C 1
ATOM 5301 O O . VAL B 1 54 ? -24.031 0.824 -5.281 1 87 54 VAL B O 1
ATOM 5304 N N . MET B 1 55 ? -22.359 1.786 -6.309 1 85.44 55 MET B N 1
ATOM 5305 C CA . MET B 1 55 ? -22.859 3.133 -6.059 1 85.44 55 MET B CA 1
ATOM 5306 C C . MET B 1 55 ? -23.188 3.842 -7.367 1 85.44 55 MET B C 1
ATOM 5308 O O . MET B 1 55 ? -22.375 3.885 -8.281 1 85.44 55 MET B O 1
ATOM 5312 N N . LEU B 1 56 ? -24.406 4.41 -7.406 1 89.5 56 LEU B N 1
ATOM 5313 C CA . LEU B 1 56 ? -24.922 5.074 -8.602 1 89.5 56 LEU B CA 1
ATOM 5314 C C . LEU B 1 56 ? -25.328 6.508 -8.289 1 89.5 56 LEU B C 1
ATOM 5316 O O . LEU B 1 56 ? -25.875 6.785 -7.219 1 89.5 56 LEU B O 1
ATOM 5320 N N . LEU B 1 57 ? -25.016 7.359 -9.195 1 84.69 57 LEU B N 1
ATOM 5321 C CA . LEU B 1 57 ? -25.484 8.742 -9.141 1 84.69 57 LEU B CA 1
ATOM 5322 C C . LEU B 1 57 ? -26.547 9 -10.219 1 84.69 57 LEU B C 1
ATOM 5324 O O . LEU B 1 57 ? -26.281 8.82 -11.406 1 84.69 57 LEU B O 1
ATOM 5328 N N . LYS B 1 58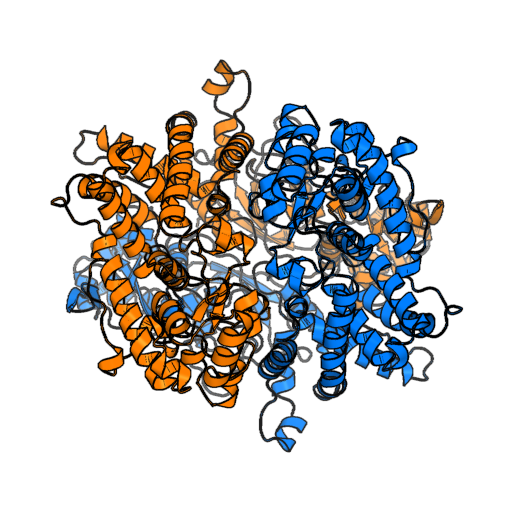 ? -27.703 9.328 -9.758 1 88.12 58 LYS B N 1
ATOM 5329 C CA . LYS B 1 58 ? -28.734 9.672 -10.727 1 88.12 58 LYS B CA 1
ATOM 5330 C C . LYS B 1 58 ? -28.375 10.953 -11.484 1 88.12 58 LYS B C 1
ATOM 5332 O O . LYS B 1 58 ? -27.938 11.93 -10.883 1 88.12 58 LYS B O 1
ATOM 5337 N N . THR B 1 59 ? -28.453 10.789 -12.836 1 82.12 59 THR B N 1
ATOM 5338 C CA . THR B 1 59 ? -28.125 11.953 -13.656 1 82.12 59 THR B CA 1
ATOM 5339 C C . THR B 1 59 ? -29.281 12.945 -13.672 1 82.12 59 THR B C 1
ATOM 5341 O O . THR B 1 59 ? -30.391 12.625 -13.227 1 82.12 59 THR B O 1
ATOM 5344 N N . GLY B 1 60 ? -29.078 14.156 -14.172 1 69.19 60 GLY B N 1
ATOM 5345 C CA . GLY B 1 60 ? -30.062 15.227 -14.234 1 69.19 60 GLY B CA 1
ATOM 5346 C C . GLY B 1 60 ? -29.797 16.328 -13.227 1 69.19 60 GLY B C 1
ATOM 5347 O O . GLY B 1 60 ? -30.609 17.25 -13.094 1 69.19 60 GLY B O 1
ATOM 5348 N N . ASN B 1 61 ? -28.719 15.984 -12.531 1 58.06 61 ASN B N 1
ATOM 5349 C CA . ASN B 1 61 ? -28.328 16.969 -11.531 1 58.06 61 ASN B CA 1
ATOM 5350 C C . ASN B 1 61 ? -27.672 18.188 -12.172 1 58.06 61 ASN B C 1
ATOM 5352 O O . ASN B 1 61 ? -26.688 18.062 -12.906 1 58.06 61 ASN B O 1
ATOM 5356 N N . SER B 1 62 ? -28.391 19.328 -12.211 1 56 62 SER B N 1
ATOM 5357 C CA . SER B 1 62 ? -27.906 20.578 -12.789 1 56 62 SER B CA 1
ATOM 5358 C C . SER B 1 62 ? -26.578 20.984 -12.18 1 56 62 SER B C 1
ATOM 5360 O O . SER B 1 62 ? -25.797 21.703 -12.805 1 56 62 SER B O 1
ATOM 5362 N N . GLN B 1 63 ? -26.344 20.484 -10.969 1 54.16 63 GLN B N 1
ATOM 5363 C CA . GLN B 1 63 ? -25.172 20.969 -10.234 1 54.16 63 GLN B CA 1
ATOM 5364 C C . GLN B 1 63 ? -23.953 20.109 -10.547 1 54.16 63 GLN B C 1
ATOM 5366 O O . GLN B 1 63 ? -22.812 20.562 -10.352 1 54.16 63 GLN B O 1
ATOM 5371 N N . VAL B 1 64 ? -24.25 18.891 -10.961 1 56.84 64 VAL B N 1
ATOM 5372 C CA . VAL B 1 64 ? -23.109 18 -11.18 1 56.84 64 VAL B CA 1
ATOM 5373 C C . VAL B 1 64 ? -23.125 17.484 -12.617 1 56.84 64 VAL B C 1
ATOM 5375 O O . VAL B 1 64 ? -24 16.688 -12.992 1 56.84 64 VAL B O 1
ATOM 5378 N N . ARG B 1 65 ? -22.344 18.203 -13.5 1 60.34 65 ARG B N 1
ATOM 5379 C CA . ARG B 1 65 ? -22.312 17.688 -14.859 1 60.34 65 ARG B CA 1
ATOM 5380 C C . ARG B 1 65 ? -21.016 16.922 -15.125 1 60.34 65 ARG B C 1
ATOM 5382 O O . ARG B 1 65 ? -19.953 17.516 -15.312 1 60.34 65 ARG B O 1
ATOM 5389 N N . PHE B 1 66 ? -21.031 15.602 -14.781 1 67.38 66 PHE B N 1
ATOM 5390 C CA . PHE B 1 66 ? -19.938 14.742 -15.219 1 67.38 66 PHE B CA 1
ATOM 5391 C C . PHE B 1 66 ? -20.188 14.211 -16.625 1 67.38 66 PHE B C 1
ATOM 5393 O O . PHE B 1 66 ? -21.297 13.812 -16.953 1 67.38 66 PHE B O 1
ATOM 5400 N N . LYS B 1 67 ? -19.141 14.414 -17.422 1 72.25 67 LYS B N 1
ATOM 5401 C CA . LYS B 1 67 ? -19.281 13.836 -18.75 1 72.25 67 LYS B CA 1
ATOM 5402 C C . LYS B 1 67 ? -19.312 12.312 -18.688 1 72.25 67 LYS B C 1
ATOM 5404 O O . LYS B 1 67 ? -18.406 11.68 -18.141 1 72.25 67 LYS B O 1
ATOM 5409 N N . PRO B 1 68 ? -20.422 11.734 -19.156 1 81.88 68 PRO B N 1
ATOM 5410 C CA . PRO B 1 68 ? -20.531 10.273 -19.125 1 81.88 68 PRO B CA 1
ATOM 5411 C C . PRO B 1 68 ? -19.656 9.586 -20.172 1 81.88 68 PRO B C 1
ATOM 5413 O O . PRO B 1 68 ? -19.422 10.156 -21.25 1 81.88 68 PRO B O 1
ATOM 5416 N N . ARG B 1 69 ? -19.141 8.492 -19.875 1 86.44 69 ARG B N 1
ATOM 5417 C CA . ARG B 1 69 ? -18.453 7.625 -20.828 1 86.44 69 ARG B CA 1
ATOM 5418 C C . ARG B 1 69 ? -18.953 6.188 -20.719 1 86.44 69 ARG B C 1
ATOM 5420 O O . ARG B 1 69 ? -19.312 5.73 -19.641 1 86.44 69 ARG B O 1
ATOM 5427 N N . ARG B 1 70 ? -18.938 5.484 -21.797 1 89.5 70 ARG B N 1
ATOM 5428 C CA . ARG B 1 70 ? -19.422 4.105 -21.844 1 89.5 70 ARG B CA 1
ATOM 5429 C C . ARG B 1 70 ? -18.469 3.174 -21.094 1 89.5 70 ARG B C 1
ATOM 5431 O O . ARG B 1 70 ? -17.297 3.486 -20.906 1 89.5 70 ARG B O 1
ATOM 5438 N N . LEU B 1 71 ? -19 2.029 -20.562 1 92.19 71 LEU B N 1
ATOM 5439 C CA . LEU B 1 71 ? -18.141 0.985 -20 1 92.19 71 LEU B CA 1
ATOM 5440 C C . LEU B 1 71 ? -17.297 0.327 -21.094 1 92.19 71 LEU B C 1
ATOM 5442 O O . LEU B 1 71 ? -17.75 0.212 -22.25 1 92.19 71 LEU B O 1
ATOM 5446 N N . GLU B 1 72 ? -16.141 -0.118 -20.781 1 90.38 72 GLU B N 1
ATOM 5447 C CA . GLU B 1 72 ? -15.289 -0.836 -21.734 1 90.38 72 GLU B CA 1
ATOM 5448 C C . GLU B 1 72 ? -16 -2.068 -22.281 1 90.38 72 GLU B C 1
ATOM 5450 O O . GLU B 1 72 ? -16.641 -2.811 -21.531 1 90.38 72 GLU B O 1
ATOM 5455 N N . GLY B 1 73 ? -15.914 -2.24 -23.625 1 89.62 73 GLY B N 1
ATOM 5456 C CA . GLY B 1 73 ? -16.516 -3.406 -24.25 1 89.62 73 GLY B CA 1
ATOM 5457 C C . GLY B 1 73 ? -17.938 -3.166 -24.719 1 89.62 73 GLY B C 1
ATOM 5458 O O . GLY B 1 73 ? -18.547 -4.031 -25.359 1 89.62 73 GLY B O 1
ATOM 5459 N N . VAL B 1 74 ? -18.531 -1.98 -24.328 1 92.56 74 VAL B N 1
ATOM 5460 C CA . VAL B 1 74 ? -19.891 -1.657 -24.719 1 92.56 74 VAL B CA 1
ATOM 5461 C C . VAL B 1 74 ? -19.891 -0.591 -25.812 1 92.56 74 VAL B C 1
ATOM 5463 O O . VAL B 1 74 ? -19.109 0.361 -25.75 1 92.56 74 VAL B O 1
ATOM 5466 N N . GLU B 1 75 ? -20.641 -0.792 -26.797 1 91.56 75 GLU B N 1
ATOM 5467 C CA . GLU B 1 75 ? -20.828 0.2 -27.859 1 91.56 75 GLU B CA 1
ATOM 5468 C C . GLU B 1 75 ? -22.172 0.906 -27.719 1 91.56 75 GLU B C 1
ATOM 5470 O O . GLU B 1 75 ? -23.203 0.258 -27.531 1 91.56 75 GLU B O 1
ATOM 5475 N N . LEU B 1 76 ? -22.078 2.189 -27.688 1 91.62 76 LEU B N 1
ATOM 5476 C CA . LEU B 1 76 ? -23.297 2.986 -27.547 1 91.62 76 LEU B CA 1
ATOM 5477 C C . LEU B 1 76 ? -23.469 3.947 -28.719 1 91.62 76 LEU B C 1
ATOM 5479 O O . LEU B 1 76 ? -22.469 4.5 -29.203 1 91.62 76 LEU B O 1
ATOM 5483 N N . PRO B 1 77 ? -24.734 4.145 -29.156 1 90.38 77 PRO B N 1
ATOM 5484 C CA . PRO B 1 77 ? -24.953 5.211 -30.141 1 90.38 77 PRO B CA 1
ATOM 5485 C C . PRO B 1 77 ? -24.578 6.59 -29.609 1 90.38 77 PRO B C 1
ATOM 5487 O O . PRO B 1 77 ? -24.641 6.832 -28.391 1 90.38 77 PRO B O 1
ATOM 5490 N N . ALA B 1 78 ? -24.141 7.414 -30.531 1 83.19 78 ALA B N 1
ATOM 5491 C CA . ALA B 1 78 ? -23.781 8.773 -30.156 1 83.19 78 ALA B CA 1
ATOM 5492 C C . ALA B 1 78 ? -24.953 9.492 -29.5 1 83.19 78 ALA B C 1
ATOM 5494 O O . ALA B 1 78 ? -26.094 9.367 -29.938 1 83.19 78 ALA B O 1
ATOM 5495 N N . GLY B 1 79 ? -24.75 10.125 -28.453 1 82.94 79 GLY B N 1
ATOM 5496 C CA . GLY B 1 79 ? -25.75 10.945 -27.828 1 82.94 79 GLY B CA 1
ATOM 5497 C C . GLY B 1 79 ? -26.562 10.203 -26.781 1 82.94 79 GLY B C 1
ATOM 5498 O O . GLY B 1 79 ? -27.531 10.734 -26.234 1 82.94 79 GLY B O 1
ATOM 5499 N N . THR B 1 80 ? -26.172 8.93 -26.484 1 90.5 80 THR B N 1
ATOM 5500 C CA . THR B 1 80 ? -26.891 8.195 -25.453 1 90.5 80 THR B CA 1
ATOM 5501 C C . THR B 1 80 ? -26.719 8.844 -24.094 1 90.5 80 THR B C 1
ATOM 5503 O O . THR B 1 80 ? -25.594 9.07 -23.641 1 90.5 80 THR B O 1
ATOM 5506 N N . GLU B 1 81 ? -27.859 9.164 -23.5 1 88.5 81 GLU B N 1
ATOM 5507 C CA . GLU B 1 81 ? -27.812 9.82 -22.203 1 88.5 81 GLU B CA 1
ATOM 5508 C C . GLU B 1 81 ? -27.797 8.797 -21.062 1 88.5 81 GLU B C 1
ATOM 5510 O O . GLU B 1 81 ? -28.516 7.789 -21.125 1 88.5 81 GLU B O 1
ATOM 5515 N N . ALA B 1 82 ? -27.031 9.07 -20.109 1 91.12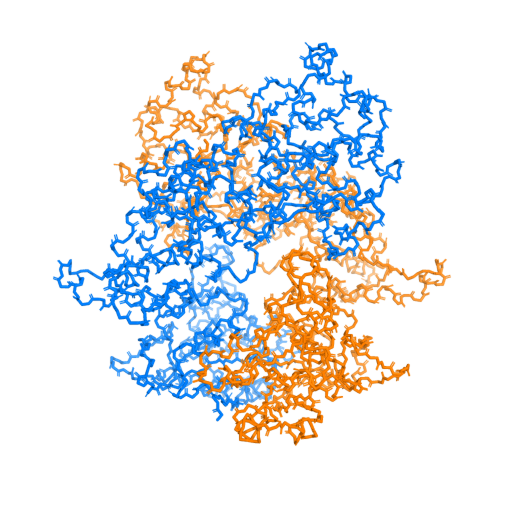 82 ALA B N 1
ATOM 5516 C CA . ALA B 1 82 ? -26.938 8.195 -18.938 1 91.12 82 ALA B CA 1
ATOM 5517 C C . ALA B 1 82 ? -28.031 8.531 -17.922 1 91.12 82 ALA B C 1
ATOM 5519 O O . ALA B 1 82 ? -28.312 9.703 -17.672 1 91.12 82 ALA B O 1
ATOM 5520 N N . LYS B 1 83 ? -28.656 7.523 -17.391 1 92.69 83 LYS B N 1
ATOM 5521 C CA . LYS B 1 83 ? -29.578 7.691 -16.281 1 92.69 83 LYS B CA 1
ATOM 5522 C C . LYS B 1 83 ? -28.844 7.648 -14.945 1 92.69 83 LYS B C 1
ATOM 5524 O O . LYS B 1 83 ? -29.25 8.32 -13.992 1 92.69 83 LYS B O 1
ATOM 5529 N N . PHE B 1 84 ? -27.828 6.797 -14.922 1 92.69 84 PHE B N 1
ATOM 5530 C CA . PHE B 1 84 ? -27 6.66 -13.734 1 92.69 84 PHE B CA 1
ATOM 5531 C C . PHE B 1 84 ? -25.516 6.742 -14.102 1 92.69 84 PHE B C 1
ATOM 5533 O O . PHE B 1 84 ? -25.094 6.211 -15.133 1 92.69 84 PHE B O 1
ATOM 5540 N N . LEU B 1 85 ? -24.812 7.41 -13.258 1 87.31 85 LEU B N 1
ATOM 5541 C CA . LEU B 1 85 ? -23.359 7.324 -13.328 1 87.31 85 LEU B CA 1
ATOM 5542 C C . LEU B 1 85 ? -22.812 6.387 -12.25 1 87.31 85 LEU B C 1
ATOM 5544 O O . LEU B 1 85 ? -23.156 6.52 -11.078 1 87.31 85 LEU B O 1
ATOM 5548 N N . LEU B 1 86 ? -22.047 5.426 -12.664 1 90.12 86 LEU B N 1
ATOM 5549 C CA . LEU B 1 86 ? -21.469 4.449 -11.75 1 90.12 86 LEU B CA 1
ATOM 5550 C C . LEU B 1 86 ? -20.266 5.043 -11.023 1 90.12 86 LEU B C 1
ATOM 5552 O O . LEU B 1 86 ? -19.234 5.301 -11.633 1 90.12 86 LEU B O 1
ATOM 5556 N N . LEU B 1 87 ? -20.453 5.168 -9.711 1 80.5 87 LEU B N 1
ATOM 5557 C CA . LEU B 1 87 ? -19.406 5.809 -8.922 1 80.5 87 LEU B CA 1
ATOM 5558 C C . LEU B 1 87 ? -18.484 4.766 -8.297 1 80.5 87 LEU B C 1
ATOM 5560 O O . LEU B 1 87 ? -17.297 5.043 -8.047 1 80.5 87 LEU B O 1
ATOM 5564 N N . ASP B 1 88 ? -18.984 3.607 -8.008 1 81.5 88 ASP B N 1
ATOM 5565 C CA . ASP B 1 88 ? -18.219 2.508 -7.426 1 81.5 88 ASP B CA 1
ATOM 5566 C C . ASP B 1 88 ? -18.656 1.167 -8.023 1 81.5 88 ASP B C 1
ATOM 5568 O O . ASP B 1 88 ? -19.828 0.952 -8.297 1 81.5 88 ASP B O 1
ATOM 5572 N N . GLY B 1 89 ? -17.656 0.342 -8.195 1 85.81 89 GLY B N 1
ATOM 5573 C CA . GLY B 1 89 ? -17.922 -0.983 -8.727 1 85.81 89 GLY B CA 1
ATOM 5574 C C . GLY B 1 89 ? -17.656 -1.097 -10.211 1 85.81 89 GLY B C 1
ATOM 5575 O O . GLY B 1 89 ? -18.078 -2.059 -10.852 1 85.81 89 GLY B O 1
ATOM 5576 N N . GLN B 1 90 ? -16.953 -0.192 -10.734 1 89 90 GLN B N 1
ATOM 5577 C CA . GLN B 1 90 ? -16.75 -0.15 -12.18 1 89 90 GLN B CA 1
ATOM 5578 C C . GLN B 1 90 ? -16.031 -1.405 -12.664 1 89 90 GLN B C 1
ATOM 5580 O O . GLN B 1 90 ? -16.406 -1.979 -13.695 1 89 90 GLN B O 1
ATOM 5585 N N . GLN B 1 91 ? -15.023 -1.871 -11.914 1 90.19 91 GLN B N 1
ATOM 5586 C CA . GLN B 1 91 ? -14.266 -3.029 -12.367 1 90.19 91 GLN B CA 1
ATOM 5587 C C . GLN B 1 91 ? -15.117 -4.293 -12.352 1 90.19 91 GLN B C 1
ATOM 5589 O O . GLN B 1 91 ? -15.086 -5.082 -13.297 1 90.19 91 GLN B O 1
ATOM 5594 N N . ARG B 1 92 ? -15.93 -4.387 -11.32 1 90.88 92 ARG B N 1
ATOM 5595 C CA . ARG B 1 92 ? -16.797 -5.555 -11.195 1 90.88 92 ARG B CA 1
ATOM 5596 C C . ARG B 1 92 ? -17.875 -5.555 -12.273 1 90.88 92 ARG B C 1
ATOM 5598 O O . ARG B 1 92 ? -18.047 -6.543 -12.992 1 90.88 92 ARG B O 1
ATOM 5605 N N . LEU B 1 93 ? -18.5 -4.438 -12.406 1 94.62 93 LEU B N 1
ATOM 5606 C CA . LEU B 1 93 ? -19.625 -4.379 -13.328 1 94.62 93 LEU B CA 1
ATOM 5607 C C . LEU B 1 93 ? -19.156 -4.441 -14.773 1 94.62 93 LEU B C 1
ATOM 5609 O O . LEU B 1 93 ? -19.828 -5.047 -15.617 1 94.62 93 LEU B O 1
ATOM 5613 N N . THR B 1 94 ? -18.062 -3.824 -15.055 1 95.69 94 THR B N 1
ATOM 5614 C CA . THR B 1 94 ? -17.5 -3.914 -16.406 1 95.69 94 THR B CA 1
ATOM 5615 C C . THR B 1 94 ? -17.125 -5.355 -16.734 1 95.69 94 THR B C 1
ATOM 5617 O O . THR B 1 94 ? -17.422 -5.844 -17.828 1 95.69 94 THR B O 1
ATOM 5620 N N . SER B 1 95 ? -16.484 -6.043 -15.773 1 96.56 95 SER B N 1
ATOM 5621 C CA . SER B 1 95 ? -16.109 -7.441 -15.969 1 96.56 95 SER B CA 1
ATOM 5622 C C . SER B 1 95 ? -17.344 -8.312 -16.219 1 96.56 95 SER B C 1
ATOM 5624 O O . SER B 1 95 ? -17.359 -9.109 -17.156 1 96.56 95 SER B O 1
ATOM 5626 N N . LEU B 1 96 ? -18.328 -8.094 -15.43 1 97.5 96 LEU B N 1
ATOM 5627 C CA . LEU B 1 96 ? -19.547 -8.891 -15.547 1 97.5 96 LEU B CA 1
ATOM 5628 C C . LEU B 1 96 ? -20.266 -8.578 -16.859 1 97.5 96 LEU B C 1
ATOM 5630 O O . LEU B 1 96 ? -20.781 -9.492 -17.516 1 97.5 96 LEU B O 1
ATOM 5634 N N . THR B 1 97 ? -20.297 -7.344 -17.203 1 97.25 97 THR B N 1
ATOM 5635 C CA . THR B 1 97 ? -20.953 -6.934 -18.438 1 97.25 97 THR B CA 1
ATOM 5636 C C . THR B 1 97 ? -20.281 -7.582 -19.656 1 97.25 97 THR B C 1
ATOM 5638 O O . THR B 1 97 ? -20.969 -8.109 -20.531 1 97.25 97 THR B O 1
ATOM 5641 N N . GLN B 1 98 ? -19 -7.574 -19.672 1 97.06 98 GLN B N 1
ATOM 5642 C CA . GLN B 1 98 ? -18.281 -8.164 -20.797 1 97.06 98 GLN B CA 1
ATOM 5643 C C . GLN B 1 98 ? -18.422 -9.688 -20.797 1 97.06 98 GLN B C 1
ATOM 5645 O O . GLN B 1 98 ? -18.688 -10.289 -21.828 1 97.06 98 GLN B O 1
ATOM 5650 N N . ALA B 1 99 ? -18.266 -10.336 -19.688 1 97.81 99 ALA B N 1
ATOM 5651 C CA . ALA B 1 99 ? -18.172 -11.789 -19.562 1 97.81 99 ALA B CA 1
ATOM 5652 C C . ALA B 1 99 ? -19.531 -12.445 -19.734 1 97.81 99 ALA B C 1
ATOM 5654 O O . ALA B 1 99 ? -19.641 -13.578 -20.203 1 97.81 99 ALA B O 1
ATOM 5655 N N . LEU B 1 100 ? -20.641 -11.719 -19.359 1 97.94 100 LEU B N 1
ATOM 5656 C CA . LEU B 1 100 ? -21.953 -12.352 -19.266 1 97.94 100 LEU B CA 1
ATOM 5657 C C . LEU B 1 100 ? -22.906 -11.812 -20.328 1 97.94 100 LEU B C 1
ATOM 5659 O O . LEU B 1 100 ? -24.109 -12.07 -20.281 1 97.94 100 LEU B O 1
ATOM 5663 N N . SER B 1 101 ? -22.406 -11.023 -21.25 1 94.94 101 SER B N 1
ATOM 5664 C CA . SER B 1 101 ? -23.266 -10.469 -22.281 1 94.94 101 SER B CA 1
ATOM 5665 C C . SER B 1 101 ? -22.547 -10.438 -23.625 1 94.94 101 SER B C 1
ATOM 5667 O O . SER B 1 101 ? -21.328 -10.625 -23.703 1 94.94 101 SER B O 1
ATOM 5669 N N . GLY B 1 102 ? -23.328 -10.25 -24.656 1 91.94 102 GLY B N 1
ATOM 5670 C CA . GLY B 1 102 ? -22.734 -10.125 -25.984 1 91.94 102 GLY B CA 1
ATOM 5671 C C . GLY B 1 102 ? -22.016 -11.383 -26.438 1 91.94 102 GLY B C 1
ATOM 5672 O O . GLY B 1 102 ? -22.578 -12.477 -26.375 1 91.94 102 GLY B O 1
ATOM 5673 N N . ASP B 1 103 ? -20.75 -11.195 -26.906 1 92.19 103 ASP B N 1
ATOM 5674 C CA . ASP B 1 103 ? -20 -12.344 -27.406 1 92.19 103 ASP B CA 1
ATOM 5675 C C . ASP B 1 103 ? -19.141 -12.961 -26.297 1 92.19 103 ASP B C 1
ATOM 5677 O O . ASP B 1 103 ? -18.438 -13.945 -26.516 1 92.19 103 ASP B O 1
ATOM 5681 N N . GLY B 1 104 ? -19.234 -12.359 -25.156 1 95.19 104 GLY B N 1
ATOM 5682 C CA . GLY B 1 104 ? -18.562 -12.922 -23.984 1 95.19 104 GLY B CA 1
ATOM 5683 C C . GLY B 1 104 ? -17.062 -12.648 -23.969 1 95.19 104 GLY B C 1
ATOM 5684 O O . GLY B 1 104 ? -16.344 -13.211 -23.156 1 95.19 104 GLY B O 1
ATOM 5685 N N . LEU B 1 105 ? -16.594 -11.828 -24.891 1 95.75 105 LEU B N 1
ATOM 5686 C CA . LEU B 1 105 ? -15.172 -11.516 -24.953 1 95.75 105 LEU B CA 1
ATOM 5687 C C . LEU B 1 105 ? -14.812 -10.43 -23.953 1 95.75 105 LEU B C 1
ATOM 5689 O O . LEU B 1 105 ? -15.43 -9.367 -23.922 1 95.75 105 LEU B O 1
ATOM 5693 N N . VAL B 1 106 ? -13.883 -10.734 -23.062 1 96.31 106 VAL B N 1
ATOM 5694 C CA . VAL B 1 106 ? -13.422 -9.773 -22.062 1 96.31 106 VAL B CA 1
ATOM 5695 C C . VAL B 1 106 ? -11.992 -9.336 -22.375 1 96.31 106 VAL B C 1
ATOM 5697 O O . VAL B 1 106 ? -11.109 -10.172 -22.547 1 96.31 106 VAL B O 1
ATOM 5700 N N . ALA B 1 107 ? -11.797 -8.094 -22.562 1 93.25 107 ALA B N 1
ATOM 5701 C CA . ALA B 1 107 ? -10.445 -7.543 -22.672 1 93.25 107 ALA B CA 1
ATOM 5702 C C . ALA B 1 107 ? -9.773 -7.457 -21.297 1 93.25 107 ALA B C 1
ATOM 5704 O O . ALA B 1 107 ? -10.148 -6.625 -20.469 1 93.25 107 ALA B O 1
ATOM 5705 N N . THR B 1 108 ? -8.859 -8.336 -21.016 1 94.12 108 THR B N 1
ATOM 5706 C CA . THR B 1 108 ? -8.242 -8.43 -19.688 1 94.12 108 THR B CA 1
ATOM 5707 C C . THR B 1 108 ? -6.723 -8.57 -19.812 1 94.12 108 THR B C 1
ATOM 5709 O O . THR B 1 108 ? -6.141 -8.195 -20.844 1 94.12 108 THR B O 1
ATOM 5712 N N . LYS B 1 109 ? -6.07 -8.875 -18.688 1 92.19 109 LYS B N 1
ATOM 5713 C CA . LYS B 1 109 ? -4.621 -9.039 -18.641 1 92.19 109 LYS B CA 1
ATOM 5714 C C . LYS B 1 109 ? -4.227 -10.172 -17.688 1 92.19 109 LYS B C 1
ATOM 5716 O O . LYS B 1 109 ? -5.027 -10.594 -16.859 1 92.19 109 LYS B O 1
ATOM 5721 N N . ASP B 1 110 ? -3.072 -10.68 -17.891 1 88.75 110 ASP B N 1
ATOM 5722 C CA . ASP B 1 110 ? -2.58 -11.695 -16.969 1 88.75 110 ASP B CA 1
ATOM 5723 C C . ASP B 1 110 ? -1.783 -11.062 -15.836 1 88.75 110 ASP B C 1
ATOM 5725 O O . ASP B 1 110 ? -1.75 -9.836 -15.703 1 88.75 110 ASP B O 1
ATOM 5729 N N . SER B 1 111 ? -1.271 -11.906 -15 1 85.31 111 SER B N 1
ATOM 5730 C CA . SER B 1 111 ? -0.571 -11.43 -13.805 1 85.31 111 SER B CA 1
ATOM 5731 C C . SER B 1 111 ? 0.68 -10.641 -14.18 1 85.31 111 SER B C 1
ATOM 5733 O O . SER B 1 111 ? 1.214 -9.891 -13.367 1 85.31 111 SER B O 1
ATOM 5735 N N . ARG B 1 112 ? 1.139 -10.773 -15.477 1 85.81 112 ARG B N 1
ATOM 5736 C CA . ARG B 1 112 ? 2.307 -10.031 -15.938 1 85.81 112 ARG B CA 1
ATOM 5737 C C . ARG B 1 112 ? 1.904 -8.672 -16.5 1 85.81 112 ARG B C 1
ATOM 5739 O O . ARG B 1 112 ? 2.76 -7.82 -16.75 1 85.81 112 ARG B O 1
ATOM 5746 N N . GLY B 1 113 ? 0.69 -8.555 -16.719 1 87.69 113 GLY B N 1
ATOM 5747 C CA . GLY B 1 113 ? 0.207 -7.328 -17.328 1 87.69 113 GLY B CA 1
ATOM 5748 C C . GLY B 1 113 ? 0.005 -7.438 -18.828 1 87.69 113 GLY B C 1
ATOM 5749 O O . GLY B 1 113 ? -0.259 -6.438 -19.5 1 87.69 113 GLY B O 1
ATOM 5750 N N . LYS B 1 114 ? 0.187 -8.578 -19.406 1 90.19 114 LYS B N 1
ATOM 5751 C CA . LYS B 1 114 ? -0.031 -8.781 -20.828 1 90.19 114 LYS B CA 1
ATOM 5752 C C . LYS B 1 114 ? -1.519 -8.75 -21.172 1 90.19 114 LYS B C 1
ATOM 5754 O O . LYS B 1 114 ? -2.324 -9.414 -20.516 1 90.19 114 LYS B O 1
ATOM 5759 N N . LEU B 1 115 ? -1.811 -8.016 -22.203 1 91.94 115 LEU B N 1
ATOM 5760 C CA . LEU B 1 115 ? -3.203 -7.828 -22.594 1 91.94 115 LEU B CA 1
ATOM 5761 C C . LEU B 1 115 ? -3.664 -8.938 -23.531 1 91.94 115 LEU B C 1
ATOM 5763 O O . LEU B 1 115 ? -2.912 -9.367 -24.406 1 91.94 115 LEU B O 1
ATOM 5767 N N . PHE B 1 116 ? -4.816 -9.461 -23.312 1 92.06 116 PHE B N 1
ATOM 5768 C CA . PHE B 1 116 ? -5.422 -10.445 -24.203 1 92.06 116 PHE B CA 1
ATOM 5769 C C . PHE B 1 116 ? -6.934 -10.5 -24 1 92.06 116 PHE B C 1
ATOM 5771 O O . PHE B 1 116 ? -7.469 -9.82 -23.109 1 92.06 116 PHE B O 1
ATOM 5778 N N . ASN B 1 117 ? -7.582 -11.219 -24.922 1 94.75 117 ASN B N 1
ATOM 5779 C CA . ASN B 1 117 ? -9.023 -11.422 -24.828 1 94.75 117 ASN B CA 1
ATOM 5780 C C . ASN B 1 117 ? -9.367 -12.828 -24.359 1 94.75 117 ASN B C 1
ATOM 5782 O O . ASN B 1 117 ? -8.711 -13.797 -24.766 1 94.75 117 ASN B O 1
ATOM 5786 N N . ARG B 1 118 ? -10.305 -12.883 -23.453 1 96.69 118 ARG B N 1
ATOM 5787 C CA . ARG B 1 118 ? -10.68 -14.188 -22.922 1 96.69 118 ARG B CA 1
ATOM 5788 C C . ARG B 1 118 ? -12.203 -14.344 -22.875 1 96.69 118 ARG B C 1
ATOM 5790 O O . ARG B 1 118 ? -12.93 -13.352 -22.828 1 96.69 118 ARG B O 1
ATOM 5797 N N . ARG B 1 119 ? -12.609 -15.648 -22.969 1 97.31 119 ARG B N 1
ATOM 5798 C CA . ARG B 1 119 ? -13.977 -16.078 -22.688 1 97.31 119 ARG B CA 1
ATOM 5799 C C . ARG B 1 119 ? -14.031 -17.016 -21.484 1 97.31 119 ARG B C 1
ATOM 5801 O O . ARG B 1 119 ? -13.039 -17.656 -21.156 1 97.31 119 ARG B O 1
ATOM 5808 N N . TYR B 1 120 ? -15.18 -17.078 -20.891 1 98.19 120 TYR B N 1
ATOM 5809 C CA . TYR B 1 120 ? -15.305 -17.891 -19.688 1 98.19 120 TYR B CA 1
ATOM 5810 C C . TYR B 1 120 ? -16.406 -18.922 -19.859 1 98.19 120 TYR B C 1
ATOM 5812 O O . TYR B 1 120 ? -17.516 -18.609 -20.312 1 98.19 120 TYR B O 1
ATOM 5820 N N . LEU B 1 121 ? -16.078 -20.156 -19.547 1 98.38 121 LEU B N 1
ATOM 5821 C CA . LEU B 1 121 ? -17.016 -21.266 -19.609 1 98.38 121 LEU B CA 1
ATOM 5822 C C . LEU B 1 121 ? -17 -22.062 -18.297 1 98.38 121 LEU B C 1
ATOM 5824 O O . LEU B 1 121 ? -16.078 -21.922 -17.5 1 98.38 121 LEU B O 1
ATOM 5828 N N . VAL B 1 122 ? -18.062 -22.812 -18.078 1 97.88 122 VAL B N 1
ATOM 5829 C CA . VAL B 1 122 ? -18.141 -23.656 -16.891 1 97.88 122 VAL B CA 1
ATOM 5830 C C . VAL B 1 122 ? -18.375 -25.109 -17.312 1 97.88 122 VAL B C 1
ATOM 5832 O O . VAL B 1 122 ? -19.266 -25.406 -18.094 1 97.88 122 VAL B O 1
ATOM 5835 N N . HIS B 1 123 ? -17.5 -25.969 -16.859 1 97.94 123 HIS B N 1
ATOM 5836 C CA . HIS B 1 123 ? -17.688 -27.391 -17.062 1 97.94 123 HIS B CA 1
ATOM 5837 C C . HIS B 1 123 ? -18.828 -27.922 -16.188 1 97.94 123 HIS B C 1
ATOM 5839 O O . HIS B 1 123 ? -18.656 -28.078 -14.977 1 97.94 123 HIS B O 1
ATOM 5845 N N . MET B 1 124 ? -19.922 -28.359 -16.781 1 97.25 124 MET B N 1
ATOM 5846 C CA . MET B 1 124 ? -21.156 -28.641 -16.062 1 97.25 124 MET B CA 1
ATOM 5847 C C . MET B 1 124 ? -20.984 -29.859 -15.164 1 97.25 124 MET B C 1
ATOM 5849 O O . MET B 1 124 ? -21.312 -29.812 -13.977 1 97.25 124 MET B O 1
ATOM 5853 N N . PRO B 1 125 ? -20.375 -30.938 -15.625 1 96.12 125 PRO B N 1
ATOM 5854 C CA . PRO B 1 125 ? -20.266 -32.094 -14.758 1 96.12 125 PRO B CA 1
ATOM 5855 C C . PRO B 1 125 ? -19.422 -31.828 -13.508 1 96.12 125 PRO B C 1
ATOM 5857 O O . PRO B 1 125 ? -19.781 -32.25 -12.406 1 96.12 125 PRO B O 1
ATOM 5860 N N . THR B 1 126 ? -18.375 -31.109 -13.711 1 95.06 126 THR B N 1
ATOM 5861 C CA . THR B 1 126 ? -17.5 -30.797 -12.586 1 95.06 126 THR B CA 1
ATOM 5862 C C . THR B 1 126 ? -18.203 -29.906 -11.578 1 95.06 126 THR B C 1
ATOM 5864 O O . THR B 1 126 ? -18.109 -30.125 -10.367 1 95.06 126 THR B O 1
ATOM 5867 N N . ALA B 1 127 ? -18.875 -28.922 -12.055 1 94.38 127 ALA B N 1
ATOM 5868 C CA . ALA B 1 127 ? -19.594 -27.984 -11.188 1 94.38 127 ALA B CA 1
ATOM 5869 C C . ALA B 1 127 ? -20.688 -28.703 -10.391 1 94.38 127 ALA B C 1
ATOM 5871 O O . ALA B 1 127 ? -20.906 -28.391 -9.219 1 94.38 127 ALA B O 1
ATOM 5872 N N . LEU B 1 128 ? -21.328 -29.703 -11.023 1 94.19 128 LEU B N 1
ATOM 5873 C CA . LEU B 1 128 ? -22.453 -30.391 -10.422 1 94.19 128 LEU B CA 1
ATOM 5874 C C . LEU B 1 128 ? -21.984 -31.469 -9.461 1 94.19 128 LEU B C 1
ATOM 5876 O O . LEU B 1 128 ? -22.734 -31.891 -8.57 1 94.19 128 LEU B O 1
ATOM 5880 N N . ALA B 1 129 ? -20.766 -31.938 -9.625 1 91 129 ALA B N 1
ATOM 5881 C CA . ALA B 1 129 ? -20.234 -33.031 -8.805 1 91 129 ALA B CA 1
ATOM 5882 C C . ALA B 1 129 ? -20.031 -32.594 -7.363 1 91 129 ALA B C 1
ATOM 5884 O O . ALA B 1 129 ? -20.297 -33.344 -6.426 1 91 129 ALA B O 1
ATOM 5885 N N . ASP B 1 130 ? -19.469 -31.406 -7.176 1 81.94 130 ASP B N 1
ATOM 5886 C CA . ASP B 1 130 ? -19.141 -30.875 -5.863 1 81.94 130 ASP B CA 1
ATOM 5887 C C . ASP B 1 130 ? -19.172 -29.344 -5.871 1 81.94 130 ASP B C 1
ATOM 5889 O O . ASP B 1 130 ? -18.516 -28.703 -6.699 1 81.94 130 ASP B O 1
ATOM 5893 N N . PRO B 1 131 ? -20 -28.875 -4.965 1 73.5 131 PRO B N 1
ATOM 5894 C CA . PRO B 1 131 ? -20.094 -27.406 -4.91 1 73.5 131 PRO B CA 1
ATOM 5895 C C . PRO B 1 131 ? -18.734 -26.75 -4.695 1 73.5 131 PRO B C 1
ATOM 5897 O O . PRO B 1 131 ? -18.531 -25.609 -5.109 1 73.5 131 PRO B O 1
ATOM 5900 N N . ASN B 1 132 ? -17.828 -27.438 -4.098 1 70.38 132 ASN B N 1
ATOM 5901 C CA . ASN B 1 132 ? -16.5 -26.891 -3.832 1 70.38 132 ASN B CA 1
ATOM 5902 C C . ASN B 1 132 ? -15.602 -26.969 -5.066 1 70.38 132 ASN B C 1
ATOM 5904 O O . ASN B 1 132 ? -14.508 -26.406 -5.078 1 70.38 132 ASN B O 1
ATOM 5908 N N . ARG B 1 133 ? -16.141 -27.5 -6.188 1 81.56 133 ARG B N 1
ATOM 5909 C CA . ARG B 1 133 ? -15.312 -27.688 -7.383 1 81.56 133 ARG B CA 1
ATOM 5910 C C . ARG B 1 133 ? -15.719 -26.688 -8.477 1 81.56 133 ARG B C 1
ATOM 5912 O O . ARG B 1 133 ? -15.258 -26.797 -9.609 1 81.56 133 ARG B O 1
ATOM 5919 N N . VAL B 1 134 ? -16.625 -25.781 -8.086 1 87.44 134 VAL B N 1
ATOM 5920 C CA . VAL B 1 134 ? -17.016 -24.75 -9.039 1 87.44 134 VAL B CA 1
ATOM 5921 C C . VAL B 1 134 ? -15.797 -23.938 -9.453 1 87.44 134 VAL B C 1
ATOM 5923 O O . VAL B 1 134 ? -15.688 -23.5 -10.602 1 87.44 134 VAL B O 1
ATOM 5926 N N . ASP B 1 135 ? -14.852 -23.797 -8.555 1 83.38 135 ASP B N 1
ATOM 5927 C CA . ASP B 1 135 ? -13.617 -23.062 -8.844 1 83.38 135 ASP B CA 1
ATOM 5928 C C . ASP B 1 135 ? -12.82 -23.75 -9.953 1 83.38 135 ASP B C 1
ATOM 5930 O O . ASP B 1 135 ? -12.188 -23.078 -10.773 1 83.38 135 ASP B O 1
ATOM 5934 N N . GLU B 1 136 ? -12.898 -25.062 -9.977 1 85.69 136 GLU B N 1
ATOM 5935 C CA . GLU B 1 136 ? -12.211 -25.828 -11.008 1 85.69 136 GLU B CA 1
ATOM 5936 C C . GLU B 1 136 ? -13.023 -25.875 -12.297 1 85.69 136 GLU B C 1
ATOM 5938 O O . GLU B 1 136 ? -12.453 -26.016 -13.391 1 85.69 136 GLU B O 1
ATOM 5943 N N . ALA B 1 137 ? -14.32 -25.75 -12.133 1 94.5 137 ALA B N 1
ATOM 5944 C CA . ALA B 1 137 ? -15.227 -25.922 -13.266 1 94.5 137 ALA B CA 1
ATOM 5945 C C . ALA B 1 137 ? -15.188 -24.719 -14.195 1 94.5 137 ALA B C 1
ATOM 5947 O O . ALA B 1 137 ? -15.375 -24.844 -15.406 1 94.5 137 ALA B O 1
ATOM 5948 N N . VAL B 1 138 ? -14.961 -23.484 -13.609 1 95.88 138 VAL B N 1
ATOM 5949 C CA . VAL B 1 138 ? -14.945 -22.266 -14.414 1 95.88 138 VAL B CA 1
ATOM 5950 C C . VAL B 1 138 ? -13.562 -22.078 -15.031 1 95.88 138 VAL B C 1
ATOM 5952 O O . VAL B 1 138 ? -12.555 -22.016 -14.312 1 95.88 138 VAL B O 1
ATOM 5955 N N . ILE B 1 139 ? -13.555 -21.969 -16.344 1 95.62 139 ILE B N 1
ATOM 5956 C CA . ILE B 1 139 ? -12.258 -21.844 -17.016 1 95.62 139 ILE B CA 1
ATOM 5957 C C . ILE B 1 139 ? -12.25 -20.609 -17.906 1 95.62 139 ILE B C 1
ATOM 5959 O O . ILE B 1 139 ? -13.297 -20.156 -18.375 1 95.62 139 ILE B O 1
ATOM 5963 N N . SER B 1 140 ? -11.141 -20.031 -18.016 1 95.5 140 SER B N 1
ATOM 5964 C CA . SER B 1 140 ? -10.844 -18.953 -18.969 1 95.5 140 SER B CA 1
ATOM 5965 C C . SER B 1 140 ? -10.188 -19.484 -20.234 1 95.5 140 SER B C 1
ATOM 5967 O O . SER B 1 140 ? -9.219 -20.234 -20.156 1 95.5 140 SER B O 1
ATOM 5969 N N . VAL B 1 141 ? -10.758 -19.156 -21.438 1 96.06 141 VAL B N 1
ATOM 5970 C CA . VAL B 1 141 ? -10.211 -19.672 -22.703 1 96.06 141 VAL B CA 1
ATOM 5971 C C . VAL B 1 141 ? -9.914 -18.516 -23.641 1 96.06 141 VAL B C 1
ATOM 5973 O O . VAL B 1 141 ? -10.492 -17.422 -23.516 1 96.06 141 VAL B O 1
ATOM 5976 N N . PRO B 1 142 ? -9.055 -18.734 -24.641 1 95.06 142 PRO B N 1
ATOM 5977 C CA . PRO B 1 142 ? -8.773 -17.688 -25.625 1 95.06 142 PRO B CA 1
ATOM 5978 C C . PRO B 1 142 ? -10.008 -17.266 -26.422 1 95.06 142 PRO B C 1
ATOM 5980 O O . PRO B 1 142 ? -11.031 -17.969 -26.375 1 95.06 142 PRO B O 1
ATOM 5983 N N . ALA B 1 143 ? -9.859 -16.188 -27.109 1 94.56 143 ALA B N 1
ATOM 5984 C CA . ALA B 1 143 ? -10.969 -15.586 -27.844 1 94.56 143 ALA B CA 1
ATOM 5985 C C . ALA B 1 143 ? -11.57 -16.578 -28.844 1 94.56 143 ALA B C 1
ATOM 5987 O O . ALA B 1 143 ? -12.781 -16.578 -29.078 1 94.56 143 ALA B O 1
ATOM 5988 N N . ASP B 1 144 ? -10.688 -17.453 -29.344 1 94 144 ASP B N 1
ATOM 5989 C CA . ASP B 1 144 ? -11.156 -18.391 -30.359 1 94 144 ASP B CA 1
ATOM 5990 C C . ASP B 1 144 ? -11.711 -19.672 -29.719 1 94 144 ASP B C 1
ATOM 5992 O O . ASP B 1 144 ? -12.203 -20.562 -30.422 1 94 144 ASP B O 1
ATOM 5996 N N . GLY B 1 145 ? -11.648 -19.766 -28.391 1 94.62 145 GLY B N 1
ATOM 5997 C CA . GLY B 1 145 ? -12.234 -20.875 -27.656 1 94.62 145 GLY B CA 1
ATOM 5998 C C . GLY B 1 145 ? -11.367 -22.125 -27.641 1 94.62 145 GLY B C 1
ATOM 5999 O O . GLY B 1 145 ? -11.805 -23.188 -27.188 1 94.62 145 GLY B O 1
ATOM 6000 N N . VAL B 1 146 ? -10.125 -21.969 -28.141 1 94.75 146 VAL B N 1
ATOM 6001 C CA . VAL B 1 146 ? -9.266 -23.141 -28.266 1 94.75 146 VAL B CA 1
ATOM 6002 C C . VAL B 1 146 ? -8.102 -23.047 -27.281 1 94.75 146 VAL B C 1
ATOM 6004 O O . VAL B 1 146 ? -7.336 -22.078 -27.312 1 94.75 146 VAL B O 1
ATOM 6007 N N . VAL B 1 147 ? -8.078 -24 -26.406 1 92.5 147 VAL B N 1
ATOM 6008 C CA . VAL B 1 147 ? -6.969 -24.094 -25.453 1 92.5 147 VAL B CA 1
ATOM 6009 C C . VAL B 1 147 ? -5.816 -24.875 -26.078 1 92.5 147 VAL B C 1
ATOM 6011 O O . VAL B 1 147 ? -6 -26.016 -26.516 1 92.5 147 VAL B O 1
ATOM 6014 N N . ARG B 1 148 ? -4.688 -24.203 -26.156 1 87.06 148 ARG B N 1
ATOM 6015 C CA . ARG B 1 148 ? -3.508 -24.797 -26.766 1 87.06 148 ARG B CA 1
ATOM 6016 C C . ARG B 1 148 ? -2.359 -24.906 -25.766 1 87.06 148 ARG B C 1
ATOM 6018 O O . ARG B 1 148 ? -2.359 -24.219 -24.75 1 87.06 148 ARG B O 1
ATOM 6025 N N . THR B 1 149 ? -1.598 -25.859 -25.859 1 78.31 149 THR B N 1
ATOM 6026 C CA . THR B 1 149 ? -0.351 -26 -25.125 1 78.31 149 THR B CA 1
ATOM 6027 C C . THR B 1 149 ? 0.846 -26.016 -26.062 1 78.31 149 THR B C 1
ATOM 6029 O O . THR B 1 149 ? 0.687 -25.859 -27.281 1 78.31 149 THR B O 1
ATOM 6032 N N . ASN B 1 150 ? 2.02 -26.109 -25.625 1 71.44 150 ASN B N 1
ATOM 6033 C CA . ASN B 1 150 ? 3.248 -26.172 -26.406 1 71.44 150 ASN B CA 1
ATOM 6034 C C . ASN B 1 150 ? 3.35 -24.984 -27.375 1 71.44 150 ASN B C 1
ATOM 6036 O O . ASN B 1 150 ? 3.514 -25.172 -28.578 1 71.44 150 ASN B O 1
ATOM 6040 N N . PHE B 1 151 ? 3.158 -23.828 -26.938 1 67.06 151 PHE B N 1
ATOM 6041 C CA . PHE B 1 151 ? 3.293 -22.562 -27.656 1 67.06 151 PHE B CA 1
ATOM 6042 C C . PHE B 1 151 ? 2.289 -22.469 -28.797 1 67.06 151 PHE B C 1
ATOM 6044 O O . PHE B 1 151 ? 2.637 -22.062 -29.906 1 67.06 151 PHE B O 1
ATOM 6051 N N . GLY B 1 152 ? 1.147 -23.062 -28.562 1 70.88 152 GLY B N 1
ATOM 6052 C CA . GLY B 1 152 ? 0.042 -22.891 -29.5 1 70.88 152 GLY B CA 1
ATOM 6053 C C . GLY B 1 152 ? -0.052 -24.016 -30.516 1 70.88 152 GLY B C 1
ATOM 6054 O O . GLY B 1 152 ? -0.943 -24 -31.375 1 70.88 152 GLY B O 1
ATOM 6055 N N . LYS B 1 153 ? 0.886 -25.047 -30.422 1 76.75 153 LYS B N 1
ATOM 6056 C CA . LYS B 1 153 ? 0.945 -26.062 -31.469 1 76.75 153 LYS B CA 1
ATOM 6057 C C . LYS B 1 153 ? -0.016 -27.203 -31.188 1 76.75 153 LYS B C 1
ATOM 6059 O O . LYS B 1 153 ? -0.662 -27.734 -32.094 1 76.75 153 LYS B O 1
ATOM 6064 N N . ASP B 1 154 ? -0.233 -27.516 -29.859 1 87.31 154 ASP B N 1
ATOM 6065 C CA . ASP B 1 154 ? -1.072 -28.656 -29.516 1 87.31 154 ASP B CA 1
ATOM 6066 C C . ASP B 1 154 ? -2.42 -28.188 -28.953 1 87.31 154 ASP B C 1
ATOM 6068 O O . ASP B 1 154 ? -2.475 -27.438 -27.984 1 87.31 154 ASP B O 1
ATOM 6072 N N . VAL B 1 155 ? -3.475 -28.625 -29.656 1 90.12 155 VAL B N 1
ATOM 6073 C CA . VAL B 1 155 ? -4.82 -28.328 -29.188 1 90.12 155 VAL B CA 1
ATOM 6074 C C . VAL B 1 155 ? -5.199 -29.281 -28.047 1 90.12 155 VAL B C 1
ATOM 6076 O O . VAL B 1 155 ? -5.168 -30.5 -28.234 1 90.12 155 VAL B O 1
ATOM 6079 N N . VAL B 1 156 ? -5.48 -28.812 -26.938 1 90.31 156 VAL B N 1
ATOM 6080 C CA . VAL B 1 156 ? -5.828 -29.609 -25.75 1 90.31 156 VAL B CA 1
ATOM 6081 C C . VAL B 1 156 ? -7.348 -29.688 -25.609 1 90.31 156 VAL B C 1
ATOM 6083 O O . VAL B 1 156 ? -7.895 -30.734 -25.266 1 90.31 156 VAL B O 1
ATOM 6086 N N . LEU B 1 157 ? -8.016 -28.625 -25.844 1 94 157 LEU B N 1
ATOM 6087 C CA . LEU B 1 157 ? -9.453 -28.484 -25.688 1 94 157 LEU B CA 1
ATOM 6088 C C . LEU B 1 157 ? -10.016 -27.484 -26.688 1 94 157 LEU B C 1
ATOM 6090 O O . LEU B 1 157 ? -9.555 -26.344 -26.766 1 94 157 LEU B O 1
ATOM 6094 N N . ASP B 1 158 ? -10.922 -27.953 -27.516 1 96.25 158 ASP B N 1
ATOM 6095 C CA . ASP B 1 158 ? -11.523 -27.078 -28.531 1 96.25 158 ASP B CA 1
ATOM 6096 C C . ASP B 1 158 ? -12.977 -26.75 -28.172 1 96.25 158 ASP B C 1
ATOM 6098 O O . ASP B 1 158 ? -13.852 -27.609 -28.266 1 96.25 158 ASP B O 1
ATOM 6102 N N . LEU B 1 159 ? -13.219 -25.5 -27.781 1 97.25 159 LEU B N 1
ATOM 6103 C CA . LEU B 1 159 ? -14.539 -25 -27.406 1 97.25 159 LEU B CA 1
ATOM 6104 C C . LEU B 1 159 ? -14.953 -23.844 -28.297 1 97.25 159 LEU B C 1
ATOM 6106 O O . LEU B 1 159 ? -15.617 -22.906 -27.844 1 97.25 159 LEU B O 1
ATOM 6110 N N . GLY B 1 160 ? -14.578 -23.922 -29.562 1 95.19 160 GLY B N 1
ATOM 6111 C CA . GLY B 1 160 ? -14.703 -22.797 -30.469 1 95.19 160 GLY B CA 1
ATOM 6112 C C . GLY B 1 160 ? -16.125 -22.531 -30.906 1 95.19 160 GLY B C 1
ATOM 6113 O O . GLY B 1 160 ? -16.453 -21.438 -31.375 1 95.19 160 GLY B O 1
ATOM 6114 N N . ASP B 1 161 ? -16.938 -23.594 -30.781 1 95.06 161 ASP B N 1
ATOM 6115 C CA . ASP B 1 161 ? -18.344 -23.391 -31.156 1 95.06 161 ASP B CA 1
ATOM 6116 C C . ASP B 1 161 ? -19.266 -24.141 -30.203 1 95.06 161 ASP B C 1
ATOM 6118 O O . ASP B 1 161 ? -18.812 -24.906 -29.344 1 95.06 161 ASP B O 1
ATOM 6122 N N . HIS B 1 162 ? -20.578 -23.953 -30.359 1 96.12 162 HIS B N 1
ATOM 6123 C CA . HIS B 1 162 ? -21.562 -24.469 -29.422 1 96.12 162 HIS B CA 1
ATOM 6124 C C . HIS B 1 162 ? -21.609 -25.984 -29.438 1 96.12 162 HIS B C 1
ATOM 6126 O O . HIS B 1 162 ? -21.797 -26.625 -28.406 1 96.12 162 HIS B O 1
ATOM 6132 N N . ASP B 1 163 ? -21.438 -26.5 -30.578 1 96.12 163 ASP B N 1
ATOM 6133 C CA . ASP B 1 163 ? -21.5 -27.953 -30.688 1 96.12 163 ASP B CA 1
ATOM 6134 C C . ASP B 1 163 ? -20.344 -28.609 -29.922 1 96.12 163 ASP B C 1
ATOM 6136 O O . ASP B 1 163 ? -20.547 -29.594 -29.203 1 96.12 163 ASP B O 1
ATOM 6140 N N . LYS B 1 164 ? -19.172 -28.078 -30.109 1 97.06 164 LYS B N 1
ATOM 6141 C CA . LYS B 1 164 ? -18 -28.594 -29.406 1 97.06 164 LYS B CA 1
ATOM 6142 C C . LYS B 1 164 ? -18.125 -28.375 -27.891 1 97.06 164 LYS B C 1
ATOM 6144 O O . LYS B 1 164 ? -17.703 -29.234 -27.109 1 97.06 164 LYS B O 1
ATOM 6149 N N . GLN B 1 165 ? -18.688 -27.266 -27.547 1 97.31 165 GLN B N 1
ATOM 6150 C CA . GLN B 1 165 ? -18.922 -26.953 -26.125 1 97.31 165 GLN B CA 1
ATOM 6151 C C . GLN B 1 165 ? -19.859 -27.984 -25.5 1 97.31 165 GLN B C 1
ATOM 6153 O O . GLN B 1 165 ? -19.578 -28.516 -24.438 1 97.31 165 GLN B O 1
ATOM 6158 N N . ARG B 1 166 ? -20.922 -28.312 -26.203 1 96.56 166 ARG B N 1
ATOM 6159 C CA . ARG B 1 166 ? -21.906 -29.266 -25.719 1 96.56 166 ARG B CA 1
ATOM 6160 C C . ARG B 1 166 ? -21.297 -30.672 -25.609 1 96.56 166 ARG B C 1
ATOM 6162 O O . ARG B 1 166 ? -21.531 -31.375 -24.625 1 96.56 166 ARG B O 1
ATOM 6169 N N . ALA B 1 167 ? -20.531 -30.953 -26.609 1 95.75 167 ALA B N 1
ATOM 6170 C CA . ALA B 1 167 ? -19.922 -32.281 -26.625 1 95.75 167 ALA B CA 1
ATOM 6171 C C . ALA B 1 167 ? -18.969 -32.469 -25.453 1 95.75 167 ALA B C 1
ATOM 6173 O O . ALA B 1 167 ? -18.844 -33.562 -24.922 1 95.75 167 ALA B O 1
ATOM 6174 N N . GLN B 1 168 ? -18.344 -31.375 -25.062 1 95.88 168 GLN B N 1
ATOM 6175 C CA . GLN B 1 168 ? -17.344 -31.453 -24 1 95.88 168 GLN B CA 1
ATOM 6176 C C . GLN B 1 168 ? -17.953 -31.094 -22.641 1 95.88 168 GLN B C 1
ATOM 6178 O O . GLN B 1 168 ? -17.266 -31.156 -21.609 1 95.88 168 GLN B O 1
ATOM 6183 N N . GLY B 1 169 ? -19.234 -30.609 -22.641 1 96.44 169 GLY B N 1
ATOM 6184 C CA . GLY B 1 169 ? -19.953 -30.328 -21.406 1 96.44 169 GLY B CA 1
ATOM 6185 C C . GLY B 1 169 ? -19.641 -28.969 -20.828 1 96.44 169 GLY B C 1
ATOM 6186 O O . GLY B 1 169 ? -19.719 -28.766 -19.625 1 96.44 169 GLY B O 1
ATOM 6187 N N . TYR B 1 170 ? -19.203 -28.031 -21.688 1 97.94 170 TYR B N 1
ATOM 6188 C CA . TYR B 1 170 ? -18.859 -26.688 -21.234 1 97.94 170 TYR B CA 1
ATOM 6189 C C . TYR B 1 170 ? -19.938 -25.688 -21.609 1 97.94 170 TYR B C 1
ATOM 6191 O O . TYR B 1 170 ? -20.219 -25.484 -22.797 1 97.94 170 TYR B O 1
ATOM 6199 N N . PHE B 1 171 ? -20.578 -25.031 -20.656 1 98 171 PHE B N 1
ATOM 6200 C CA . PHE B 1 171 ? -21.578 -24.016 -20.875 1 98 171 PHE B CA 1
ATOM 6201 C C . PHE B 1 171 ? -20.938 -22.625 -20.969 1 98 171 PHE B C 1
ATOM 6203 O O . PHE B 1 171 ? -20.219 -22.219 -20.062 1 98 171 PHE B O 1
ATOM 6210 N N . PRO B 1 172 ? -21.156 -21.938 -22.047 1 97.94 172 PRO B N 1
ATOM 6211 C CA . PRO B 1 172 ? -20.609 -20.594 -22.156 1 97.94 172 PRO B CA 1
ATOM 6212 C C . PRO B 1 172 ? -21.344 -19.594 -21.266 1 97.94 172 PRO B C 1
ATOM 6214 O O . PRO B 1 172 ? -22.562 -19.406 -21.406 1 97.94 172 PRO B O 1
ATOM 6217 N N . LEU B 1 173 ? -20.641 -18.828 -20.469 1 97.94 173 LEU B N 1
ATOM 6218 C CA . LEU B 1 173 ? -21.25 -18.016 -19.422 1 97.94 173 LEU B CA 1
ATOM 6219 C C . LEU B 1 173 ? -21.906 -16.766 -20 1 97.94 173 LEU B C 1
ATOM 6221 O O . LEU B 1 173 ? -22.75 -16.141 -19.344 1 97.94 173 LEU B O 1
ATOM 6225 N N . HIS B 1 174 ? -21.531 -16.359 -21.25 1 97 174 HIS B N 1
ATOM 6226 C CA . HIS B 1 174 ? -22.141 -15.172 -21.828 1 97 174 HIS B CA 1
ATOM 6227 C C . HIS B 1 174 ? -23.609 -15.414 -22.141 1 97 174 HIS B C 1
ATOM 6229 O O . HIS B 1 174 ? -24.375 -14.461 -22.359 1 97 174 HIS B O 1
ATOM 6235 N N . LEU B 1 175 ? -24.078 -16.703 -22.078 1 96.94 175 LEU B N 1
ATOM 6236 C CA . LEU B 1 175 ? -25.469 -17.047 -22.344 1 96.94 175 LEU B CA 1
ATOM 6237 C C . LEU B 1 175 ? -26.281 -17.078 -21.062 1 96.94 175 LEU B C 1
ATOM 6239 O O . LEU B 1 175 ? -27.5 -17.219 -21.094 1 96.94 175 LEU B O 1
ATOM 6243 N N . LEU B 1 176 ? -25.609 -16.938 -19.938 1 96.69 176 LEU B N 1
ATOM 6244 C CA . LEU B 1 176 ? -26.234 -17.094 -18.625 1 96.69 176 LEU B CA 1
ATOM 6245 C C . LEU B 1 176 ? -27.438 -16.172 -18.484 1 96.69 176 LEU B C 1
ATOM 6247 O O . LEU B 1 176 ? -28.453 -16.547 -17.875 1 96.69 176 LEU B O 1
ATOM 6251 N N . TYR B 1 177 ? -27.406 -15.008 -19.047 1 95.81 177 TYR B N 1
ATOM 6252 C CA . TYR B 1 177 ? -28.5 -14.047 -19.031 1 95.81 177 TYR B CA 1
ATOM 6253 C C . TYR B 1 177 ? -29.031 -13.789 -20.422 1 95.81 177 TYR B C 1
ATOM 6255 O O . TYR B 1 177 ? -29.688 -12.773 -20.672 1 95.81 177 TYR B O 1
ATOM 6263 N N . GLY B 1 178 ? -28.703 -14.648 -21.297 1 93.69 178 GLY B N 1
ATOM 6264 C CA . GLY B 1 178 ? -29.156 -14.594 -22.688 1 93.69 178 GLY B CA 1
ATOM 6265 C C . GLY B 1 178 ? -29.969 -15.797 -23.094 1 93.69 178 GLY B C 1
ATOM 6266 O O . GLY B 1 178 ? -30.922 -16.188 -22.391 1 93.69 178 GLY B O 1
ATOM 6267 N N . ASP B 1 179 ? -29.578 -16.359 -24.219 1 93 179 ASP B N 1
ATOM 6268 C CA . ASP B 1 179 ? -30.344 -17.469 -24.766 1 93 179 ASP B CA 1
ATOM 6269 C C . ASP B 1 179 ? -29.781 -18.812 -24.297 1 93 179 ASP B C 1
ATOM 6271 O O . ASP B 1 179 ? -29.438 -19.672 -25.109 1 93 179 ASP B O 1
ATOM 6275 N N . TYR B 1 180 ? -29.812 -19.016 -23.016 1 95.25 180 TYR B N 1
ATOM 6276 C CA . TYR B 1 180 ? -29.312 -20.266 -22.453 1 95.25 180 TYR B CA 1
ATOM 6277 C C . TYR B 1 180 ? -30.234 -21.422 -22.781 1 95.25 180 TYR B C 1
ATOM 6279 O O . TYR B 1 180 ? -29.797 -22.578 -22.875 1 95.25 180 TYR B O 1
ATOM 6287 N N . MET B 1 181 ? -31.531 -21.141 -22.984 1 94.31 181 MET B N 1
ATOM 6288 C CA . MET B 1 181 ? -32.531 -22.188 -23.188 1 94.31 181 MET B CA 1
ATOM 6289 C C . MET B 1 181 ? -32.281 -22.938 -24.5 1 94.31 181 MET B C 1
ATOM 6291 O O . MET B 1 181 ? -32.25 -24.172 -24.516 1 94.31 181 MET B O 1
ATOM 6295 N N . SER B 1 182 ? -32.125 -22.141 -25.562 1 95.31 182 SER B N 1
ATOM 6296 C CA . SER B 1 182 ? -31.844 -22.766 -26.859 1 95.31 182 SER B CA 1
ATOM 6297 C C . SER B 1 182 ? -30.562 -23.609 -26.797 1 95.31 182 SER B C 1
ATOM 6299 O O . SER B 1 182 ? -30.5 -24.672 -27.406 1 95.31 182 SER B O 1
ATOM 6301 N N . TRP B 1 183 ? -29.609 -23.156 -26.078 1 96.12 183 TRP B N 1
ATOM 6302 C CA . TRP B 1 183 ? -28.344 -23.875 -25.984 1 96.12 183 TRP B CA 1
ATOM 6303 C C . TRP B 1 183 ? -28.516 -25.172 -25.203 1 96.12 183 TRP B C 1
ATOM 6305 O O . TRP B 1 183 ? -28.031 -26.219 -25.625 1 96.12 183 TRP B O 1
ATOM 6315 N N . ILE B 1 184 ? -29.234 -25.172 -24.125 1 95.06 184 ILE B N 1
ATOM 6316 C CA . ILE B 1 184 ? -29.422 -26.312 -23.25 1 95.06 184 ILE B CA 1
ATOM 6317 C C . ILE B 1 184 ? -30.266 -27.375 -23.938 1 95.06 184 ILE B C 1
ATOM 6319 O O . ILE B 1 184 ? -30.031 -28.578 -23.797 1 95.06 184 ILE B O 1
ATOM 6323 N N . LEU B 1 185 ? -31.281 -26.922 -24.688 1 93.06 185 LEU B N 1
ATOM 6324 C CA . LEU B 1 185 ? -32.219 -27.844 -25.359 1 93.06 185 LEU B CA 1
ATOM 6325 C C . LEU B 1 185 ? -31.484 -28.672 -26.406 1 93.06 185 LEU B C 1
ATOM 6327 O O . LEU B 1 185 ? -31.938 -29.766 -26.766 1 93.06 185 LEU B O 1
ATOM 6331 N N . GLU B 1 186 ? -30.359 -28.188 -26.844 1 94.94 186 GLU B N 1
ATOM 6332 C CA . GLU B 1 186 ? -29.609 -28.891 -27.891 1 94.94 186 GLU B CA 1
ATOM 6333 C C . GLU B 1 186 ? -28.578 -29.828 -27.297 1 94.94 186 GLU B C 1
ATOM 6335 O O . GLU B 1 186 ? -27.859 -30.5 -28.016 1 94.94 186 GLU B O 1
ATOM 6340 N N . LEU B 1 187 ? -28.578 -29.891 -25.984 1 94.81 187 LEU B N 1
ATOM 6341 C CA . LEU B 1 187 ? -27.672 -30.828 -25.312 1 94.81 187 LEU B CA 1
ATOM 6342 C C . LEU B 1 187 ? -28.141 -32.281 -25.5 1 94.81 187 LEU B C 1
ATOM 6344 O O . LEU B 1 187 ? -29.344 -32.562 -25.406 1 94.81 187 LEU B O 1
ATOM 6348 N N . ASP B 1 188 ? -27.25 -33.188 -25.781 1 92.88 188 ASP B N 1
ATOM 6349 C CA . ASP B 1 188 ? -27.594 -34.594 -25.891 1 92.88 188 ASP B CA 1
ATOM 6350 C C . ASP B 1 188 ? -28.047 -35.156 -24.547 1 92.88 188 ASP B C 1
ATOM 6352 O O . ASP B 1 188 ? -29.031 -35.875 -24.469 1 92.88 188 ASP B O 1
ATOM 6356 N N . ASP B 1 189 ? -27.297 -34.781 -23.516 1 93.81 189 ASP B N 1
ATOM 6357 C CA . ASP B 1 189 ? -27.625 -35.188 -22.156 1 93.81 189 ASP B CA 1
ATOM 6358 C C . ASP B 1 189 ? -28.625 -34.25 -21.516 1 93.81 189 ASP B C 1
ATOM 6360 O O . ASP B 1 189 ? -28.234 -33.312 -20.812 1 93.81 189 ASP B O 1
ATOM 6364 N N . ARG B 1 190 ? -29.875 -34.531 -21.625 1 92.12 190 ARG B N 1
ATOM 6365 C CA . ARG B 1 190 ? -30.938 -33.656 -21.156 1 92.12 190 ARG B CA 1
ATOM 6366 C C . ARG B 1 190 ? -30.953 -33.562 -19.625 1 92.12 190 ARG B C 1
ATOM 6368 O O . ARG B 1 190 ? -31.281 -32.531 -19.062 1 92.12 190 ARG B O 1
ATOM 6375 N N . ALA B 1 191 ? -30.547 -34.625 -19.016 1 94.56 191 ALA B N 1
ATOM 6376 C CA . ALA B 1 191 ? -30.516 -34.625 -17.562 1 94.56 191 ALA B CA 1
ATOM 6377 C C . ALA B 1 191 ? -29.438 -33.688 -17.031 1 94.56 191 ALA B C 1
ATOM 6379 O O . ALA B 1 191 ? -29.656 -33 -16.031 1 94.56 191 ALA B O 1
ATOM 6380 N N . LEU B 1 192 ? -28.375 -33.719 -17.734 1 95.62 192 LEU B N 1
ATOM 6381 C CA . LEU B 1 192 ? -27.281 -32.812 -17.375 1 95.62 192 LEU B CA 1
ATOM 6382 C C . LEU B 1 192 ? -27.734 -31.344 -17.5 1 95.62 192 LEU B C 1
ATOM 6384 O O . LEU B 1 192 ? -27.5 -30.547 -16.594 1 95.62 192 LEU B O 1
ATOM 6388 N N . GLY B 1 193 ? -28.391 -31.062 -18.562 1 95.56 193 GLY B N 1
ATOM 6389 C CA . GLY B 1 193 ? -28.875 -29.703 -18.797 1 95.56 193 GLY B CA 1
ATOM 6390 C C . GLY B 1 193 ? -29.906 -29.266 -17.766 1 95.56 193 GLY B C 1
ATOM 6391 O O . GLY B 1 193 ? -29.844 -28.125 -17.281 1 95.56 193 GLY B O 1
ATOM 6392 N N . LYS B 1 194 ? -30.797 -30.109 -17.438 1 95.56 194 LYS B N 1
ATOM 6393 C CA . LYS B 1 194 ? -31.844 -29.781 -16.484 1 95.56 194 LYS B CA 1
ATOM 6394 C C . LYS B 1 194 ? -31.266 -29.531 -15.094 1 95.56 194 LYS B C 1
ATOM 6396 O O . LYS B 1 194 ? -31.641 -28.547 -14.438 1 95.56 194 LYS B O 1
ATOM 6401 N N . THR B 1 195 ? -30.406 -30.375 -14.734 1 96.5 195 THR B N 1
ATOM 6402 C CA . THR B 1 195 ? -29.812 -30.234 -13.414 1 96.5 195 THR B CA 1
ATOM 6403 C C . THR B 1 195 ? -28.984 -28.953 -13.32 1 96.5 195 THR B C 1
ATOM 6405 O O . THR B 1 195 ? -29.016 -28.266 -12.305 1 96.5 195 THR B O 1
ATOM 6408 N N . PHE B 1 196 ? -28.25 -28.688 -14.398 1 96.62 196 PHE B N 1
ATOM 6409 C CA . PHE B 1 196 ? -27.422 -27.484 -14.438 1 96.62 196 PHE B CA 1
ATOM 6410 C C . PHE B 1 196 ? -28.297 -26.234 -14.391 1 96.62 196 PHE B C 1
ATOM 6412 O O . PHE B 1 196 ? -27.969 -25.266 -13.711 1 96.62 196 PHE B O 1
ATOM 6419 N N . HIS B 1 197 ? -29.359 -26.297 -15.094 1 96.19 197 HIS B N 1
ATOM 6420 C CA . HIS B 1 197 ? -30.312 -25.188 -15.086 1 96.19 197 HIS B CA 1
ATOM 6421 C C . HIS B 1 197 ? -30.844 -24.938 -13.688 1 96.19 197 HIS B C 1
ATOM 6423 O O . HIS B 1 197 ? -30.859 -23.781 -13.227 1 96.19 197 HIS B O 1
ATOM 6429 N N . GLU B 1 198 ? -31.172 -25.906 -12.969 1 95.19 198 GLU B N 1
ATOM 6430 C CA . GLU B 1 198 ? -31.797 -25.797 -11.648 1 95.19 198 GLU B CA 1
ATOM 6431 C C . GLU B 1 198 ? -30.781 -25.312 -10.609 1 95.19 198 GLU B C 1
ATOM 6433 O O . GLU B 1 198 ? -31.125 -24.531 -9.727 1 95.19 198 GLU B O 1
ATOM 6438 N N . GLN B 1 199 ? -29.625 -25.719 -10.797 1 94.75 199 GLN B N 1
ATOM 6439 C CA . GLN B 1 199 ? -28.672 -25.5 -9.711 1 94.75 199 GLN B CA 1
ATOM 6440 C C . GLN B 1 199 ? -27.859 -24.234 -9.938 1 94.75 199 GLN B C 1
ATOM 6442 O O . GLN B 1 199 ? -27.391 -23.609 -8.984 1 94.75 199 GLN B O 1
ATOM 6447 N N . PHE B 1 200 ? -27.672 -23.859 -11.203 1 95 200 PHE B N 1
ATOM 6448 C CA . PHE B 1 200 ? -26.75 -22.75 -11.445 1 95 200 PHE B CA 1
ATOM 6449 C C . PHE B 1 200 ? -27.453 -21.641 -12.227 1 95 200 PHE B C 1
ATOM 6451 O O . PHE B 1 200 ? -27.375 -20.469 -11.852 1 95 200 PHE B O 1
ATOM 6458 N N . ILE B 1 201 ? -28.219 -21.953 -13.281 1 95.62 201 ILE B N 1
ATOM 6459 C CA . ILE B 1 201 ? -28.781 -20.938 -14.156 1 95.62 201 ILE B CA 1
ATOM 6460 C C . ILE B 1 201 ? -29.922 -20.219 -13.445 1 95.62 201 ILE B C 1
ATOM 6462 O O . ILE B 1 201 ? -29.969 -18.984 -13.391 1 95.62 201 ILE B O 1
ATOM 6466 N N . LYS B 1 202 ? -30.797 -20.922 -12.852 1 94.25 202 LYS B N 1
ATOM 6467 C CA . LYS B 1 202 ? -31.969 -20.359 -12.203 1 94.25 202 LYS B CA 1
ATOM 6468 C C . LYS B 1 202 ? -31.562 -19.453 -11.031 1 94.25 202 LYS B C 1
ATOM 6470 O O . LYS B 1 202 ? -32 -18.312 -10.938 1 94.25 202 LYS B O 1
ATOM 6475 N N . PRO B 1 203 ? -30.703 -19.938 -10.203 1 92.25 203 PRO B N 1
ATOM 6476 C CA . PRO B 1 203 ? -30.281 -19.047 -9.109 1 92.25 203 PRO B CA 1
ATOM 6477 C C . PRO B 1 203 ? -29.547 -17.812 -9.617 1 92.25 203 PRO B C 1
ATOM 6479 O O . PRO B 1 203 ? -29.703 -16.719 -9.055 1 92.25 203 PRO B O 1
ATOM 6482 N N . ALA B 1 204 ? -28.734 -17.938 -10.617 1 92.19 204 ALA B N 1
ATOM 6483 C CA . ALA B 1 204 ? -27.984 -16.812 -11.164 1 92.19 204 ALA B CA 1
ATOM 6484 C C . ALA B 1 204 ? -28.922 -15.75 -11.734 1 92.19 204 ALA B C 1
ATOM 6486 O O . ALA B 1 204 ? -28.625 -14.555 -11.695 1 92.19 204 ALA B O 1
ATOM 6487 N N . ALA B 1 205 ? -30.016 -16.203 -12.258 1 89.38 205 ALA B N 1
ATOM 6488 C CA . ALA B 1 205 ? -31 -15.305 -12.875 1 89.38 205 ALA B CA 1
ATOM 6489 C C . ALA B 1 205 ? -31.609 -14.367 -11.836 1 89.38 205 ALA B C 1
ATOM 6491 O O . ALA B 1 205 ? -32.031 -13.25 -12.164 1 89.38 205 ALA B O 1
ATOM 6492 N N . THR B 1 206 ? -31.578 -14.797 -10.578 1 89.94 206 THR B N 1
ATOM 6493 C CA . THR B 1 206 ? -32.219 -13.992 -9.531 1 89.94 206 THR B CA 1
ATOM 6494 C C . THR B 1 206 ? -31.156 -13.398 -8.602 1 89.94 206 THR B C 1
ATOM 6496 O O . THR B 1 206 ? -31.453 -12.969 -7.492 1 89.94 206 THR B O 1
ATOM 6499 N N . TYR B 1 207 ? -29.984 -13.5 -9.102 1 90.88 207 TYR B N 1
ATOM 6500 C CA . TYR B 1 207 ? -28.875 -12.969 -8.297 1 90.88 207 TYR B CA 1
ATOM 6501 C C . TYR B 1 207 ? -28.969 -11.453 -8.195 1 90.88 207 TYR B C 1
ATOM 6503 O O . TYR B 1 207 ? -28.984 -10.758 -9.211 1 90.88 207 TYR B O 1
ATOM 6511 N N . ASP B 1 208 ? -28.984 -10.938 -6.883 1 89.81 208 ASP B N 1
ATOM 6512 C CA . ASP B 1 208 ? -29.172 -9.508 -6.645 1 89.81 208 ASP B CA 1
ATOM 6513 C C . ASP B 1 208 ? -27.875 -8.859 -6.172 1 89.81 208 ASP B C 1
ATOM 6515 O O . ASP B 1 208 ? -27.094 -9.484 -5.445 1 89.81 208 ASP B O 1
ATOM 6519 N N . ILE B 1 209 ? -27.641 -7.656 -6.641 1 88.75 209 ILE B N 1
ATOM 6520 C CA . ILE B 1 209 ? -26.547 -6.809 -6.172 1 88.75 209 ILE B CA 1
ATOM 6521 C C . ILE B 1 209 ? -27.109 -5.523 -5.574 1 88.75 209 ILE B C 1
ATOM 6523 O O . ILE B 1 209 ? -27.875 -4.805 -6.227 1 88.75 209 ILE B O 1
ATOM 6527 N N . PRO B 1 210 ? -26.766 -5.273 -4.324 1 86.94 210 PRO B N 1
ATOM 6528 C CA . PRO B 1 210 ? -27.25 -4.031 -3.725 1 86.94 210 PRO B CA 1
ATOM 6529 C C . PRO B 1 210 ? -26.656 -2.787 -4.363 1 86.94 210 PRO B C 1
ATOM 6531 O O . PRO B 1 210 ? -25.484 -2.799 -4.758 1 86.94 210 PRO B O 1
ATOM 6534 N N . ALA B 1 211 ? -27.5 -1.719 -4.426 1 89.06 211 ALA B N 1
ATOM 6535 C CA . ALA B 1 211 ? -27.047 -0.44 -4.965 1 89.06 211 ALA B CA 1
ATOM 6536 C C . ALA B 1 211 ? -27.266 0.688 -3.961 1 89.06 211 ALA B C 1
ATOM 6538 O O . ALA B 1 211 ? -28.266 0.697 -3.24 1 89.06 211 ALA B O 1
ATOM 6539 N N . ILE B 1 212 ? -26.328 1.488 -3.818 1 83.19 212 ILE B N 1
ATOM 6540 C CA . ILE B 1 212 ? -26.5 2.785 -3.174 1 83.19 212 ILE B CA 1
ATOM 6541 C C . ILE B 1 212 ? -26.719 3.861 -4.23 1 83.19 212 ILE B C 1
ATOM 6543 O O . ILE B 1 212 ? -25.812 4.184 -5 1 83.19 212 ILE B O 1
ATOM 6547 N N . VAL B 1 213 ? -27.922 4.43 -4.258 1 88.5 213 VAL B N 1
ATOM 6548 C CA . VAL B 1 213 ? -28.281 5.387 -5.305 1 88.5 213 VAL B CA 1
ATOM 6549 C C . VAL B 1 213 ? -28.375 6.789 -4.707 1 88.5 213 VAL B C 1
ATOM 6551 O O . VAL B 1 213 ? -29.203 7.051 -3.844 1 88.5 213 VAL B O 1
ATOM 6554 N N . LEU B 1 214 ? -27.516 7.621 -5.191 1 83.5 214 LEU B N 1
ATOM 6555 C CA . LEU B 1 214 ? -27.547 9.016 -4.781 1 83.5 214 LEU B CA 1
ATOM 6556 C C . LEU B 1 214 ? -28.531 9.812 -5.625 1 83.5 214 LEU B C 1
ATOM 6558 O O . LEU B 1 214 ? -28.625 9.617 -6.84 1 83.5 214 LEU B O 1
ATOM 6562 N N . ASP B 1 215 ? -29.188 10.586 -4.883 1 82.94 215 ASP B N 1
ATOM 6563 C CA . ASP B 1 215 ? -30.234 11.336 -5.551 1 82.94 215 ASP B CA 1
ATOM 6564 C C . ASP B 1 215 ? -29.656 12.477 -6.383 1 82.94 215 ASP B C 1
ATOM 6566 O O . ASP B 1 215 ? -28.484 12.836 -6.227 1 82.94 215 ASP B O 1
ATOM 6570 N N . GLU B 1 216 ? -30.453 13.031 -7.277 1 75.62 216 GLU B N 1
ATOM 6571 C CA . GLU B 1 216 ? -30.047 14.094 -8.195 1 75.62 216 GLU B CA 1
ATOM 6572 C C . GLU B 1 216 ? -29.766 15.391 -7.453 1 75.62 216 GLU B C 1
ATOM 6574 O O . GLU B 1 216 ? -29.109 16.297 -7.988 1 75.62 216 GLU B O 1
ATOM 6579 N N . LYS B 1 217 ? -30.188 15.469 -6.25 1 70.88 217 LYS B N 1
ATOM 6580 C CA . LYS B 1 217 ? -30.031 16.719 -5.504 1 70.88 217 LYS B CA 1
ATOM 6581 C C . LYS B 1 217 ? -28.719 16.75 -4.742 1 70.88 217 LYS B C 1
ATOM 6583 O O . LYS B 1 217 ? -28.359 17.75 -4.133 1 70.88 217 LYS B O 1
ATOM 6588 N N . THR B 1 218 ? -28.047 15.586 -4.816 1 70.19 218 THR B N 1
ATOM 6589 C CA . THR B 1 218 ? -26.766 15.516 -4.113 1 70.19 218 THR B CA 1
ATOM 6590 C C . THR B 1 218 ? -25.734 16.438 -4.766 1 70.19 218 THR B C 1
ATOM 6592 O O . THR B 1 218 ? -25.516 16.359 -5.977 1 70.19 218 THR B O 1
ATOM 6595 N N . ASP B 1 219 ? -25.219 17.391 -3.994 1 65.19 219 ASP B N 1
ATOM 6596 C CA . ASP B 1 219 ? -24.266 18.344 -4.57 1 65.19 219 ASP B CA 1
ATOM 6597 C C . ASP B 1 219 ? -22.922 17.688 -4.844 1 65.19 219 ASP B C 1
ATOM 6599 O O . ASP B 1 219 ? -22.688 16.562 -4.402 1 65.19 219 ASP B O 1
ATOM 6603 N N . LYS B 1 220 ? -22.094 18.375 -5.652 1 63.09 220 LYS B N 1
ATOM 6604 C CA . LYS B 1 220 ? -20.812 17.859 -6.137 1 63.09 220 LYS B CA 1
ATOM 6605 C C . LYS B 1 220 ? -19.891 17.516 -4.973 1 63.09 220 LYS B C 1
ATOM 6607 O O . LYS B 1 220 ? -19.188 16.5 -5.016 1 63.09 220 LYS B O 1
ATOM 6612 N N . ALA B 1 221 ? -19.9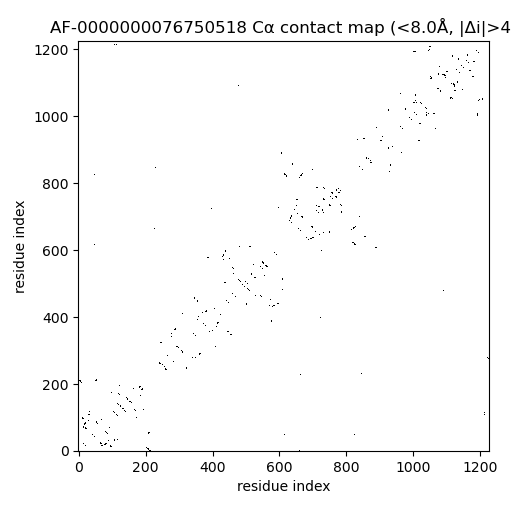38 18.375 -4.043 1 62.12 221 ALA B N 1
ATOM 6613 C CA . ALA B 1 221 ? -19.062 18.156 -2.896 1 62.12 221 ALA B CA 1
ATOM 6614 C C . ALA B 1 221 ? -19.453 16.891 -2.148 1 62.12 221 ALA B C 1
ATOM 6616 O O . ALA B 1 221 ? -18.594 16.125 -1.713 1 62.12 221 ALA B O 1
ATOM 6617 N N . ALA B 1 222 ? -20.766 16.688 -2.057 1 66.38 222 ALA B N 1
ATOM 6618 C CA . ALA B 1 222 ? -21.266 15.492 -1.386 1 66.38 222 ALA B CA 1
ATOM 6619 C C . ALA B 1 222 ? -20.906 14.227 -2.164 1 66.38 222 ALA B C 1
ATOM 6621 O O . ALA B 1 222 ? -20.516 13.219 -1.573 1 66.38 222 ALA B O 1
ATOM 6622 N N . VAL B 1 223 ? -21.016 14.352 -3.453 1 70.19 223 VAL B N 1
ATOM 6623 C CA . VAL B 1 223 ? -20.688 13.219 -4.309 1 70.19 223 VAL B CA 1
ATOM 6624 C C . VAL B 1 223 ? -19.203 12.875 -4.152 1 70.19 223 VAL B C 1
ATOM 6626 O O . VAL B 1 223 ? -18.844 11.703 -4.031 1 70.19 223 VAL B O 1
ATOM 6629 N N . ALA B 1 224 ? -18.375 13.859 -4.129 1 67.69 224 ALA B N 1
ATOM 6630 C CA . ALA B 1 224 ? -16.938 13.641 -3.984 1 67.69 224 ALA B CA 1
ATOM 6631 C C . ALA B 1 224 ? -16.609 13 -2.639 1 67.69 224 ALA B C 1
ATOM 6633 O O . ALA B 1 224 ? -15.75 12.117 -2.559 1 67.69 224 ALA B O 1
ATOM 6634 N N . THR B 1 225 ? -17.297 13.492 -1.709 1 67.12 225 THR B N 1
ATOM 6635 C CA . THR B 1 225 ? -17.078 12.969 -0.365 1 67.12 225 THR B CA 1
ATOM 6636 C C . THR B 1 225 ? -17.469 11.5 -0.285 1 67.12 225 THR B C 1
ATOM 6638 O O . THR B 1 225 ? -16.734 10.688 0.279 1 67.12 225 THR B O 1
ATOM 6641 N N . VAL B 1 226 ? -18.641 11.297 -0.858 1 70.12 226 VAL B N 1
ATOM 6642 C CA . VAL B 1 226 ? -19.141 9.922 -0.842 1 70.12 226 VAL B CA 1
ATOM 6643 C C . VAL B 1 226 ? -18.172 9.016 -1.612 1 70.12 226 VAL B C 1
ATOM 6645 O O . VAL B 1 226 ? -17.875 7.91 -1.17 1 70.12 226 VAL B O 1
ATOM 6648 N N . PHE B 1 227 ? -17.734 9.508 -2.674 1 67.94 227 PHE B N 1
ATOM 6649 C CA . PHE B 1 227 ? -16.812 8.742 -3.498 1 67.94 227 PHE B CA 1
ATOM 6650 C C . PHE B 1 227 ? -15.531 8.43 -2.732 1 67.94 227 PHE B C 1
ATOM 6652 O O . PHE B 1 227 ? -15.008 7.316 -2.814 1 67.94 227 PHE B O 1
ATOM 6659 N N . GLU B 1 228 ? -15.055 9.312 -2.041 1 65.62 228 GLU B N 1
ATOM 6660 C CA . GLU B 1 228 ? -13.812 9.164 -1.283 1 65.62 228 GLU B CA 1
ATOM 6661 C C . GLU B 1 228 ? -13.984 8.148 -0.152 1 65.62 228 GLU B C 1
ATOM 6663 O O . GLU B 1 228 ? -13.07 7.367 0.128 1 65.62 228 GLU B O 1
ATOM 6668 N N . LYS B 1 229 ? -15.094 8.219 0.425 1 63.28 229 LYS B N 1
ATOM 6669 C CA . LYS B 1 229 ? -15.312 7.434 1.637 1 63.28 229 LYS B CA 1
ATOM 6670 C C . LYS B 1 229 ? -15.664 5.988 1.298 1 63.28 229 LYS B C 1
ATOM 6672 O O . LYS B 1 229 ? -15.391 5.074 2.08 1 63.28 229 LYS B O 1
ATOM 6677 N N . VAL B 1 230 ? -16.312 5.914 0.188 1 61.91 230 VAL B N 1
ATOM 6678 C CA . VAL B 1 230 ? -16.766 4.57 -0.171 1 61.91 230 VAL B CA 1
ATOM 6679 C C . VAL B 1 230 ? -15.648 3.84 -0.924 1 61.91 230 VAL B C 1
ATOM 6681 O O . VAL B 1 230 ? -15.539 2.615 -0.845 1 61.91 230 VAL B O 1
ATOM 6684 N N . ASN B 1 231 ? -14.844 4.691 -1.568 1 55.59 231 ASN B N 1
ATOM 6685 C CA . ASN B 1 231 ? -13.781 4.07 -2.35 1 55.59 231 ASN B CA 1
ATOM 6686 C C . ASN B 1 231 ? -12.539 3.82 -1.502 1 55.59 231 ASN B C 1
ATOM 6688 O O . ASN B 1 231 ? -11.438 4.238 -1.869 1 55.59 231 ASN B O 1
ATOM 6692 N N . ILE B 1 232 ? -12.547 3.367 -0.206 1 49.53 232 ILE B N 1
ATOM 6693 C CA . ILE B 1 232 ? -11.445 3.223 0.738 1 49.53 232 ILE B CA 1
ATOM 6694 C C . ILE B 1 232 ? -10.359 2.33 0.134 1 49.53 232 ILE B C 1
ATOM 6696 O O . ILE B 1 232 ? -9.172 2.553 0.355 1 49.53 232 ILE B O 1
ATOM 6700 N N . GLY B 1 233 ? -10.688 1.378 -0.738 1 45.16 233 GLY B N 1
ATOM 6701 C CA . GLY B 1 233 ? -9.695 0.468 -1.285 1 45.16 233 GLY B CA 1
ATOM 6702 C C . GLY B 1 233 ? -9.078 0.965 -2.58 1 45.16 233 GLY B C 1
ATOM 6703 O O . GLY B 1 233 ? -8.055 0.443 -3.027 1 45.16 233 GLY B O 1
ATOM 6704 N N . GLY B 1 234 ? -9.703 1.937 -3.156 1 46.38 234 GLY B N 1
ATOM 6705 C CA . GLY B 1 234 ? -9.25 2.451 -4.438 1 46.38 234 GLY B CA 1
ATOM 6706 C C . GLY B 1 234 ? -8.539 3.785 -4.328 1 46.38 234 GLY B C 1
ATOM 6707 O O . GLY B 1 234 ? -8.375 4.32 -3.23 1 46.38 234 GLY B O 1
ATOM 6708 N N . LEU B 1 235 ? -7.789 4.086 -5.324 1 46.88 235 LEU B N 1
ATOM 6709 C CA . LEU B 1 235 ? -7.199 5.418 -5.375 1 46.88 235 LEU B CA 1
ATOM 6710 C C . LEU B 1 235 ? -8.227 6.48 -4.992 1 46.88 235 LEU B C 1
ATOM 6712 O O . LEU B 1 235 ? -9.336 6.492 -5.52 1 46.88 235 LEU B O 1
ATOM 6716 N N . PRO B 1 236 ? -8.25 6.969 -3.766 1 47.97 236 PRO B N 1
ATOM 6717 C CA . PRO B 1 236 ? -9.156 8.078 -3.443 1 47.97 236 PRO B CA 1
ATOM 6718 C C . PRO B 1 236 ? -9.477 8.945 -4.656 1 47.97 236 PRO B C 1
ATOM 6720 O O . PRO B 1 236 ? -8.672 9.047 -5.586 1 47.97 236 PRO B O 1
ATOM 6723 N N . LEU B 1 237 ? -10.812 9.062 -5.027 1 53 237 LEU B N 1
ATOM 6724 C CA . LEU B 1 237 ? -11.18 9.969 -6.105 1 53 237 LEU B CA 1
ATOM 6725 C C . LEU B 1 237 ? -10.227 11.156 -6.168 1 53 237 LEU B C 1
ATOM 6727 O O . LEU B 1 237 ? -10.195 11.984 -5.246 1 53 237 LEU B O 1
ATOM 6731 N N . ASN B 1 238 ? -9.125 11.031 -6.93 1 63.09 238 ASN B N 1
ATOM 6732 C CA . ASN B 1 238 ? -8.031 11.992 -6.977 1 63.09 238 ASN B CA 1
ATOM 6733 C C . ASN B 1 238 ? -8.469 13.297 -7.648 1 63.09 238 ASN B C 1
ATOM 6735 O O . ASN B 1 238 ? -8.992 13.273 -8.766 1 63.09 238 ASN B O 1
ATOM 6739 N N . VAL B 1 239 ? -9.062 14.328 -6.793 1 75.62 239 VAL B N 1
ATOM 6740 C CA . VAL B 1 239 ? -9.312 15.688 -7.266 1 75.62 239 VAL B CA 1
ATOM 6741 C C . VAL B 1 239 ? -8.508 15.945 -8.539 1 75.62 239 VAL B C 1
ATOM 6743 O O . VAL B 1 239 ? -8.961 16.656 -9.43 1 75.62 239 VAL B O 1
ATOM 6746 N N . PHE B 1 240 ? -7.52 15.148 -8.742 1 81.06 240 PHE B N 1
ATOM 6747 C CA . PHE B 1 240 ? -6.656 15.328 -9.906 1 81.06 240 PHE B CA 1
ATOM 6748 C C . PHE B 1 240 ? -7.332 14.805 -11.164 1 81.06 240 PHE B C 1
ATOM 6750 O O . PHE B 1 240 ? -7.293 15.453 -12.211 1 81.06 240 PHE B O 1
ATOM 6757 N N . GLU B 1 241 ? -7.984 13.797 -11.039 1 73.62 241 GLU B N 1
ATOM 6758 C CA . GLU B 1 241 ? -8.68 13.203 -12.18 1 73.62 241 GLU B CA 1
ATOM 6759 C C . GLU B 1 241 ? -9.883 14.047 -12.594 1 73.62 241 GLU B C 1
ATOM 6761 O O . GLU B 1 241 ? -10.156 14.203 -13.789 1 73.62 241 GLU B O 1
ATOM 6766 N N . LEU B 1 242 ? -10.562 14.57 -11.617 1 74.06 242 LEU B N 1
ATOM 6767 C CA . LEU B 1 242 ? -11.703 15.43 -11.906 1 74.06 242 LEU B CA 1
ATOM 6768 C C . LEU B 1 242 ? -11.266 16.688 -12.641 1 74.06 242 LEU B C 1
ATOM 6770 O O . LEU B 1 242 ? -11.898 17.109 -13.609 1 74.06 242 LEU B O 1
ATOM 6774 N N . LEU B 1 243 ? -10.242 17.172 -12.219 1 82.88 243 LEU B N 1
ATOM 6775 C CA . LEU B 1 243 ? -9.742 18.391 -12.844 1 82.88 243 LEU B CA 1
ATOM 6776 C C . LEU B 1 243 ? -9.164 18.094 -14.227 1 82.88 243 LEU B C 1
ATOM 6778 O O . LEU B 1 243 ? -9.188 18.953 -15.109 1 82.88 243 LEU B O 1
ATOM 6782 N N . THR B 1 244 ? -8.617 16.922 -14.414 1 79.75 244 THR B N 1
ATOM 6783 C CA . THR B 1 244 ? -8.141 16.516 -15.734 1 79.75 244 THR B CA 1
ATOM 6784 C C . THR B 1 244 ? -9.266 16.625 -16.766 1 79.75 244 THR B C 1
ATOM 6786 O O . THR B 1 244 ? -9.047 17.141 -17.875 1 79.75 244 THR B O 1
ATOM 6789 N N . ALA B 1 245 ? -10.406 16.281 -16.344 1 69.75 245 ALA B N 1
ATOM 6790 C CA . ALA B 1 245 ? -11.555 16.344 -17.234 1 69.75 245 ALA B CA 1
ATOM 6791 C C . ALA B 1 245 ? -11.984 17.781 -17.469 1 69.75 245 ALA B C 1
ATOM 6793 O O . ALA B 1 245 ? -12.297 18.172 -18.594 1 69.75 245 ALA B O 1
ATOM 6794 N N . VAL B 1 246 ? -12.023 18.531 -16.469 1 75 246 VAL B N 1
ATOM 6795 C CA . VAL B 1 246 ? -12.461 19.922 -16.547 1 75 246 VAL B CA 1
ATOM 6796 C C . VAL B 1 246 ? -11.492 20.719 -17.422 1 75 246 VAL B C 1
ATOM 6798 O O . VAL B 1 246 ? -11.914 21.516 -18.266 1 75 246 VAL B O 1
ATOM 6801 N N . PHE B 1 247 ? -10.227 20.484 -17.297 1 85.19 247 PHE B N 1
ATOM 6802 C CA . PHE B 1 247 ? -9.219 21.234 -18.047 1 85.19 247 PHE B CA 1
ATOM 6803 C C . PHE B 1 247 ? -9.203 20.828 -19.516 1 85.19 247 PHE B C 1
ATOM 6805 O O . PHE B 1 247 ? -8.898 21.641 -20.375 1 85.19 247 PHE B O 1
ATOM 6812 N N . ALA B 1 248 ? -9.477 19.594 -19.734 1 76 248 ALA B N 1
ATOM 6813 C CA . ALA B 1 248 ? -9.523 19.109 -21.109 1 76 248 ALA B CA 1
ATOM 6814 C C . ALA B 1 248 ? -10.633 19.797 -21.906 1 76 248 ALA B C 1
ATOM 6816 O O . ALA B 1 248 ? -10.516 19.984 -23.109 1 76 248 ALA B O 1
ATOM 6817 N N . GLY B 1 249 ? -11.672 20.172 -21.266 1 73.44 249 GLY B N 1
ATOM 6818 C CA . GLY B 1 249 ? -12.82 20.797 -21.906 1 73.44 249 GLY B CA 1
ATOM 6819 C C . GLY B 1 249 ? -12.734 22.312 -21.922 1 73.44 249 GLY B C 1
ATOM 6820 O O . GLY B 1 249 ? -13.719 22.984 -22.25 1 73.44 249 GLY B O 1
ATOM 6821 N N . ASP B 1 250 ? -11.633 22.812 -21.594 1 81.31 250 ASP B N 1
ATOM 6822 C CA . ASP B 1 250 ? -11.5 24.266 -21.547 1 81.31 250 ASP B CA 1
ATOM 6823 C C . ASP B 1 250 ? -11.578 24.859 -22.953 1 81.31 250 ASP B C 1
ATOM 6825 O O . ASP B 1 250 ? -10.695 24.625 -23.781 1 81.31 250 ASP B O 1
ATOM 6829 N N . ALA B 1 251 ? -12.562 25.609 -23.203 1 78.75 251 ALA B N 1
ATOM 6830 C CA . ALA B 1 251 ? -12.867 26.141 -24.531 1 78.75 251 ALA B CA 1
ATOM 6831 C C . ALA B 1 251 ? -11.805 27.141 -24.984 1 78.75 251 ALA B C 1
ATOM 6833 O O . ALA B 1 251 ? -11.43 27.172 -26.156 1 78.75 251 ALA B O 1
ATOM 6834 N N . ASP B 1 252 ? -11.391 27.969 -24.078 1 86.44 252 ASP B N 1
ATOM 6835 C CA . ASP B 1 252 ? -10.406 28.984 -24.406 1 86.44 252 ASP B CA 1
ATOM 6836 C C . ASP B 1 252 ? -9.086 28.344 -24.828 1 86.44 252 ASP B C 1
ATOM 6838 O O . ASP B 1 252 ? -8.453 28.781 -25.797 1 86.44 252 ASP B O 1
ATOM 6842 N N . HIS B 1 253 ? -8.711 27.344 -24.125 1 86.94 253 HIS B N 1
ATOM 6843 C CA . HIS B 1 253 ? -7.473 26.641 -24.453 1 86.94 253 HIS B CA 1
ATOM 6844 C C . HIS B 1 253 ? -7.578 25.953 -25.797 1 86.94 253 HIS B C 1
ATOM 6846 O O . HIS B 1 253 ? -6.652 26.016 -26.609 1 86.94 253 HIS B O 1
ATOM 6852 N N . TYR B 1 254 ? -8.648 25.359 -25.984 1 80.44 254 TYR B N 1
ATOM 6853 C CA . TYR B 1 254 ? -8.859 24.688 -27.266 1 80.44 254 TYR B CA 1
ATOM 6854 C C . TYR B 1 254 ? -8.852 25.688 -28.422 1 80.44 254 TYR B C 1
ATOM 6856 O O . TYR B 1 254 ? -8.32 25.391 -29.484 1 80.44 254 TYR B O 1
ATOM 6864 N N . ALA B 1 255 ? -9.438 26.766 -28.25 1 84.81 255 ALA B N 1
ATOM 6865 C CA . ALA B 1 255 ? -9.492 27.797 -29.281 1 84.81 255 ALA B CA 1
ATOM 6866 C C . ALA B 1 255 ? -8.094 28.297 -29.625 1 84.81 255 ALA B C 1
ATOM 6868 O O . ALA B 1 255 ? -7.793 28.594 -30.781 1 84.81 255 ALA B O 1
ATOM 6869 N N . ARG B 1 256 ? -7.258 28.344 -28.625 1 88.69 256 ARG B N 1
ATOM 6870 C CA . ARG B 1 256 ? -5.914 28.875 -28.797 1 88.69 256 ARG B CA 1
ATOM 6871 C C . ARG B 1 256 ? -4.965 27.828 -29.359 1 88.69 256 ARG B C 1
ATOM 6873 O O . ARG B 1 256 ? -4.129 28.125 -30.203 1 88.69 256 ARG B O 1
ATOM 6880 N N . THR B 1 257 ? -4.996 26.609 -28.859 1 88.69 257 THR B N 1
ATOM 6881 C CA . THR B 1 257 ? -3.967 25.625 -29.172 1 88.69 257 THR B CA 1
ATOM 6882 C C . THR B 1 257 ? -4.523 24.531 -30.078 1 88.69 257 THR B C 1
ATOM 6884 O O . THR B 1 257 ? -3.764 23.766 -30.672 1 88.69 257 THR B O 1
ATOM 6887 N N . LYS B 1 258 ? -5.902 24.422 -30.25 1 81.38 258 LYS B N 1
ATOM 6888 C CA . LYS B 1 258 ? -6.598 23.391 -31.031 1 81.38 258 LYS B CA 1
ATOM 6889 C C . LYS B 1 258 ? -6.34 22 -30.453 1 81.38 258 LYS B C 1
ATOM 6891 O O . LYS B 1 258 ? -6.43 21 -31.172 1 81.38 258 LYS B O 1
ATOM 6896 N N . GLU B 1 259 ? -5.891 22 -29.234 1 81.94 259 GLU B N 1
ATOM 6897 C CA . GLU B 1 259 ? -5.691 20.75 -28.5 1 81.94 259 GLU B CA 1
ATOM 6898 C C . GLU B 1 259 ? -6.25 20.828 -27.078 1 81.94 259 GLU B C 1
ATOM 6900 O O . GLU B 1 259 ? -6.258 21.906 -26.484 1 81.94 259 GLU B O 1
ATOM 6905 N N . ASP B 1 260 ? -6.797 19.75 -26.641 1 81.56 260 ASP B N 1
ATOM 6906 C CA . ASP B 1 260 ? -7.266 19.703 -25.266 1 81.56 260 ASP B CA 1
ATOM 6907 C C . ASP B 1 260 ? -6.09 19.703 -24.281 1 81.56 260 ASP B C 1
ATOM 6909 O O . ASP B 1 260 ? -5.039 19.125 -24.562 1 81.56 260 ASP B O 1
ATOM 6913 N N . PHE B 1 261 ? -6.285 20.406 -23.266 1 86.81 261 PHE B N 1
ATOM 6914 C CA . PHE B 1 261 ? -5.242 20.391 -22.25 1 86.81 261 PHE B CA 1
ATOM 6915 C C . PHE B 1 261 ? -5.234 19.062 -21.5 1 86.81 261 PHE B C 1
ATOM 6917 O O . PHE B 1 261 ? -6.262 18.625 -20.969 1 86.81 261 PHE B O 1
ATOM 6924 N N . ARG B 1 262 ? -4.094 18.438 -21.453 1 82.25 262 ARG B N 1
ATOM 6925 C CA . ARG B 1 262 ? -3.949 17.156 -20.781 1 82.25 262 ARG B CA 1
ATOM 6926 C C . ARG B 1 262 ? -3.168 17.297 -19.484 1 82.25 262 ARG B C 1
ATOM 6928 O O . ARG B 1 262 ? -1.936 17.266 -19.484 1 82.25 262 ARG B O 1
ATOM 6935 N N . LEU B 1 263 ? -3.896 17.375 -18.422 1 89.12 263 LEU B N 1
ATOM 6936 C CA . LEU B 1 263 ? -3.303 17.625 -17.109 1 89.12 263 LEU B CA 1
ATOM 6937 C C . LEU B 1 263 ? -2.336 16.5 -16.734 1 89.12 263 LEU B C 1
ATOM 6939 O O . LEU B 1 263 ? -1.294 16.75 -16.125 1 89.12 263 LEU B O 1
ATOM 6943 N N . ASN B 1 264 ? -2.59 15.312 -17.125 1 80.5 264 ASN B N 1
ATOM 6944 C CA . ASN B 1 264 ? -1.728 14.172 -16.844 1 80.5 264 ASN B CA 1
ATOM 6945 C C . ASN B 1 264 ? -0.365 14.312 -17.516 1 80.5 264 ASN B C 1
ATOM 6947 O O . ASN B 1 264 ? 0.666 14.016 -16.906 1 80.5 264 ASN B O 1
ATOM 6951 N N . ASP B 1 265 ? -0.418 14.742 -18.719 1 80.62 265 ASP B N 1
ATOM 6952 C CA . ASP B 1 265 ? 0.828 14.953 -19.453 1 80.62 265 ASP B CA 1
ATOM 6953 C C . ASP B 1 265 ? 1.637 16.094 -18.844 1 80.62 265 ASP B C 1
ATOM 6955 O O . ASP B 1 265 ? 2.865 16.016 -18.766 1 80.62 265 ASP B O 1
ATOM 6959 N N . ASP B 1 266 ? 0.899 17.078 -18.5 1 91.38 266 ASP B N 1
ATOM 6960 C CA . ASP B 1 266 ? 1.573 18.219 -17.891 1 91.38 266 ASP B CA 1
ATOM 6961 C C . ASP B 1 266 ? 2.209 17.828 -16.547 1 91.38 266 ASP B C 1
ATOM 6963 O O . ASP B 1 266 ? 3.281 18.328 -16.203 1 91.38 266 ASP B O 1
ATOM 6967 N N . TRP B 1 267 ? 1.567 17 -15.805 1 90.38 267 TRP B N 1
ATOM 6968 C CA . TRP B 1 267 ? 2.119 16.5 -14.547 1 90.38 267 TRP B CA 1
ATOM 6969 C C . TRP B 1 267 ? 3.365 15.656 -14.797 1 90.38 267 TRP B C 1
ATOM 6971 O O . TRP B 1 267 ? 4.352 15.766 -14.062 1 90.38 267 TRP B O 1
ATOM 6981 N N . ARG B 1 268 ? 3.383 14.922 -15.82 1 81.06 268 ARG B N 1
ATOM 6982 C CA . ARG B 1 268 ? 4.559 14.141 -16.188 1 81.06 268 ARG B CA 1
ATOM 6983 C C . ARG B 1 268 ? 5.734 15.055 -16.531 1 81.06 268 ARG B C 1
ATOM 6985 O O . ARG B 1 268 ? 6.879 14.75 -16.188 1 81.06 268 ARG B O 1
ATOM 6992 N N . ASP B 1 269 ? 5.367 16.094 -17.188 1 86.38 269 ASP B N 1
ATOM 6993 C CA . ASP B 1 269 ? 6.391 17.078 -17.5 1 86.38 269 ASP B CA 1
ATOM 6994 C C . ASP B 1 269 ? 7.004 17.656 -16.219 1 86.38 269 ASP B C 1
ATOM 6996 O O . ASP B 1 269 ? 8.219 17.875 -16.156 1 86.38 269 ASP B O 1
ATOM 7000 N N . THR B 1 270 ? 6.156 17.891 -15.266 1 93.81 270 THR B N 1
ATOM 7001 C CA . THR B 1 270 ? 6.617 18.391 -13.977 1 93.81 270 THR B CA 1
ATOM 7002 C C . THR B 1 270 ? 7.555 17.391 -13.305 1 93.81 270 THR B C 1
ATOM 7004 O O . THR B 1 270 ? 8.617 17.766 -12.812 1 93.81 270 THR B O 1
ATOM 7007 N N . GLN B 1 271 ? 7.258 16.203 -13.344 1 87.94 271 GLN B N 1
ATOM 7008 C CA . GLN B 1 271 ? 8.07 15.148 -12.734 1 87.94 271 GLN B CA 1
ATOM 7009 C C . GLN B 1 271 ? 9.422 15.031 -13.43 1 87.94 271 GLN B C 1
ATOM 7011 O O . GLN B 1 271 ? 10.438 14.789 -12.781 1 87.94 271 GLN B O 1
ATOM 7016 N N . LEU B 1 272 ? 9.422 15.227 -14.727 1 79 272 LEU B N 1
ATOM 7017 C CA . LEU B 1 272 ? 10.664 15.164 -15.492 1 79 272 LEU B CA 1
ATOM 7018 C C . LEU B 1 272 ? 11.594 16.312 -15.117 1 79 272 LEU B C 1
ATOM 7020 O O . LEU B 1 272 ? 12.805 16.125 -15.023 1 79 272 LEU B O 1
ATOM 7024 N N . LYS B 1 273 ? 10.922 17.375 -14.945 1 85.94 273 LYS B N 1
ATOM 7025 C CA . LYS B 1 273 ? 11.703 18.547 -14.531 1 85.94 273 LYS B CA 1
ATOM 7026 C C . LYS B 1 273 ? 12.312 18.328 -13.148 1 85.94 273 LYS B C 1
ATOM 7028 O O . LYS B 1 273 ? 13.367 18.891 -12.836 1 85.94 273 LYS B O 1
ATOM 7033 N N . TRP B 1 274 ? 11.609 17.578 -12.328 1 90.81 274 TRP B N 1
ATOM 7034 C CA . TRP B 1 274 ? 12.039 17.328 -10.953 1 90.81 274 TRP B CA 1
ATOM 7035 C C . TRP B 1 274 ? 12.953 16.109 -10.883 1 90.81 274 TRP B C 1
ATOM 7037 O O . TRP B 1 274 ? 13.391 15.719 -9.797 1 90.81 274 TRP B O 1
ATOM 7047 N N . SER B 1 275 ? 13.359 15.523 -11.984 1 79.62 275 SER B N 1
ATOM 7048 C CA . SER B 1 275 ? 14.094 14.266 -12.023 1 79.62 275 SER B CA 1
ATOM 7049 C C . SER B 1 275 ? 15.453 14.391 -11.344 1 79.62 275 SER B C 1
ATOM 7051 O O . SER B 1 275 ? 15.977 13.414 -10.812 1 79.62 275 SER B O 1
ATOM 7053 N N . SER B 1 276 ? 15.969 15.594 -11.281 1 78.62 276 SER B N 1
ATOM 7054 C CA . SER B 1 276 ? 17.281 15.82 -10.68 1 78.62 276 SER B CA 1
ATOM 7055 C C . SER B 1 276 ? 17.172 15.922 -9.156 1 78.62 276 SER B C 1
ATOM 7057 O O . SER B 1 276 ? 18.203 15.93 -8.461 1 78.62 276 SER B O 1
ATOM 7059 N N . SER B 1 277 ? 15.969 15.992 -8.641 1 88.19 277 SER B N 1
ATOM 7060 C CA . SER B 1 277 ? 15.734 16.078 -7.203 1 88.19 277 SER B CA 1
ATOM 7061 C C . SER B 1 277 ? 14.898 14.914 -6.703 1 88.19 277 SER B C 1
ATOM 7063 O O . SER B 1 277 ? 13.688 15.047 -6.492 1 88.19 277 SER B O 1
ATOM 7065 N N . PRO B 1 278 ? 15.602 13.891 -6.309 1 83.94 278 PRO B N 1
ATOM 7066 C CA . PRO B 1 278 ? 14.891 12.664 -5.961 1 83.94 278 PRO B CA 1
ATOM 7067 C C . PRO B 1 278 ? 13.938 12.844 -4.781 1 83.94 278 PRO B C 1
ATOM 7069 O O . PRO B 1 278 ? 12.906 12.172 -4.707 1 83.94 278 PRO B O 1
ATOM 7072 N N . VAL B 1 279 ? 14.203 13.734 -3.918 1 90.94 279 VAL B N 1
ATOM 7073 C CA . VAL B 1 279 ? 13.383 13.938 -2.725 1 90.94 279 VAL B CA 1
ATOM 7074 C C . VAL B 1 279 ? 11.977 14.375 -3.125 1 90.94 279 VAL B C 1
ATOM 7076 O O . VAL B 1 279 ? 11.016 14.164 -2.383 1 90.94 279 VAL B O 1
ATOM 7079 N N . LEU B 1 280 ? 11.789 14.961 -4.297 1 94.56 280 LEU B N 1
ATOM 7080 C CA . LEU B 1 280 ? 10.5 15.477 -4.738 1 94.56 280 LEU B CA 1
ATOM 7081 C C . LEU B 1 280 ? 9.602 14.344 -5.219 1 94.56 280 LEU B C 1
ATOM 7083 O O . LEU B 1 280 ? 8.422 14.57 -5.508 1 94.56 280 LEU B O 1
ATOM 7087 N N . GLY B 1 281 ? 10.164 13.148 -5.223 1 90.62 281 GLY B N 1
ATOM 7088 C CA . GLY B 1 281 ? 9.352 11.992 -5.543 1 90.62 281 GLY B CA 1
ATOM 7089 C C . GLY B 1 281 ? 8.219 11.766 -4.551 1 90.62 281 GLY B C 1
ATOM 7090 O O . GLY B 1 281 ? 7.246 11.078 -4.855 1 90.62 281 GLY B O 1
ATOM 7091 N N . VAL B 1 282 ? 8.25 12.391 -3.416 1 93.38 282 VAL B N 1
ATOM 7092 C CA . VAL B 1 282 ? 7.254 12.195 -2.365 1 93.38 282 VAL B CA 1
ATOM 7093 C C . VAL B 1 282 ? 6.043 13.094 -2.633 1 93.38 282 VAL B C 1
ATOM 7095 O O . VAL B 1 282 ? 4.984 12.906 -2.029 1 93.38 282 VAL B O 1
ATOM 7098 N N . VAL B 1 283 ? 6.117 14.047 -3.549 1 95.06 283 VAL B N 1
ATOM 7099 C CA . VAL B 1 283 ? 5.051 15.008 -3.811 1 95.06 283 VAL B CA 1
ATOM 7100 C C . VAL B 1 283 ? 4.02 14.391 -4.754 1 95.06 283 VAL B C 1
ATOM 7102 O O . VAL B 1 283 ? 4.359 13.977 -5.863 1 95.06 283 VAL B O 1
ATOM 7105 N N . GLU B 1 284 ? 2.801 14.398 -4.344 1 91.12 284 GLU B N 1
ATOM 7106 C CA . GLU B 1 284 ? 1.714 13.859 -5.156 1 91.12 284 GLU B CA 1
ATOM 7107 C C . GLU B 1 284 ? 1.103 14.945 -6.043 1 91.12 284 GLU B C 1
ATOM 7109 O O . GLU B 1 284 ? 1.308 16.141 -5.805 1 91.12 284 GLU B O 1
ATOM 7114 N N . ASN B 1 285 ? 0.395 14.508 -7.047 1 91.75 285 ASN B N 1
ATOM 7115 C CA . ASN B 1 285 ? -0.244 15.461 -7.953 1 91.75 285 ASN B CA 1
ATOM 7116 C C . ASN B 1 285 ? -1.282 16.312 -7.23 1 91.75 285 ASN B C 1
ATOM 7118 O O . ASN B 1 285 ? -1.448 17.5 -7.543 1 91.75 285 ASN B O 1
ATOM 7122 N N . THR B 1 286 ? -1.929 15.766 -6.199 1 90.94 286 THR B N 1
ATOM 7123 C CA . THR B 1 286 ? -2.91 16.516 -5.434 1 90.94 286 THR B CA 1
ATOM 7124 C C . THR B 1 286 ? -2.225 17.594 -4.578 1 90.94 286 THR B C 1
ATOM 7126 O O . THR B 1 286 ? -2.787 18.656 -4.348 1 90.94 286 THR B O 1
ATOM 7129 N N . ASP B 1 287 ? -0.988 17.297 -4.09 1 95.06 287 ASP B N 1
ATOM 7130 C CA . ASP B 1 287 ? -0.211 18.281 -3.342 1 95.06 287 ASP B CA 1
ATOM 7131 C C . ASP B 1 287 ? 0.06 19.531 -4.184 1 95.06 287 ASP B C 1
ATOM 7133 O O . ASP B 1 287 ? -0.078 20.656 -3.699 1 95.06 287 ASP B O 1
ATOM 7137 N N . PHE B 1 288 ? 0.38 19.25 -5.402 1 97 288 PHE B N 1
ATOM 7138 C CA . PHE B 1 288 ? 0.672 20.344 -6.32 1 97 288 PHE B CA 1
ATOM 7139 C C . PHE B 1 288 ? -0.562 21.219 -6.539 1 97 288 PHE B C 1
ATOM 7141 O O . PHE B 1 288 ? -0.474 22.438 -6.512 1 97 288 PHE B O 1
ATOM 7148 N N . LEU B 1 289 ? -1.669 20.562 -6.691 1 96 289 LEU B N 1
ATOM 7149 C CA . LEU B 1 289 ? -2.916 21.281 -6.906 1 96 289 LEU B CA 1
ATOM 7150 C C . LEU B 1 289 ? -3.305 22.078 -5.664 1 96 289 LEU B C 1
ATOM 7152 O O . LEU B 1 289 ? -3.875 23.156 -5.77 1 96 289 LEU B O 1
ATOM 7156 N N . GLN B 1 290 ? -3.023 21.531 -4.543 1 96.44 290 GLN B N 1
ATOM 7157 C CA . GLN B 1 290 ? -3.312 22.266 -3.311 1 96.44 290 GLN B CA 1
ATOM 7158 C C . GLN B 1 290 ? -2.461 23.531 -3.201 1 96.44 290 GLN B C 1
ATOM 7160 O O . GLN B 1 290 ? -2.938 24.562 -2.744 1 96.44 290 GLN B O 1
ATOM 7165 N N . ALA B 1 291 ? -1.236 23.453 -3.619 1 98.19 291 ALA B N 1
ATOM 7166 C CA . ALA B 1 291 ? -0.375 24.641 -3.633 1 98.19 291 ALA B CA 1
ATOM 7167 C C . ALA B 1 291 ? -0.914 25.703 -4.586 1 98.19 291 ALA B C 1
ATOM 7169 O O . ALA B 1 291 ? -0.941 26.891 -4.254 1 98.19 291 ALA B O 1
ATOM 7170 N N . VAL B 1 292 ? -1.401 25.25 -5.727 1 98.25 292 VAL B N 1
ATOM 7171 C CA . VAL B 1 292 ? -2.008 26.172 -6.691 1 98.25 292 VAL B CA 1
ATOM 7172 C C . VAL B 1 292 ? -3.232 26.828 -6.074 1 98.25 292 VAL B C 1
ATOM 7174 O O . VAL B 1 292 ? -3.426 28.047 -6.211 1 98.25 292 VAL B O 1
ATOM 7177 N N . THR B 1 293 ? -3.967 26.031 -5.43 1 97.44 293 THR B N 1
ATOM 7178 C CA . THR B 1 293 ? -5.203 26.531 -4.832 1 97.44 293 THR B CA 1
ATOM 7179 C C . THR B 1 293 ? -4.91 27.578 -3.764 1 97.44 293 THR B C 1
ATOM 7181 O O . THR B 1 293 ? -5.578 28.609 -3.697 1 97.44 293 THR B O 1
ATOM 7184 N N . MET B 1 294 ? -3.926 27.328 -2.973 1 97.88 294 MET B N 1
ATOM 7185 C CA . MET B 1 294 ? -3.541 28.281 -1.938 1 97.88 294 MET B CA 1
ATOM 7186 C C . MET B 1 294 ? -3.139 29.609 -2.553 1 97.88 294 MET B C 1
ATOM 7188 O O . MET B 1 294 ? -3.572 30.672 -2.09 1 97.88 294 MET B O 1
ATOM 7192 N N . LEU B 1 295 ? -2.377 29.594 -3.592 1 98.31 295 LEU B N 1
ATOM 7193 C CA . LEU B 1 295 ? -1.903 30.812 -4.234 1 98.31 295 LEU B CA 1
ATOM 7194 C C . LEU B 1 295 ? -3.051 31.547 -4.922 1 98.31 295 LEU B C 1
ATOM 7196 O O . LEU B 1 295 ? -3.137 32.781 -4.855 1 98.31 295 LEU B O 1
ATOM 7200 N N . THR B 1 296 ? -3.924 30.797 -5.527 1 97.81 296 THR B N 1
ATOM 7201 C CA . THR B 1 296 ? -5.07 31.375 -6.223 1 97.81 296 THR B CA 1
ATOM 7202 C C . THR B 1 296 ? -6.012 32.062 -5.234 1 97.81 296 THR B C 1
ATOM 7204 O O . THR B 1 296 ? -6.426 33.188 -5.457 1 97.81 296 THR B O 1
ATOM 7207 N N . THR B 1 297 ? -6.324 31.344 -4.215 1 96.62 297 THR B N 1
ATOM 7208 C CA . THR B 1 297 ? -7.262 31.891 -3.242 1 96.62 297 THR B CA 1
ATOM 7209 C C . THR B 1 297 ? -6.625 33.062 -2.469 1 96.62 297 THR B C 1
ATOM 7211 O O . THR B 1 297 ? -7.312 34 -2.066 1 96.62 297 THR B O 1
ATOM 7214 N N . ARG B 1 298 ? -5.34 32.969 -2.23 1 96.69 298 ARG B N 1
ATOM 7215 C CA . ARG B 1 298 ? -4.645 34.094 -1.609 1 96.69 298 ARG B CA 1
ATOM 7216 C C . ARG B 1 298 ? -4.707 35.344 -2.494 1 96.69 298 ARG B C 1
ATOM 7218 O O . ARG B 1 298 ? -4.949 36.438 -2.004 1 96.69 298 ARG B O 1
ATOM 7225 N N . LYS B 1 299 ? -4.477 35.188 -3.777 1 96.38 299 LYS B N 1
ATOM 7226 C CA . LYS B 1 299 ? -4.57 36.281 -4.719 1 96.38 299 LYS B CA 1
ATOM 7227 C C . LYS B 1 299 ? -5.953 36.938 -4.684 1 96.38 299 LYS B C 1
ATOM 7229 O O . LYS B 1 299 ? -6.078 38.156 -4.652 1 96.38 299 LYS B O 1
ATOM 7234 N N . ARG B 1 300 ? -6.926 36.125 -4.676 1 94.81 300 ARG B N 1
ATOM 7235 C CA . ARG B 1 300 ? -8.305 36.594 -4.625 1 94.81 300 ARG B CA 1
ATOM 7236 C C . ARG B 1 300 ? -8.578 37.312 -3.303 1 94.81 300 ARG B C 1
ATOM 7238 O O . ARG B 1 300 ? -9.289 38.312 -3.271 1 94.81 300 ARG B O 1
ATOM 7245 N N . ASN B 1 301 ? -8.086 36.719 -2.26 1 93.75 301 ASN B N 1
ATOM 7246 C CA . ASN B 1 301 ? -8.242 37.312 -0.935 1 93.75 301 ASN B CA 1
ATOM 7247 C C . ASN B 1 301 ? -7.613 38.688 -0.867 1 93.75 301 ASN B C 1
ATOM 7249 O O . ASN B 1 301 ? -8.227 39.625 -0.359 1 93.75 301 ASN B O 1
ATOM 7253 N N . LEU B 1 302 ? -6.469 38.875 -1.436 1 93 302 LEU B N 1
ATOM 7254 C CA . LEU B 1 302 ? -5.746 40.156 -1.395 1 93 302 LEU B CA 1
ATOM 7255 C C . LEU B 1 302 ? -6.387 41.188 -2.326 1 93 302 LEU B C 1
ATOM 7257 O O . LEU B 1 302 ? -6.32 42.375 -2.068 1 93 302 LEU B O 1
ATOM 7261 N N . ALA B 1 303 ? -7.035 40.688 -3.369 1 92.5 303 ALA B N 1
ATOM 7262 C CA . ALA B 1 303 ? -7.645 41.562 -4.359 1 92.5 303 ALA B CA 1
ATOM 7263 C C . ALA B 1 303 ? -9.008 42.062 -3.887 1 92.5 303 ALA B C 1
ATOM 7265 O O . ALA B 1 303 ? -9.492 43.094 -4.348 1 92.5 303 ALA B O 1
ATOM 7266 N N . ASP B 1 304 ? -9.555 41.281 -3.045 1 89 304 ASP B N 1
ATOM 7267 C CA . ASP B 1 304 ? -10.906 41.625 -2.588 1 89 304 ASP B CA 1
ATOM 7268 C C . ASP B 1 304 ? -10.859 42.625 -1.454 1 89 304 ASP B C 1
ATOM 7270 O O . ASP B 1 304 ? -10.297 42.375 -0.392 1 89 304 ASP B O 1
ATOM 7274 N N . ALA B 1 305 ? -11.391 43.875 -1.686 1 86.62 305 ALA B N 1
ATOM 7275 C CA . ALA B 1 305 ? -11.359 44.969 -0.722 1 86.62 305 ALA B CA 1
ATOM 7276 C C . ALA B 1 305 ? -12.625 45 0.128 1 86.62 305 ALA B C 1
ATOM 7278 O O . ALA B 1 305 ? -12.859 45.938 0.884 1 86.62 305 ALA B O 1
ATOM 7279 N N . SER B 1 306 ? -13.344 43.906 -0.057 1 86.38 306 SER B N 1
ATOM 7280 C CA . SER B 1 306 ? -14.586 43.875 0.697 1 86.38 306 SER B CA 1
ATOM 7281 C C . SER B 1 306 ? -14.344 43.594 2.172 1 86.38 306 SER B C 1
ATOM 7283 O O . SER B 1 306 ? -13.211 43.281 2.566 1 86.38 306 SER B O 1
ATOM 7285 N N . ASP B 1 307 ? -15.359 43.688 3.111 1 78.94 307 ASP B N 1
ATOM 7286 C CA . ASP B 1 307 ? -15.258 43.438 4.547 1 78.94 307 ASP B CA 1
ATOM 7287 C C . ASP B 1 307 ? -15.078 41.969 4.832 1 78.94 307 ASP B C 1
ATOM 7289 O O . ASP B 1 307 ? -14.672 41.562 5.93 1 78.94 307 ASP B O 1
ATOM 7293 N N . ARG B 1 308 ? -15.508 41.094 3.805 1 78.75 308 ARG B N 1
ATOM 7294 C CA . ARG B 1 308 ? -15.359 39.656 4 1 78.75 308 ARG B CA 1
ATOM 7295 C C . ARG B 1 308 ? -14.695 39 2.793 1 78.75 308 ARG B C 1
ATOM 7297 O O . ARG B 1 308 ? -15.344 38.312 2.021 1 78.75 308 ARG B O 1
ATOM 7304 N N . PRO B 1 309 ? -13.422 39.188 2.777 1 85.19 309 PRO B N 1
ATOM 7305 C CA . PRO B 1 309 ? -12.75 38.594 1.616 1 85.19 309 PRO B CA 1
ATOM 7306 C C . PRO B 1 309 ? -12.82 37.094 1.599 1 85.19 309 PRO B C 1
ATOM 7308 O O . PRO B 1 309 ? -12.977 36.469 2.65 1 85.19 309 PRO B O 1
ATOM 7311 N N . PRO B 1 310 ? -12.734 36.625 0.418 1 85.75 310 PRO B N 1
ATOM 7312 C CA . PRO B 1 310 ? -12.727 35.156 0.351 1 85.75 310 PRO B CA 1
ATOM 7313 C C . PRO B 1 310 ? -11.57 34.531 1.124 1 85.75 310 PRO B C 1
ATOM 7315 O O . PRO B 1 310 ? -10.469 35.094 1.136 1 85.75 310 PRO B O 1
ATOM 7318 N N . ALA B 1 311 ? -11.812 33.469 1.747 1 87.75 311 ALA B N 1
ATOM 7319 C CA . ALA B 1 311 ? -10.836 32.812 2.611 1 87.75 311 ALA B CA 1
ATOM 7320 C C . ALA B 1 311 ? -9.75 32.125 1.787 1 87.75 311 ALA B C 1
ATOM 7322 O O . ALA B 1 311 ? -10.016 31.656 0.678 1 87.75 311 ALA B O 1
ATOM 7323 N N . ILE B 1 312 ? -8.547 32.156 2.281 1 93.69 312 ILE B N 1
ATOM 7324 C CA . ILE B 1 312 ? -7.484 31.312 1.74 1 93.69 312 ILE B CA 1
ATOM 7325 C C . ILE B 1 312 ? -7.746 29.859 2.086 1 93.69 312 ILE B C 1
ATOM 7327 O O . ILE B 1 312 ? -8.086 29.531 3.227 1 93.69 312 ILE B O 1
ATOM 7331 N N . SER B 1 313 ? -7.633 29.031 1.041 1 91.88 313 SER B N 1
ATOM 7332 C CA . SER B 1 313 ? -8.055 27.656 1.281 1 91.88 313 SER B CA 1
ATOM 7333 C C . SER B 1 313 ? -7.195 26.672 0.5 1 91.88 313 SER B C 1
ATOM 7335 O O . SER B 1 313 ? -6.523 27.047 -0.462 1 91.88 313 SER B O 1
ATOM 7337 N N . ALA B 1 314 ? -7.074 25.484 1.061 1 91.56 314 ALA B N 1
ATOM 7338 C CA . ALA B 1 314 ? -6.473 24.344 0.369 1 91.56 314 ALA B CA 1
ATOM 7339 C C . ALA B 1 314 ? -7.379 23.109 0.439 1 91.56 314 ALA B C 1
ATOM 7341 O O . ALA B 1 314 ? -6.922 21.984 0.238 1 91.56 314 ALA B O 1
ATOM 7342 N N . LYS B 1 315 ? -8.648 23.391 0.738 1 84.81 315 LYS B N 1
ATOM 7343 C CA . LYS B 1 315 ? -9.617 22.312 0.888 1 84.81 315 LYS B CA 1
ATOM 7344 C C . LYS B 1 315 ? -10.008 21.734 -0.469 1 84.81 315 LYS B C 1
ATOM 7346 O O . LYS B 1 315 ? -9.883 22.406 -1.495 1 84.81 315 LYS B O 1
ATOM 7351 N N . ARG B 1 316 ? -10.508 20.609 -0.427 1 79.44 316 ARG B N 1
ATOM 7352 C CA . ARG B 1 316 ? -10.875 19.859 -1.625 1 79.44 316 ARG B CA 1
ATOM 7353 C C . ARG B 1 316 ? -11.891 20.625 -2.461 1 79.44 316 ARG B C 1
ATOM 7355 O O . ARG B 1 316 ? -11.789 20.672 -3.689 1 79.44 316 ARG B O 1
ATOM 7362 N N . GLU B 1 317 ? -12.906 21.266 -1.826 1 76.31 317 GLU B N 1
ATOM 7363 C CA . GLU B 1 317 ? -13.969 22 -2.521 1 76.31 317 GLU B CA 1
ATOM 7364 C C . GLU B 1 317 ? -13.391 23.172 -3.316 1 76.31 317 GLU B C 1
ATOM 7366 O O . GLU B 1 317 ? -13.891 23.5 -4.395 1 76.31 317 GLU B O 1
ATOM 7371 N N . ASP B 1 318 ? -12.406 23.688 -2.77 1 87.19 318 ASP B N 1
ATOM 7372 C CA . ASP B 1 318 ? -11.805 24.844 -3.434 1 87.19 318 ASP B CA 1
ATOM 7373 C C . ASP B 1 318 ? -10.859 24.391 -4.547 1 87.19 318 ASP B C 1
ATOM 7375 O O . ASP B 1 318 ? -10.695 25.094 -5.547 1 87.19 318 ASP B O 1
ATOM 7379 N N . VAL B 1 319 ? -10.195 23.203 -4.418 1 89.56 319 VAL B N 1
ATOM 7380 C CA . VAL B 1 319 ? -9.359 22.656 -5.477 1 89.56 319 VAL B CA 1
ATOM 7381 C C . VAL B 1 319 ? -10.203 22.391 -6.723 1 89.56 319 VAL B C 1
ATOM 7383 O O . VAL B 1 319 ? -9.773 22.672 -7.844 1 89.56 319 VAL B O 1
ATOM 7386 N N . LEU B 1 320 ? -11.375 22.016 -6.504 1 81.44 320 LEU B N 1
ATOM 7387 C CA . LEU B 1 320 ? -12.266 21.656 -7.605 1 81.44 320 LEU B CA 1
ATOM 7388 C C . LEU B 1 320 ? -12.766 22.891 -8.336 1 81.44 320 LEU B C 1
ATOM 7390 O O . LEU B 1 320 ? -13.289 22.797 -9.445 1 81.44 320 LEU B O 1
ATOM 7394 N N . LYS B 1 321 ? -12.609 24.031 -7.73 1 85.94 321 LYS B N 1
ATOM 7395 C CA . LYS B 1 321 ? -13.062 25.281 -8.336 1 85.94 321 LYS B CA 1
ATOM 7396 C C . LYS B 1 321 ? -11.961 25.906 -9.195 1 85.94 321 LYS B C 1
ATOM 7398 O O . LYS B 1 321 ? -12.188 26.922 -9.859 1 85.94 321 LYS B O 1
ATOM 7403 N N . LEU B 1 322 ? -10.828 25.234 -9.25 1 92.5 322 LEU B N 1
ATOM 7404 C CA . LEU B 1 322 ? -9.711 25.766 -10.031 1 92.5 322 LEU B CA 1
ATOM 7405 C C . LEU B 1 322 ? -10.047 25.781 -11.523 1 92.5 322 LEU B C 1
ATOM 7407 O O . LEU B 1 322 ? -10.664 24.844 -12.031 1 92.5 322 LEU B O 1
ATOM 7411 N N . THR B 1 323 ? -9.75 26.891 -12.156 1 92.75 323 THR B N 1
ATOM 7412 C CA . THR B 1 323 ? -9.805 26.969 -13.617 1 92.75 323 THR B CA 1
ATOM 7413 C C . THR B 1 323 ? -8.445 26.641 -14.227 1 92.75 323 THR B C 1
ATOM 7415 O O . THR B 1 323 ? -7.434 26.625 -13.523 1 92.75 323 THR B O 1
ATOM 7418 N N . LEU B 1 324 ? -8.492 26.375 -15.508 1 93.5 324 LEU B N 1
ATOM 7419 C CA . LEU B 1 324 ? -7.227 26.125 -16.188 1 93.5 324 LEU B CA 1
ATOM 7420 C C . LEU B 1 324 ? -6.32 27.344 -16.109 1 93.5 324 LEU B C 1
ATOM 7422 O O . LEU B 1 324 ? -5.102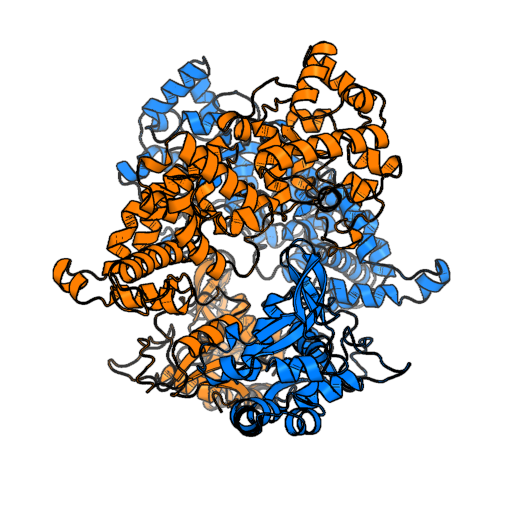 27.219 -15.961 1 93.5 324 LEU B O 1
ATOM 7426 N N . ALA B 1 325 ? -6.887 28.469 -16.219 1 95.44 325 ALA B N 1
ATOM 7427 C CA . ALA B 1 325 ? -6.117 29.703 -16.125 1 95.44 325 ALA B CA 1
ATOM 7428 C C . ALA B 1 325 ? -5.43 29.812 -14.766 1 95.44 325 ALA B C 1
ATOM 7430 O O . ALA B 1 325 ? -4.277 30.25 -14.68 1 95.44 325 ALA B O 1
ATOM 7431 N N . ASP B 1 326 ? -6.105 29.453 -13.703 1 96.75 326 ASP B N 1
ATOM 7432 C CA . ASP B 1 326 ? -5.523 29.438 -12.367 1 96.75 326 ASP B CA 1
ATOM 7433 C C . ASP B 1 326 ? -4.309 28.531 -12.305 1 96.75 326 ASP B C 1
ATOM 7435 O O . ASP B 1 326 ? -3.26 28.906 -11.781 1 96.75 326 ASP B O 1
ATOM 7439 N N . TYR B 1 327 ? -4.465 27.359 -12.867 1 97.25 327 TYR B N 1
ATOM 7440 C CA . TYR B 1 327 ? -3.414 26.344 -12.859 1 97.25 327 TYR B CA 1
ATOM 7441 C C . TYR B 1 327 ? -2.184 26.828 -13.617 1 97.25 327 TYR B C 1
ATOM 7443 O O . TYR B 1 327 ? -1.059 26.703 -13.117 1 97.25 327 TYR B O 1
ATOM 7451 N N . LEU B 1 328 ? -2.428 27.391 -14.781 1 96.75 328 LEU B N 1
ATOM 7452 C CA . LEU B 1 328 ? -1.327 27.781 -15.656 1 96.75 328 LEU B CA 1
ATOM 7453 C C . LEU B 1 328 ? -0.579 28.984 -15.078 1 96.75 328 LEU B C 1
ATOM 7455 O O . LEU B 1 328 ? 0.624 29.125 -15.305 1 96.75 328 LEU B O 1
ATOM 7459 N N . GLU B 1 329 ? -1.243 29.766 -14.344 1 97.38 329 GLU B N 1
ATOM 7460 C CA . GLU B 1 329 ? -0.622 30.938 -13.75 1 97.38 329 GLU B CA 1
ATOM 7461 C C . GLU B 1 329 ? 0.469 30.547 -12.758 1 97.38 329 GLU B C 1
ATOM 7463 O O . GLU B 1 329 ? 1.532 31.172 -12.719 1 97.38 329 GLU B O 1
ATOM 7468 N N . TRP B 1 330 ? 0.211 29.547 -11.984 1 98.19 330 TRP B N 1
ATOM 7469 C CA . TRP B 1 330 ? 1.098 29.266 -10.859 1 98.19 330 TRP B CA 1
ATOM 7470 C C . TRP B 1 330 ? 1.94 28.031 -11.133 1 98.19 330 TRP B C 1
ATOM 7472 O O . TRP B 1 330 ? 2.842 27.688 -10.359 1 98.19 330 TRP B O 1
ATOM 7482 N N . ARG B 1 331 ? 1.716 27.328 -12.188 1 97.62 331 ARG B N 1
ATOM 7483 C CA . ARG B 1 331 ? 2.369 26.062 -12.523 1 97.62 331 ARG B CA 1
ATOM 7484 C C . ARG B 1 331 ? 3.887 26.219 -12.516 1 97.62 331 ARG B C 1
ATOM 7486 O O . ARG B 1 331 ? 4.582 25.531 -11.773 1 97.62 331 ARG B O 1
ATOM 7493 N N . ASP B 1 332 ? 4.418 27.156 -13.266 1 97.56 332 ASP B N 1
ATOM 7494 C CA . ASP B 1 332 ? 5.863 27.281 -13.438 1 97.56 332 ASP B CA 1
ATOM 7495 C C . ASP B 1 332 ? 6.516 27.828 -12.172 1 97.56 332 ASP B C 1
ATOM 7497 O O . ASP B 1 332 ? 7.535 27.297 -11.719 1 97.56 332 ASP B O 1
ATOM 7501 N N . PRO B 1 333 ? 5.91 28.859 -11.594 1 98.19 333 PRO B N 1
ATOM 7502 C CA . PRO B 1 333 ? 6.484 29.312 -10.32 1 98.19 333 PRO B CA 1
ATOM 7503 C C . PRO B 1 333 ? 6.555 28.203 -9.281 1 98.19 333 PRO B C 1
ATOM 7505 O O . PRO B 1 333 ? 7.547 28.094 -8.555 1 98.19 333 PRO B O 1
ATOM 7508 N N . LEU B 1 334 ? 5.574 27.375 -9.195 1 98.5 334 LEU B N 1
ATOM 7509 C CA . LEU B 1 334 ? 5.543 26.297 -8.211 1 98.5 334 LEU B CA 1
ATOM 7510 C C . LEU B 1 334 ? 6.551 25.203 -8.57 1 98.5 334 LEU B C 1
ATOM 7512 O O . LEU B 1 334 ? 7.168 24.609 -7.688 1 98.5 334 LEU B O 1
ATOM 7516 N N . ARG B 1 335 ? 6.664 24.938 -9.883 1 97.69 335 ARG B N 1
ATOM 7517 C CA . ARG B 1 335 ? 7.68 23.984 -10.32 1 97.69 335 ARG B CA 1
ATOM 7518 C C . ARG B 1 335 ? 9.062 24.391 -9.82 1 97.69 335 ARG B C 1
ATOM 7520 O O . ARG B 1 335 ? 9.797 23.562 -9.266 1 97.69 335 ARG B O 1
ATOM 7527 N N . GLU B 1 336 ? 9.352 25.609 -9.938 1 96.75 336 GLU B N 1
ATOM 7528 C CA . GLU B 1 336 ? 10.641 26.125 -9.492 1 96.75 336 GLU B CA 1
ATOM 7529 C C . GLU B 1 336 ? 10.742 26.141 -7.973 1 96.75 336 GLU B C 1
ATOM 7531 O O . GLU B 1 336 ? 11.805 25.844 -7.414 1 96.75 336 GLU B O 1
ATOM 7536 N N . ALA B 1 337 ? 9.656 26.469 -7.375 1 98.25 337 ALA B N 1
ATOM 7537 C CA . ALA B 1 337 ? 9.641 26.547 -5.918 1 98.25 337 ALA B CA 1
ATOM 7538 C C . ALA B 1 337 ? 9.875 25.172 -5.289 1 98.25 337 ALA B C 1
ATOM 7540 O O . ALA B 1 337 ? 10.547 25.062 -4.258 1 98.25 337 ALA B O 1
ATOM 7541 N N . PHE B 1 338 ? 9.32 24.109 -5.848 1 98.19 338 PHE B N 1
ATOM 7542 C CA . PHE B 1 338 ? 9.547 22.766 -5.328 1 98.19 338 PHE B CA 1
ATOM 7543 C C . PHE B 1 338 ? 11 22.359 -5.52 1 98.19 338 PHE B C 1
ATOM 7545 O O . PHE B 1 338 ? 11.57 21.672 -4.664 1 98.19 338 PHE B O 1
ATOM 7552 N N . VAL B 1 339 ? 11.617 22.781 -6.598 1 96.06 339 VAL B N 1
ATOM 7553 C CA . VAL B 1 339 ? 13.031 22.516 -6.797 1 96.06 339 VAL B CA 1
ATOM 7554 C C . VAL B 1 339 ? 13.852 23.234 -5.719 1 96.06 339 VAL B C 1
ATOM 7556 O O . VAL B 1 339 ? 14.789 22.656 -5.164 1 96.06 339 VAL B O 1
ATOM 7559 N N . TRP B 1 340 ? 13.484 24.422 -5.461 1 95.94 340 TRP B N 1
ATOM 7560 C CA . TRP B 1 340 ? 14.109 25.156 -4.363 1 95.94 340 TRP B CA 1
ATOM 7561 C C . TRP B 1 340 ? 13.922 24.406 -3.041 1 95.94 340 TRP B C 1
ATOM 7563 O O . TRP B 1 340 ? 14.852 24.312 -2.238 1 95.94 340 TRP B O 1
ATOM 7573 N N . ALA B 1 341 ? 12.688 23.922 -2.799 1 97.69 341 ALA B N 1
ATOM 7574 C CA . ALA B 1 341 ? 12.398 23.188 -1.574 1 97.69 341 ALA B CA 1
ATOM 7575 C C . ALA B 1 341 ? 13.305 21.969 -1.437 1 97.69 341 ALA B C 1
ATOM 7577 O O . ALA B 1 341 ? 13.703 21.594 -0.328 1 97.69 341 ALA B O 1
ATOM 7578 N N . ALA B 1 342 ? 13.641 21.344 -2.564 1 95.44 342 ALA B N 1
ATOM 7579 C CA . ALA B 1 342 ? 14.562 20.219 -2.549 1 95.44 342 ALA B CA 1
ATOM 7580 C C . ALA B 1 342 ? 15.945 20.656 -2.057 1 95.44 342 ALA B C 1
ATOM 7582 O O . ALA B 1 342 ? 16.578 19.938 -1.272 1 95.44 342 ALA B O 1
ATOM 7583 N N . THR B 1 343 ? 16.391 21.766 -2.469 1 92.94 343 THR B N 1
ATOM 7584 C CA . THR B 1 343 ? 17.672 22.312 -2.014 1 92.94 343 THR B CA 1
ATOM 7585 C C . THR B 1 343 ? 17.609 22.656 -0.531 1 92.94 343 THR B C 1
ATOM 7587 O O . THR B 1 343 ? 18.562 22.438 0.208 1 92.94 343 THR B O 1
ATOM 7590 N N . PHE B 1 344 ? 16.5 23.25 -0.199 1 95.38 344 PHE B N 1
ATOM 7591 C CA . PHE B 1 344 ? 16.25 23.562 1.201 1 95.38 344 PHE B CA 1
ATOM 7592 C C . PHE B 1 344 ? 16.391 22.328 2.074 1 95.38 344 PHE B C 1
ATOM 7594 O O . PHE B 1 344 ? 17.016 22.375 3.133 1 95.38 344 PHE B O 1
ATOM 7601 N N . LEU B 1 345 ? 15.797 21.188 1.64 1 95.94 345 LEU B N 1
ATOM 7602 C CA . LEU B 1 345 ? 15.891 19.922 2.361 1 95.94 345 LEU B CA 1
ATOM 7603 C C . LEU B 1 345 ? 17.328 19.406 2.365 1 95.94 345 LEU B C 1
ATOM 7605 O O . LEU B 1 345 ? 17.812 18.906 3.389 1 95.94 345 LEU B O 1
ATOM 7609 N N . ALA B 1 346 ? 18.016 19.547 1.262 1 91.94 346 ALA B N 1
ATOM 7610 C CA . ALA B 1 346 ? 19.406 19.078 1.156 1 91.94 346 ALA B CA 1
ATOM 7611 C C . ALA B 1 346 ? 20.297 19.812 2.148 1 91.94 346 ALA B C 1
ATOM 7613 O O . ALA B 1 346 ? 21.188 19.219 2.752 1 91.94 346 ALA B O 1
ATOM 7614 N N . ASP B 1 347 ? 20 21.094 2.281 1 91.88 347 ASP B N 1
ATOM 7615 C CA . ASP B 1 347 ? 20.766 21.906 3.23 1 91.88 347 ASP B CA 1
ATOM 7616 C C . ASP B 1 347 ? 20.547 21.422 4.664 1 91.88 347 ASP B C 1
ATOM 7618 O O . ASP B 1 347 ? 21.344 21.719 5.555 1 91.88 347 ASP B O 1
ATOM 7622 N N . ARG B 1 348 ? 19.484 20.734 4.875 1 93.81 348 ARG B N 1
ATOM 7623 C CA . ARG B 1 348 ? 19.156 20.188 6.184 1 93.81 348 ARG B CA 1
ATOM 7624 C C . ARG B 1 348 ? 19.469 18.688 6.238 1 93.81 348 ARG B C 1
ATOM 7626 O O . ARG B 1 348 ? 18.938 17.984 7.098 1 93.81 348 ARG B O 1
ATOM 7633 N N . HIS B 1 349 ? 20.109 18.141 5.238 1 92.81 349 HIS B N 1
ATOM 7634 C CA . HIS B 1 349 ? 20.656 16.797 5.145 1 92.81 349 HIS B CA 1
ATOM 7635 C C . HIS B 1 349 ? 19.547 15.766 4.969 1 92.81 349 HIS B C 1
ATOM 7637 O O . HIS B 1 349 ? 19.609 14.68 5.555 1 92.81 349 HIS B O 1
ATOM 7643 N N . ILE B 1 350 ? 18.531 16.109 4.34 1 93.5 350 ILE B N 1
ATOM 7644 C CA . ILE B 1 350 ? 17.5 15.211 3.85 1 93.5 350 ILE B CA 1
ATOM 7645 C C . ILE B 1 350 ? 17.672 14.992 2.35 1 93.5 350 ILE B C 1
ATOM 7647 O O . ILE B 1 350 ? 17.375 15.883 1.548 1 93.5 350 ILE B O 1
ATOM 7651 N N . PHE B 1 351 ? 18.047 13.758 2.01 1 88.56 351 PHE B N 1
ATOM 7652 C CA . PHE B 1 351 ? 18.562 13.586 0.659 1 88.56 351 PHE B CA 1
ATOM 7653 C C . PHE B 1 351 ? 17.672 12.641 -0.146 1 88.56 351 PHE B C 1
ATOM 7655 O O . PHE B 1 351 ? 17.672 12.688 -1.378 1 88.56 351 PHE B O 1
ATOM 7662 N N . VAL B 1 352 ? 16.984 11.758 0.554 1 87.81 352 VAL B N 1
ATOM 7663 C CA . VAL B 1 352 ? 16.219 10.734 -0.149 1 87.81 352 VAL B CA 1
ATOM 7664 C C . VAL B 1 352 ? 14.75 10.789 0.277 1 87.81 352 VAL B C 1
ATOM 7666 O O . VAL B 1 352 ? 14.438 11.258 1.374 1 87.81 352 VAL B O 1
ATOM 7669 N N . PRO B 1 353 ? 13.836 10.344 -0.551 1 90.31 353 PRO B N 1
ATOM 7670 C CA . PRO B 1 353 ? 12.398 10.445 -0.284 1 90.31 353 PRO B CA 1
ATOM 7671 C C . PRO B 1 353 ? 11.992 9.789 1.035 1 90.31 353 PRO B C 1
ATOM 7673 O O . PRO B 1 353 ? 11.188 10.352 1.783 1 90.31 353 PRO B O 1
ATOM 7676 N N . ARG B 1 354 ? 12.602 8.703 1.388 1 89 354 ARG B N 1
ATOM 7677 C CA . ARG B 1 354 ? 12.195 7.957 2.572 1 89 354 ARG B CA 1
ATOM 7678 C C . ARG B 1 354 ? 12.539 8.719 3.848 1 89 354 ARG B C 1
ATOM 7680 O O . ARG B 1 354 ? 12.008 8.414 4.918 1 89 354 ARG B O 1
ATOM 7687 N N . ASP B 1 355 ? 13.359 9.703 3.723 1 92.88 355 ASP B N 1
ATOM 7688 C CA . ASP B 1 355 ? 13.82 10.43 4.902 1 92.88 355 ASP B CA 1
ATOM 7689 C C . ASP B 1 355 ? 13.102 11.766 5.043 1 92.88 355 ASP B C 1
ATOM 7691 O O . ASP B 1 355 ? 13.352 12.516 5.988 1 92.88 355 ASP B O 1
ATOM 7695 N N . VAL B 1 356 ? 12.172 12.086 4.102 1 95.69 356 VAL B N 1
ATOM 7696 C CA . VAL B 1 356 ? 11.398 13.312 4.227 1 95.69 356 VAL B CA 1
ATOM 7697 C C . VAL B 1 356 ? 10.383 13.172 5.355 1 95.69 356 VAL B C 1
ATOM 7699 O O . VAL B 1 356 ? 9.508 12.305 5.305 1 95.69 356 VAL B O 1
ATOM 7702 N N . PRO B 1 357 ? 10.484 14 6.34 1 96.12 357 PRO B N 1
ATOM 7703 C CA . PRO B 1 357 ? 9.602 13.82 7.496 1 96.12 357 PRO B CA 1
ATOM 7704 C C . PRO B 1 357 ? 8.125 13.969 7.145 1 96.12 357 PRO B C 1
ATOM 7706 O O . PRO B 1 357 ? 7.352 13.023 7.297 1 96.12 357 PRO B O 1
ATOM 7709 N N . TYR B 1 358 ? 7.703 15.117 6.676 1 95.62 358 TYR B N 1
ATOM 7710 C CA . TYR B 1 358 ? 6.348 15.352 6.195 1 95.62 358 TYR B CA 1
ATOM 7711 C C . TYR B 1 358 ? 6.355 15.797 4.734 1 95.62 358 TYR B C 1
ATOM 7713 O O . TYR B 1 358 ? 6.703 16.938 4.426 1 95.62 358 TYR B O 1
ATOM 7721 N N . ALA B 1 359 ? 5.938 14.914 3.896 1 95.12 359 ALA B N 1
ATOM 7722 C CA . ALA B 1 359 ? 5.789 15.297 2.494 1 95.12 359 ALA B CA 1
ATOM 7723 C C . ALA B 1 359 ? 4.801 16.453 2.342 1 95.12 359 ALA B C 1
ATOM 7725 O O . ALA B 1 359 ? 5.023 17.359 1.546 1 95.12 359 ALA B O 1
ATOM 7726 N N . LYS B 1 360 ? 3.781 16.469 3.139 1 96.06 360 LYS B N 1
ATOM 7727 C CA . LYS B 1 360 ? 2.717 17.453 3.029 1 96.06 360 LYS B CA 1
ATOM 7728 C C . LYS B 1 360 ? 3.213 18.844 3.426 1 96.06 360 LYS B C 1
ATOM 7730 O O . LYS B 1 360 ? 2.68 19.859 2.965 1 96.06 360 LYS B O 1
ATOM 7735 N N . GLN B 1 361 ? 4.219 18.953 4.258 1 97.44 361 GLN B N 1
ATOM 7736 C CA . GLN B 1 361 ? 4.742 20.25 4.68 1 97.44 361 GLN B CA 1
ATOM 7737 C C . GLN B 1 361 ? 5.473 20.953 3.537 1 97.44 361 GLN B C 1
ATOM 7739 O O . GLN B 1 361 ? 5.707 22.156 3.588 1 97.44 361 GLN B O 1
ATOM 7744 N N . LEU B 1 362 ? 5.816 20.172 2.471 1 97.88 362 LEU B N 1
ATOM 7745 C CA . LEU B 1 362 ? 6.477 20.766 1.307 1 97.88 362 LEU B CA 1
ATOM 7746 C C . LEU B 1 362 ? 5.508 21.625 0.516 1 97.88 362 LEU B C 1
ATOM 7748 O O . LEU B 1 362 ? 5.93 22.516 -0.23 1 97.88 362 LEU B O 1
ATOM 7752 N N . VAL B 1 363 ? 4.219 21.391 0.716 1 97.81 363 VAL B N 1
ATOM 7753 C CA . VAL B 1 363 ? 3.193 22.094 -0.041 1 97.81 363 VAL B CA 1
ATOM 7754 C C . VAL B 1 363 ? 3.176 23.562 0.368 1 97.81 363 VAL B C 1
ATOM 7756 O O . VAL B 1 363 ? 3.42 24.453 -0.457 1 97.81 363 VAL B O 1
ATOM 7759 N N . PRO B 1 364 ? 2.98 23.875 1.659 1 98.25 364 PRO B N 1
ATOM 7760 C CA . PRO B 1 364 ? 3.057 25.281 2.029 1 98.25 364 PRO B CA 1
ATOM 7761 C C . PRO B 1 364 ? 4.461 25.859 1.876 1 98.25 364 PRO B C 1
ATOM 7763 O O . PRO B 1 364 ? 4.621 27.047 1.575 1 98.25 364 PRO B O 1
ATOM 7766 N N . LEU B 1 365 ? 5.535 25.047 2.055 1 98.44 365 LEU B N 1
ATOM 7767 C CA . LEU B 1 365 ? 6.898 25.547 1.882 1 98.44 365 LEU B CA 1
ATOM 7768 C C . LEU B 1 365 ? 7.102 26.094 0.476 1 98.44 365 LEU B C 1
ATOM 7770 O O . LEU B 1 365 ? 7.645 27.188 0.308 1 98.44 365 LEU B O 1
ATOM 7774 N N . ALA B 1 366 ? 6.645 25.344 -0.507 1 98.44 366 ALA B N 1
ATOM 7775 C CA . ALA B 1 366 ? 6.77 25.766 -1.896 1 98.44 366 ALA B CA 1
ATOM 7776 C C . ALA B 1 366 ? 5.918 27.016 -2.162 1 98.44 366 ALA B C 1
ATOM 7778 O O . ALA B 1 366 ? 6.367 27.953 -2.826 1 98.44 366 ALA B O 1
ATOM 7779 N N . ALA B 1 367 ? 4.695 26.984 -1.68 1 98.62 367 ALA B N 1
ATOM 7780 C CA . ALA B 1 367 ? 3.818 28.141 -1.865 1 98.62 367 ALA B CA 1
ATOM 7781 C C . ALA B 1 367 ? 4.414 29.391 -1.225 1 98.62 367 ALA B C 1
ATOM 7783 O O . ALA B 1 367 ? 4.363 30.469 -1.808 1 98.62 367 ALA B O 1
ATOM 7784 N N . ILE B 1 368 ? 4.992 29.281 -0.056 1 98.62 368 ILE B N 1
ATOM 7785 C CA . ILE B 1 368 ? 5.617 30.391 0.661 1 98.62 368 ILE B CA 1
ATOM 7786 C C . ILE B 1 368 ? 6.797 30.922 -0.143 1 98.62 368 ILE B C 1
ATOM 7788 O O . ILE B 1 368 ? 6.996 32.125 -0.238 1 98.62 368 ILE B O 1
ATOM 7792 N N . LYS B 1 369 ? 7.551 30.016 -0.703 1 98.5 369 LYS B N 1
ATOM 7793 C CA . LYS B 1 369 ? 8.672 30.422 -1.548 1 98.5 369 LYS B CA 1
ATOM 7794 C C . LYS B 1 369 ? 8.188 31.266 -2.727 1 98.5 369 LYS B C 1
ATOM 7796 O O . LYS B 1 369 ? 8.828 32.25 -3.092 1 98.5 369 LYS B O 1
ATOM 7801 N N . VAL B 1 370 ? 7.094 30.875 -3.334 1 98.44 370 VAL B N 1
ATOM 7802 C CA . VAL B 1 370 ? 6.551 31.625 -4.453 1 98.44 370 VAL B CA 1
ATOM 7803 C C . VAL B 1 370 ? 6.188 33.031 -3.992 1 98.44 370 VAL B C 1
ATOM 7805 O O . VAL B 1 370 ? 6.488 34.031 -4.676 1 98.44 370 VAL B O 1
ATOM 7808 N N . VAL B 1 371 ? 5.613 33.188 -2.846 1 98 371 VAL B N 1
ATOM 7809 C CA . VAL B 1 371 ? 5.168 34.469 -2.307 1 98 371 VAL B CA 1
ATOM 7810 C C . VAL B 1 371 ? 6.375 35.344 -1.984 1 98 371 VAL B C 1
ATOM 7812 O O . VAL B 1 371 ? 6.379 36.531 -2.283 1 98 371 VAL B O 1
ATOM 7815 N N . LEU B 1 372 ? 7.406 34.719 -1.424 1 97.5 372 LEU B N 1
ATOM 7816 C CA . LEU B 1 372 ? 8.57 35.469 -0.973 1 97.5 372 LEU B CA 1
ATOM 7817 C C . LEU B 1 372 ? 9.492 35.812 -2.145 1 97.5 372 LEU B C 1
ATOM 7819 O O . LEU B 1 372 ? 10.242 36.781 -2.09 1 97.5 372 LEU B O 1
ATOM 7823 N N . GLY B 1 373 ? 9.43 34.938 -3.199 1 95.56 373 GLY B N 1
ATOM 7824 C CA . GLY B 1 373 ? 10.336 35.125 -4.32 1 95.56 373 GLY B CA 1
ATOM 7825 C C . GLY B 1 373 ? 11.797 35 -3.932 1 95.56 373 GLY B C 1
ATOM 7826 O O . GLY B 1 373 ? 12.18 34 -3.283 1 95.56 373 GLY B O 1
ATOM 7827 N N . LYS B 1 374 ? 12.609 35.906 -4.27 1 92 374 LYS B N 1
ATOM 7828 C CA . LYS B 1 374 ? 14.047 35.875 -4.035 1 92 374 LYS B CA 1
ATOM 7829 C C . LYS B 1 374 ? 14.367 36.156 -2.568 1 92 374 LYS B C 1
ATOM 7831 O O . LYS B 1 374 ? 15.438 35.75 -2.08 1 92 374 LYS B O 1
ATOM 7836 N N . ASP B 1 375 ? 13.461 36.75 -1.935 1 94.25 375 ASP B N 1
ATOM 7837 C CA . ASP B 1 375 ? 13.688 37.125 -0.541 1 94.25 375 ASP B CA 1
ATOM 7838 C C . ASP B 1 375 ? 13.805 35.875 0.342 1 94.25 375 ASP B C 1
ATOM 7840 O O . ASP B 1 375 ? 14.32 35.969 1.46 1 94.25 375 ASP B O 1
ATOM 7844 N N . ALA B 1 376 ? 13.32 34.719 -0.122 1 95.06 376 ALA B N 1
ATOM 7845 C CA . ALA B 1 376 ? 13.359 33.469 0.649 1 95.06 376 ALA B CA 1
ATOM 7846 C C . ALA B 1 376 ? 14.797 33.062 0.971 1 95.06 376 ALA B C 1
ATOM 7848 O O . ALA B 1 376 ? 15.039 32.375 1.947 1 95.06 376 ALA B O 1
ATOM 7849 N N . ASP B 1 377 ? 15.773 33.656 0.196 1 92.31 377 ASP B N 1
ATOM 7850 C CA . ASP B 1 377 ? 17.156 33.219 0.339 1 92.31 377 ASP B CA 1
ATOM 7851 C C . ASP B 1 377 ? 17.953 34.156 1.224 1 92.31 377 ASP B C 1
ATOM 7853 O O . ASP B 1 377 ? 19.125 33.938 1.513 1 92.31 377 ASP B O 1
ATOM 7857 N N . LEU B 1 378 ? 17.281 35.219 1.665 1 91.88 378 LEU B N 1
ATOM 7858 C CA . LEU B 1 378 ? 17.922 36.094 2.623 1 91.88 378 LEU B CA 1
ATOM 7859 C C . LEU B 1 378 ? 18.219 35.375 3.932 1 91.88 378 LEU B C 1
ATOM 7861 O O . LEU B 1 378 ? 17.422 34.531 4.367 1 91.88 378 LEU B O 1
ATOM 7865 N N . ILE B 1 379 ? 19.297 35.688 4.586 1 90.62 379 ILE B N 1
ATOM 7866 C CA . ILE B 1 379 ? 19.797 34.969 5.738 1 90.62 379 ILE B CA 1
ATOM 7867 C C . ILE B 1 379 ? 18.734 34.938 6.832 1 90.62 379 ILE B C 1
ATOM 7869 O O . ILE B 1 379 ? 18.328 33.844 7.281 1 90.62 379 ILE B O 1
ATOM 7873 N N . GLY B 1 380 ? 18.234 36.062 7.191 1 92.44 380 GLY B N 1
ATOM 7874 C CA . GLY B 1 380 ? 17.234 36.156 8.242 1 92.44 380 GLY B CA 1
ATOM 7875 C C . GLY B 1 380 ? 15.945 35.406 7.895 1 92.44 380 GLY B C 1
ATOM 7876 O O . GLY B 1 380 ? 15.352 34.75 8.75 1 92.44 380 GLY B O 1
ATOM 7877 N N . VAL B 1 381 ? 15.531 35.531 6.66 1 94.94 381 VAL B N 1
ATOM 7878 C CA . VAL B 1 381 ? 14.305 34.906 6.18 1 94.94 381 VAL B CA 1
ATOM 7879 C C . VAL B 1 381 ? 14.484 33.375 6.16 1 94.94 381 VAL B C 1
ATOM 7881 O O . VAL B 1 381 ? 13.625 32.625 6.629 1 94.94 381 VAL B O 1
ATOM 7884 N N . SER B 1 382 ? 15.617 32.969 5.707 1 94.88 382 SER B N 1
ATOM 7885 C CA . SER B 1 382 ? 15.914 31.531 5.625 1 94.88 382 SER B CA 1
ATOM 7886 C C . SER B 1 382 ? 15.969 30.891 7.012 1 94.88 382 SER B C 1
ATOM 7888 O O . SER B 1 382 ? 15.516 29.766 7.199 1 94.88 382 SER B O 1
ATOM 7890 N N . GLU B 1 383 ? 16.5 31.625 7.941 1 94.88 383 GLU B N 1
ATOM 7891 C CA . GLU B 1 383 ? 16.578 31.141 9.312 1 94.88 383 GLU B CA 1
ATOM 7892 C C . GLU B 1 383 ? 15.188 30.953 9.906 1 94.88 383 GLU B C 1
ATOM 7894 O O . GLU B 1 383 ? 14.922 29.953 10.586 1 94.88 383 GLU B O 1
ATOM 7899 N N . ARG B 1 384 ? 14.375 31.891 9.625 1 97.12 384 ARG B N 1
ATOM 7900 C CA . ARG B 1 384 ? 13.016 31.812 10.148 1 97.12 384 ARG B CA 1
ATOM 7901 C C . ARG B 1 384 ? 12.227 30.719 9.445 1 97.12 384 ARG B C 1
ATOM 7903 O O . ARG B 1 384 ? 11.43 30.016 10.078 1 97.12 384 ARG B O 1
ATOM 7910 N N . LEU B 1 385 ? 12.438 30.531 8.164 1 97.81 385 LEU B N 1
ATOM 7911 C CA . LEU B 1 385 ? 11.797 29.438 7.43 1 97.81 385 LEU B CA 1
ATOM 7912 C C . LEU B 1 385 ? 12.258 28.094 7.961 1 97.81 385 LEU B C 1
ATOM 7914 O O . LEU B 1 385 ? 11.461 27.156 8.062 1 97.81 385 LEU B O 1
ATOM 7918 N N . THR B 1 386 ? 13.547 28.016 8.305 1 97.56 386 THR B N 1
ATOM 7919 C CA . THR B 1 386 ? 14.102 26.797 8.875 1 97.56 386 THR B CA 1
ATOM 7920 C C . THR B 1 386 ? 13.453 26.484 10.219 1 97.56 386 THR B C 1
ATOM 7922 O O . THR B 1 386 ? 13.086 25.328 10.484 1 97.56 386 THR B O 1
ATOM 7925 N N . ARG B 1 387 ? 13.32 27.531 10.969 1 97.44 387 ARG B N 1
ATOM 7926 C CA . ARG B 1 387 ? 12.672 27.359 12.266 1 97.44 387 ARG B CA 1
ATOM 7927 C C . ARG B 1 387 ? 11.227 26.891 12.102 1 97.44 387 ARG B C 1
ATOM 7929 O O . ARG B 1 387 ? 10.773 25.984 12.797 1 97.44 387 ARG B O 1
ATOM 7936 N N . TRP B 1 388 ? 10.516 27.531 11.18 1 98.31 388 TRP B N 1
ATOM 7937 C CA . TRP B 1 388 ? 9.141 27.125 10.875 1 98.31 388 TRP B CA 1
ATOM 7938 C C . TRP B 1 388 ? 9.078 25.656 10.469 1 98.31 388 TRP B C 1
ATOM 7940 O O . TRP B 1 388 ? 8.219 24.906 10.945 1 98.31 388 TRP B O 1
ATOM 7950 N N . TYR B 1 389 ? 10.023 25.281 9.641 1 98.19 389 TYR B N 1
ATOM 7951 C CA . TYR B 1 389 ? 10.047 23.906 9.133 1 98.19 389 TYR B CA 1
ATOM 7952 C C . TYR B 1 389 ? 10.242 22.906 10.266 1 98.19 389 TYR B C 1
ATOM 7954 O O . TYR B 1 389 ? 9.484 21.938 10.383 1 98.19 389 TYR B O 1
ATOM 7962 N N . TRP B 1 390 ? 11.188 23.125 11.086 1 98.25 390 TRP B N 1
ATOM 7963 C CA . TRP B 1 390 ? 11.492 22.188 12.164 1 98.25 390 TRP B CA 1
ATOM 7964 C C . TRP B 1 390 ? 10.391 22.188 13.219 1 98.25 390 TRP B C 1
ATOM 7966 O O . TRP B 1 390 ? 10.109 21.156 13.828 1 98.25 390 TRP B O 1
ATOM 7976 N N . CYS B 1 391 ? 9.742 23.375 13.391 1 98 391 CYS B N 1
ATOM 7977 C CA . CYS B 1 391 ? 8.602 23.422 14.289 1 98 391 CYS B CA 1
ATOM 7978 C C . CYS B 1 391 ? 7.48 22.516 13.797 1 98 391 CYS B C 1
ATOM 7980 O O . CYS B 1 391 ? 6.832 21.828 14.586 1 98 391 CYS B O 1
ATOM 7982 N N . GLY B 1 392 ? 7.309 22.484 12.5 1 97.31 392 GLY B N 1
ATOM 7983 C CA . GLY B 1 392 ? 6.324 21.578 11.938 1 97.31 392 GLY B CA 1
ATOM 7984 C C . GLY B 1 392 ? 6.68 20.125 12.125 1 97.31 392 GLY B C 1
ATOM 7985 O O . GLY B 1 392 ? 5.82 19.297 12.461 1 97.31 392 GLY B O 1
ATOM 7986 N N . VAL B 1 393 ? 7.938 19.797 11.977 1 97.56 393 VAL B N 1
ATOM 7987 C CA . VAL B 1 393 ? 8.414 18.406 12.031 1 97.56 393 VAL B CA 1
ATOM 7988 C C . VAL B 1 393 ? 8.438 17.922 13.477 1 97.56 393 VAL B C 1
ATOM 7990 O O . VAL B 1 393 ? 7.809 16.922 13.812 1 97.56 393 VAL B O 1
ATOM 7993 N N . MET B 1 394 ? 9.039 18.719 14.398 1 97.19 394 MET B N 1
ATOM 7994 C CA . MET B 1 394 ? 9.242 18.281 15.773 1 97.19 394 MET B CA 1
ATOM 7995 C C . MET B 1 394 ? 7.961 18.422 16.578 1 97.19 394 MET B C 1
ATOM 7997 O O . MET B 1 394 ? 7.738 17.656 17.531 1 97.19 394 MET B O 1
ATOM 8001 N N . GLY B 1 395 ? 7.176 19.375 16.156 1 94.81 395 GLY B N 1
ATOM 8002 C CA . GLY B 1 395 ? 5.859 19.469 16.766 1 94.81 395 GLY B CA 1
ATOM 8003 C C . GLY B 1 395 ? 4.863 18.469 16.219 1 94.81 395 GLY B C 1
ATOM 8004 O O . GLY B 1 395 ? 3.748 18.359 16.719 1 94.81 395 GLY B O 1
ATOM 8005 N N . GLU B 1 396 ? 5.316 17.75 15.172 1 93.88 396 GLU B N 1
ATOM 8006 C CA . GLU B 1 396 ? 4.492 16.766 14.484 1 93.88 396 GLU B CA 1
ATOM 8007 C C . GLU B 1 396 ? 3.105 17.312 14.172 1 93.88 396 GLU B C 1
ATOM 8009 O O . GLU B 1 396 ? 2.094 16.688 14.484 1 93.88 396 GLU B O 1
ATOM 8014 N N . LEU B 1 397 ? 3.088 18.438 13.461 1 93.44 397 LEU B N 1
ATOM 8015 C CA . LEU B 1 397 ? 1.873 19.234 13.289 1 93.44 397 LEU B CA 1
ATOM 8016 C C . LEU B 1 397 ? 1.258 19 11.914 1 93.44 397 LEU B C 1
ATOM 8018 O O . LEU B 1 397 ? 0.165 19.484 11.633 1 93.44 397 LEU B O 1
ATOM 8022 N N . TYR B 1 398 ? 1.901 18.281 11.055 1 93.38 398 TYR B N 1
ATOM 8023 C CA . TYR B 1 398 ? 1.406 18.094 9.695 1 93.38 398 TYR B CA 1
ATOM 8024 C C . TYR B 1 398 ? 0.87 16.688 9.492 1 93.38 398 TYR B C 1
ATOM 8026 O O . TYR B 1 398 ? 0.908 16.156 8.383 1 93.38 398 TYR B O 1
ATOM 8034 N N . GLY B 1 399 ? 0.472 16.078 10.555 1 86.31 399 GLY B N 1
ATOM 8035 C CA . GLY B 1 399 ? -0.092 14.734 10.492 1 86.31 399 GLY B CA 1
ATOM 8036 C C . GLY B 1 399 ? -1.605 14.727 10.391 1 86.31 399 GLY B C 1
ATOM 8037 O O . GLY B 1 399 ? -2.203 13.734 9.977 1 86.31 399 GLY B O 1
ATOM 8038 N N . SER B 1 400 ? -2.26 15.773 10.844 1 80.12 400 SER B N 1
ATOM 8039 C CA . SER B 1 400 ? -3.717 15.852 10.836 1 80.12 400 SER B CA 1
ATOM 8040 C C . SER B 1 400 ? -4.199 17.266 10.539 1 80.12 400 SER B C 1
ATOM 8042 O O . SER B 1 400 ? -3.504 18.234 10.844 1 80.12 400 SER B O 1
ATOM 8044 N N . ALA B 1 401 ? -5.387 17.406 10.016 1 74.5 401 ALA B N 1
ATOM 8045 C CA . ALA B 1 401 ? -6.027 18.688 9.727 1 74.5 401 ALA B CA 1
ATOM 8046 C C . ALA B 1 401 ? -5.082 19.609 8.969 1 74.5 401 ALA B C 1
ATOM 8048 O O . ALA B 1 401 ? -4.918 20.781 9.328 1 74.5 401 ALA B O 1
ATOM 8049 N N . ILE B 1 402 ? -4.469 19.125 7.988 1 87.31 402 ILE B N 1
ATOM 8050 C CA . ILE B 1 402 ? -3.332 19.797 7.371 1 87.31 402 ILE B CA 1
ATOM 8051 C C . ILE B 1 402 ? -3.828 20.922 6.469 1 87.31 402 ILE B C 1
ATOM 8053 O O . ILE B 1 402 ? -3.129 21.922 6.27 1 87.31 402 ILE B O 1
ATOM 8057 N N . GLU B 1 403 ? -5.074 20.891 6.016 1 88.5 403 GLU B N 1
ATOM 8058 C CA . GLU B 1 403 ? -5.555 21.906 5.086 1 88.5 403 GLU B CA 1
ATOM 8059 C C . GLU B 1 403 ? -5.719 23.266 5.785 1 88.5 403 GLU B C 1
ATOM 8061 O O . GLU B 1 403 ? -5.41 24.312 5.207 1 88.5 403 GLU B O 1
ATOM 8066 N N . THR B 1 404 ? -6.188 23.203 7.016 1 86 404 THR B N 1
ATOM 8067 C CA . THR B 1 404 ? -6.312 24.438 7.785 1 86 404 THR B CA 1
ATOM 8068 C C . THR B 1 404 ? -4.934 25.031 8.094 1 86 404 THR B C 1
ATOM 8070 O O . THR B 1 404 ? -4.738 26.25 8.023 1 86 404 THR B O 1
ATOM 8073 N N . ARG B 1 405 ? -4.055 24.219 8.391 1 92.56 405 ARG B N 1
ATOM 8074 C CA . ARG B 1 405 ? -2.697 24.656 8.688 1 92.56 405 ARG B CA 1
ATOM 8075 C C . ARG B 1 405 ? -2.021 25.219 7.438 1 92.56 405 ARG B C 1
ATOM 8077 O O . ARG B 1 405 ? -1.288 26.203 7.516 1 92.56 405 ARG B O 1
ATOM 8084 N N . PHE B 1 406 ? -2.318 24.625 6.293 1 96.06 406 PHE B N 1
ATOM 8085 C CA . PHE B 1 406 ? -1.821 25.141 5.027 1 96.06 406 PHE B CA 1
ATOM 8086 C C . PHE B 1 406 ? -2.189 26.609 4.863 1 96.06 406 PHE B C 1
ATOM 8088 O O . PHE B 1 406 ? -1.319 27.453 4.629 1 96.06 406 PHE B O 1
ATOM 8095 N N . ALA B 1 407 ? -3.453 26.875 5.016 1 94.69 407 ALA B N 1
ATOM 8096 C CA . ALA B 1 407 ? -3.994 28.203 4.809 1 94.69 407 ALA B CA 1
ATOM 8097 C C . ALA B 1 407 ? -3.393 29.203 5.797 1 94.69 407 ALA B C 1
ATOM 8099 O O . ALA B 1 407 ? -2.998 30.312 5.418 1 94.69 407 ALA B O 1
ATOM 8100 N N . ARG B 1 408 ? -3.23 28.812 7.051 1 94.12 408 ARG B N 1
ATOM 8101 C CA . ARG B 1 408 ? -2.684 29.703 8.078 1 94.12 408 ARG B CA 1
ATOM 8102 C C . ARG B 1 408 ? -1.206 29.984 7.824 1 94.12 408 ARG B C 1
ATOM 8104 O O . ARG B 1 408 ? -0.74 31.109 8.023 1 94.12 408 ARG B O 1
ATOM 8111 N N . ASP B 1 409 ? -0.52 28.984 7.434 1 97.12 409 ASP B N 1
ATOM 8112 C CA . ASP B 1 409 ? 0.915 29.141 7.223 1 97.12 409 ASP B CA 1
ATOM 8113 C C . ASP B 1 409 ? 1.195 30.078 6.055 1 97.12 409 ASP B C 1
ATOM 8115 O O . ASP B 1 409 ? 2.051 30.969 6.156 1 97.12 409 ASP B O 1
ATOM 8119 N N . ILE B 1 410 ? 0.481 29.938 4.957 1 97.5 410 ILE B N 1
ATOM 8120 C CA . ILE B 1 410 ? 0.756 30.812 3.82 1 97.5 410 ILE B CA 1
ATOM 8121 C C . ILE B 1 410 ? 0.328 32.25 4.145 1 97.5 410 ILE B C 1
ATOM 8123 O O . ILE B 1 410 ? 0.883 33.188 3.607 1 97.5 410 ILE B O 1
ATOM 8127 N N . GLU B 1 411 ? -0.618 32.375 4.984 1 95.75 411 GLU B N 1
ATOM 8128 C CA . GLU B 1 411 ? -1.097 33.688 5.391 1 95.75 411 GLU B CA 1
ATOM 8129 C C . GLU B 1 411 ? -0.102 34.375 6.32 1 95.75 411 GLU B C 1
ATOM 8131 O O . GLU B 1 411 ? 0.146 35.562 6.199 1 95.75 411 GLU B O 1
ATOM 8136 N N . MET B 1 412 ? 0.555 33.625 7.258 1 97.06 412 MET B N 1
ATOM 8137 C CA . MET B 1 412 ? 1.262 34.25 8.375 1 97.06 412 MET B CA 1
ATOM 8138 C C . MET B 1 412 ? 2.771 34.156 8.18 1 97.06 412 MET B C 1
ATOM 8140 O O . MET B 1 412 ? 3.504 35.094 8.547 1 97.06 412 MET B O 1
ATOM 8144 N N . VAL B 1 413 ? 3.266 33.125 7.551 1 98.06 413 VAL B N 1
ATOM 8145 C CA . VAL B 1 413 ? 4.691 32.812 7.578 1 98.06 413 VAL B CA 1
ATOM 8146 C C . VAL B 1 413 ? 5.453 33.812 6.715 1 98.06 413 VAL B C 1
ATOM 8148 O O . VAL B 1 413 ? 6.5 34.344 7.121 1 98.06 413 VAL B O 1
ATOM 8151 N N . PRO B 1 414 ? 4.93 34.156 5.477 1 97.69 414 PRO B N 1
ATOM 8152 C CA . PRO B 1 414 ? 5.707 35.094 4.664 1 97.69 414 PRO B CA 1
ATOM 8153 C C . PRO B 1 414 ? 5.93 36.438 5.359 1 97.69 414 PRO B C 1
ATOM 8155 O O . PRO B 1 414 ? 7.051 36.969 5.367 1 97.69 414 PRO B O 1
ATOM 8158 N N . ALA B 1 415 ? 4.914 36.938 6 1 96.62 415 ALA B N 1
ATOM 8159 C CA . ALA B 1 415 ? 5.043 38.219 6.699 1 96.62 415 ALA B CA 1
ATOM 8160 C C . ALA B 1 415 ? 6.027 38.125 7.863 1 96.62 415 ALA B C 1
ATOM 8162 O O . ALA B 1 415 ? 6.871 39 8.055 1 96.62 415 ALA B O 1
ATOM 8163 N N . TRP B 1 416 ? 5.93 37.062 8.578 1 97.62 416 TRP B N 1
ATOM 8164 C CA . TRP B 1 416 ? 6.805 36.844 9.727 1 97.62 416 TRP B CA 1
ATOM 8165 C C . TRP B 1 416 ? 8.234 36.562 9.273 1 97.62 416 TRP B C 1
ATOM 8167 O O . TRP B 1 416 ? 9.188 37.031 9.922 1 97.62 416 TRP B O 1
ATOM 8177 N N . ALA B 1 417 ? 8.406 35.844 8.172 1 97.19 417 ALA B N 1
ATOM 8178 C CA . ALA B 1 417 ? 9.734 35.562 7.648 1 97.19 417 ALA B CA 1
ATOM 8179 C C . ALA B 1 417 ? 10.461 36.812 7.242 1 97.19 417 ALA B C 1
ATOM 8181 O O . ALA B 1 417 ? 11.68 36.938 7.438 1 97.19 417 ALA B O 1
ATOM 8182 N N . LEU B 1 418 ? 9.758 37.781 6.707 1 95.94 418 LEU B N 1
ATOM 8183 C CA . LEU B 1 418 ? 10.344 39.031 6.258 1 95.94 418 LEU B CA 1
ATOM 8184 C C . LEU B 1 418 ? 10.609 39.969 7.438 1 95.94 418 LEU B C 1
ATOM 8186 O O . LEU B 1 418 ? 11.562 40.75 7.414 1 95.94 418 LEU B O 1
ATOM 8190 N N . ASP B 1 419 ? 9.688 39.906 8.398 1 94.69 419 ASP B N 1
ATOM 8191 C CA . ASP B 1 419 ? 9.781 40.75 9.586 1 94.69 419 ASP B CA 1
ATOM 8192 C C . ASP B 1 419 ? 9.539 39.938 10.859 1 94.69 419 ASP B C 1
ATOM 8194 O O . ASP B 1 419 ? 8.391 39.656 11.219 1 94.69 419 ASP B O 1
ATOM 8198 N N . GLY B 1 420 ? 10.594 39.656 11.594 1 91.19 420 GLY B N 1
ATOM 8199 C CA . GLY B 1 420 ? 10.547 38.812 12.789 1 91.19 420 GLY B CA 1
ATOM 8200 C C . GLY B 1 420 ? 9.648 39.406 13.875 1 91.19 420 GLY B C 1
ATOM 8201 O O . GLY B 1 420 ? 9.273 38.688 14.812 1 91.19 420 GLY B O 1
ATOM 8202 N N . SER B 1 421 ? 9.266 40.625 13.719 1 92.69 421 SER B N 1
ATOM 8203 C CA . SER B 1 421 ? 8.422 41.281 14.711 1 92.69 421 SER B CA 1
ATOM 8204 C C . SER B 1 421 ? 6.941 41.062 14.391 1 92.69 421 SER B C 1
ATOM 8206 O O . SER B 1 421 ? 6.078 41.375 15.227 1 92.69 421 SER B O 1
ATOM 8208 N N . ALA B 1 422 ? 6.641 40.5 13.211 1 94 422 ALA B N 1
ATOM 8209 C CA . ALA B 1 422 ? 5.258 40.188 12.844 1 94 422 ALA B CA 1
ATOM 8210 C C . ALA B 1 422 ? 4.672 39.094 13.727 1 94 422 ALA B C 1
ATOM 8212 O O . ALA B 1 422 ? 5.383 38.5 14.539 1 94 422 ALA B O 1
ATOM 8213 N N . VAL B 1 423 ? 3.424 38.812 13.57 1 94.44 423 VAL B N 1
ATOM 8214 C CA . VAL B 1 423 ? 2.703 37.812 14.367 1 94.44 423 VAL B CA 1
ATOM 8215 C C . VAL B 1 423 ? 3.326 36.438 14.164 1 94.44 423 VAL B C 1
ATOM 8217 O O . VAL B 1 423 ? 3.633 36.062 13.031 1 94.44 423 VAL B O 1
ATOM 8220 N N . LEU B 1 424 ? 3.607 35.781 15.242 1 95.31 424 LEU B N 1
ATOM 8221 C CA . LEU B 1 424 ? 4.207 34.469 15.211 1 95.31 424 LEU B CA 1
ATOM 8222 C C . LEU B 1 424 ? 3.264 33.469 14.562 1 95.31 424 LEU B C 1
ATOM 8224 O O . LEU B 1 424 ? 2.117 33.312 14.992 1 95.31 424 LEU B O 1
ATOM 8228 N N . PRO B 1 425 ? 3.719 32.812 13.484 1 96.44 425 PRO B N 1
ATOM 8229 C CA . PRO B 1 425 ? 2.857 31.828 12.852 1 96.44 425 PRO B CA 1
ATOM 8230 C C . PRO B 1 425 ? 2.396 30.734 13.82 1 96.44 425 PRO B C 1
ATOM 8232 O O . PRO B 1 425 ? 3.154 30.328 14.703 1 96.44 425 PRO B O 1
ATOM 8235 N N . ARG B 1 426 ? 1.239 30.219 13.641 1 92.88 426 ARG B N 1
ATOM 8236 C CA . ARG B 1 426 ? 0.641 29.234 14.531 1 92.88 426 ARG B CA 1
ATOM 8237 C C . ARG B 1 426 ? 1.493 27.969 14.602 1 92.88 426 ARG B C 1
ATOM 8239 O O . ARG B 1 426 ? 1.6 27.344 15.664 1 92.88 426 ARG B O 1
ATOM 8246 N N . THR B 1 427 ? 2.08 27.562 13.469 1 95.25 427 THR B N 1
ATOM 8247 C CA . THR B 1 427 ? 2.92 26.375 13.438 1 95.25 427 THR B CA 1
ATOM 8248 C C . THR B 1 427 ? 4.105 26.516 14.391 1 95.25 427 THR B C 1
ATOM 8250 O O . THR B 1 427 ? 4.488 25.562 15.07 1 95.25 427 THR B O 1
ATOM 8253 N N . VAL B 1 428 ? 4.668 27.734 14.492 1 96.19 428 VAL B N 1
ATOM 8254 C CA . VAL B 1 428 ? 5.789 27.984 15.391 1 96.19 428 VAL B CA 1
ATOM 8255 C C . VAL B 1 428 ? 5.293 28.094 16.828 1 96.19 428 VAL B C 1
ATOM 8257 O O . VAL B 1 428 ? 5.895 27.516 17.75 1 96.19 428 VAL B O 1
ATOM 8260 N N . ALA B 1 429 ? 4.195 28.703 16.938 1 93.12 429 ALA B N 1
ATOM 8261 C CA . ALA B 1 429 ? 3.635 28.906 18.281 1 93.12 429 ALA B CA 1
ATOM 8262 C C . ALA B 1 429 ? 3.182 27.578 18.875 1 93.12 429 ALA B C 1
ATOM 8264 O O . ALA B 1 429 ? 3.389 27.328 20.078 1 93.12 429 ALA B O 1
ATOM 8265 N N . ASP B 1 430 ? 2.6 26.703 18.078 1 90.25 430 ASP B N 1
ATOM 8266 C CA . ASP B 1 430 ? 1.983 25.469 18.547 1 90.25 430 ASP B CA 1
ATOM 8267 C C . ASP B 1 430 ? 3.031 24.375 18.766 1 90.25 430 ASP B C 1
ATOM 8269 O O . ASP B 1 430 ? 2.762 23.359 19.422 1 90.25 430 ASP B O 1
ATOM 8273 N N . ALA B 1 431 ? 4.207 24.5 18.25 1 94.12 431 ALA B N 1
ATOM 8274 C CA . ALA B 1 431 ? 5.227 23.453 18.297 1 94.12 431 ALA B CA 1
ATOM 8275 C C . ALA B 1 431 ? 5.703 23.219 19.734 1 94.12 431 ALA B C 1
ATOM 8277 O O . ALA B 1 431 ? 6.008 24.172 20.453 1 94.12 431 ALA B O 1
ATOM 8278 N N . SER B 1 432 ? 5.629 22.047 20.156 1 92.19 432 SER B N 1
ATOM 8279 C CA . SER B 1 432 ? 6.156 21.625 21.453 1 92.19 432 SER B CA 1
ATOM 8280 C C . SER B 1 432 ? 6.719 20.203 21.375 1 92.19 432 SER B C 1
ATOM 8282 O O . SER B 1 432 ? 6.285 19.391 20.562 1 92.19 432 SER B O 1
ATOM 8284 N N . PHE B 1 433 ? 7.691 19.969 22.188 1 94.31 433 PHE B N 1
ATOM 8285 C CA . PHE B 1 433 ? 8.336 18.656 22.234 1 94.31 433 PHE B CA 1
ATOM 8286 C C . PHE B 1 433 ? 8.609 18.25 23.688 1 94.31 433 PHE B C 1
ATOM 8288 O O . PHE B 1 433 ? 9.008 19.078 24.5 1 94.31 433 PHE B O 1
ATOM 8295 N N . THR B 1 434 ? 8.305 17.047 23.969 1 94 434 THR B N 1
ATOM 8296 C CA . THR B 1 434 ? 8.531 16.516 25.297 1 94 434 THR B CA 1
ATOM 8297 C C . THR B 1 434 ? 9.641 15.461 25.281 1 94 434 THR B C 1
ATOM 8299 O O . THR B 1 434 ? 9.719 14.656 24.359 1 94 434 THR B O 1
ATOM 8302 N N . GLU B 1 435 ? 10.367 15.445 26.312 1 95.06 435 GLU B N 1
ATOM 8303 C CA . GLU B 1 435 ? 11.531 14.57 26.406 1 95.06 435 GLU B CA 1
ATOM 8304 C C . GLU B 1 435 ? 11.133 13.109 26.25 1 95.06 435 GLU B C 1
ATOM 8306 O O . GLU B 1 435 ? 11.82 12.344 25.562 1 95.06 435 GLU B O 1
ATOM 8311 N N . SER B 1 436 ? 10.062 12.742 26.766 1 94.94 436 SER B N 1
ATOM 8312 C CA . SER B 1 436 ? 9.641 11.352 26.766 1 94.94 436 SER B CA 1
ATOM 8313 C C . SER B 1 436 ? 9.273 10.891 25.344 1 94.94 436 SER B C 1
ATOM 8315 O O . SER B 1 436 ? 9.227 9.688 25.078 1 94.94 436 SER B O 1
ATOM 8317 N N . ARG B 1 437 ? 8.984 11.797 24.438 1 95.25 437 ARG B N 1
ATOM 8318 C CA . ARG B 1 437 ? 8.664 11.453 23.047 1 95.25 437 ARG B CA 1
ATOM 8319 C C . ARG B 1 437 ? 9.836 10.742 22.391 1 95.25 437 ARG B C 1
ATOM 8321 O O . ARG B 1 437 ? 9.641 9.867 21.531 1 95.25 437 ARG B O 1
ATOM 8328 N N . LEU B 1 438 ? 11.031 11.039 22.828 1 96.44 438 LEU B N 1
ATOM 8329 C CA . LEU B 1 438 ? 12.219 10.375 22.297 1 96.44 438 LEU B CA 1
ATOM 8330 C C . LEU B 1 438 ? 12.141 8.867 22.5 1 96.44 438 LEU B C 1
ATOM 8332 O O . LEU B 1 438 ? 12.703 8.102 21.719 1 96.44 438 LEU B O 1
ATOM 8336 N N . HIS B 1 439 ? 11.422 8.492 23.516 1 94.88 439 HIS B N 1
ATOM 8337 C CA . HIS B 1 439 ? 11.297 7.078 23.859 1 94.88 439 HIS B CA 1
ATOM 8338 C C . HIS B 1 439 ? 10.336 6.371 22.891 1 94.88 439 HIS B C 1
ATOM 8340 O O . HIS B 1 439 ? 10.469 5.168 22.656 1 94.88 439 HIS B O 1
ATOM 8346 N N . SER B 1 440 ? 9.477 7.109 22.344 1 94.06 440 SER B N 1
ATOM 8347 C CA . SER B 1 440 ? 8.453 6.5 21.516 1 94.06 440 SER B CA 1
ATOM 8348 C C . SER B 1 440 ? 8.773 6.672 20.031 1 94.06 440 SER B C 1
ATOM 8350 O O . SER B 1 440 ? 8.047 6.176 19.172 1 94.06 440 SER B O 1
ATOM 8352 N N . LEU B 1 441 ? 9.797 7.375 19.75 1 94.94 441 LEU B N 1
ATOM 8353 C CA . LEU B 1 441 ? 10.289 7.465 18.375 1 94.94 441 LEU B CA 1
ATOM 8354 C C . LEU B 1 441 ? 11.148 6.258 18.016 1 94.94 441 LEU B C 1
ATOM 8356 O O . LEU B 1 441 ? 12.352 6.242 18.281 1 94.94 441 LEU B O 1
ATOM 8360 N N . ARG B 1 442 ? 10.539 5.324 17.344 1 92.44 442 ARG B N 1
ATOM 8361 C CA . ARG B 1 442 ? 11.219 4.043 17.203 1 92.44 442 ARG B CA 1
ATOM 8362 C C . ARG B 1 442 ? 11.391 3.666 15.742 1 92.44 442 ARG B C 1
ATOM 8364 O O . ARG B 1 442 ? 12.266 2.859 15.398 1 92.44 442 ARG B O 1
ATOM 8371 N N . THR B 1 443 ? 10.594 4.234 14.898 1 89.69 443 THR B N 1
ATOM 8372 C CA . THR B 1 443 ? 10.648 3.875 13.484 1 89.69 443 THR B CA 1
ATOM 8373 C C . THR B 1 443 ? 10.547 5.117 12.609 1 89.69 443 THR B C 1
ATOM 8375 O O . THR B 1 443 ? 10.219 6.203 13.094 1 89.69 443 THR B O 1
ATOM 8378 N N . ARG B 1 444 ? 10.742 4.91 11.312 1 90.69 444 ARG B N 1
ATOM 8379 C CA . ARG B 1 444 ? 10.719 5.988 10.328 1 90.69 444 ARG B CA 1
ATOM 8380 C C . ARG B 1 444 ? 9.297 6.461 10.062 1 90.69 444 ARG B C 1
ATOM 8382 O O . ARG B 1 444 ? 9.086 7.477 9.391 1 90.69 444 ARG B O 1
ATOM 8389 N N . ASN B 1 445 ? 8.422 5.867 10.688 1 87.25 445 ASN B N 1
ATOM 8390 C CA . ASN B 1 445 ? 7.031 6.273 10.484 1 87.25 445 ASN B CA 1
ATOM 8391 C C . ASN B 1 445 ? 6.738 7.613 11.148 1 87.25 445 ASN B C 1
ATOM 8393 O O . ASN B 1 445 ? 5.781 8.297 10.781 1 87.25 445 ASN B O 1
ATOM 8397 N N . ALA B 1 446 ? 7.52 7.941 12.125 1 91.62 446 ALA B N 1
ATOM 8398 C CA . ALA B 1 446 ? 7.34 9.211 12.812 1 91.62 446 ALA B CA 1
ATOM 8399 C C . ALA B 1 446 ? 8.188 10.312 12.18 1 91.62 446 ALA B C 1
ATOM 840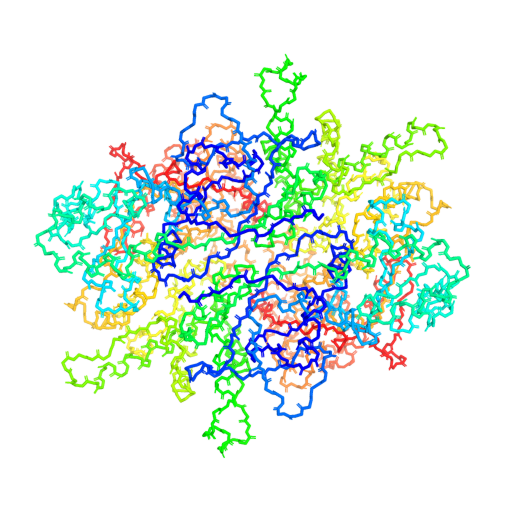1 O O . ALA B 1 446 ? 9.375 10.109 11.914 1 91.62 446 ALA B O 1
ATOM 8402 N N . ALA B 1 447 ? 7.531 11.422 11.945 1 94.44 447 ALA B N 1
ATOM 8403 C CA . ALA B 1 447 ? 8.234 12.555 11.336 1 94.44 447 ALA B CA 1
ATOM 8404 C C . ALA B 1 447 ? 9.383 13.023 12.211 1 94.44 447 ALA B C 1
ATOM 8406 O O . ALA B 1 447 ? 10.469 13.328 11.719 1 94.44 447 ALA B O 1
ATOM 8407 N N . ALA B 1 448 ? 9.148 13.055 13.484 1 96.19 448 ALA B N 1
ATOM 8408 C CA . ALA B 1 448 ? 10.164 13.531 14.414 1 96.19 448 ALA B CA 1
ATOM 8409 C C . ALA B 1 448 ? 11.375 12.602 14.422 1 96.19 448 ALA B C 1
ATOM 8411 O O . ALA B 1 448 ? 12.508 13.055 14.594 1 96.19 448 ALA B O 1
ATOM 8412 N N . TYR B 1 449 ? 11.148 11.273 14.211 1 96.19 449 TYR B N 1
ATOM 8413 C CA . TYR B 1 449 ? 12.227 10.297 14.102 1 96.19 449 TYR B CA 1
ATOM 8414 C C . TYR B 1 449 ? 13.164 10.641 12.953 1 96.19 449 TYR B C 1
ATOM 8416 O O . TYR B 1 449 ? 14.383 10.719 13.141 1 96.19 449 TYR B O 1
ATOM 8424 N N . LYS B 1 450 ? 12.641 10.945 11.836 1 96.25 450 LYS B N 1
ATOM 8425 C CA . LYS B 1 450 ? 13.406 11.328 10.656 1 96.25 450 LYS B CA 1
ATOM 8426 C C . LYS B 1 450 ? 14.078 12.68 10.852 1 96.25 450 LYS B C 1
ATOM 8428 O O . LYS B 1 450 ? 15.211 12.883 10.406 1 96.25 450 LYS B O 1
ATOM 8433 N N . GLY B 1 451 ? 13.328 13.547 11.484 1 97.38 451 GLY B N 1
ATOM 8434 C CA . GLY B 1 451 ? 13.883 14.867 11.758 1 97.38 451 GLY B CA 1
ATOM 8435 C C . GLY B 1 451 ? 15.125 14.828 12.625 1 97.38 451 GLY B C 1
ATOM 8436 O O . GLY B 1 451 ? 16.125 15.492 12.32 1 97.38 451 GLY B O 1
ATOM 8437 N N . ILE B 1 452 ? 15.086 14.031 13.648 1 97.31 452 ILE B N 1
ATOM 8438 C CA . ILE B 1 452 ? 16.219 13.93 14.562 1 97.31 452 ILE B CA 1
ATOM 8439 C C . ILE B 1 452 ? 17.422 13.344 13.828 1 97.31 452 ILE B C 1
ATOM 8441 O O . ILE B 1 452 ? 18.547 13.828 13.969 1 97.31 452 ILE B O 1
ATOM 8445 N N . ALA B 1 453 ? 17.156 12.359 13.047 1 95.38 453 ALA B N 1
ATOM 8446 C CA . ALA B 1 453 ? 18.234 11.758 12.266 1 95.38 453 ALA B CA 1
ATOM 8447 C C . ALA B 1 453 ? 18.891 12.797 11.352 1 95.38 453 ALA B C 1
ATOM 8449 O O . ALA B 1 453 ? 20.109 12.852 11.234 1 95.38 453 ALA B O 1
ATOM 8450 N N . ALA B 1 454 ? 18.125 13.586 10.727 1 94.69 454 ALA B N 1
ATOM 8451 C CA . ALA B 1 454 ? 18.625 14.625 9.836 1 94.69 454 ALA B CA 1
ATOM 8452 C C . ALA B 1 454 ? 19.391 15.688 10.609 1 94.69 454 ALA B C 1
ATOM 8454 O O . ALA B 1 454 ? 20.422 16.172 10.141 1 94.69 454 ALA B O 1
ATOM 8455 N N . MET B 1 455 ? 18.938 16.062 11.781 1 95.5 455 MET B N 1
ATOM 8456 C CA . MET B 1 455 ? 19.594 17.078 12.594 1 95.5 455 MET B CA 1
ATOM 8457 C C . MET B 1 455 ? 20.953 16.594 13.086 1 95.5 455 MET B C 1
ATOM 8459 O O . MET B 1 455 ? 21.891 17.391 13.203 1 95.5 455 MET B O 1
ATOM 8463 N N . ILE B 1 456 ? 21.016 15.312 13.406 1 94.31 456 ILE B N 1
ATOM 8464 C CA . ILE B 1 456 ? 22.281 14.734 13.812 1 94.31 456 ILE B CA 1
ATOM 8465 C C . ILE B 1 456 ? 23.297 14.883 12.68 1 94.31 456 ILE B C 1
ATOM 8467 O O . ILE B 1 456 ? 24.453 15.266 12.914 1 94.31 456 ILE B O 1
ATOM 8471 N N . LEU B 1 457 ? 22.906 14.656 11.508 1 91.69 457 LEU B N 1
ATOM 8472 C CA . LEU B 1 457 ? 23.766 14.828 10.352 1 91.69 457 LEU B CA 1
ATOM 8473 C C . LEU B 1 457 ? 24.156 16.297 10.164 1 91.69 457 LEU B C 1
ATOM 8475 O O . LEU B 1 457 ? 25.297 16.594 9.805 1 91.69 457 LEU B O 1
ATOM 8479 N N . ALA B 1 458 ? 23.234 17.109 10.422 1 89.06 458 ALA B N 1
ATOM 8480 C CA . ALA B 1 458 ? 23.422 18.547 10.18 1 89.06 458 ALA B CA 1
ATOM 8481 C C . ALA B 1 458 ? 24.453 19.141 11.141 1 89.06 458 ALA B C 1
ATOM 8483 O O . ALA B 1 458 ? 25.109 20.125 10.82 1 89.06 458 ALA B O 1
ATOM 8484 N N . VAL B 1 459 ? 24.562 18.594 12.281 1 89 459 VAL B N 1
ATOM 8485 C CA . VAL B 1 459 ? 25.516 19.125 13.242 1 89 459 VAL B CA 1
ATOM 8486 C C . VAL B 1 459 ? 26.922 18.641 12.898 1 89 459 VAL B C 1
ATOM 8488 O O . VAL B 1 459 ? 27.906 19.094 13.492 1 89 459 VAL B O 1
ATOM 8491 N N . GLY B 1 460 ? 27 17.734 11.898 1 86.25 460 GLY B N 1
ATOM 8492 C CA . GLY B 1 460 ? 28.328 17.391 11.406 1 86.25 460 GLY B CA 1
ATOM 8493 C C . GLY B 1 460 ? 28.703 15.938 11.672 1 86.25 460 GLY B C 1
ATOM 8494 O O . GLY B 1 460 ? 29.875 15.602 11.797 1 86.25 460 GLY B O 1
ATOM 8495 N N . ALA B 1 461 ? 27.75 15.156 11.805 1 89.06 461 ALA B N 1
ATOM 8496 C CA . ALA B 1 461 ? 28.016 13.742 12.039 1 89.06 461 ALA B CA 1
ATOM 8497 C C . ALA B 1 461 ? 28.875 13.148 10.922 1 89.06 461 ALA B C 1
ATOM 8499 O O . ALA B 1 461 ? 28.641 13.422 9.742 1 89.06 461 ALA B O 1
ATOM 8500 N N . ARG B 1 462 ? 29.875 12.453 11.328 1 88 462 ARG B N 1
ATOM 8501 C CA . ARG B 1 462 ? 30.781 11.797 10.406 1 88 462 ARG B CA 1
ATOM 8502 C C . ARG B 1 462 ? 30.781 10.281 10.609 1 88 462 ARG B C 1
ATOM 8504 O O . ARG B 1 462 ? 30.562 9.805 11.727 1 88 462 ARG B O 1
ATOM 8511 N N . ASP B 1 463 ? 31 9.609 9.555 1 89.12 463 ASP B N 1
ATOM 8512 C CA . ASP B 1 463 ? 31.016 8.148 9.672 1 89.12 463 ASP B CA 1
ATOM 8513 C C . ASP B 1 463 ? 32.219 7.684 10.492 1 89.12 463 ASP B C 1
ATOM 8515 O O . ASP B 1 463 ? 33.312 8.227 10.359 1 89.12 463 ASP B O 1
ATOM 8519 N N . TRP B 1 464 ? 32.031 6.695 11.266 1 88.81 464 TRP B N 1
ATOM 8520 C CA . TRP B 1 464 ? 33.031 6.266 12.25 1 88.81 464 TRP B CA 1
ATOM 8521 C C . TRP B 1 464 ? 34.188 5.543 11.57 1 88.81 464 TRP B C 1
ATOM 8523 O O . TRP B 1 464 ? 35.312 5.562 12.07 1 88.81 464 TRP B O 1
ATOM 8533 N N . MET B 1 465 ? 33.938 4.906 10.508 1 84.5 465 MET B N 1
ATOM 8534 C CA . MET B 1 465 ? 34.969 4.109 9.852 1 84.5 465 MET B CA 1
ATOM 8535 C C . MET B 1 465 ? 35.656 4.918 8.758 1 84.5 465 MET B C 1
ATOM 8537 O O . MET B 1 465 ? 36.844 4.746 8.531 1 84.5 465 MET B O 1
ATOM 8541 N N . GLU B 1 466 ? 34.969 5.812 8.109 1 77.94 466 GLU B N 1
ATOM 8542 C CA . GLU B 1 466 ? 35.5 6.477 6.93 1 77.94 466 GLU B CA 1
ATOM 8543 C C . GLU B 1 466 ? 35.844 7.938 7.223 1 77.94 466 GLU B C 1
ATOM 8545 O O . GLU B 1 466 ? 36.562 8.586 6.453 1 77.94 466 GLU B O 1
ATOM 8550 N N . ASP B 1 467 ? 35.438 8.445 8.336 1 76.12 467 ASP B N 1
ATOM 8551 C CA . ASP B 1 467 ? 35.656 9.828 8.734 1 76.12 467 ASP B CA 1
ATOM 8552 C C . ASP B 1 467 ? 35.188 10.789 7.637 1 76.12 467 ASP B C 1
ATOM 8554 O O . ASP B 1 467 ? 35.906 11.75 7.312 1 76.12 467 ASP B O 1
ATOM 8558 N N . LYS B 1 468 ? 34.125 10.5 6.953 1 73.56 468 LYS B N 1
ATOM 8559 C CA . LYS B 1 468 ? 33.594 11.344 5.898 1 73.56 468 LYS B CA 1
ATOM 8560 C C . LYS B 1 468 ? 32.281 12.016 6.352 1 73.56 468 LYS B C 1
ATOM 8562 O O . LYS B 1 468 ? 31.484 11.414 7.062 1 73.56 468 LYS B O 1
ATOM 8567 N N . ALA B 1 469 ? 32.281 13.344 5.961 1 75.75 469 ALA B N 1
ATOM 8568 C CA . ALA B 1 469 ? 31 14.023 6.16 1 75.75 469 ALA B CA 1
ATOM 8569 C C . ALA B 1 469 ? 29.875 13.344 5.363 1 75.75 469 ALA B C 1
ATOM 8571 O O . ALA B 1 469 ? 30.094 12.906 4.23 1 75.75 469 ALA B O 1
ATOM 8572 N N . LEU B 1 470 ? 28.875 13.18 5.934 1 74.94 470 LEU B N 1
ATOM 8573 C CA . LEU B 1 470 ? 27.766 12.477 5.309 1 74.94 470 LEU B CA 1
ATOM 8574 C C . LEU B 1 470 ? 26.875 13.445 4.539 1 74.94 470 LEU B C 1
ATOM 8576 O O . LEU B 1 470 ? 25.703 13.641 4.895 1 74.94 470 LEU B O 1
ATOM 8580 N N . ASP B 1 471 ? 27.469 14.016 3.533 1 74.31 471 ASP B N 1
ATOM 8581 C CA . ASP B 1 471 ? 26.719 14.875 2.623 1 74.31 471 ASP B CA 1
ATOM 8582 C C . ASP B 1 471 ? 25.922 14.055 1.618 1 74.31 471 ASP B C 1
ATOM 8584 O O . ASP B 1 471 ? 25.828 12.828 1.738 1 74.31 471 ASP B O 1
ATOM 8588 N N . LYS B 1 472 ? 25.328 14.734 0.766 1 71.81 472 LYS B N 1
ATOM 8589 C CA . LYS B 1 472 ? 24.375 14.102 -0.149 1 71.81 472 LYS B CA 1
ATOM 8590 C C . LYS B 1 472 ? 25.047 12.961 -0.913 1 71.81 472 LYS B C 1
ATOM 8592 O O . LYS B 1 472 ? 24.516 11.852 -0.972 1 71.81 472 LYS B O 1
ATOM 8597 N N . MET B 1 473 ? 26.188 13.242 -1.42 1 67.38 473 MET B N 1
ATOM 8598 C CA . MET B 1 473 ? 26.891 12.242 -2.223 1 67.38 473 MET B CA 1
ATOM 8599 C C . MET B 1 473 ? 27.297 11.047 -1.37 1 67.38 473 MET B C 1
ATOM 8601 O O . MET B 1 473 ? 27.047 9.898 -1.741 1 67.38 473 MET B O 1
ATOM 8605 N N . GLN B 1 474 ? 27.812 11.305 -0.264 1 69.62 474 GLN B N 1
ATOM 8606 C CA . GLN B 1 474 ? 28.312 10.234 0.591 1 69.62 474 GLN B CA 1
ATOM 8607 C C . GLN B 1 474 ? 27.172 9.438 1.212 1 69.62 474 GLN B C 1
ATOM 8609 O O . GLN B 1 474 ? 27.297 8.234 1.427 1 69.62 474 GLN B O 1
ATOM 8614 N N . TYR B 1 475 ? 26.172 10.117 1.41 1 70.56 475 TYR B N 1
ATOM 8615 C CA . TYR B 1 475 ? 25.016 9.477 2.027 1 70.56 475 TYR B CA 1
ATOM 8616 C C . TYR B 1 475 ? 24.5 8.328 1.171 1 70.56 475 TYR B C 1
ATOM 8618 O O . TYR B 1 475 ? 24.219 7.242 1.684 1 70.56 475 TYR B O 1
ATOM 8626 N N . VAL B 1 476 ? 24.484 8.539 0.006 1 69.25 476 VAL B N 1
ATOM 8627 C CA . VAL B 1 476 ? 23.984 7.527 -0.912 1 69.25 476 VAL B CA 1
ATOM 8628 C C . VAL B 1 476 ? 25.078 6.5 -1.203 1 69.25 476 VAL B C 1
ATOM 8630 O O . VAL B 1 476 ? 24.844 5.293 -1.109 1 69.25 476 VAL B O 1
ATOM 8633 N N . ASP B 1 477 ? 26.25 6.965 -1.372 1 68 477 ASP B N 1
ATOM 8634 C CA . ASP B 1 477 ? 27.344 6.109 -1.792 1 68 477 ASP B CA 1
ATOM 8635 C C . ASP B 1 477 ? 27.703 5.094 -0.708 1 68 477 ASP B C 1
ATOM 8637 O O . ASP B 1 477 ? 28.109 3.971 -1.011 1 68 477 ASP B O 1
ATOM 8641 N N . LEU B 1 478 ? 27.469 5.566 0.533 1 69.5 478 LEU B N 1
ATOM 8642 C CA . LEU B 1 478 ? 27.891 4.719 1.642 1 69.5 478 LEU B CA 1
ATOM 8643 C C . LEU B 1 478 ? 26.703 3.918 2.193 1 69.5 478 LEU B C 1
ATOM 8645 O O . LEU B 1 478 ? 26.844 3.25 3.221 1 69.5 478 LEU B O 1
ATOM 8649 N N . ALA B 1 479 ? 25.562 4.008 1.522 1 75 479 ALA B N 1
ATOM 8650 C CA . ALA B 1 479 ? 24.359 3.316 1.971 1 75 479 ALA B CA 1
ATOM 8651 C C . ALA B 1 479 ? 24.062 3.629 3.434 1 75 479 ALA B C 1
ATOM 8653 O O . ALA B 1 479 ? 23.891 2.719 4.246 1 75 479 ALA B O 1
ATOM 8654 N N . VAL B 1 480 ? 24.062 4.859 3.697 1 79.62 480 VAL B N 1
ATOM 8655 C CA . VAL B 1 480 ? 23.844 5.332 5.062 1 79.62 480 VAL B CA 1
ATOM 8656 C C . VAL B 1 480 ? 22.406 5.062 5.477 1 79.62 480 VAL B C 1
ATOM 8658 O O . VAL B 1 480 ? 21.484 5.211 4.672 1 79.62 480 VAL B O 1
ATOM 8661 N N . ASP B 1 481 ? 22.25 4.621 6.723 1 87.44 481 ASP B N 1
ATOM 8662 C CA . ASP B 1 481 ? 20.938 4.387 7.309 1 87.44 481 ASP B CA 1
ATOM 8663 C C . ASP B 1 481 ? 20.969 4.562 8.828 1 87.44 481 ASP B C 1
ATOM 8665 O O . ASP B 1 481 ? 22.016 4.863 9.398 1 87.44 481 ASP B O 1
ATOM 8669 N N . ILE B 1 482 ? 19.828 4.477 9.43 1 91.69 482 ILE B N 1
ATOM 8670 C CA . ILE B 1 482 ? 19.703 4.621 10.875 1 91.69 482 ILE B CA 1
ATOM 8671 C C . ILE B 1 482 ? 19.891 3.264 11.547 1 91.69 482 ILE B C 1
ATOM 8673 O O . ILE B 1 482 ? 19.109 2.332 11.289 1 91.69 482 ILE B O 1
ATOM 8677 N N . HIS B 1 483 ? 20.953 3.166 12.383 1 92.69 483 HIS B N 1
ATOM 8678 C CA . HIS B 1 483 ? 21.266 1.893 13.023 1 92.69 483 HIS B CA 1
ATOM 8679 C C . HIS B 1 483 ? 21.438 2.057 14.531 1 92.69 483 HIS B C 1
ATOM 8681 O O . HIS B 1 483 ? 21.672 3.166 15.016 1 92.69 483 HIS B O 1
ATOM 8687 N N . HIS B 1 484 ? 21.328 0.95 15.219 1 95.06 484 HIS B N 1
ATOM 8688 C CA . HIS B 1 484 ? 21.484 0.933 16.672 1 95.06 484 HIS B CA 1
ATOM 8689 C C . HIS B 1 484 ? 22.938 1.225 17.062 1 95.06 484 HIS B C 1
ATOM 8691 O O . HIS B 1 484 ? 23.875 0.757 16.406 1 95.06 484 HIS B O 1
ATOM 8697 N N . VAL B 1 485 ? 23.031 2.008 18.109 1 96.38 485 VAL B N 1
ATOM 8698 C CA . VAL B 1 485 ? 24.344 2.229 18.688 1 96.38 485 VAL B CA 1
ATOM 8699 C C . VAL B 1 485 ? 24.719 1.048 19.578 1 96.38 485 VAL B C 1
ATOM 8701 O O . VAL B 1 485 ? 25.781 0.441 19.406 1 96.38 485 VAL B O 1
ATOM 8704 N N . PHE B 1 486 ? 23.875 0.847 20.594 1 96.69 486 PHE B N 1
ATOM 8705 C CA . PHE B 1 486 ? 23.906 -0.466 21.219 1 96.69 486 PHE B CA 1
ATOM 8706 C C . PHE B 1 486 ? 23.125 -1.486 20.406 1 96.69 486 PHE B C 1
ATOM 8708 O O . PHE B 1 486 ? 21.922 -1.343 20.203 1 96.69 486 PHE B O 1
ATOM 8715 N N . PRO B 1 487 ? 23.828 -2.439 19.891 1 93.75 487 PRO B N 1
ATOM 8716 C CA . PRO B 1 487 ? 23.172 -3.387 18.984 1 93.75 487 PRO B CA 1
ATOM 8717 C C . PRO B 1 487 ? 21.938 -4.047 19.609 1 93.75 487 PRO B C 1
ATOM 8719 O O . PRO B 1 487 ? 21.922 -4.309 20.828 1 93.75 487 PRO B O 1
ATOM 8722 N N . GLN B 1 488 ? 21.016 -4.371 18.781 1 88.56 488 GLN B N 1
ATOM 8723 C CA . GLN B 1 488 ? 19.766 -4.98 19.203 1 88.56 488 GLN B CA 1
ATOM 8724 C C . GLN B 1 488 ? 20.016 -6.285 19.953 1 88.56 488 GLN B C 1
ATOM 8726 O O . GLN B 1 488 ? 19.422 -6.523 21.016 1 88.56 488 GLN B O 1
ATOM 8731 N N . LYS B 1 489 ? 20.844 -7.121 19.438 1 84 489 LYS B N 1
ATOM 8732 C CA . LYS B 1 489 ? 21.141 -8.398 20.062 1 84 489 LYS B CA 1
ATOM 8733 C C . LYS B 1 489 ? 21.734 -8.203 21.453 1 84 489 LYS B C 1
ATOM 8735 O O . LYS B 1 489 ? 21.359 -8.891 22.406 1 84 489 LYS B O 1
ATOM 8740 N N . TRP B 1 490 ? 22.672 -7.328 21.547 1 91.88 490 TRP B N 1
ATOM 8741 C CA . TRP B 1 490 ? 23.281 -7.047 22.844 1 91.88 490 TRP B CA 1
ATOM 8742 C C . TRP B 1 490 ? 22.234 -6.59 23.844 1 91.88 490 TRP B C 1
ATOM 8744 O O . TRP B 1 490 ? 22.234 -7.043 24.984 1 91.88 490 TRP B O 1
ATOM 8754 N N . CYS B 1 491 ? 21.375 -5.688 23.422 1 93.12 491 CYS B N 1
ATOM 8755 C CA . CYS B 1 491 ? 20.328 -5.164 24.297 1 93.12 491 CYS B CA 1
ATOM 8756 C C . CYS B 1 491 ? 19.406 -6.285 24.766 1 93.12 491 CYS B C 1
ATOM 8758 O O . CYS B 1 491 ? 19.031 -6.328 25.938 1 93.12 491 CYS B O 1
ATOM 8760 N N . TYR B 1 492 ? 19.156 -7.109 23.844 1 83 492 TYR B N 1
ATOM 8761 C CA . TYR B 1 492 ? 18.297 -8.234 24.188 1 83 492 TYR B CA 1
ATOM 8762 C C . TYR B 1 492 ? 18.969 -9.148 25.203 1 83 492 TYR B C 1
ATOM 8764 O O . TYR B 1 492 ? 18.359 -9.523 26.203 1 83 492 TYR B O 1
ATOM 8772 N N . ASP B 1 493 ? 20.219 -9.477 25.016 1 86.88 493 ASP B N 1
ATOM 8773 C CA . ASP B 1 493 ? 20.969 -10.383 25.875 1 86.88 493 ASP B CA 1
ATOM 8774 C C . ASP B 1 493 ? 21.188 -9.773 27.266 1 86.88 493 ASP B C 1
ATOM 8776 O O . ASP B 1 493 ? 21.375 -10.5 28.234 1 86.88 493 ASP B O 1
ATOM 8780 N N . HIS B 1 494 ? 21.125 -8.492 27.359 1 92.88 494 HIS B N 1
ATOM 8781 C CA . HIS B 1 494 ? 21.422 -7.816 28.609 1 92.88 494 HIS B CA 1
ATOM 8782 C C . HIS B 1 494 ? 20.156 -7.254 29.25 1 92.88 494 HIS B C 1
ATOM 8784 O O . HIS B 1 494 ? 20.234 -6.391 30.125 1 92.88 494 HIS B O 1
ATOM 8790 N N . GLY B 1 495 ? 18.984 -7.562 28.672 1 91.19 495 GLY B N 1
ATOM 8791 C CA . GLY B 1 495 ? 17.703 -7.285 29.312 1 91.19 495 GLY B CA 1
ATOM 8792 C C . GLY B 1 495 ? 17.234 -5.852 29.125 1 91.19 495 GLY B C 1
ATOM 8793 O O . GLY B 1 495 ? 16.469 -5.332 29.938 1 91.19 495 GLY B O 1
ATOM 8794 N N . VAL B 1 496 ? 17.75 -5.152 28.156 1 93.75 496 VAL B N 1
ATOM 8795 C CA . VAL B 1 496 ? 17.25 -3.812 27.844 1 93.75 496 VAL B CA 1
ATOM 8796 C C . VAL B 1 496 ? 15.852 -3.9 27.25 1 93.75 496 VAL B C 1
ATOM 8798 O O . VAL B 1 496 ? 15.617 -4.691 26.328 1 93.75 496 VAL B O 1
ATOM 8801 N N . ASP B 1 497 ? 14.945 -3.143 27.781 1 90.81 497 ASP B N 1
ATOM 8802 C CA . ASP B 1 497 ? 13.562 -3.219 27.328 1 90.81 497 ASP B CA 1
ATOM 8803 C C . ASP B 1 497 ? 13.422 -2.701 25.891 1 90.81 497 ASP B C 1
ATOM 8805 O O . ASP B 1 497 ? 14.297 -1.989 25.406 1 90.81 497 ASP B O 1
ATOM 8809 N N . ASP B 1 498 ? 12.367 -3.004 25.266 1 87.88 498 ASP B N 1
ATOM 8810 C CA . ASP B 1 498 ? 12.117 -2.682 23.875 1 87.88 498 ASP B CA 1
ATOM 8811 C C . ASP B 1 498 ? 12.016 -1.171 23.672 1 87.88 498 ASP B C 1
ATOM 8813 O O . ASP B 1 498 ? 12.445 -0.65 22.641 1 87.88 498 ASP B O 1
ATOM 8817 N N . GLU B 1 499 ? 11.469 -0.502 24.625 1 91.12 499 GLU B N 1
ATOM 8818 C CA . GLU B 1 499 ? 11.305 0.945 24.516 1 91.12 499 GLU B CA 1
ATOM 8819 C C . GLU B 1 499 ? 12.656 1.639 24.344 1 91.12 499 GLU B C 1
ATOM 8821 O O . GLU B 1 499 ? 12.836 2.43 23.422 1 91.12 499 GLU B O 1
ATOM 8826 N N . HIS B 1 500 ? 13.586 1.295 25.203 1 94.69 500 HIS B N 1
ATOM 8827 C CA . HIS B 1 500 ? 14.898 1.942 25.156 1 94.69 500 HIS B CA 1
ATOM 8828 C C . HIS B 1 500 ? 15.742 1.405 24 1 94.69 500 HIS B C 1
ATOM 8830 O O . HIS B 1 500 ? 16.438 2.166 23.328 1 94.69 500 HIS B O 1
ATOM 8836 N N . ARG B 1 501 ? 15.586 0.198 23.75 1 93.5 501 ARG B N 1
ATOM 8837 C CA . ARG B 1 501 ? 16.375 -0.463 22.719 1 93.5 501 ARG B CA 1
ATOM 8838 C C . ARG B 1 501 ? 16.062 0.118 21.344 1 93.5 501 ARG B C 1
ATOM 8840 O O . ARG B 1 501 ? 16.984 0.403 20.562 1 93.5 501 ARG B O 1
ATOM 8847 N N . GLU B 1 502 ? 14.789 0.337 21.094 1 92.56 502 GLU B N 1
ATOM 8848 C CA . GLU B 1 502 ? 14.367 0.699 19.75 1 92.56 502 GLU B CA 1
ATOM 8849 C C . GLU B 1 502 ? 14.203 2.209 19.609 1 92.56 502 GLU B C 1
ATOM 8851 O O . GLU B 1 502 ? 13.891 2.707 18.516 1 92.56 502 GLU B O 1
ATOM 8856 N N . SER B 1 503 ? 14.5 2.924 20.656 1 95.38 503 SER B N 1
ATOM 8857 C CA . SER B 1 503 ? 14.352 4.375 20.672 1 95.38 503 SER B CA 1
ATOM 8858 C C . SER B 1 503 ? 15.367 5.043 19.766 1 95.38 503 SER B C 1
ATOM 8860 O O . SER B 1 503 ? 16.469 4.527 19.562 1 95.38 503 SER B O 1
ATOM 8862 N N . ILE B 1 504 ? 14.992 6.203 19.234 1 96.5 504 ILE B N 1
ATOM 8863 C CA . ILE B 1 504 ? 15.898 6.988 18.406 1 96.5 504 ILE B CA 1
ATOM 8864 C C . ILE B 1 504 ? 17.125 7.391 19.219 1 96.5 504 ILE B C 1
ATOM 8866 O O . ILE B 1 504 ? 18.188 7.695 18.656 1 96.5 504 ILE B O 1
ATOM 8870 N N . VAL B 1 505 ? 17.047 7.344 20.547 1 97.62 505 VAL B N 1
ATOM 8871 C CA . VAL B 1 505 ? 18.172 7.672 21.422 1 97.62 505 VAL B CA 1
ATOM 8872 C C . VAL B 1 505 ? 19.297 6.645 21.25 1 97.62 505 VAL B C 1
ATOM 8874 O O . VAL B 1 505 ? 20.469 6.98 21.328 1 97.62 505 VAL B O 1
ATOM 8877 N N . ASN B 1 506 ? 18.875 5.434 20.953 1 97.69 506 ASN B N 1
ATOM 8878 C CA . ASN B 1 506 ? 19.859 4.363 20.781 1 97.69 506 ASN B CA 1
ATOM 8879 C C . ASN B 1 506 ? 20.172 4.121 19.312 1 97.69 506 ASN B C 1
ATOM 8881 O O . ASN B 1 506 ? 20.625 3.031 18.938 1 97.69 506 ASN B O 1
ATOM 8885 N N . LYS B 1 507 ? 19.875 5.023 18.484 1 96.31 507 LYS B N 1
ATOM 8886 C CA . LYS B 1 507 ? 20.125 4.859 17.047 1 96.31 507 LYS B CA 1
ATOM 8887 C C . LYS B 1 507 ? 20.844 6.082 16.469 1 96.31 507 LYS B C 1
ATOM 8889 O O . LYS B 1 507 ? 20.75 7.176 17.047 1 96.31 507 LYS B O 1
ATOM 8894 N N . THR B 1 508 ? 21.531 5.906 15.453 1 95.06 508 THR B N 1
ATOM 8895 C CA . THR B 1 508 ? 22.188 7.004 14.75 1 95.06 508 THR B CA 1
ATOM 8896 C C . THR B 1 508 ? 22.422 6.641 13.281 1 95.06 508 THR B C 1
ATOM 8898 O O . THR B 1 508 ? 22.125 5.516 12.867 1 95.06 508 THR B O 1
ATOM 8901 N N . THR B 1 509 ? 22.781 7.602 12.523 1 91.94 509 THR B N 1
ATOM 8902 C CA . THR B 1 509 ? 22.969 7.414 11.086 1 91.94 509 THR B CA 1
ATOM 8903 C C . THR B 1 509 ? 24.422 7.051 10.773 1 91.94 509 THR B C 1
ATOM 8905 O O . THR B 1 509 ? 25.328 7.852 11 1 91.94 509 THR B O 1
ATOM 8908 N N . ILE B 1 510 ? 24.625 5.871 10.25 1 90.56 510 ILE B N 1
ATOM 8909 C CA . ILE B 1 510 ? 25.969 5.406 9.914 1 90.56 510 ILE B CA 1
ATOM 8910 C C . ILE B 1 510 ? 25.922 4.574 8.633 1 90.56 510 ILE B C 1
ATOM 8912 O O . ILE B 1 510 ? 24.844 4.191 8.172 1 90.56 510 ILE B O 1
ATOM 8916 N N . SER B 1 511 ? 27.078 4.367 8.07 1 87.19 511 SER B N 1
ATOM 8917 C CA . SER B 1 511 ? 27.188 3.625 6.816 1 87.19 511 SER B CA 1
ATOM 8918 C C . SER B 1 511 ? 26.938 2.137 7.035 1 87.19 511 SER B C 1
ATOM 8920 O O . SER B 1 511 ? 27.016 1.647 8.164 1 87.19 511 SER B O 1
ATOM 8922 N N . ALA B 1 512 ? 26.688 1.482 5.965 1 82.31 512 ALA B N 1
ATOM 8923 C CA . ALA B 1 512 ? 26.5 0.034 6.008 1 82.31 512 ALA B CA 1
ATOM 8924 C C . ALA B 1 512 ? 27.766 -0.666 6.496 1 82.31 512 ALA B C 1
ATOM 8926 O O . ALA B 1 512 ? 27.688 -1.637 7.254 1 82.31 512 ALA B O 1
ATOM 8927 N N . ARG B 1 513 ? 28.859 -0.22 6.078 1 81.25 513 ARG B N 1
ATOM 8928 C CA . ARG B 1 513 ? 30.141 -0.79 6.48 1 81.25 513 ARG B CA 1
ATOM 8929 C C . ARG B 1 513 ? 30.328 -0.68 7.988 1 81.25 513 ARG B C 1
ATOM 8931 O O . ARG B 1 513 ? 30.766 -1.636 8.633 1 81.25 513 ARG B O 1
ATOM 8938 N N . THR B 1 514 ? 30.062 0.479 8.5 1 86.69 514 THR B N 1
ATOM 8939 C CA . THR B 1 514 ? 30.188 0.697 9.938 1 86.69 514 THR B CA 1
ATOM 8940 C C . THR B 1 514 ? 29.219 -0.205 10.703 1 86.69 514 THR B C 1
ATOM 8942 O O . THR B 1 514 ? 29.594 -0.786 11.727 1 86.69 514 THR B O 1
ATOM 8945 N N . ASN B 1 515 ? 28.047 -0.339 10.219 1 86.69 515 ASN B N 1
ATOM 8946 C CA . ASN B 1 515 ? 27.047 -1.181 10.867 1 86.69 515 ASN B CA 1
ATOM 8947 C C . ASN B 1 515 ? 27.484 -2.639 10.922 1 86.69 515 ASN B C 1
ATOM 8949 O O . ASN B 1 515 ? 27.25 -3.328 11.914 1 86.69 515 ASN B O 1
ATOM 8953 N N . ARG B 1 516 ? 28.078 -3.074 9.93 1 82.69 516 ARG B N 1
ATOM 8954 C CA . ARG B 1 516 ? 28.578 -4.445 9.898 1 82.69 516 ARG B CA 1
ATOM 8955 C C . ARG B 1 516 ? 29.688 -4.648 10.93 1 82.69 516 ARG B C 1
ATOM 8957 O O . ARG B 1 516 ? 29.797 -5.723 11.523 1 82.69 516 ARG B O 1
ATOM 8964 N N . ALA B 1 517 ? 30.5 -3.65 11.016 1 85.19 517 ALA B N 1
ATOM 8965 C CA . ALA B 1 517 ? 31.578 -3.725 12 1 85.19 517 ALA B CA 1
ATOM 8966 C C . ALA B 1 517 ? 31.016 -3.801 13.414 1 85.19 517 ALA B C 1
ATOM 8968 O O . ALA B 1 517 ? 31.609 -4.434 14.297 1 85.19 517 ALA B O 1
ATOM 8969 N N . ILE B 1 518 ? 29.922 -3.127 13.641 1 88.81 518 ILE B N 1
ATOM 8970 C CA . ILE B 1 518 ? 29.266 -3.139 14.938 1 88.81 518 ILE B CA 1
ATOM 8971 C C . ILE B 1 518 ? 28.672 -4.523 15.203 1 88.81 518 ILE B C 1
ATOM 8973 O O . ILE B 1 518 ? 28.922 -5.117 16.266 1 88.81 518 ILE B O 1
ATOM 8977 N N . GLY B 1 519 ? 28.016 -5.012 14.242 1 84.12 519 GLY B N 1
ATOM 8978 C CA . GLY B 1 519 ? 27.391 -6.312 14.406 1 84.12 519 GLY B CA 1
ATOM 8979 C C . GLY B 1 519 ? 26.5 -6.398 15.633 1 84.12 519 GLY B C 1
ATOM 8980 O O . GLY B 1 519 ? 25.75 -5.461 15.922 1 84.12 519 GLY B O 1
ATOM 8981 N N . GLY B 1 520 ? 26.516 -7.461 16.359 1 86.75 520 GLY B N 1
ATOM 8982 C CA . GLY B 1 520 ? 25.688 -7.68 17.531 1 86.75 520 GLY B CA 1
ATOM 8983 C C . GLY B 1 520 ? 26.5 -7.711 18.828 1 86.75 520 GLY B C 1
ATOM 8984 O O . GLY B 1 520 ? 26.016 -8.18 19.859 1 86.75 520 GLY B O 1
ATOM 8985 N N . THR B 1 521 ? 27.719 -7.141 18.812 1 90.75 521 THR B N 1
ATOM 8986 C CA . THR B 1 521 ? 28.641 -7.262 19.922 1 90.75 521 THR B CA 1
ATOM 8987 C C . THR B 1 521 ? 28.578 -6.027 20.828 1 90.75 521 THR B C 1
ATOM 8989 O O . THR B 1 521 ? 27.984 -5.012 20.438 1 90.75 521 THR B O 1
ATOM 8992 N N . ALA B 1 522 ? 29.188 -6.18 21.953 1 95.44 522 ALA B N 1
ATOM 8993 C CA . ALA B 1 522 ? 29.219 -5.078 22.906 1 95.44 522 ALA B CA 1
ATOM 8994 C C . ALA B 1 522 ? 30 -3.889 22.359 1 95.44 522 ALA B C 1
ATOM 8996 O O . ALA B 1 522 ? 31 -4.062 21.656 1 95.44 522 ALA B O 1
ATOM 8997 N N . PRO B 1 523 ? 29.531 -2.674 22.719 1 96.5 523 PRO B N 1
ATOM 8998 C CA . PRO B 1 523 ? 30.266 -1.481 22.281 1 96.5 523 PRO B CA 1
ATOM 8999 C C . PRO B 1 523 ? 31.734 -1.505 22.672 1 96.5 523 PRO B C 1
ATOM 9001 O O . PRO B 1 523 ? 32.594 -1.087 21.891 1 96.5 523 PRO B O 1
ATOM 9004 N N . SER B 1 524 ? 32.062 -1.999 23.859 1 95.81 524 SER B N 1
ATOM 9005 C CA . SER B 1 524 ? 33.469 -2.09 24.281 1 95.81 524 SER B CA 1
ATOM 9006 C C . SER B 1 524 ? 34.281 -2.922 23.312 1 95.81 524 SER B C 1
ATOM 9008 O O . SER B 1 524 ? 35.469 -2.678 23.141 1 95.81 524 SER B O 1
ATOM 9010 N N . ILE B 1 525 ? 33.625 -3.822 22.672 1 95.44 525 ILE B N 1
ATOM 9011 C CA . ILE B 1 525 ? 34.281 -4.734 21.766 1 95.44 525 ILE B CA 1
ATOM 9012 C C . ILE B 1 525 ? 34.312 -4.137 20.359 1 95.44 525 ILE B C 1
ATOM 9014 O O . ILE B 1 525 ? 35.375 -4.051 19.734 1 95.44 525 ILE B O 1
ATOM 9018 N N . TYR B 1 526 ? 33.125 -3.648 19.891 1 95 526 TYR B N 1
ATOM 9019 C CA . TYR B 1 526 ? 33.094 -3.229 18.5 1 95 526 TYR B CA 1
ATOM 9020 C C . TYR B 1 526 ? 33.875 -1.922 18.312 1 95 526 TYR B C 1
ATOM 9022 O O . TYR B 1 526 ? 34.312 -1.614 17.203 1 95 526 TYR B O 1
ATOM 9030 N N . LEU B 1 527 ? 34.062 -1.106 19.359 1 95.38 527 LEU B N 1
ATOM 9031 C CA . LEU B 1 527 ? 34.875 0.109 19.25 1 95.38 527 LEU B CA 1
ATOM 9032 C C . LEU B 1 527 ? 36.344 -0.226 18.984 1 95.38 527 LEU B C 1
ATOM 9034 O O . LEU B 1 527 ? 37 0.484 18.234 1 95.38 527 LEU B O 1
ATOM 9038 N N . GLN B 1 528 ? 36.75 -1.31 19.578 1 93.44 528 GLN B N 1
ATOM 9039 C CA . GLN B 1 528 ? 38.125 -1.771 19.312 1 93.44 528 GLN B CA 1
ATOM 9040 C C . GLN B 1 528 ? 38.25 -2.26 17.875 1 93.44 528 GLN B C 1
ATOM 9042 O O . GLN B 1 528 ? 39.281 -1.998 17.219 1 93.44 528 GLN B O 1
ATOM 9047 N N . THR B 1 529 ? 37.25 -2.924 17.5 1 93.38 529 THR B N 1
ATOM 9048 C CA . THR B 1 529 ? 37.219 -3.416 16.125 1 93.38 529 THR B CA 1
ATOM 9049 C C . THR B 1 529 ? 37.281 -2.256 15.133 1 93.38 529 THR B C 1
ATOM 9051 O O . THR B 1 529 ? 38 -2.305 14.141 1 93.38 529 THR B O 1
ATOM 9054 N N . ILE B 1 530 ? 36.531 -1.258 15.391 1 92.81 530 ILE B N 1
ATOM 9055 C CA . ILE B 1 530 ? 36.469 -0.087 14.523 1 92.81 530 ILE B CA 1
ATOM 9056 C C . ILE B 1 530 ? 37.812 0.623 14.531 1 92.81 530 ILE B C 1
ATOM 9058 O O . ILE B 1 530 ? 38.312 1.049 13.484 1 92.81 530 ILE B O 1
ATOM 9062 N N . GLN B 1 531 ? 38.438 0.726 15.68 1 92.25 531 GLN B N 1
ATOM 9063 C CA . GLN B 1 531 ? 39.75 1.347 15.789 1 92.25 531 GLN B CA 1
ATOM 9064 C C . GLN B 1 531 ? 40.781 0.623 14.93 1 92.25 531 GLN B C 1
ATOM 9066 O O . GLN B 1 531 ? 41.562 1.26 14.219 1 92.25 531 GLN B O 1
ATOM 9071 N N . THR B 1 532 ? 40.688 -0.597 14.977 1 91.81 532 THR B N 1
ATOM 9072 C CA . THR B 1 532 ? 41.656 -1.421 14.242 1 91.81 532 THR B CA 1
ATOM 9073 C C . THR B 1 532 ? 41.375 -1.342 12.742 1 91.81 532 THR B C 1
ATOM 9075 O O . THR B 1 532 ? 42.312 -1.123 11.961 1 91.81 532 THR B O 1
ATOM 9078 N N . ARG B 1 533 ? 40.188 -1.484 12.406 1 88.44 533 ARG B N 1
ATOM 9079 C CA . ARG B 1 533 ? 39.844 -1.546 10.984 1 88.44 533 ARG B CA 1
ATOM 9080 C C . ARG B 1 533 ? 40 -0.184 10.32 1 88.44 533 ARG B C 1
ATOM 9082 O O . ARG B 1 533 ? 40.406 -0.1 9.164 1 88.44 533 ARG B O 1
ATOM 9089 N N . ALA B 1 534 ? 39.656 0.8 11.031 1 88.94 534 ALA B N 1
ATOM 9090 C CA . ALA B 1 534 ? 39.781 2.152 10.492 1 88.94 534 ALA B CA 1
ATOM 9091 C C . ALA B 1 534 ? 41.156 2.723 10.719 1 88.94 534 ALA B C 1
ATOM 9093 O O . ALA B 1 534 ? 41.5 3.777 10.18 1 88.94 534 ALA B O 1
ATOM 9094 N N . GLN B 1 535 ? 42 2.105 11.461 1 88.38 535 GLN B N 1
ATOM 9095 C CA . GLN B 1 535 ? 43.375 2.508 11.766 1 88.38 535 GLN B CA 1
ATOM 9096 C C . GLN B 1 535 ? 43.406 3.904 12.375 1 88.38 535 GLN B C 1
ATOM 9098 O O . GLN B 1 535 ? 44.156 4.773 11.906 1 88.38 535 GLN B O 1
ATOM 9103 N N . ILE B 1 536 ? 42.625 4.094 13.344 1 90.69 536 ILE B N 1
ATOM 9104 C CA . ILE B 1 536 ? 42.594 5.355 14.07 1 90.69 536 ILE B CA 1
ATOM 9105 C C . ILE B 1 536 ? 42.781 5.098 15.57 1 90.69 536 ILE B C 1
ATOM 9107 O O . ILE B 1 536 ? 42.594 3.979 16.047 1 90.69 536 ILE B O 1
ATOM 9111 N N . ASP B 1 537 ? 43.219 6.172 16.219 1 91 537 ASP B N 1
ATOM 9112 C CA . ASP B 1 537 ? 43.406 6.016 17.672 1 91 537 ASP B CA 1
ATOM 9113 C C . ASP B 1 537 ? 42.125 6.297 18.422 1 91 537 ASP B C 1
ATOM 9115 O O . ASP B 1 537 ? 41.125 6.707 17.828 1 91 537 ASP B O 1
ATOM 9119 N N . ARG B 1 538 ? 42.156 6.078 19.641 1 91.94 538 ARG B N 1
ATOM 9120 C CA . ARG B 1 538 ? 41 6.195 20.484 1 91.94 538 ARG B CA 1
ATOM 9121 C C . ARG B 1 538 ? 40.5 7.641 20.547 1 91.94 538 ARG B C 1
ATOM 9123 O O . ARG B 1 538 ? 39.281 7.895 20.578 1 91.94 538 ARG B O 1
ATOM 9130 N N . ALA B 1 539 ? 41.312 8.531 20.609 1 93 539 ALA B N 1
ATOM 9131 C CA . ALA B 1 539 ? 40.969 9.945 20.672 1 93 539 ALA B CA 1
ATOM 9132 C C . ALA B 1 539 ? 40.188 10.367 19.438 1 93 539 ALA B C 1
ATOM 9134 O O . ALA B 1 539 ? 39.188 11.094 19.547 1 93 539 ALA B O 1
ATOM 9135 N N . LYS B 1 540 ? 40.688 9.961 18.344 1 92.94 540 LYS B N 1
ATOM 9136 C CA . LYS B 1 540 ? 40 10.289 17.094 1 92.94 540 LYS B CA 1
ATOM 9137 C C . LYS B 1 540 ? 38.625 9.633 17.047 1 92.94 540 LYS B C 1
ATOM 9139 O O . LYS B 1 540 ? 37.656 10.25 16.578 1 92.94 540 LYS B O 1
ATOM 9144 N N . LEU B 1 541 ? 38.562 8.453 17.422 1 93.94 541 LEU B N 1
ATOM 9145 C CA . LEU B 1 541 ? 37.281 7.77 17.438 1 93.94 541 LEU B CA 1
ATOM 9146 C C . LEU B 1 541 ? 36.312 8.492 18.359 1 93.94 541 LEU B C 1
ATOM 9148 O O . LEU B 1 541 ? 35.125 8.633 18.031 1 93.94 541 LEU B O 1
ATOM 9152 N N . ASP B 1 542 ? 36.781 8.906 19.516 1 94.5 542 ASP B N 1
ATOM 9153 C CA . ASP B 1 542 ? 35.969 9.641 20.453 1 94.5 542 ASP B CA 1
ATOM 9154 C C . ASP B 1 542 ? 35.406 10.93 19.812 1 94.5 542 ASP B C 1
ATOM 9156 O O . ASP B 1 542 ? 34.281 11.312 20.062 1 94.5 542 ASP B O 1
ATOM 9160 N N . GLU B 1 543 ? 36.219 11.539 19.078 1 93.06 543 GLU B N 1
ATOM 9161 C CA . GLU B 1 543 ? 35.781 12.742 18.359 1 93.06 543 GLU B CA 1
ATOM 9162 C C . GLU B 1 543 ? 34.656 12.43 17.375 1 93.06 543 GLU B C 1
ATOM 9164 O O . GLU B 1 543 ? 33.688 13.188 17.266 1 93.06 543 GLU B O 1
ATOM 9169 N N . LEU B 1 544 ? 34.844 11.383 16.688 1 93.19 544 LEU B N 1
ATOM 9170 C CA . LEU B 1 544 ? 33.844 10.977 15.703 1 93.19 544 LEU B CA 1
ATOM 9171 C C . LEU B 1 544 ? 32.531 10.641 16.391 1 93.19 544 LEU B C 1
ATOM 9173 O O . LEU B 1 544 ? 31.469 11.008 15.898 1 93.19 544 LEU B O 1
ATOM 9177 N N . LEU B 1 545 ? 32.656 9.945 17.484 1 95.25 545 LEU B N 1
ATOM 9178 C CA . LEU B 1 545 ? 31.469 9.609 18.25 1 95.25 545 LEU B CA 1
ATOM 9179 C C . LEU B 1 545 ? 30.766 10.875 18.75 1 95.25 545 LEU B C 1
ATOM 9181 O O . LEU B 1 545 ? 29.531 10.945 18.734 1 95.25 545 LEU B O 1
ATOM 9185 N N . ARG B 1 546 ? 31.5 11.844 19.109 1 94.25 546 ARG B N 1
ATOM 9186 C CA . ARG B 1 546 ? 30.953 13.102 19.625 1 94.25 546 ARG B CA 1
ATOM 9187 C C . ARG B 1 546 ? 30.156 13.828 18.547 1 94.25 546 ARG B C 1
ATOM 9189 O O . ARG B 1 546 ? 29.172 14.516 18.844 1 94.25 546 ARG B O 1
ATOM 9196 N N . THR B 1 547 ? 30.547 13.633 17.344 1 93.44 547 THR B N 1
ATOM 9197 C CA . THR B 1 547 ? 29.828 14.281 16.25 1 93.44 547 THR B CA 1
ATOM 9198 C C . THR B 1 547 ? 28.406 13.727 16.125 1 93.44 547 THR B C 1
ATOM 9200 O O . THR B 1 547 ? 27.547 14.359 15.531 1 93.44 547 THR B O 1
ATOM 9203 N N . HIS B 1 548 ? 28.203 12.547 16.625 1 95.56 548 HIS B N 1
ATOM 9204 C CA . HIS B 1 548 ? 26.875 11.938 16.641 1 95.56 548 HIS B CA 1
ATOM 9205 C C . HIS B 1 548 ? 26.188 12.148 17.984 1 95.56 548 HIS B C 1
ATOM 9207 O O . HIS B 1 548 ? 25.172 11.516 18.266 1 95.56 548 HIS B O 1
ATOM 9213 N N . LEU B 1 549 ? 26.781 12.914 18.859 1 96.31 549 LEU B N 1
ATOM 9214 C CA . LEU B 1 549 ? 26.281 13.188 20.203 1 96.31 549 LEU B CA 1
ATOM 9215 C C . LEU B 1 549 ? 26.281 11.922 21.047 1 96.31 549 LEU B C 1
ATOM 9217 O O . LEU B 1 549 ? 25.375 11.703 21.844 1 96.31 549 LEU B O 1
ATOM 9221 N N . VAL B 1 550 ? 27.234 11.086 20.797 1 96.69 550 VAL B N 1
ATOM 9222 C CA . VAL B 1 550 ? 27.375 9.844 21.547 1 96.69 550 VAL B CA 1
ATOM 9223 C C . VAL B 1 550 ? 28.469 10.008 22.609 1 96.69 550 VAL B C 1
ATOM 9225 O O . VAL B 1 550 ? 29.594 10.367 22.297 1 96.69 550 VAL B O 1
ATOM 9228 N N . PRO B 1 551 ? 28.125 9.812 23.844 1 96.94 551 PRO B N 1
ATOM 9229 C CA . PRO B 1 551 ? 29.156 9.859 24.891 1 96.94 551 PRO B CA 1
ATOM 9230 C C . PRO B 1 551 ? 30.125 8.68 24.828 1 96.94 551 PRO B C 1
ATOM 9232 O O . PRO B 1 551 ? 29.812 7.598 25.328 1 96.94 551 PRO B O 1
ATOM 9235 N N . ALA B 1 552 ? 31.281 8.969 24.453 1 96.19 552 ALA B N 1
ATOM 9236 C CA . ALA B 1 552 ? 32.25 7.938 24.125 1 96.19 552 ALA B CA 1
ATOM 9237 C C . ALA B 1 552 ? 32.625 7.133 25.375 1 96.19 552 ALA B C 1
ATOM 9239 O O . ALA B 1 552 ? 32.75 5.906 25.312 1 96.19 552 ALA B O 1
ATOM 9240 N N . ASP B 1 553 ? 32.781 7.82 26.453 1 95.94 553 ASP B N 1
ATOM 9241 C CA . ASP B 1 553 ? 33.219 7.16 27.672 1 95.94 553 ASP B CA 1
ATOM 9242 C C . ASP B 1 553 ? 32.188 6.164 28.172 1 95.94 553 ASP B C 1
ATOM 9244 O O . ASP B 1 553 ? 32.5 5.043 28.562 1 95.94 553 ASP B O 1
ATOM 9248 N N . LEU B 1 554 ? 30.984 6.531 28.141 1 97.56 554 LEU B N 1
ATOM 9249 C CA . LEU B 1 554 ? 29.906 5.676 28.594 1 97.56 554 LEU B CA 1
ATOM 9250 C C . LEU B 1 554 ? 29.672 4.516 27.641 1 97.56 554 LEU B C 1
ATOM 9252 O O . LEU B 1 554 ? 29.391 3.395 28.062 1 97.56 554 LEU B O 1
ATOM 9256 N N . LEU B 1 555 ? 29.797 4.824 26.344 1 97.19 555 LEU B N 1
ATOM 9257 C CA . LEU B 1 555 ? 29.656 3.785 25.328 1 97.19 555 LEU B CA 1
ATOM 9258 C C . LEU B 1 555 ? 30.75 2.73 25.469 1 97.19 555 LEU B C 1
ATOM 9260 O O . LEU B 1 555 ? 30.469 1.53 25.438 1 97.19 555 LEU B O 1
ATOM 9264 N N . GLY B 1 556 ? 31.969 3.162 25.719 1 95.94 556 GLY B N 1
ATOM 9265 C CA . GLY B 1 556 ? 33.094 2.25 25.859 1 95.94 556 GLY B CA 1
ATOM 9266 C C . GLY B 1 556 ? 33 1.383 27.109 1 95.94 556 GLY B C 1
ATOM 9267 O O . GLY B 1 556 ? 33.594 0.297 27.156 1 95.94 556 GLY B O 1
ATOM 9268 N N . ALA B 1 557 ? 32.281 1.844 28.047 1 96.94 557 ALA B N 1
ATOM 9269 C CA . ALA B 1 557 ? 32.094 1.12 29.312 1 96.94 557 ALA B CA 1
ATOM 9270 C C . ALA B 1 557 ? 30.891 0.199 29.25 1 96.94 557 ALA B C 1
ATOM 9272 O O . ALA B 1 557 ? 30.547 -0.447 30.234 1 96.94 557 ALA B O 1
ATOM 9273 N N . ASP B 1 558 ? 30.25 0.162 28.125 1 97.5 558 ASP B N 1
ATOM 9274 C CA . ASP B 1 558 ? 29.031 -0.62 27.922 1 97.5 558 ASP B CA 1
ATOM 9275 C C . ASP B 1 558 ? 27.953 -0.208 28.922 1 97.5 558 ASP B C 1
ATOM 9277 O O . ASP B 1 558 ? 27.219 -1.054 29.422 1 97.5 558 ASP B O 1
ATOM 9281 N N . ASP B 1 559 ? 28.016 1.09 29.328 1 97.12 559 ASP B N 1
ATOM 9282 C CA . ASP B 1 559 ? 27.031 1.638 30.25 1 97.12 559 ASP B CA 1
ATOM 9283 C C . ASP B 1 559 ? 25.812 2.17 29.5 1 97.12 559 ASP B C 1
ATOM 9285 O O . ASP B 1 559 ? 25.703 3.375 29.266 1 97.12 559 ASP B O 1
ATOM 9289 N N . PHE B 1 560 ? 24.859 1.275 29.312 1 97.75 560 PHE B N 1
ATOM 9290 C CA . PHE B 1 560 ? 23.703 1.63 28.5 1 97.75 560 PHE B CA 1
ATOM 9291 C C . PHE B 1 560 ? 22.891 2.729 29.172 1 97.75 560 PHE B C 1
ATOM 9293 O O . PHE B 1 560 ? 22.469 3.691 28.516 1 97.75 560 PHE B O 1
ATOM 9300 N N . ASP B 1 561 ? 22.656 2.582 30.453 1 96.81 561 ASP B N 1
ATOM 9301 C CA . ASP B 1 561 ? 21.797 3.533 31.156 1 96.81 561 ASP B CA 1
ATOM 9302 C C . ASP B 1 561 ? 22.422 4.926 31.172 1 96.81 561 ASP B C 1
ATOM 9304 O O . ASP B 1 561 ? 21.734 5.922 30.922 1 96.81 561 ASP B O 1
ATOM 9308 N N . GLY B 1 562 ? 23.688 4.957 31.516 1 97.12 562 GLY B N 1
ATOM 9309 C CA . GLY B 1 562 ? 24.375 6.234 31.484 1 97.12 562 GLY B CA 1
ATOM 9310 C C . GLY B 1 562 ? 24.422 6.859 30.094 1 97.12 562 GLY B C 1
ATOM 9311 O O . GLY B 1 562 ? 24.156 8.055 29.938 1 97.12 562 GLY B O 1
ATOM 9312 N N . TYR B 1 563 ? 24.719 6.043 29.109 1 97.12 563 TYR B N 1
ATOM 9313 C CA . TYR B 1 563 ? 24.75 6.465 27.719 1 97.12 563 TYR B CA 1
ATOM 9314 C C . TYR B 1 563 ? 23.391 7.027 27.297 1 97.12 563 TYR B C 1
ATOM 9316 O O . TYR B 1 563 ? 23.328 8.117 26.719 1 97.12 563 TYR B O 1
ATOM 9324 N N . PHE B 1 564 ? 22.375 6.301 27.625 1 97.69 564 PHE B N 1
ATOM 9325 C CA . PHE B 1 564 ? 21.031 6.652 27.203 1 97.69 564 PHE B CA 1
ATOM 9326 C C . PHE B 1 564 ? 20.594 7.984 27.812 1 97.69 564 PHE B C 1
ATOM 9328 O O . PHE B 1 564 ? 20.062 8.844 27.109 1 97.69 564 PHE B O 1
ATOM 9335 N N . ALA B 1 565 ? 20.875 8.203 29.047 1 96.5 565 ALA B N 1
ATOM 9336 C CA . ALA B 1 565 ? 20.5 9.438 29.734 1 96.5 565 ALA B CA 1
ATOM 9337 C C . ALA B 1 565 ? 21.266 10.633 29.172 1 96.5 565 ALA B C 1
ATOM 9339 O O . ALA B 1 565 ? 20.672 11.688 28.922 1 96.5 565 ALA B O 1
ATOM 9340 N N . ALA B 1 566 ? 22.5 10.461 28.984 1 97.38 566 ALA B N 1
ATOM 9341 C CA . ALA B 1 566 ? 23.344 11.547 28.484 1 97.38 566 ALA B CA 1
ATOM 9342 C C . ALA B 1 566 ? 22.938 11.938 27.062 1 97.38 566 ALA B C 1
ATOM 9344 O O . ALA B 1 566 ? 22.812 13.125 26.75 1 97.38 566 ALA B O 1
ATOM 9345 N N . ARG B 1 567 ? 22.734 10.945 26.219 1 97.69 567 ARG B N 1
ATOM 9346 C CA . ARG B 1 567 ? 22.406 11.227 24.812 1 97.69 567 ARG B CA 1
ATOM 9347 C C . ARG B 1 567 ? 21 11.797 24.703 1 97.69 567 ARG B C 1
ATOM 9349 O O . ARG B 1 567 ? 20.734 12.656 23.859 1 97.69 567 ARG B O 1
ATOM 9356 N N . ARG B 1 568 ? 20.109 11.281 25.5 1 97.06 568 ARG B N 1
ATOM 9357 C CA . ARG B 1 568 ? 18.766 11.844 25.516 1 97.06 568 ARG B CA 1
ATOM 9358 C C . ARG B 1 568 ? 18.812 13.352 25.766 1 97.06 568 ARG B C 1
ATOM 9360 O O . ARG B 1 568 ? 18.109 14.117 25.094 1 97.06 568 ARG B O 1
ATOM 9367 N N . GLU B 1 569 ? 19.609 13.75 26.734 1 96.81 569 GLU B N 1
ATOM 9368 C CA . GLU B 1 569 ? 19.734 15.172 27.047 1 96.81 569 GLU B CA 1
ATOM 9369 C C . GLU B 1 569 ? 20.328 15.938 25.875 1 96.81 569 GLU B C 1
ATOM 9371 O O . GLU B 1 569 ? 19.875 17.047 25.547 1 96.81 569 GLU B O 1
ATOM 9376 N N . SER B 1 570 ? 21.312 15.414 25.281 1 97.31 570 SER B N 1
ATOM 9377 C CA . SER B 1 570 ? 21.922 16.062 24.109 1 97.31 570 SER B CA 1
ATOM 9378 C C . SER B 1 570 ? 20.906 16.234 22.984 1 97.31 570 SER B C 1
ATOM 9380 O O . SER B 1 570 ? 20.906 17.266 22.312 1 97.31 570 SER B O 1
ATOM 9382 N N . LEU B 1 571 ? 20.109 15.219 22.766 1 97.56 571 LEU B N 1
ATOM 9383 C CA . LEU B 1 571 ? 19.109 15.289 21.719 1 97.56 571 LEU B CA 1
ATOM 9384 C C . LEU B 1 571 ? 18.031 16.312 22.062 1 97.56 571 LEU B C 1
ATOM 9386 O O . LEU B 1 571 ? 17.516 17 21.172 1 97.56 571 LEU B O 1
ATOM 9390 N N . CYS B 1 572 ? 17.688 16.469 23.344 1 97.25 572 CYS B N 1
ATOM 9391 C CA . CYS B 1 572 ? 16.766 17.5 23.766 1 97.25 572 CYS B CA 1
ATOM 9392 C C . CYS B 1 572 ? 17.297 18.891 23.422 1 97.25 572 CYS B C 1
ATOM 9394 O O . CYS B 1 572 ? 16.547 19.734 22.906 1 97.25 572 CYS B O 1
ATOM 9396 N N . ARG B 1 573 ? 18.531 19.078 23.672 1 96.94 573 ARG B N 1
ATOM 9397 C CA . ARG B 1 573 ? 19.141 20.359 23.359 1 96.94 573 ARG B CA 1
ATOM 9398 C C . ARG B 1 573 ? 19.156 20.609 21.859 1 96.94 573 ARG B C 1
ATOM 9400 O O . ARG B 1 573 ? 18.984 21.75 21.406 1 96.94 573 ARG B O 1
ATOM 9407 N N . LEU B 1 574 ? 19.375 19.547 21.172 1 96.62 574 LEU B N 1
ATOM 9408 C CA . LEU B 1 574 ? 19.344 19.641 19.719 1 96.62 574 LEU B CA 1
ATOM 9409 C C . LEU B 1 574 ? 17.969 20.094 19.234 1 96.62 574 LEU B C 1
ATOM 9411 O O . LEU B 1 574 ? 17.875 20.969 18.359 1 96.62 574 LEU B O 1
ATOM 9415 N N . VAL B 1 575 ? 16.922 19.547 19.734 1 97.62 575 VAL B N 1
ATOM 9416 C CA . VAL B 1 575 ? 15.562 19.906 19.375 1 97.62 575 VAL B CA 1
ATOM 9417 C C . VAL B 1 575 ? 15.266 21.344 19.797 1 97.62 575 VAL B C 1
ATOM 9419 O O . VAL B 1 575 ? 14.656 22.094 19.047 1 97.62 575 VAL B O 1
ATOM 9422 N N . GLU B 1 576 ? 15.742 21.734 21 1 97.75 576 GLU B N 1
ATOM 9423 C CA . GLU B 1 576 ? 15.547 23.094 21.484 1 97.75 576 GLU B CA 1
ATOM 9424 C C . GLU B 1 576 ? 16.156 24.125 20.531 1 97.75 576 GLU B C 1
ATOM 9426 O O . GLU B 1 576 ? 15.539 25.141 20.234 1 97.75 576 GLU B O 1
ATOM 9431 N N . ALA B 1 577 ? 17.266 23.828 20.078 1 96 577 ALA B N 1
ATOM 9432 C CA . ALA B 1 577 ? 17.953 24.734 19.156 1 96 577 ALA B CA 1
ATOM 9433 C C . ALA B 1 577 ? 17.203 24.844 17.828 1 96 577 ALA B C 1
ATOM 9435 O O . ALA B 1 577 ? 17.172 25.922 17.219 1 96 577 ALA B O 1
ATOM 9436 N N . ALA B 1 578 ? 16.656 23.797 17.406 1 96.25 578 ALA B N 1
ATOM 9437 C CA . ALA B 1 578 ? 15.984 23.75 16.109 1 96.25 578 ALA B CA 1
ATOM 9438 C C . ALA B 1 578 ? 14.648 24.484 16.156 1 96.25 578 ALA B C 1
ATOM 9440 O O . ALA B 1 578 ? 14.32 25.25 15.227 1 96.25 578 ALA B O 1
ATOM 9441 N N . ILE B 1 579 ? 13.852 24.312 17.234 1 96.69 579 ILE B N 1
ATOM 9442 C CA . ILE B 1 579 ? 12.5 24.844 17.266 1 96.69 579 ILE B CA 1
ATOM 9443 C C . ILE B 1 579 ? 12.5 26.203 17.969 1 96.69 579 ILE B C 1
ATOM 9445 O O . ILE B 1 579 ? 11.523 26.953 17.891 1 96.69 579 ILE B O 1
ATOM 9449 N N . GLY B 1 580 ? 13.586 26.531 18.688 1 94.69 580 GLY B N 1
ATOM 9450 C CA . GLY B 1 580 ? 13.703 27.812 19.359 1 94.69 580 GLY B CA 1
ATOM 9451 C C . GLY B 1 580 ? 12.875 27.875 20.625 1 94.69 580 GLY B C 1
ATOM 9452 O O . GLY B 1 580 ? 12.453 28.969 21.047 1 94.69 580 GLY B O 1
ATOM 9453 N N . LYS B 1 581 ? 12.539 26.734 21.188 1 94.94 581 LYS B N 1
ATOM 9454 C CA . LYS B 1 581 ? 11.758 26.625 22.406 1 94.94 581 LYS B CA 1
ATOM 9455 C C . LYS B 1 581 ? 12.328 25.547 23.328 1 94.94 581 LYS B C 1
ATOM 9457 O O . LYS B 1 581 ? 13.086 24.672 22.891 1 94.94 581 LYS B O 1
ATOM 9462 N N . THR B 1 582 ? 11.953 25.594 24.562 1 94.31 582 THR B N 1
ATOM 9463 C CA . THR B 1 582 ? 12.445 24.625 25.547 1 94.31 582 THR B CA 1
ATOM 9464 C C . THR B 1 582 ? 11.68 23.312 25.438 1 94.31 582 THR B C 1
ATOM 9466 O O . THR B 1 582 ? 10.469 23.312 25.219 1 94.31 582 THR B O 1
ATOM 9469 N N . VAL B 1 583 ? 12.422 22.25 25.562 1 94.44 583 VAL B N 1
ATOM 9470 C CA . VAL B 1 583 ? 11.836 20.922 25.625 1 94.44 583 VAL B CA 1
ATOM 9471 C C . VAL B 1 583 ? 11.406 20.594 27.047 1 94.44 583 VAL B C 1
ATOM 9473 O O . VAL B 1 583 ? 12.156 20.844 28 1 94.44 583 VAL B O 1
ATOM 9476 N N . GLN B 1 584 ? 10.234 20.078 27.203 1 90.25 584 GLN B N 1
ATOM 9477 C CA . GLN B 1 584 ? 9.766 19.688 28.516 1 90.25 584 GLN B CA 1
ATOM 9478 C C . GLN B 1 584 ? 10.453 18.406 29 1 90.25 584 GLN B C 1
ATOM 9480 O O . GLN B 1 584 ? 10.352 17.359 28.344 1 90.25 584 GLN B O 1
ATOM 9485 N N . ARG B 1 585 ? 11.133 18.5 30.125 1 93.12 585 ARG B N 1
ATOM 9486 C CA . ARG B 1 585 ? 11.836 17.344 30.672 1 93.12 585 ARG B CA 1
ATOM 9487 C C . ARG B 1 585 ? 10.922 16.547 31.594 1 93.12 585 ARG B C 1
ATOM 9489 O O . ARG B 1 585 ? 11.164 16.469 32.812 1 93.12 585 ARG B O 1
ATOM 9496 N N . ASP B 1 586 ? 10.016 15.812 31.047 1 90 586 ASP B N 1
ATOM 9497 C CA . ASP B 1 586 ? 8.984 15.141 31.828 1 90 586 ASP B CA 1
ATOM 9498 C C . ASP B 1 586 ? 9.492 13.797 32.375 1 90 586 ASP B C 1
ATOM 9500 O O . ASP B 1 586 ? 8.93 13.258 33.312 1 90 586 ASP B O 1
ATOM 9504 N N . VAL B 1 587 ? 10.516 13.281 31.812 1 89.12 587 VAL B N 1
ATOM 9505 C CA . VAL B 1 587 ? 11.062 12.023 32.312 1 89.12 587 VAL B CA 1
ATOM 9506 C C . VAL B 1 587 ? 11.711 12.234 33.688 1 89.12 587 VAL B C 1
ATOM 9508 O O . VAL B 1 587 ? 11.508 11.438 34.594 1 89.12 587 VAL B O 1
ATOM 9511 N N . GLY B 1 588 ? 12.5 13.297 33.75 1 80.94 588 GLY B N 1
ATOM 9512 C CA . GLY B 1 588 ? 13.133 13.633 35.031 1 80.94 588 GLY B CA 1
ATOM 9513 C C . GLY B 1 588 ? 12.133 13.922 36.125 1 80.94 588 GLY B C 1
ATOM 9514 O O . GLY B 1 588 ? 12.43 13.734 37.312 1 80.94 588 GLY B O 1
ATOM 9515 N N . GLU B 1 589 ? 10.969 14.312 35.719 1 81.44 589 GLU B N 1
ATOM 9516 C CA . GLU B 1 589 ? 9.922 14.656 36.656 1 81.44 589 GLU B CA 1
ATOM 9517 C C . GLU B 1 589 ? 9.062 13.438 37 1 81.44 589 GLU B C 1
ATOM 9519 O O . GLU B 1 589 ? 8.141 13.531 37.812 1 81.44 589 GLU B O 1
ATOM 9524 N N . GLY B 1 590 ? 9.383 12.367 36.344 1 79.94 590 GLY B N 1
ATOM 9525 C CA . GLY B 1 590 ? 8.695 11.117 36.656 1 79.94 590 GLY B CA 1
ATOM 9526 C C . GLY B 1 590 ? 7.375 10.977 35.906 1 79.94 590 GLY B C 1
ATOM 9527 O O . GLY B 1 590 ? 6.59 10.078 36.219 1 79.94 590 GLY B O 1
ATOM 9528 N N . GLU B 1 591 ? 6.934 11.75 34.969 1 77.88 591 GLU B N 1
ATOM 9529 C CA . GLU B 1 591 ? 5.633 11.719 34.312 1 77.88 591 GLU B CA 1
ATOM 9530 C C . GLU B 1 591 ? 5.699 10.938 33 1 77.88 591 GLU B C 1
ATOM 9532 O O . GLU B 1 591 ? 4.871 10.062 32.75 1 77.88 591 GLU B O 1
ATOM 9537 N N . ALA B 1 592 ? 6.723 11.055 32.188 1 82.88 592 ALA B N 1
ATOM 9538 C CA . ALA B 1 592 ? 6.957 10.43 30.891 1 82.88 592 ALA B CA 1
ATOM 9539 C C . ALA B 1 592 ? 5.66 10.312 30.094 1 82.88 592 ALA B C 1
ATOM 9541 O O . ALA B 1 592 ? 5.25 9.211 29.719 1 82.88 592 ALA B O 1
ATOM 9542 N N . GLY B 1 593 ? 5.039 11.453 29.875 1 84.19 593 GLY B N 1
ATOM 9543 C CA . GLY B 1 593 ? 3.697 11.523 29.312 1 84.19 593 GLY B CA 1
ATOM 9544 C C . GLY B 1 593 ? 3.637 11.117 27.859 1 84.19 593 GLY B C 1
ATOM 9545 O O . GLY B 1 593 ? 2.551 10.938 27.297 1 84.19 593 GLY B O 1
ATOM 9546 N N . GLU B 1 594 ? 4.805 10.836 27.172 1 89.75 594 GLU B N 1
ATOM 9547 C CA . GLU B 1 594 ? 4.805 10.492 25.75 1 89.75 594 GLU B CA 1
ATOM 9548 C C . GLU B 1 594 ? 5.711 9.289 25.484 1 89.75 594 GLU B C 1
ATOM 9550 O O . GLU B 1 594 ? 6.254 9.156 24.375 1 89.75 594 GLU B O 1
ATOM 9555 N N . ASP B 1 595 ? 5.887 8.492 26.453 1 89.12 595 ASP B N 1
ATOM 9556 C CA . ASP B 1 595 ? 6.699 7.301 26.234 1 89.12 595 ASP B CA 1
ATOM 9557 C C . ASP B 1 595 ? 5.926 6.246 25.438 1 89.12 595 ASP B C 1
ATOM 9559 O O . ASP B 1 595 ? 4.828 6.516 24.953 1 89.12 595 ASP B O 1
ATOM 9563 N N . SER B 1 596 ? 6.496 5.113 25.203 1 87.44 596 SER B N 1
ATOM 9564 C CA . SER B 1 596 ? 5.961 4.109 24.297 1 87.44 596 SER B CA 1
ATOM 9565 C C . SER B 1 596 ? 4.625 3.568 24.781 1 87.44 596 SER B C 1
ATOM 9567 O O . SER B 1 596 ? 3.793 3.133 23.984 1 87.44 596 SER B O 1
ATOM 9569 N N . ALA B 1 597 ? 4.41 3.627 26.062 1 85.56 597 ALA B N 1
ATOM 9570 C CA . ALA B 1 597 ? 3.193 3.076 26.656 1 85.56 597 ALA B CA 1
ATOM 9571 C C . ALA B 1 597 ? 1.963 3.854 26.188 1 85.56 597 ALA B C 1
ATOM 9573 O O . ALA B 1 597 ? 0.842 3.34 26.234 1 85.56 597 ALA B O 1
ATOM 9574 N N . HIS B 1 598 ? 2.221 5.047 25.75 1 87.75 598 HIS B N 1
ATOM 9575 C CA . HIS B 1 598 ? 1.113 5.918 25.375 1 87.75 598 HIS B CA 1
ATOM 9576 C C . HIS B 1 598 ? 0.831 5.832 23.875 1 87.75 598 HIS B C 1
ATOM 9578 O O . HIS B 1 598 ? -0.052 6.527 23.359 1 87.75 598 HIS B O 1
ATOM 9584 N N . PHE B 1 599 ? 1.529 5.004 23.188 1 86.31 599 PHE B N 1
ATOM 9585 C CA . PHE B 1 599 ? 1.382 4.922 21.734 1 86.31 599 PHE B CA 1
ATOM 9586 C C . PHE B 1 599 ? 0.977 3.514 21.312 1 86.31 599 PHE B C 1
ATOM 9588 O O . PHE B 1 599 ? 1.243 2.543 22.031 1 86.31 599 PHE B O 1
ATOM 9595 N N . GLU B 1 600 ? 0.346 3.41 20.141 1 82.25 600 GLU B N 1
ATOM 9596 C CA . GLU B 1 600 ? -0.002 2.115 19.562 1 82.25 600 GLU B CA 1
ATOM 9597 C C . GLU B 1 600 ? 1.245 1.277 19.297 1 82.25 600 GLU B C 1
ATOM 9599 O O . GLU B 1 600 ? 2.26 1.799 18.828 1 82.25 600 GLU B O 1
ATOM 9604 N N . PRO B 1 601 ? 1.146 -0.003 19.719 1 73.38 601 PRO B N 1
ATOM 9605 C CA . PRO B 1 601 ? 2.307 -0.857 19.438 1 73.38 601 PRO B CA 1
ATOM 9606 C C . PRO B 1 601 ? 2.586 -1.023 17.953 1 73.38 601 PRO B C 1
ATOM 9608 O O . PRO B 1 601 ? 1.652 -1.164 17.156 1 73.38 601 PRO B O 1
ATOM 9611 N N . GLU B 1 602 ? 3.58 -0.512 17.516 1 63.53 602 GLU B N 1
ATOM 9612 C CA . GLU B 1 602 ? 3.963 -0.653 16.109 1 63.53 602 GLU B CA 1
ATOM 9613 C C . GLU B 1 602 ? 4.52 -2.045 15.836 1 63.53 602 GLU B C 1
ATOM 9615 O O . GLU B 1 602 ? 5.145 -2.656 16.703 1 63.53 602 GLU B O 1
ATOM 9620 N N . GLU B 1 603 ? 3.857 -2.668 14.844 1 56.19 603 GLU B N 1
ATOM 9621 C CA . GLU B 1 603 ? 4.52 -3.895 14.406 1 56.19 603 GLU B CA 1
ATOM 9622 C C . GLU B 1 603 ? 5.98 -3.639 14.055 1 56.19 603 GLU B C 1
ATOM 9624 O O . GLU B 1 603 ? 6.281 -2.818 13.188 1 56.19 603 GLU B O 1
ATOM 9629 N N . LEU B 1 604 ? 6.863 -3.643 15.086 1 49.59 604 LEU B N 1
ATOM 9630 C CA . LEU B 1 604 ? 8.297 -3.451 14.883 1 49.59 604 LEU B CA 1
ATOM 9631 C C . LEU B 1 604 ? 8.805 -4.355 13.766 1 49.59 604 LEU B C 1
ATOM 9633 O O . LEU B 1 604 ? 8.805 -5.582 13.898 1 49.59 604 LEU B O 1
ATOM 9637 N N . ARG B 1 605 ? 8.219 -4.094 12.539 1 45.16 605 ARG B N 1
ATOM 9638 C CA . ARG B 1 605 ? 8.898 -4.82 11.469 1 45.16 605 ARG B CA 1
ATOM 9639 C C . ARG B 1 605 ? 10.406 -4.637 11.555 1 45.16 605 ARG B C 1
ATOM 9641 O O . ARG B 1 605 ? 10.891 -3.574 11.961 1 45.16 605 ARG B O 1
ATOM 9648 N N . SER B 1 606 ? 11.078 -5.582 11.844 1 39.22 606 SER B N 1
ATOM 9649 C CA . SER B 1 606 ? 12.531 -5.441 11.789 1 39.22 606 SER B CA 1
ATOM 9650 C C . SER B 1 606 ? 12.945 -4.41 10.742 1 39.22 606 SER B C 1
ATOM 9652 O O . SER B 1 606 ? 12.672 -4.578 9.555 1 39.22 606 SER B O 1
ATOM 9654 N N . GLU B 1 607 ? 12.703 -3.174 11.07 1 37.31 607 GLU B N 1
ATOM 9655 C CA . GLU B 1 607 ? 13.523 -2.285 10.258 1 37.31 607 GLU B CA 1
ATOM 9656 C C . GLU B 1 607 ? 14.852 -2.943 9.891 1 37.31 607 GLU B C 1
ATOM 9658 O O . GLU B 1 607 ? 15.758 -2.285 9.375 1 37.31 607 GLU B O 1
ATOM 9663 N N . LEU B 1 608 ? 15.102 -3.994 10.461 1 33.41 608 LEU B N 1
ATOM 9664 C CA . LEU B 1 608 ? 16.359 -4.691 10.273 1 33.41 608 LEU B CA 1
ATOM 9665 C C . LEU B 1 608 ? 16.672 -4.871 8.797 1 33.41 608 LEU B C 1
ATOM 9667 O O . LEU B 1 608 ? 17.719 -5.41 8.438 1 33.41 608 LEU B O 1
ATOM 9671 N N . ILE B 1 609 ? 15.656 -5.016 8.055 1 32.06 609 ILE B N 1
ATOM 9672 C CA . ILE B 1 609 ? 16.172 -5.391 6.742 1 32.06 609 ILE B CA 1
ATOM 9673 C C . ILE B 1 609 ? 17.219 -4.371 6.285 1 32.06 609 ILE B C 1
ATOM 9675 O O . ILE B 1 609 ? 18.078 -4.684 5.469 1 32.06 609 ILE B O 1
ATOM 9679 N N . ASP B 1 610 ? 16.984 -3.217 6.684 1 29.02 610 ASP B N 1
ATOM 9680 C CA . ASP B 1 610 ? 18.094 -2.371 6.258 1 29.02 610 ASP B CA 1
ATOM 9681 C C . ASP B 1 610 ? 19.297 -2.533 7.188 1 29.02 610 ASP B C 1
ATOM 9683 O O . ASP B 1 610 ? 20.328 -1.896 6.988 1 29.02 610 ASP B O 1
ATOM 9687 N N . GLU B 1 611 ? 19.188 -3.076 8.328 1 25.38 611 GLU B N 1
ATOM 9688 C CA . GLU B 1 611 ? 20.281 -2.969 9.289 1 25.38 611 GLU B CA 1
ATOM 9689 C C . GLU B 1 611 ? 21.328 -4.055 9.055 1 25.38 611 GLU B C 1
ATOM 9691 O O . GLU B 1 611 ? 22.453 -3.967 9.57 1 25.38 611 GLU B O 1
ATOM 9696 N N . THR B 1 612 ? 20.953 -5.312 8.922 1 21.41 612 THR B N 1
ATOM 9697 C CA . THR B 1 612 ? 22.031 -6.277 9.07 1 21.41 612 THR B CA 1
ATOM 9698 C C . THR B 1 612 ? 23.078 -6.078 7.98 1 21.41 612 THR B C 1
ATOM 9700 O O . THR B 1 612 ? 23.875 -6.98 7.707 1 21.41 612 THR B O 1
ATOM 9703 N N . ASP B 1 613 ? 23.062 -5.219 7.086 1 19.86 613 ASP B N 1
ATOM 9704 C CA . ASP B 1 613 ? 24.484 -5.156 6.773 1 19.86 613 ASP B CA 1
ATOM 9705 C C . ASP B 1 613 ? 25.281 -4.516 7.914 1 19.86 613 ASP B C 1
ATOM 9707 O O . ASP B 1 613 ? 24.875 -3.473 8.438 1 19.86 613 ASP B O 1
#

Solvent-accessible surface area (backbone atoms only — not comparable to full-atom values): 63829 Å² total; per-residue (Å²): 129,56,56,47,73,52,76,40,39,49,60,53,52,42,48,30,43,56,71,28,34,35,18,28,40,64,50,57,76,77,88,77,58,35,50,67,59,49,53,50,51,52,42,33,49,57,71,49,51,84,84,59,65,32,30,33,33,38,52,85,21,87,77,46,84,65,57,70,34,74,47,73,92,49,76,72,67,89,83,65,65,50,50,25,31,48,74,39,48,62,62,59,51,36,47,48,40,20,34,35,28,84,89,9,58,29,85,32,20,46,77,85,33,40,58,47,49,31,28,46,32,32,31,48,68,49,33,70,71,33,80,86,31,35,72,72,17,49,43,80,31,38,73,68,24,49,39,52,42,81,91,66,72,40,79,77,43,64,43,62,43,68,67,43,15,52,75,73,37,36,48,57,39,20,27,65,76,55,65,42,62,69,57,42,71,68,34,87,55,52,66,58,39,53,52,44,37,63,66,36,44,53,54,45,61,66,33,67,40,42,30,42,35,31,42,43,80,54,44,53,65,55,50,51,48,45,43,35,66,66,32,68,65,44,81,51,72,47,70,52,40,52,46,32,52,55,37,32,63,34,61,69,52,27,71,73,68,74,42,64,48,54,49,68,60,54,50,51,51,50,50,59,70,41,50,85,39,35,42,58,69,59,60,50,74,60,47,54,45,30,30,43,28,32,54,51,28,40,52,49,25,73,67,38,85,57,98,72,44,56,69,55,39,42,41,68,74,57,46,71,65,60,46,60,67,56,48,64,68,42,45,62,56,43,56,52,20,46,54,48,46,45,50,56,35,43,75,46,51,37,62,45,45,89,47,52,49,56,57,69,57,49,31,42,51,17,44,34,34,54,75,44,48,75,55,45,72,36,68,69,22,36,51,44,50,48,27,42,49,39,11,33,35,56,31,57,55,68,63,54,74,46,44,61,50,39,32,50,43,54,66,30,39,54,56,22,30,77,33,81,84,42,67,76,32,63,56,52,70,67,35,55,47,49,51,20,38,47,37,45,26,55,48,79,85,37,30,42,39,30,46,50,56,18,50,40,44,58,74,53,20,34,31,82,54,74,70,37,68,60,44,70,68,44,32,51,34,33,34,49,43,76,38,56,64,62,16,66,57,37,32,55,76,70,68,49,53,67,50,61,52,45,7,49,67,28,37,46,75,37,30,25,64,48,42,48,59,38,50,54,46,51,44,52,53,25,52,51,48,46,30,61,73,45,69,48,55,69,69,59,49,40,52,34,35,44,33,62,54,40,55,44,71,34,39,50,66,59,33,59,68,62,29,48,55,54,28,45,51,51,51,43,51,51,51,20,65,46,49,72,46,81,54,43,63,34,50,86,71,69,64,38,83,37,25,47,87,38,34,63,84,65,83,76,56,69,67,37,55,74,39,68,60,128,56,57,47,72,52,74,39,38,50,62,54,53,42,50,30,43,56,70,29,34,35,17,27,38,66,52,57,78,78,89,76,58,36,49,67,59,49,53,50,50,52,42,32,48,57,72,49,51,83,84,61,65,32,30,32,34,38,51,85,21,87,77,47,82,65,56,71,35,74,47,73,92,49,76,70,67,89,84,66,67,50,50,25,30,49,74,40,48,61,62,60,51,36,48,48,38,21,33,37,29,84,89,10,59,29,84,31,20,46,75,85,32,41,58,48,49,32,28,45,32,32,31,48,66,49,32,71,71,34,81,87,31,34,73,72,17,49,43,79,32,38,74,66,25,48,38,52,40,79,91,67,72,41,78,76,44,65,43,62,45,69,67,43,15,52,74,73,36,38,47,59,40,20,26,64,77,56,66,40,63,69,57,41,72,68,35,86,54,54,66,59,39,52,51,46,38,64,65,38,44,53,55,44,62,66,33,66,40,41,31,41,36,31,42,43,80,53,45,54,66,55,50,51,48,43,43,36,65,67,31,67,64,45,80,49,73,49,70,52,39,52,46,32,53,55,36,33,64,36,61,69,52,26,72,72,69,77,43,63,46,53,51,67,60,52,50,50,50,50,51,60,72,42,50,87,40,38,42,57,72,60,59,49,72,59,47,53,45,31,30,41,27,32,54,52,28,40,51,49,25,73,66,39,86,58,99,72,43,56,68,54,37,41,42,70,75,57,45,70,64,60,47,59,69,56,48,64,68,42,45,62,55,43,56,52,19,48,53,50,47,46,50,55,35,44,75,46,52,37,63,45,44,88,46,51,49,56,58,69,56,51,32,42,53,16,45,34,35,53,74,45,48,75,53,45,74,37,67,69,23,37,52,42,50,49,28,42,52,39,11,32,35,56,33,56,54,66,64,52,75,45,43,63,51,40,31,51,43,55,67,28,37,55,56,21,32,77,33,81,85,42,66,76,33,62,56,52,68,69,36,56,47,49,52,20,37,48,38,46,28,55,48,78,85,37,29,41,39,29,45,51,53,19,51,40,45,58,72,52,21,35,30,80,56,73,70,39,67,60,43,69,68,43,32,50,36,31,35,49,42,75,36,55,65,63,16,66,58,37,31,55,76,69,67,50,53,67,49,62,54,45,7,49,67,28,37,44,74,36,28,27,61,48,41,46,60,38,50,56,46,52,44,50,54,25,52,52,50,46,30,61,75,48,69,48,55,68,66,58,50,39,52,33,34,44,32,60,53,38,53,46,70,33,40,52,64,60,33,61,67,62,30,47,54,54,26,44,52,53,51,44,52,51,50,21,66,46,50,72,46,80,55,44,65,33,49,86,71,70,64,37,82,38,24,48,89,39,33,64,84,66,83,76,58,70,68,38,56,76,41,68,56

Radius of gyration: 31.99 Å; Cα contacts (8 Å, |Δi|>4): 2083; chains: 2; bounding box: 80×91×74 Å

pLDDT: mean 88.25, std 12.1, range [19.84, 98.62]

Organism: NCBI:txid927661

Secondary structure (DSSP, 8-state):
--EE--EEEHHHHHHHHHHTSEEEETTSPPP--BHHHHHHHHHHHHHT-----EEEEES--SS--PPEEPPTT----TTPPPSEEEEE-HHHHHHHHHHTSTT--EEEE-TT-BEEEEEEEEEHHHHHH-GGGHHHHEEEEETTSEEEETTTTEEEEE-SSHHHHHHHTEEEGGGTTTTHHHHHHT-S-HHHHHHHIIIIIHHHHT-EEEEEEE-TT--HHHHHHHHHHH-SSS----HHHHHHHHHHT-HHHHHHHSS---HHHHHHHHHHHTTT-GGGGG--HHHHHHHHHHHHHHHHHHH--SSSPPPP--SHHHHTT--HHHHHHHHHHHHHHHHHHHHHHHHTT--SGGG-S-GGGHHHHHHHHHHHGGGGGSHHHHHHHHHHHHHHHHTT-SSSSHHHHHHHHHHHHHHHHH-TTSPPPHHHHH---BTTHHHH--STTSHHHHHHHHHHHHTT-B-TTT--B--HHHHHHTT-EEEESS-HHHHHHTT--HHHHHSGGGEEEE-HHHHHHHTTS-HHHHHHHHHHHHT--HHHHHHHHHHTT--HHHHHTT-HHHHHHHHHHHHHHHHHHHHTSPPB-TTTTT--TTSGGGB-------GGGTT--/--EE--EEEHHHHHHHHHHTSEEEETTSPPP--BHHHHHHHHHHHHHT-----EEEEES--SS--PPEEPPTT----TTPPPSEEEEE-HHHHHHHHHHTSTT--EEEE-TT-BEEEEEEEEEHHHHHH-GGGHHHHEEEEETTSEEEETTTTEEEEE-SSHHHHHHHTEEEGGGTTTTHHHHHHT-S-HHHHHHHIIIIIHHHHT-EEEEEEE-TT--HHHHHHHHHHH-TTS----HHHHHHHHHHT-HHHHHHHSS---HHHHHHHHHHHTTT-GGGGG--HHHHHHHHHHHHHHHHHHH--SSSPPPP--SHHHHTT--HHHHHHHHHHHHHHHHHHHHHHHHTT--SGGG-S-GGGHHHHHHHHHHHGGGGGSHHHHHHHHHHHHHHHHTT-SSSSHHHHHHHHHHHHHHHHH-TTSPPPHHHHH---BTTHHHH--STTSHHHHHHHHHHHHTT-B-TTT--B--HHHHHHTT-EEEESS-HHHHHHTT--HHHHHSGGGEEEE-HHHHHHHTTS-HHHHHHHHHHHHT--HHHHHHHHHHTT--HHHHHTT-HHHHHHHHHHHHHHHHHHHHTSPPB-TTTTT--TTSGGGB-------GGGTT--